Protein AF-A0A809Y2U5-F1 (afdb_monomer_lite)

Organism: NCBI:txid1355477

Sequence (780 aa):
MARRRRGAIAARSKQAAVSEAPTPKDQPVLGSVIGEKQQRITEYKRRKPRVLQKRVSPGDVEARVAEGWTVRRTLSAEKTLIEKQKAHDEILENRFWSVLYQFGFEELSSGRGFQIQVTFEGHPVRKQIDVFGRIGDVVFIAECKSCLRKQTRSLQKDIGEFASYQRPISNALRKHYGTDRKLKIVWLFVTSNVIWSTSDRSRAEAQNIQIVEERELRYFEEIAKNVGSAAAYQFLAEFLSNQKIPELADYSVPAIRTKLGGNWAYYFLAPPDRILPIAFVNHRGLRDIQGAPAYQRVLKRSRIKEIGGYLDAGGFFPNCILINFREDVRFEKQSSFEDRQITFGNLFLPDRFKSAWIIDGQHRLFGFTEAEKQTKHVLPVLAFEKLSTVSEAELFATINSKQQKVARGLLDELSGELNLDSEDFNERMSAIASRALDMMATETGNPFEDRIKTADLADSETVCLTISEIKKAIISAKLVGVETRNEVTVPGPFSRRNTKETLNALCEGLTAYFTLIQSANVDRWELGKPGYLCSNVAVQGYIRLFQALVDYMTAKTKQEASNLDADELVEQIKPYLQPVLDYVEATEDADFAKRFKQPFGSGGPPRYFHQLCLIVRTKFSDFVPAGFEEFAVEQASETAERADATTKALVDRVHRHVVTVLKTSYPGEHFDKGIPQKEIKLSCMNKKYEDGDQQMPPENYLELIDLKKIVEHQNNWDSFKETMSIQLPDDRKGQQKYLKWLERLNEVRRIPAHPYGRNYKDADLDFLEFIDEQLSARNV

Foldseek 3Di:
DDDDDDDDDDDDDDDDDDDDDDDPVPDAQKDDKDQDPVSLVVQLVVLVDQKDKDKAAPVCVVVVVVVVWAFPAAPDNGITIIIHGDDPQSNLLSLVQNLLSQLPFRIKDDPQQIWGFFQAPNDTDTDGFRIWTHDDLEIETEDEEEDPAQDEDDCVVVLVVQLSCPVRRVVSVCVNVDVVRPRHYAAEYEYESYDYDPVNVVSCVVSNYYYHYPLNSVVSSQCSVFQGNLCNLQVCLVRFPFHFAVVQVQPKFKWKWFDDPNFIKIKTKDQLVNASNAEYAQDLRDDDVVDLDRDDDRRGNVLLQVLQVCVLVVHDDPDAWEKEFQAAWDWAFPDDDVVVRITITMTRDDRGRNGIYGLDDVSNSSSLVSHPCRRVDIHIYMYTYNDDSLRSLVSSCVVDVVPDNDDVQVVLQSLLRNCCVPPDPVSNLSSLLLVLLSCLCNDPPFLNPLCDDDPVRDDDQRVAAYSVLLSVLCVVLQQQWDQDPVRDTDGHLLHDPGSVSSSVLVSLLLRLQVCLLCVLPVPLSRRHNLSLCHHSQNSSLSSNVLSLLLVVLCVVVVDDSNPDRSNRSSVSSCVLQVLVSVCSNPDDSVVSCVQQVDDDDPVRNVSNNLSSQVSSCVPVVPSDDPPNVVVVVVVQVVLQVVLLVLLVVLQVLLLVVLQVLLCVVPPPCSLPVLQPDPVLQVQLVVVQVVCPPPRDDSSVSGDLVSSLVSCPDPVNVVSCVLQQQDADPPDDPPDPGRHCLSVLSVVSNVCVVPVVVDGDDPVSSVSSVVVVVSNVVSVD

Secondary structure (DSSP, 8-state):
-------------------PPPPTTSS-SB-SB--SHHHHHHHHHHHS-SEEEEEE-GGGHHHHHHTT-EEEEEEETTEEEEEEEPPHHHHHHHHHHHHHHHTT-SEEB-SS--EEEEEETTEEEEEE-SEEEEETTEEEEEEEEEEEEEEE---HHHHHHHHHHHHHHHHHHHHHH-TTS--EEEEEEEEEEEEPPHHHHHHHHHTTEEEE-HHHHHHHHHHHHHHGGGHHHHHHHHHTTT-B-GGGTT-EEEEEEEEETTEEEEEEEE-HHHHTTTEE---TTS--TT------PPP-HHHHHHHHHHHHTT----SPEEEEESS---EEEEEEEGGGTEEEEEEEPP-BTT-EEEEE-HHHHHHGGGSTTGGG--EEEEEEES--HHHHHHHHHHHHHHHSPPPHHHHHHHHHHHTTT-SSHHHHHHHHHHHHHHHHHHSTT-TTTTTB--SSS---SSS-B-HHHHHHHHHHTTTT-EE-TTS-EE--TT--SSHHHHHHHHHHHHHHHHHHHHHH-HHHHHH-GGGSSSSHHHHHHHHHHHHHHHHHHHHHH---GGGS-HHHHHHHHHHHHHHHHHHHHHS-HHHHHHHH-PPSSTTHHHHHHHHHHHHHHTT-TT---TTHHHHHHHHHHHHHHHHHHHHHHHHHHHHHHHHHHHHHHSTTTTTTTT---HHHHHHHHHHHHHTTT-PPPGGGG--HHHHHHHHHSHHHHHHHHHHH----TTSPTT-S---HHHHHHHHHTHHHHS-TT----HHHHHHHHHHHHHHHTTT-

pLDDT: mean 85.38, std 14.35, range [24.08, 98.38]

Radius of gyration: 37.89 Å; chains: 1; bounding box: 112×92×106 Å

Structure (mmCIF, N/CA/C/O backbone):
data_AF-A0A809Y2U5-F1
#
_entry.id   AF-A0A809Y2U5-F1
#
loop_
_atom_site.group_PDB
_atom_site.id
_atom_site.type_symbol
_atom_site.label_atom_id
_atom_site.label_alt_id
_atom_site.label_comp_id
_atom_site.label_asym_id
_atom_site.label_entity_id
_atom_site.label_seq_id
_atom_site.pdbx_PDB_ins_code
_atom_site.Cartn_x
_atom_site.Cartn_y
_atom_site.Cartn_z
_atom_site.occupancy
_atom_site.B_iso_or_equiv
_atom_site.auth_seq_id
_atom_site.auth_comp_id
_atom_site.auth_asym_id
_atom_site.auth_atom_id
_atom_site.pdbx_PDB_model_num
ATOM 1 N N . MET A 1 1 ? -57.057 -59.776 30.118 1.00 33.44 1 MET A N 1
ATOM 2 C CA . MET A 1 1 ? -55.629 -60.160 29.976 1.00 33.44 1 MET A CA 1
ATOM 3 C C . MET A 1 1 ? -55.083 -59.646 28.643 1.00 33.44 1 MET A C 1
ATOM 5 O O . MET A 1 1 ? -55.869 -59.187 27.826 1.00 33.44 1 MET A O 1
ATOM 9 N N . ALA A 1 2 ? -53.758 -59.665 28.451 1.00 34.12 2 ALA A N 1
ATOM 10 C CA . ALA A 1 2 ? -53.064 -59.243 27.220 1.00 34.12 2 ALA A CA 1
ATOM 11 C C . ALA A 1 2 ? -53.526 -60.052 25.967 1.00 34.12 2 ALA A C 1
ATOM 13 O O . ALA A 1 2 ? -54.169 -61.080 26.132 1.00 34.12 2 ALA A O 1
ATOM 14 N N . ARG A 1 3 ? -53.220 -59.711 24.699 1.00 29.31 3 ARG A N 1
ATOM 15 C CA . ARG A 1 3 ? -51.972 -59.123 24.154 1.00 29.31 3 ARG A CA 1
ATOM 16 C C . ARG A 1 3 ? -52.152 -58.557 22.720 1.00 29.31 3 ARG A C 1
ATOM 18 O O . ARG A 1 3 ? -53.209 -58.670 22.116 1.00 29.31 3 ARG A O 1
ATOM 25 N N . ARG A 1 4 ? -51.099 -57.916 22.189 1.00 31.81 4 ARG A N 1
ATOM 26 C CA . ARG A 1 4 ? -51.062 -57.089 20.958 1.00 31.81 4 ARG A CA 1
ATOM 27 C C . ARG A 1 4 ? -50.943 -57.844 19.611 1.00 31.81 4 ARG A C 1
ATOM 29 O O . ARG A 1 4 ? -50.113 -58.733 19.483 1.00 31.81 4 ARG A O 1
ATOM 36 N N . ARG A 1 5 ? -51.627 -57.287 18.596 1.00 32.72 5 ARG A N 1
ATOM 37 C CA . ARG A 1 5 ? -51.223 -56.980 17.191 1.00 32.72 5 ARG A CA 1
ATOM 38 C C . ARG A 1 5 ? -50.165 -57.835 16.447 1.00 32.72 5 ARG A C 1
ATOM 40 O O . ARG A 1 5 ? -48.970 -57.710 16.706 1.00 32.72 5 ARG A O 1
ATOM 47 N N . ARG A 1 6 ? -50.611 -58.395 15.310 1.00 27.52 6 ARG A N 1
ATOM 48 C CA . ARG A 1 6 ? -50.130 -58.149 13.915 1.00 27.52 6 ARG A CA 1
ATOM 49 C C . ARG A 1 6 ? -51.398 -57.944 13.034 1.00 27.52 6 ARG A C 1
ATOM 51 O O . ARG A 1 6 ? -52.472 -58.269 13.525 1.00 27.52 6 ARG A O 1
ATOM 58 N N . GLY A 1 7 ? -51.415 -57.386 11.815 1.00 24.83 7 GLY A N 1
ATOM 59 C CA . GLY A 1 7 ? -50.385 -56.801 10.934 1.00 24.83 7 GLY A CA 1
ATOM 60 C C . GLY A 1 7 ? -51.039 -56.104 9.706 1.00 24.83 7 GLY A C 1
ATOM 61 O O . GLY A 1 7 ? -52.145 -55.602 9.836 1.00 24.83 7 GLY A O 1
ATOM 62 N N . ALA A 1 8 ? -50.361 -56.105 8.546 1.00 24.08 8 ALA A N 1
ATOM 63 C CA . ALA A 1 8 ? -50.861 -55.882 7.165 1.00 24.08 8 ALA A CA 1
ATOM 64 C C . ALA A 1 8 ? -51.670 -54.602 6.779 1.00 24.08 8 ALA A C 1
ATOM 66 O O . ALA A 1 8 ? -52.885 -54.531 6.904 1.00 24.08 8 ALA A O 1
ATOM 67 N N . ILE A 1 9 ? -50.940 -53.639 6.194 1.00 31.19 9 ILE A N 1
ATOM 68 C CA . ILE A 1 9 ? -51.181 -52.930 4.909 1.00 31.19 9 ILE A CA 1
ATOM 69 C C . ILE A 1 9 ? -52.638 -52.674 4.447 1.00 31.19 9 ILE A C 1
ATOM 71 O O . ILE A 1 9 ? -53.334 -53.584 4.012 1.00 31.19 9 ILE A O 1
ATOM 75 N N . ALA A 1 10 ? -52.984 -51.388 4.300 1.00 24.92 10 ALA A N 1
ATOM 76 C CA . ALA A 1 10 ? -53.904 -50.892 3.270 1.00 24.92 10 ALA A CA 1
ATOM 77 C C . ALA A 1 10 ? -53.477 -49.478 2.826 1.00 24.92 10 ALA A C 1
ATOM 79 O O . ALA A 1 10 ? -53.100 -48.651 3.659 1.00 24.92 10 ALA A O 1
ATOM 80 N N . ALA A 1 11 ? -53.513 -49.196 1.522 1.00 30.70 11 ALA A N 1
ATOM 81 C CA . ALA A 1 11 ? -53.142 -47.890 0.976 1.00 30.70 11 ALA A CA 1
ATOM 82 C C . ALA A 1 11 ? -54.235 -46.836 1.229 1.00 30.70 11 ALA A C 1
ATOM 84 O O . ALA A 1 11 ? -55.424 -47.125 1.098 1.00 30.70 11 ALA A O 1
ATOM 85 N N . ARG A 1 12 ? -53.839 -45.587 1.516 1.00 27.28 12 ARG A N 1
ATOM 86 C CA . ARG A 1 12 ? -54.721 -44.415 1.402 1.00 27.28 12 ARG A CA 1
ATOM 87 C C . ARG A 1 12 ? -53.989 -43.226 0.791 1.00 27.28 12 ARG A C 1
ATOM 89 O O . ARG A 1 12 ? -52.903 -42.848 1.225 1.00 27.28 12 ARG A O 1
ATOM 96 N N . SER A 1 13 ? -54.641 -42.642 -0.205 1.00 28.86 13 SER A N 1
ATOM 97 C CA . SER A 1 13 ? -54.300 -41.389 -0.871 1.00 28.86 13 SER A CA 1
ATOM 98 C C . SER A 1 13 ? -54.125 -40.238 0.121 1.00 28.86 13 SER A C 1
ATOM 100 O O . SER A 1 13 ? -55.029 -39.964 0.912 1.00 28.86 13 SER A O 1
ATOM 102 N N . LYS A 1 14 ? -53.011 -39.505 0.027 1.00 31.25 14 LYS A N 1
ATOM 103 C CA . LYS A 1 14 ? -52.901 -38.167 0.618 1.00 31.25 14 LYS A CA 1
ATOM 104 C C . LYS A 1 14 ? -53.336 -37.133 -0.414 1.00 31.25 14 LYS A C 1
ATOM 106 O O . LYS A 1 14 ? -52.633 -36.922 -1.397 1.00 31.25 14 LYS A O 1
ATOM 111 N N . GLN A 1 15 ? -54.471 -36.482 -0.172 1.00 27.91 15 GLN A N 1
ATOM 112 C CA . GLN A 1 15 ? -54.758 -35.193 -0.799 1.00 27.91 15 GLN A CA 1
ATOM 113 C C . GLN A 1 15 ? -53.678 -34.194 -0.368 1.00 27.91 15 GLN A C 1
ATOM 115 O O . GLN A 1 15 ? -53.295 -34.154 0.804 1.00 27.91 15 GLN A O 1
ATOM 120 N N . ALA A 1 16 ? -53.174 -33.409 -1.317 1.00 29.92 16 ALA A N 1
ATOM 121 C CA . ALA A 1 16 ? -52.275 -32.310 -1.013 1.00 29.92 16 ALA A CA 1
ATOM 122 C C . ALA A 1 16 ? -53.080 -31.192 -0.339 1.00 29.92 16 ALA A C 1
ATOM 124 O O . ALA A 1 16 ? -53.922 -30.561 -0.974 1.00 29.92 16 ALA A O 1
ATOM 125 N N . ALA A 1 17 ? -52.820 -30.949 0.945 1.00 29.30 17 ALA A N 1
ATOM 126 C CA . ALA A 1 17 ? -53.251 -29.717 1.584 1.00 29.30 17 ALA A CA 1
ATOM 127 C C . ALA A 1 17 ? -52.413 -28.574 0.999 1.00 29.30 17 ALA A C 1
ATOM 129 O O . ALA A 1 17 ? -51.210 -28.492 1.251 1.00 29.30 17 ALA A O 1
ATOM 130 N N . VAL A 1 18 ? -53.042 -27.725 0.187 1.00 32.78 18 VAL A N 1
ATOM 131 C CA . VAL A 1 18 ? -52.446 -26.463 -0.254 1.00 32.78 18 VAL A CA 1
ATOM 132 C C . VAL A 1 18 ? -52.331 -25.578 0.982 1.00 32.78 18 VAL A C 1
ATOM 134 O O . VAL A 1 18 ? -53.338 -25.118 1.511 1.00 32.78 18 VAL A O 1
ATOM 137 N N . SER A 1 19 ? -51.111 -25.377 1.479 1.00 33.41 19 SER A N 1
ATOM 138 C CA . SER A 1 19 ? -50.860 -24.390 2.525 1.00 33.41 19 SER A CA 1
ATOM 139 C C . SER A 1 19 ? -50.987 -22.999 1.914 1.00 33.41 19 SER A C 1
ATOM 141 O O . SER A 1 19 ? -50.149 -22.613 1.094 1.00 33.41 19 SER A O 1
ATOM 143 N N . GLU A 1 20 ? -52.019 -22.258 2.306 1.00 35.16 20 GLU A N 1
ATOM 144 C CA . GLU A 1 20 ? -52.152 -20.843 1.966 1.00 35.16 20 GLU A CA 1
ATOM 145 C C . GLU A 1 20 ? -50.898 -20.079 2.419 1.00 35.16 20 GLU A C 1
ATOM 147 O O . GLU A 1 20 ? -50.365 -20.308 3.509 1.00 35.16 20 GLU A O 1
ATOM 152 N N . ALA A 1 21 ? -50.389 -19.192 1.563 1.00 33.50 21 ALA A N 1
ATOM 153 C CA . ALA A 1 21 ? -49.240 -18.366 1.911 1.00 33.50 21 ALA A CA 1
ATOM 154 C C . ALA A 1 21 ? -49.644 -17.372 3.019 1.00 33.50 21 ALA A C 1
ATOM 156 O O . ALA A 1 21 ? -50.670 -16.704 2.874 1.00 33.50 21 ALA A O 1
ATOM 157 N N . PRO A 1 22 ? -48.864 -17.236 4.110 1.00 35.78 22 PRO A N 1
ATOM 158 C CA . PRO A 1 22 ? -49.255 -16.407 5.243 1.00 35.78 22 PRO A CA 1
ATOM 159 C C . PRO A 1 22 ? -49.362 -14.934 4.845 1.00 35.78 22 PRO A C 1
ATOM 161 O O . PRO A 1 22 ? -48.441 -14.362 4.248 1.00 35.78 22 PRO A O 1
ATOM 164 N N . THR A 1 23 ? -50.481 -14.318 5.227 1.00 42.91 23 THR A N 1
ATOM 165 C CA . THR A 1 23 ? -50.785 -12.906 4.990 1.00 42.91 23 THR A CA 1
ATOM 166 C C . THR A 1 23 ? -49.690 -11.973 5.532 1.00 42.91 23 THR A C 1
ATOM 168 O O . THR A 1 23 ? -49.079 -12.279 6.558 1.00 42.91 23 THR A O 1
ATOM 171 N N . PRO A 1 24 ? -49.454 -10.787 4.925 1.00 48.88 24 PRO A N 1
ATOM 172 C CA . PRO A 1 24 ? -48.332 -9.906 5.293 1.00 48.88 24 PRO A CA 1
ATOM 173 C C . PRO A 1 24 ? -48.299 -9.394 6.746 1.00 48.88 24 PRO A C 1
ATOM 175 O O . PRO A 1 24 ? -47.326 -8.749 7.142 1.00 48.88 24 PRO A O 1
ATOM 178 N N . LYS A 1 25 ? -49.354 -9.633 7.537 1.00 46.25 25 LYS A N 1
ATOM 179 C CA . LYS A 1 25 ? -49.454 -9.228 8.947 1.00 46.25 25 LYS A CA 1
ATOM 180 C C . LYS A 1 25 ? -48.809 -10.215 9.929 1.00 46.25 25 LYS A C 1
ATOM 182 O O . LYS A 1 25 ? -48.440 -9.778 11.014 1.00 46.25 25 LYS A O 1
ATOM 187 N N . ASP A 1 26 ? -48.621 -11.479 9.544 1.00 48.62 26 ASP A N 1
ATOM 188 C CA . ASP A 1 26 ? -48.206 -12.561 10.460 1.00 48.62 26 ASP A CA 1
ATOM 189 C C . ASP A 1 26 ? -46.740 -12.995 10.285 1.00 48.62 26 ASP A C 1
ATOM 191 O O . ASP A 1 26 ? -46.277 -13.955 10.900 1.00 48.62 26 ASP A O 1
ATOM 195 N N . GLN A 1 27 ? -45.984 -12.300 9.431 1.00 60.06 27 GLN A N 1
ATOM 196 C CA . GLN A 1 27 ? -44.572 -12.593 9.190 1.00 60.06 27 GLN A CA 1
ATOM 197 C C . GLN A 1 27 ? -43.666 -11.830 10.178 1.00 60.06 27 GLN A C 1
ATOM 199 O O . GLN A 1 27 ? -43.970 -10.688 10.534 1.00 60.06 27 GLN A O 1
ATOM 204 N N . PRO A 1 28 ? -42.536 -12.418 10.622 1.00 79.25 28 PRO A N 1
ATOM 205 C CA . PRO A 1 28 ? -41.633 -11.768 11.567 1.00 79.25 28 PRO A CA 1
ATOM 206 C C . PRO A 1 28 ? -41.015 -10.486 10.989 1.00 79.25 28 PRO A C 1
ATOM 208 O O . PRO A 1 28 ? -40.765 -10.380 9.785 1.00 79.25 28 PRO A O 1
ATOM 211 N N . VAL A 1 29 ? -40.749 -9.524 11.884 1.00 85.12 29 VAL A N 1
ATOM 212 C CA . VAL A 1 29 ? -40.175 -8.201 11.563 1.00 85.12 29 VAL A CA 1
ATOM 213 C C . VAL A 1 29 ? -38.818 -8.325 10.869 1.00 85.12 29 VAL A C 1
ATOM 215 O O . VAL A 1 29 ? -38.534 -7.585 9.930 1.00 85.12 29 VAL A O 1
ATOM 218 N N . LEU A 1 30 ? -37.995 -9.274 11.313 1.00 89.00 30 LEU A N 1
ATOM 219 C CA . LEU A 1 30 ? -36.748 -9.643 10.655 1.00 89.00 3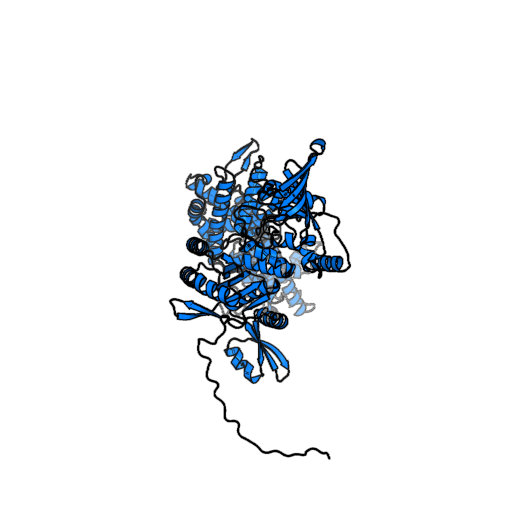0 LEU A CA 1
ATOM 220 C C . LEU A 1 30 ? -36.963 -10.898 9.804 1.00 89.00 30 LEU A C 1
ATOM 222 O O . LEU A 1 30 ? -37.702 -11.807 10.188 1.00 89.00 30 LEU A O 1
ATOM 226 N N . GLY A 1 31 ? -36.283 -10.960 8.660 1.00 84.38 31 GLY A N 1
ATOM 227 C CA . GLY A 1 31 ? -36.100 -12.187 7.890 1.00 84.38 31 GLY A CA 1
ATOM 228 C C . GLY A 1 31 ? -35.268 -13.225 8.654 1.00 84.38 31 GLY A C 1
ATOM 229 O O . GLY A 1 31 ? -35.037 -13.110 9.853 1.00 84.38 31 GLY A O 1
ATOM 230 N N . SER A 1 32 ? -34.787 -14.262 7.965 1.00 89.06 32 SER A N 1
ATOM 231 C CA . SER A 1 32 ? -34.002 -15.316 8.620 1.00 89.06 32 SER A CA 1
ATOM 232 C C . SER A 1 32 ? -32.698 -14.757 9.220 1.00 89.06 32 SER A C 1
ATOM 234 O O . SER A 1 32 ? -31.782 -14.365 8.494 1.00 89.06 32 SER A O 1
ATOM 236 N N . VAL A 1 33 ? -32.635 -14.731 10.554 1.00 90.44 33 VAL A N 1
ATOM 237 C CA . VAL A 1 33 ? -31.466 -14.358 11.364 1.00 90.44 33 VAL A CA 1
ATOM 238 C C . VAL A 1 33 ? -30.816 -15.619 11.931 1.00 90.44 33 VAL A C 1
ATOM 240 O O . VAL A 1 33 ? -31.498 -16.552 12.353 1.00 90.44 33 VAL A O 1
ATOM 243 N N . ILE A 1 34 ? -29.486 -15.637 11.971 1.00 91.69 34 ILE A N 1
ATOM 244 C CA . ILE A 1 34 ? -28.683 -16.763 12.448 1.00 91.69 34 ILE A CA 1
ATOM 245 C C . ILE A 1 34 ? -28.197 -16.512 13.885 1.00 91.69 34 ILE A C 1
ATOM 247 O O . ILE A 1 34 ? -27.099 -15.997 14.102 1.00 91.69 34 ILE A O 1
ATOM 251 N N . GLY A 1 35 ? -29.013 -16.910 14.867 1.00 88.12 35 GLY A N 1
ATOM 252 C CA . GLY A 1 35 ? -28.707 -16.799 16.305 1.00 88.12 35 GLY A CA 1
ATOM 253 C C . GLY A 1 35 ? -27.946 -17.992 16.912 1.00 88.12 35 GLY A C 1
ATOM 254 O O . GLY A 1 35 ? -27.302 -17.860 17.954 1.00 88.12 35 GLY A O 1
ATOM 255 N N . GLU A 1 36 ? -27.944 -19.161 16.264 1.00 92.38 36 GLU A N 1
ATOM 256 C CA . GLU A 1 36 ? -27.259 -20.356 16.781 1.00 92.38 36 GLU A CA 1
ATOM 257 C C . GLU A 1 36 ? -25.802 -20.466 16.308 1.00 92.38 36 GLU A C 1
ATOM 259 O O . GLU A 1 36 ? -25.501 -20.367 15.115 1.00 92.38 36 GLU A O 1
ATOM 264 N N . LYS A 1 37 ? -24.887 -20.801 17.230 1.00 89.19 37 LYS A N 1
ATOM 265 C CA . LYS A 1 37 ? -23.446 -20.971 16.950 1.00 89.19 37 LYS A CA 1
ATOM 266 C C . LYS A 1 37 ? -23.169 -21.944 15.794 1.00 89.19 37 LYS A C 1
ATOM 268 O O . LYS A 1 37 ? -22.343 -21.651 14.933 1.00 89.19 37 LYS A O 1
ATOM 273 N N . GLN A 1 38 ? -23.868 -23.080 15.746 1.00 91.69 38 GLN A N 1
ATOM 274 C CA . GLN A 1 38 ? -23.661 -24.096 14.706 1.00 91.69 38 GLN A CA 1
ATOM 275 C C . GLN A 1 38 ? -24.150 -23.633 13.326 1.00 91.69 38 GLN A C 1
ATOM 277 O O . GLN A 1 38 ? -23.507 -23.916 12.308 1.00 91.69 38 GLN A O 1
ATOM 282 N N . GLN A 1 39 ? -25.248 -22.877 13.285 1.00 92.94 39 GLN A N 1
ATOM 283 C CA . GLN A 1 39 ? -25.741 -22.267 12.056 1.00 92.94 39 GLN A CA 1
ATOM 284 C C . GLN A 1 39 ? -24.768 -21.175 11.572 1.00 92.94 39 GLN A C 1
ATOM 286 O O . GLN A 1 39 ? -24.388 -21.195 10.402 1.00 92.94 39 GLN A O 1
ATOM 291 N N . ARG A 1 40 ? -24.251 -20.312 12.470 1.00 93.50 40 ARG A N 1
ATOM 292 C CA . ARG A 1 40 ? -23.229 -19.297 12.129 1.00 93.50 40 ARG A CA 1
ATOM 293 C C . ARG A 1 40 ? -21.957 -19.930 11.550 1.00 93.50 40 ARG A C 1
ATOM 295 O O . ARG A 1 40 ? -21.467 -19.480 10.518 1.00 93.50 40 ARG A O 1
ATOM 302 N N . ILE A 1 41 ? -21.462 -21.021 12.147 1.00 91.81 41 ILE A N 1
ATOM 303 C CA . ILE A 1 41 ? -20.311 -21.791 11.627 1.00 91.81 41 ILE A CA 1
ATOM 304 C C . ILE A 1 41 ? -20.592 -22.349 10.222 1.00 91.81 41 ILE A C 1
ATOM 306 O O . ILE A 1 41 ? -19.706 -22.348 9.362 1.00 91.81 41 ILE A O 1
ATOM 310 N N . THR A 1 42 ? -21.802 -22.860 9.992 1.00 92.62 42 THR A N 1
ATOM 311 C CA . THR A 1 42 ? -22.205 -23.452 8.707 1.00 92.62 42 THR A CA 1
ATOM 312 C C . THR A 1 42 ? -22.297 -22.387 7.617 1.00 92.62 42 THR A C 1
ATOM 314 O O . THR A 1 42 ? -21.747 -22.570 6.530 1.00 92.62 42 THR A O 1
ATOM 317 N N . GLU A 1 43 ? -22.898 -21.241 7.935 1.00 93.25 43 GLU A N 1
ATOM 318 C CA . GLU A 1 43 ? -22.995 -20.102 7.027 1.00 93.25 43 GLU A CA 1
ATOM 319 C C . GLU A 1 43 ? -21.618 -19.517 6.699 1.00 93.25 43 GLU A C 1
ATOM 321 O O . GLU A 1 43 ? -21.284 -19.344 5.527 1.00 93.25 43 GLU A O 1
ATOM 326 N N . TYR A 1 44 ? -20.755 -19.327 7.701 1.00 91.88 44 TYR A N 1
ATOM 327 C CA . TYR A 1 44 ? -19.380 -18.883 7.477 1.00 91.88 44 TYR A CA 1
ATOM 328 C C . TYR A 1 44 ? -18.614 -19.816 6.525 1.00 91.88 44 TYR A C 1
ATOM 330 O O . TYR A 1 44 ? -17.945 -19.353 5.599 1.00 91.88 44 TYR A O 1
ATOM 338 N N . LYS A 1 45 ? -18.754 -21.140 6.682 1.00 89.06 45 LYS A N 1
ATOM 339 C CA . LYS A 1 45 ? -18.145 -22.127 5.770 1.00 89.06 45 LYS A CA 1
ATOM 340 C C . LYS A 1 45 ? -18.678 -22.031 4.333 1.00 89.06 45 LYS A C 1
ATOM 342 O O . LYS A 1 45 ? -17.922 -22.326 3.410 1.00 89.06 45 LYS A O 1
ATOM 347 N N . ARG A 1 46 ? -19.932 -21.604 4.131 1.00 89.12 46 ARG A N 1
ATOM 348 C CA . ARG A 1 46 ? -20.545 -21.352 2.810 1.00 89.12 46 ARG A CA 1
ATOM 349 C C . ARG A 1 46 ? -20.089 -20.023 2.193 1.00 89.12 46 ARG A C 1
ATOM 351 O O . ARG A 1 46 ? -19.882 -19.935 0.980 1.00 89.12 46 ARG A O 1
ATOM 358 N N . ARG A 1 47 ? -19.925 -18.987 3.016 1.00 90.00 47 ARG A N 1
ATOM 359 C CA . ARG A 1 47 ? -19.546 -17.636 2.576 1.00 90.00 47 ARG A CA 1
ATOM 360 C C . ARG A 1 47 ? -18.049 -17.501 2.281 1.00 90.00 47 ARG A C 1
ATOM 362 O O . ARG A 1 47 ? -17.708 -16.915 1.259 1.00 90.00 47 ARG A O 1
ATOM 369 N N . LYS A 1 48 ? -17.180 -18.111 3.099 1.00 84.31 48 LYS A N 1
ATOM 370 C CA . LYS A 1 48 ? -15.708 -17.998 3.027 1.00 84.31 48 LYS A CA 1
ATOM 371 C C . LYS A 1 48 ? -15.076 -18.285 1.645 1.00 84.31 48 LYS A C 1
ATOM 373 O O . LYS A 1 48 ? -14.148 -17.562 1.285 1.00 84.31 48 LYS A O 1
ATOM 378 N N . PRO A 1 49 ? -15.475 -19.313 0.869 1.00 80.25 49 PRO A N 1
ATOM 379 C CA . PRO A 1 49 ? -14.912 -19.530 -0.464 1.00 80.25 49 PRO A CA 1
ATOM 380 C C . PRO A 1 49 ? -15.381 -18.452 -1.451 1.00 80.25 49 PRO A C 1
ATOM 382 O O . PRO A 1 49 ? -16.571 -18.140 -1.495 1.00 80.25 49 PRO A O 1
ATOM 385 N N . ARG A 1 50 ? -14.473 -17.942 -2.297 1.00 84.25 50 ARG A N 1
ATOM 386 C CA . ARG A 1 50 ? -14.815 -17.046 -3.426 1.00 84.25 50 ARG A CA 1
ATOM 387 C C . ARG A 1 50 ? -15.494 -17.773 -4.599 1.00 84.25 50 ARG A C 1
ATOM 389 O O . ARG A 1 50 ? -16.071 -17.128 -5.462 1.00 84.25 50 ARG A O 1
ATOM 396 N N . VAL A 1 51 ? -15.481 -19.106 -4.593 1.00 80.69 51 VAL A N 1
ATOM 397 C CA . VAL A 1 51 ? -16.142 -19.964 -5.586 1.00 80.69 51 VAL A CA 1
ATOM 398 C C . VAL A 1 51 ? -17.367 -20.668 -5.003 1.00 80.69 51 VAL A C 1
ATOM 400 O O . VAL A 1 51 ? -17.370 -21.103 -3.850 1.00 80.69 51 VAL A O 1
ATOM 403 N N . LEU A 1 52 ? -18.396 -20.834 -5.826 1.00 85.19 52 LEU A N 1
ATOM 404 C CA . LEU A 1 52 ? -19.446 -21.829 -5.637 1.00 85.19 52 LEU A CA 1
ATOM 405 C C . LEU A 1 52 ? -18.919 -23.186 -6.109 1.00 85.19 52 LEU A C 1
ATOM 407 O O . LEU A 1 52 ? -18.240 -23.262 -7.128 1.00 85.19 52 LEU A O 1
ATOM 411 N N . GLN A 1 53 ? -19.252 -24.266 -5.401 1.00 87.56 53 GLN A N 1
ATOM 412 C CA . GLN A 1 53 ? -18.857 -25.629 -5.771 1.00 87.56 53 GLN A CA 1
ATOM 413 C C . GLN A 1 53 ? -20.069 -26.558 -5.757 1.00 87.56 53 GLN A C 1
ATOM 415 O O . GLN A 1 53 ? -20.860 -26.544 -4.813 1.00 87.56 53 GLN A O 1
ATOM 420 N N . LYS A 1 54 ? -20.207 -27.379 -6.801 1.00 87.81 54 LYS A N 1
ATOM 421 C CA . LYS A 1 54 ? -21.270 -28.386 -6.932 1.00 87.81 54 LYS A CA 1
ATOM 422 C C . LYS A 1 54 ? -20.670 -29.729 -7.342 1.00 87.81 54 LYS A C 1
ATOM 424 O O . LYS A 1 54 ? -19.682 -29.790 -8.068 1.00 87.81 54 LYS A O 1
ATOM 429 N N . ARG A 1 55 ? -21.281 -30.817 -6.872 1.00 91.75 55 ARG A N 1
ATOM 430 C CA . ARG A 1 55 ? -21.016 -32.175 -7.365 1.00 91.75 55 ARG A CA 1
ATOM 431 C C . ARG A 1 55 ? -22.121 -32.516 -8.356 1.00 91.75 55 ARG A C 1
ATOM 433 O O . ARG A 1 55 ? -23.289 -32.364 -8.006 1.00 91.75 55 ARG A O 1
ATOM 440 N N . VAL A 1 56 ? -21.752 -32.928 -9.560 1.00 90.56 56 VAL A N 1
ATOM 441 C CA . VAL A 1 56 ? -22.679 -33.232 -10.662 1.00 90.56 56 VAL A CA 1
ATOM 442 C C . VAL A 1 56 ? -22.333 -34.583 -11.283 1.00 90.56 56 VAL A C 1
ATOM 444 O O . VAL A 1 56 ? -21.218 -35.073 -11.073 1.00 90.56 56 VAL A O 1
ATOM 447 N N . SER A 1 57 ? -23.269 -35.193 -12.015 1.00 88.38 57 SER A N 1
ATOM 448 C CA . SER A 1 57 ? -22.943 -36.383 -12.807 1.00 88.38 57 SER A CA 1
ATOM 449 C C . SER A 1 57 ? -22.064 -35.990 -14.007 1.00 88.38 57 SER A C 1
ATOM 451 O O . SER A 1 57 ? -22.108 -34.829 -14.419 1.00 88.38 57 SER A O 1
ATOM 453 N N . PRO A 1 58 ? -21.273 -36.909 -14.595 1.00 83.75 58 PRO A N 1
ATOM 454 C CA . PRO A 1 58 ? -20.487 -36.611 -15.792 1.00 83.75 58 PRO A CA 1
ATOM 455 C C . PRO A 1 58 ? -21.333 -36.092 -16.964 1.00 83.75 58 PRO A C 1
ATOM 457 O O . PRO A 1 58 ? -20.896 -35.177 -17.653 1.00 83.75 58 PRO A O 1
ATOM 460 N N . GLY A 1 59 ? -22.559 -36.603 -17.140 1.00 85.31 59 GLY A N 1
ATOM 461 C CA . GLY A 1 59 ? -23.475 -36.161 -18.200 1.00 85.31 59 GLY A CA 1
ATOM 462 C C . GLY A 1 59 ? -24.004 -34.732 -18.025 1.00 85.31 59 GLY A C 1
ATOM 463 O O . GLY A 1 59 ? -24.354 -34.086 -19.005 1.00 85.31 59 GLY A O 1
ATOM 464 N N . ASP A 1 60 ? -24.008 -34.197 -16.799 1.00 87.69 60 ASP A N 1
ATOM 465 C CA . ASP A 1 60 ? -24.405 -32.807 -16.528 1.00 87.69 60 ASP A CA 1
ATOM 466 C C . ASP A 1 60 ? -23.253 -31.801 -16.726 1.00 87.69 60 ASP A C 1
ATOM 468 O O . ASP A 1 60 ? -23.462 -30.592 -16.586 1.00 87.69 60 ASP A O 1
ATOM 472 N N . VAL A 1 61 ? -22.016 -32.265 -16.959 1.00 87.62 61 VAL A N 1
ATOM 473 C CA . VAL A 1 61 ? -20.829 -31.391 -16.952 1.00 87.62 61 VAL A CA 1
ATOM 474 C C . VAL A 1 61 ? -20.884 -30.374 -18.085 1.00 87.62 61 VAL A C 1
ATOM 476 O O . VAL A 1 61 ? -20.717 -29.189 -17.814 1.00 87.62 61 VAL A O 1
ATOM 479 N N . GLU A 1 62 ? -21.164 -30.796 -19.319 1.00 87.94 62 GLU A N 1
ATOM 480 C CA . GLU A 1 62 ? -21.188 -29.902 -20.488 1.00 87.94 62 GLU A CA 1
ATOM 481 C C . GLU A 1 62 ? -22.242 -28.796 -20.342 1.00 87.94 62 GLU A C 1
ATOM 483 O O . GLU A 1 62 ? -21.931 -27.616 -20.510 1.00 87.94 62 GLU A O 1
ATOM 488 N N . ALA A 1 63 ? -23.456 -29.152 -19.907 1.00 89.44 63 ALA A N 1
ATOM 489 C CA . ALA A 1 63 ? -24.523 -28.191 -19.630 1.00 89.44 63 ALA A CA 1
ATOM 490 C C . ALA A 1 63 ? -24.108 -27.152 -18.572 1.00 89.44 63 ALA A C 1
ATOM 492 O O . ALA A 1 63 ? -24.398 -25.963 -18.703 1.00 89.44 63 ALA A O 1
ATOM 493 N N . ARG A 1 64 ? -23.371 -27.571 -17.535 1.00 88.25 64 ARG A N 1
ATOM 494 C CA . ARG A 1 64 ? -22.873 -26.650 -16.503 1.00 88.25 64 ARG A CA 1
ATOM 495 C C . ARG A 1 64 ? -21.670 -25.836 -16.963 1.00 88.25 64 ARG A C 1
ATOM 497 O O . ARG A 1 64 ? -21.541 -24.690 -16.544 1.00 88.25 64 ARG A O 1
ATOM 504 N N . VAL A 1 65 ? -20.824 -26.360 -17.843 1.00 87.88 65 VAL A N 1
ATOM 505 C CA . VAL A 1 65 ? -19.758 -25.564 -18.467 1.00 87.88 65 VAL A CA 1
ATOM 506 C C . VAL A 1 65 ? -20.358 -24.457 -19.341 1.00 87.88 65 VAL A C 1
ATOM 508 O O . VAL A 1 65 ? -19.916 -23.314 -19.241 1.00 87.88 65 VAL A O 1
ATOM 511 N N . ALA A 1 66 ? -21.445 -24.732 -20.071 1.00 87.88 66 ALA A N 1
ATOM 512 C CA . ALA A 1 66 ? -22.203 -23.709 -20.801 1.00 87.88 66 ALA A CA 1
ATOM 513 C C . ALA A 1 66 ? -22.838 -22.640 -19.879 1.00 87.88 66 ALA A C 1
ATOM 515 O O . ALA A 1 66 ? -22.889 -21.466 -20.236 1.00 87.88 66 ALA A O 1
ATOM 516 N N . GLU A 1 67 ? -23.243 -22.998 -18.653 1.00 86.19 67 GLU A N 1
ATOM 517 C CA . GLU A 1 67 ? -23.648 -22.040 -17.604 1.00 86.19 67 GLU A CA 1
ATOM 518 C C . GLU A 1 67 ? -22.461 -21.247 -16.989 1.00 86.19 67 GLU A C 1
ATOM 520 O O . GLU A 1 67 ? -22.654 -20.482 -16.035 1.00 86.19 67 GLU A O 1
ATOM 525 N N . GLY A 1 68 ? -21.225 -21.426 -17.466 1.00 83.75 68 GLY A N 1
ATOM 526 C CA . GLY A 1 68 ? -20.023 -20.755 -16.956 1.00 83.75 68 GLY A CA 1
ATOM 527 C C . GLY A 1 68 ? -19.435 -21.372 -15.681 1.00 83.75 68 GLY A C 1
ATOM 528 O O . GLY A 1 68 ? -18.884 -20.646 -14.851 1.00 83.75 68 GLY A O 1
ATOM 529 N N . TRP A 1 69 ? -19.589 -22.684 -15.482 1.00 91.00 69 TRP A N 1
ATOM 530 C CA . TRP A 1 69 ? -18.825 -23.450 -14.488 1.00 91.00 69 TRP A CA 1
ATOM 531 C C . TRP A 1 69 ? -17.551 -24.038 -15.117 1.00 91.00 69 TRP A C 1
ATOM 533 O O . TRP A 1 69 ? -17.494 -24.292 -16.315 1.00 91.00 69 TRP A O 1
ATOM 543 N N . THR A 1 70 ? -16.535 -24.320 -14.308 1.00 87.75 70 THR A N 1
ATOM 544 C CA . THR A 1 70 ? -15.308 -25.016 -14.715 1.00 87.75 70 THR A CA 1
ATOM 545 C C . THR A 1 70 ? -15.188 -26.362 -14.003 1.00 87.75 70 THR A C 1
ATOM 547 O O . THR A 1 70 ? -15.659 -26.545 -12.876 1.00 87.75 70 THR A O 1
ATOM 550 N N . VAL A 1 71 ? -14.564 -27.343 -14.658 1.00 88.69 71 VAL A N 1
ATOM 551 C CA . VAL A 1 71 ? -14.272 -28.645 -14.041 1.00 88.69 71 VAL A CA 1
ATOM 552 C C . VAL A 1 71 ? -13.058 -28.499 -13.132 1.00 88.69 71 VAL A C 1
ATOM 554 O O . VAL A 1 71 ? -11.964 -28.201 -13.599 1.00 88.69 71 VAL A O 1
ATOM 557 N N . ARG A 1 72 ? -13.240 -28.746 -11.831 1.00 85.12 72 ARG A N 1
ATOM 558 C CA . ARG A 1 72 ? -12.148 -28.688 -10.852 1.00 85.12 72 ARG A CA 1
ATOM 559 C C . ARG A 1 72 ? -11.403 -30.016 -10.746 1.00 85.12 72 ARG A C 1
ATOM 561 O O . ARG A 1 72 ? -10.180 -30.032 -10.688 1.00 85.12 72 ARG A O 1
ATOM 568 N N . ARG A 1 73 ? -12.148 -31.125 -10.640 1.00 85.94 73 ARG A N 1
ATOM 569 C CA . ARG A 1 73 ? -11.638 -32.510 -10.710 1.00 85.94 73 ARG A CA 1
ATOM 570 C C . ARG A 1 73 ? -12.770 -33.532 -10.761 1.00 85.94 73 ARG A C 1
ATOM 572 O O . ARG A 1 73 ? -13.809 -33.347 -10.123 1.00 85.94 73 ARG A O 1
ATOM 579 N N . THR A 1 74 ? -12.525 -34.665 -11.403 1.00 85.62 74 THR A N 1
ATOM 580 C CA . THR A 1 74 ? -13.353 -35.870 -11.253 1.00 85.62 74 THR A CA 1
ATOM 581 C C . THR A 1 74 ? -13.089 -36.499 -9.879 1.00 85.62 74 THR A C 1
ATOM 583 O O . THR A 1 74 ? -11.938 -36.608 -9.459 1.00 85.62 74 THR A O 1
ATOM 586 N N . LEU A 1 75 ? -14.141 -36.854 -9.134 1.00 83.00 75 LEU A N 1
ATOM 587 C CA . LEU A 1 75 ? -14.039 -37.488 -7.807 1.00 83.00 75 LEU A CA 1
ATOM 588 C C . LEU A 1 75 ? -14.220 -39.009 -7.881 1.00 83.00 75 LEU A C 1
ATOM 590 O O . LEU A 1 75 ? -13.598 -39.739 -7.117 1.00 83.00 75 LEU A O 1
ATOM 594 N N . SER A 1 76 ? -15.099 -39.469 -8.770 1.00 83.56 76 SER A N 1
ATOM 595 C CA . SER A 1 76 ? -15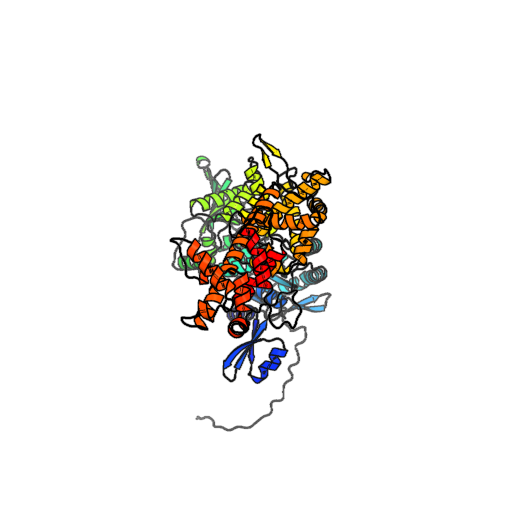.339 -40.876 -9.099 1.00 83.56 76 SER A CA 1
ATOM 596 C C . SER A 1 76 ? -15.999 -40.966 -10.478 1.00 83.56 76 SER A C 1
ATOM 598 O O . SER A 1 76 ? -16.405 -39.941 -11.028 1.00 83.56 76 SER A O 1
ATOM 600 N N . ALA A 1 77 ? -16.175 -42.181 -11.007 1.00 78.06 77 ALA A N 1
ATOM 601 C CA . ALA A 1 77 ? -16.877 -42.426 -12.273 1.00 78.06 77 ALA A CA 1
ATOM 602 C C . ALA A 1 77 ? -18.304 -41.832 -12.335 1.00 78.06 77 ALA A C 1
ATOM 604 O O . ALA A 1 77 ? -18.817 -41.587 -13.418 1.00 78.06 77 ALA A O 1
ATOM 605 N N . GLU A 1 78 ? -18.933 -41.563 -11.187 1.00 83.31 78 GLU A N 1
ATOM 606 C CA . GLU A 1 78 ? -20.290 -41.007 -11.096 1.00 83.31 78 GLU A CA 1
ATOM 607 C C . GLU A 1 78 ? -20.334 -39.511 -10.748 1.00 83.31 78 GLU A C 1
ATOM 609 O O . GLU A 1 78 ? -21.416 -38.920 -10.750 1.00 83.31 78 GLU A O 1
ATOM 614 N N . LYS A 1 79 ? -19.213 -38.897 -10.332 1.00 88.69 79 LYS A N 1
ATOM 615 C CA . LYS A 1 79 ? -19.228 -37.564 -9.698 1.00 88.69 79 LYS A CA 1
ATOM 616 C C . LYS A 1 79 ? -18.046 -36.700 -10.112 1.00 88.69 79 LYS A C 1
ATOM 618 O O . LYS A 1 79 ? -16.906 -36.946 -9.714 1.00 88.69 79 LYS A O 1
ATOM 623 N N . THR A 1 80 ? -18.360 -35.591 -10.770 1.00 88.81 80 THR A N 1
ATOM 624 C CA . THR A 1 80 ? -17.419 -34.514 -11.093 1.00 88.81 80 THR A CA 1
ATOM 625 C C . THR A 1 80 ? -17.648 -33.327 -10.160 1.00 88.81 80 THR A C 1
ATOM 627 O O . THR A 1 80 ? -18.787 -32.947 -9.875 1.00 88.81 80 THR A O 1
ATOM 630 N N . LEU A 1 81 ? -16.564 -32.750 -9.637 1.00 89.69 81 LEU A N 1
ATOM 631 C CA . LEU A 1 81 ? -16.591 -31.505 -8.874 1.00 89.69 81 LEU A CA 1
ATOM 632 C C . LEU A 1 81 ? -16.392 -30.336 -9.840 1.00 89.69 81 LEU A C 1
ATOM 634 O O . LEU A 1 81 ? -15.311 -30.187 -10.413 1.00 89.69 81 LEU A O 1
ATOM 638 N N . ILE A 1 82 ? -17.426 -29.512 -9.982 1.00 90.19 82 ILE A N 1
ATOM 639 C CA . ILE A 1 82 ? -17.398 -28.270 -10.760 1.00 90.19 82 ILE A CA 1
ATOM 640 C C . ILE A 1 82 ? -17.371 -27.057 -9.828 1.00 90.19 82 ILE A C 1
ATOM 642 O O . ILE A 1 82 ? -17.888 -27.113 -8.702 1.00 90.19 82 ILE A O 1
ATOM 646 N N . GLU A 1 83 ? -16.800 -25.952 -10.299 1.00 91.00 83 GLU A N 1
ATOM 647 C CA . GLU A 1 83 ? -16.780 -24.682 -9.578 1.00 91.00 83 GLU A CA 1
ATOM 648 C C . GLU A 1 83 ? -17.094 -23.475 -10.467 1.00 91.00 83 GLU A C 1
ATOM 650 O O . GLU A 1 83 ? -17.006 -23.549 -11.685 1.00 91.00 83 GLU A O 1
ATOM 655 N N . LYS A 1 84 ? -17.543 -22.377 -9.861 1.00 88.62 84 LYS A N 1
ATOM 656 C CA . LYS A 1 84 ? -17.854 -21.115 -10.547 1.00 88.62 84 LYS A CA 1
ATOM 657 C C . LYS A 1 84 ? -17.511 -19.959 -9.617 1.00 88.62 84 LYS A C 1
ATOM 659 O O . LYS A 1 84 ? -17.800 -20.044 -8.424 1.00 88.62 84 LYS A O 1
ATOM 664 N N . GLN A 1 85 ? -16.895 -18.893 -10.125 1.00 84.12 85 GLN A N 1
ATOM 665 C CA . GLN A 1 85 ? -16.635 -17.702 -9.309 1.00 84.12 85 GLN A CA 1
ATOM 666 C C . GLN A 1 85 ? -17.956 -17.080 -8.843 1.00 84.12 85 GLN A C 1
ATOM 668 O O . GLN A 1 85 ? -18.926 -17.016 -9.603 1.00 84.12 85 GLN A O 1
ATOM 673 N N . LYS A 1 86 ? -18.001 -16.639 -7.584 1.00 87.81 86 LYS A N 1
ATOM 674 C CA . LYS A 1 86 ? -19.101 -15.810 -7.079 1.00 87.81 86 LYS A CA 1
ATOM 675 C C . LYS A 1 86 ? -19.066 -14.442 -7.758 1.00 87.81 86 LYS A C 1
ATOM 677 O O . LYS A 1 86 ? -18.009 -13.983 -8.190 1.00 87.81 86 LYS A O 1
ATOM 682 N N . ALA A 1 87 ? -20.221 -13.791 -7.827 1.00 90.31 87 ALA A N 1
ATOM 683 C CA . ALA A 1 87 ? -20.303 -12.422 -8.316 1.00 90.31 87 ALA A CA 1
ATOM 684 C C . ALA A 1 87 ? -19.564 -11.454 -7.363 1.00 90.31 87 ALA A C 1
ATOM 686 O O . ALA A 1 87 ? -19.367 -11.750 -6.181 1.00 90.31 87 ALA A O 1
ATOM 687 N N . HIS A 1 88 ? -19.084 -10.326 -7.887 1.00 88.75 88 HIS A N 1
ATOM 688 C CA . HIS A 1 88 ? -18.173 -9.430 -7.164 1.00 88.75 88 HIS A CA 1
ATOM 689 C C . HIS A 1 88 ? -18.836 -8.752 -5.945 1.00 88.75 88 HIS A C 1
ATOM 691 O O . HIS A 1 88 ? -18.232 -8.638 -4.879 1.00 88.75 88 HIS A O 1
ATOM 697 N N . ASP A 1 89 ? -20.113 -8.400 -6.085 1.00 93.31 89 ASP A N 1
ATOM 698 C CA . ASP A 1 89 ? -21.029 -7.986 -5.019 1.00 93.31 89 ASP A CA 1
ATOM 699 C C . ASP A 1 89 ? -21.187 -9.072 -3.939 1.00 93.31 89 ASP A C 1
ATOM 701 O O . ASP A 1 89 ? -20.954 -8.805 -2.761 1.00 93.31 89 ASP A O 1
ATOM 705 N N . GLU A 1 90 ? -21.461 -10.322 -4.329 1.00 94.19 90 GLU A N 1
ATOM 706 C CA . GLU A 1 90 ? -21.564 -11.448 -3.388 1.00 94.19 90 GLU A CA 1
ATOM 707 C C . GLU A 1 90 ? -20.254 -11.672 -2.613 1.00 94.19 90 GLU A C 1
ATOM 709 O O . GLU A 1 90 ? -20.272 -12.053 -1.439 1.00 94.19 90 GLU A O 1
ATOM 714 N N . ILE A 1 91 ? -19.098 -11.471 -3.251 1.00 91.56 91 ILE A N 1
ATOM 715 C CA . ILE A 1 91 ? -17.801 -11.570 -2.573 1.00 91.56 91 ILE A CA 1
ATOM 716 C C . ILE A 1 91 ? -17.674 -10.461 -1.521 1.00 91.56 91 ILE A C 1
ATOM 718 O O . ILE A 1 91 ? -17.275 -10.764 -0.397 1.00 91.56 91 ILE A O 1
ATOM 722 N N . LEU A 1 92 ? -18.049 -9.219 -1.841 1.00 95.00 92 LEU A N 1
ATOM 723 C CA . LEU A 1 92 ? -17.998 -8.090 -0.908 1.00 95.00 92 LEU A CA 1
ATOM 724 C C . LEU A 1 92 ? -18.898 -8.308 0.322 1.00 95.00 92 LEU A C 1
ATOM 726 O O . LEU A 1 92 ? -18.420 -8.224 1.455 1.00 95.00 92 LEU A O 1
ATOM 730 N N . GLU A 1 93 ? -20.158 -8.689 0.102 1.00 96.56 93 GLU A N 1
ATOM 731 C CA . GLU A 1 93 ? -21.107 -9.054 1.165 1.00 96.56 93 GLU A CA 1
ATOM 732 C C . GLU A 1 93 ? -20.546 -10.154 2.073 1.00 96.56 93 GLU A C 1
ATOM 734 O O . GLU A 1 93 ? -20.569 -10.058 3.300 1.00 96.56 93 GLU A O 1
ATOM 739 N N . ASN A 1 94 ? -20.011 -11.218 1.468 1.00 94.94 94 ASN A N 1
ATOM 740 C CA . ASN A 1 94 ? -19.493 -12.373 2.193 1.00 94.94 94 ASN A CA 1
ATOM 741 C C . ASN A 1 94 ? -18.234 -12.053 3.005 1.00 94.94 94 ASN A C 1
ATOM 743 O O . ASN A 1 94 ? -18.029 -12.679 4.049 1.00 94.94 94 ASN A O 1
ATOM 747 N N . ARG A 1 95 ? -17.405 -11.103 2.555 1.00 94.81 95 ARG A N 1
ATOM 748 C CA . ARG A 1 95 ? -16.243 -10.600 3.301 1.00 94.81 95 ARG A CA 1
ATOM 749 C C . ARG A 1 95 ? -16.684 -9.826 4.535 1.00 94.81 95 ARG A C 1
ATOM 751 O O . ARG A 1 95 ? -16.328 -10.218 5.643 1.00 94.81 95 ARG A O 1
ATOM 758 N N . PHE A 1 96 ? -17.538 -8.814 4.372 1.00 96.56 96 PHE A N 1
ATOM 759 C CA . PHE A 1 96 ? -18.007 -8.019 5.509 1.00 96.56 96 PHE A CA 1
ATOM 760 C C . PHE A 1 96 ? -18.832 -8.851 6.506 1.00 96.56 96 PHE A C 1
ATOM 762 O O . PHE A 1 96 ? -18.599 -8.790 7.711 1.00 96.56 96 PHE A O 1
ATOM 769 N N . TRP A 1 97 ? -19.699 -9.748 6.026 1.00 96.94 97 TRP A N 1
ATOM 770 C CA . TRP A 1 97 ? -20.404 -10.705 6.890 1.00 96.94 97 TRP A CA 1
ATOM 771 C C . TRP A 1 97 ? -19.426 -11.607 7.666 1.00 96.94 97 TRP A C 1
ATOM 773 O O . TRP A 1 97 ? -19.616 -11.872 8.854 1.00 96.94 97 TRP A O 1
ATOM 783 N N . SER A 1 98 ? -18.347 -12.065 7.014 1.00 94.81 98 SER A N 1
ATOM 784 C CA . SER A 1 98 ? -17.309 -12.894 7.647 1.00 94.81 98 SER A CA 1
ATOM 785 C C . SER A 1 98 ? -16.543 -12.155 8.743 1.00 94.81 98 SER A C 1
ATOM 787 O O . SER A 1 98 ? -16.170 -12.789 9.729 1.00 94.81 98 SER A O 1
ATOM 789 N N . VAL A 1 99 ? -16.331 -10.846 8.588 1.00 94.38 99 VAL A N 1
ATOM 790 C CA . VAL A 1 99 ? -15.750 -9.965 9.612 1.00 94.38 99 VAL A CA 1
ATOM 791 C C . VAL A 1 99 ? -16.648 -9.926 10.853 1.00 94.38 99 VAL A C 1
ATOM 793 O O . VAL A 1 99 ? -16.189 -10.295 11.934 1.00 94.38 99 VAL A O 1
ATOM 796 N N . LEU A 1 100 ? -17.943 -9.617 10.700 1.00 95.62 100 LEU A N 1
ATOM 797 C CA . LEU A 1 100 ? -18.895 -9.595 11.824 1.00 95.62 100 LEU A CA 1
ATOM 798 C C . LEU A 1 100 ? -18.977 -10.957 12.541 1.00 95.62 100 LEU A C 1
ATOM 800 O O . LEU A 1 100 ? -18.949 -11.033 13.771 1.00 95.62 100 LEU A O 1
ATOM 804 N N . TYR A 1 101 ? -18.998 -12.058 11.781 1.00 94.44 101 TYR A N 1
ATOM 805 C CA . TYR A 1 101 ? -18.947 -13.411 12.342 1.00 94.44 101 TYR A CA 1
ATOM 806 C C . TYR A 1 101 ? -17.679 -13.671 13.171 1.00 94.44 101 TYR A C 1
ATOM 808 O O . TYR A 1 101 ? -17.759 -14.252 14.255 1.00 94.44 101 TYR A O 1
ATOM 816 N N . GLN A 1 102 ? -16.509 -13.253 12.685 1.00 91.19 102 GLN A N 1
ATOM 817 C CA . GLN A 1 102 ? -15.237 -13.455 13.385 1.00 91.19 102 GLN A CA 1
ATOM 818 C C . GLN A 1 102 ? -15.084 -12.559 14.621 1.00 91.19 102 GLN A C 1
ATOM 820 O O . GLN A 1 102 ? -14.463 -12.994 15.591 1.00 91.19 102 GLN A O 1
ATOM 825 N N . PHE A 1 103 ? -15.710 -11.379 14.627 1.00 91.44 103 PHE A N 1
ATOM 826 C CA . PHE A 1 103 ? -15.870 -10.531 15.814 1.00 91.44 103 PHE A CA 1
ATOM 827 C C . PHE A 1 103 ? -16.876 -11.090 16.835 1.00 91.44 103 PHE A C 1
ATOM 829 O O . PHE A 1 103 ? -17.009 -10.546 17.924 1.00 91.44 103 PHE A O 1
ATOM 836 N N . GLY A 1 104 ? -17.538 -12.214 16.547 1.00 90.50 104 GLY A N 1
ATOM 837 C CA . GLY A 1 104 ? -18.370 -12.914 17.525 1.00 90.50 104 GLY A CA 1
ATOM 838 C C . GLY A 1 104 ? -19.792 -12.372 17.655 1.00 90.50 104 GLY A C 1
ATOM 839 O O . GLY A 1 104 ? -20.435 -12.642 18.666 1.00 90.50 104 GLY A O 1
ATOM 840 N N . PHE A 1 105 ? -20.294 -11.666 16.637 1.00 94.25 105 PHE A N 1
ATOM 841 C CA . PHE A 1 105 ? -21.676 -11.187 16.590 1.00 94.25 105 PHE A CA 1
ATOM 842 C C . PHE A 1 105 ? -22.678 -12.325 16.874 1.00 94.25 105 PHE A C 1
ATOM 844 O O . PHE A 1 105 ? -22.536 -13.460 16.396 1.00 94.25 105 PHE A O 1
ATOM 851 N N . GLU A 1 106 ? -23.683 -12.014 17.691 1.00 94.00 106 GLU A N 1
ATOM 852 C CA . GLU A 1 106 ? -24.667 -12.968 18.214 1.00 94.00 106 GLU A CA 1
ATOM 853 C C . GLU A 1 106 ? -25.671 -13.384 17.138 1.00 94.00 106 GLU A C 1
ATOM 855 O O . GLU A 1 106 ? -26.019 -14.558 17.017 1.00 94.00 106 GLU A O 1
ATOM 860 N N . GLU A 1 107 ? -26.096 -12.418 16.332 1.00 95.62 107 GLU A N 1
ATOM 861 C CA . GLU A 1 107 ? -27.113 -12.552 15.294 1.00 95.62 107 GLU A CA 1
ATOM 862 C C . GLU A 1 107 ? -26.578 -11.973 13.986 1.00 95.62 107 GLU A C 1
ATOM 864 O O . GLU A 1 107 ? -25.957 -10.910 13.990 1.00 95.62 107 GLU A O 1
ATOM 869 N N . LEU A 1 108 ? -26.810 -12.669 12.870 1.00 96.94 108 LEU A N 1
ATOM 870 C CA . LEU A 1 108 ? -26.321 -12.303 11.534 1.00 96.94 108 LEU A CA 1
ATOM 871 C C . LEU A 1 108 ? -27.362 -12.622 10.450 1.00 96.94 108 LEU A C 1
ATOM 873 O O . LEU A 1 108 ? -28.151 -13.553 10.621 1.00 96.94 108 LEU A O 1
ATOM 877 N N . SER A 1 109 ? -27.339 -11.916 9.314 1.00 96.19 109 SER A N 1
ATOM 878 C CA . SER A 1 109 ? -28.219 -12.216 8.169 1.00 96.19 109 SER A CA 1
ATOM 879 C C . SER A 1 109 ? -27.979 -13.613 7.572 1.00 96.19 109 SER A C 1
ATOM 881 O O . SER A 1 109 ? -26.840 -14.024 7.331 1.00 96.19 109 SER A O 1
ATOM 883 N N . SER A 1 110 ? -29.058 -14.342 7.275 1.00 93.19 110 SER A N 1
ATOM 884 C CA . SER A 1 110 ? -29.003 -15.626 6.566 1.00 93.19 110 SER A CA 1
ATOM 885 C C . SER A 1 110 ? -29.098 -15.439 5.051 1.00 93.19 110 SER A C 1
ATOM 887 O O . SER A 1 110 ? -30.100 -14.935 4.543 1.00 93.19 110 SER A O 1
ATOM 889 N N . GLY A 1 111 ? -28.074 -15.875 4.307 1.00 89.69 111 GLY A N 1
ATOM 890 C CA . GLY A 1 111 ? -28.021 -15.703 2.851 1.00 89.69 111 GLY A CA 1
ATOM 891 C C . GLY A 1 111 ? -28.013 -14.239 2.386 1.00 89.69 111 GLY A C 1
ATOM 892 O O . GLY A 1 111 ? -27.703 -13.331 3.152 1.00 89.69 111 GLY A O 1
ATOM 893 N N . ARG A 1 112 ? -28.311 -14.027 1.097 1.00 90.12 112 ARG A N 1
ATOM 894 C CA . ARG A 1 112 ? -28.305 -12.696 0.454 1.00 90.12 112 ARG A CA 1
ATOM 895 C C . ARG A 1 112 ? -29.667 -11.989 0.478 1.00 90.12 112 ARG A C 1
ATOM 897 O O . ARG A 1 112 ? -29.736 -10.775 0.404 1.00 90.12 112 ARG A O 1
ATOM 904 N N . GLY A 1 113 ? -30.761 -12.743 0.602 1.00 90.88 113 GLY A N 1
ATOM 905 C CA . GLY A 1 113 ? -32.134 -12.219 0.593 1.00 90.88 113 GLY A CA 1
ATOM 906 C C . GLY A 1 113 ? -32.660 -11.816 1.972 1.00 90.88 113 GLY A C 1
ATOM 907 O O . GLY A 1 113 ? -33.836 -12.042 2.256 1.00 90.88 113 GLY A O 1
ATOM 908 N N . PHE A 1 114 ? -31.806 -11.309 2.866 1.00 94.44 114 PHE A N 1
ATOM 909 C CA . PHE A 1 114 ? -32.256 -10.869 4.186 1.00 94.44 114 PHE A CA 1
ATOM 910 C C . PHE A 1 114 ? -33.073 -9.578 4.061 1.00 94.44 114 PHE A C 1
ATOM 912 O O . PHE A 1 114 ? -32.704 -8.658 3.338 1.00 94.44 114 PHE A O 1
ATOM 919 N N . GLN A 1 115 ? -34.214 -9.522 4.745 1.00 95.50 115 GLN A N 1
ATOM 920 C CA . GLN A 1 115 ? -35.178 -8.429 4.637 1.00 95.50 115 GLN A CA 1
ATOM 921 C C . GLN A 1 115 ? -35.647 -7.987 6.019 1.00 95.50 115 GLN A C 1
ATOM 923 O O . GLN A 1 115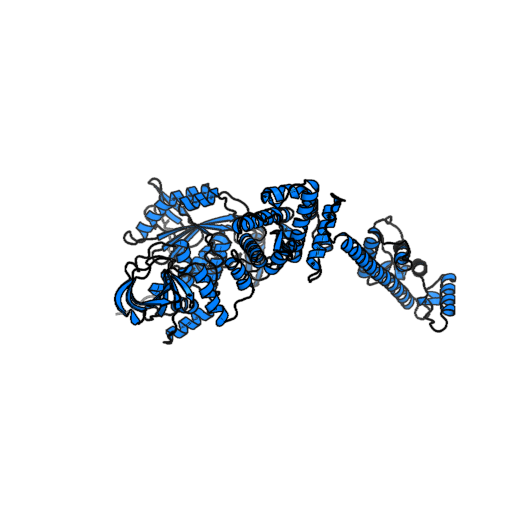 ? -35.810 -8.816 6.916 1.00 95.50 115 GLN A O 1
ATOM 928 N N . ILE A 1 116 ? -35.926 -6.694 6.162 1.00 94.75 116 ILE A N 1
ATOM 929 C CA . ILE A 1 116 ? -36.587 -6.115 7.333 1.00 94.75 116 ILE A CA 1
ATOM 930 C C . ILE A 1 116 ? -37.959 -5.602 6.893 1.00 94.75 116 ILE A C 1
ATOM 932 O O . ILE A 1 116 ? -38.078 -4.862 5.913 1.00 94.75 116 ILE A O 1
ATOM 936 N N . GLN A 1 117 ? -39.001 -6.005 7.616 1.00 94.94 117 GLN A N 1
ATOM 937 C CA . GLN A 1 117 ? -40.354 -5.498 7.437 1.00 94.94 117 GLN A CA 1
ATOM 938 C C . GLN A 1 117 ? -40.511 -4.187 8.213 1.00 94.94 117 GLN A C 1
ATOM 940 O O . GLN A 1 117 ? -40.409 -4.152 9.439 1.00 94.94 117 GLN A O 1
ATOM 945 N N . VAL A 1 118 ? -40.765 -3.107 7.481 1.00 92.88 118 VAL A N 1
ATOM 946 C CA . VAL A 1 118 ? -40.878 -1.739 7.994 1.00 92.88 118 VAL A CA 1
ATOM 947 C C . VAL A 1 118 ? -42.220 -1.128 7.613 1.00 92.88 118 VAL A C 1
ATOM 949 O O . VAL A 1 118 ? -42.866 -1.575 6.669 1.00 92.88 118 VAL A O 1
ATOM 952 N N . THR A 1 119 ? -42.628 -0.072 8.315 1.00 90.50 119 THR A N 1
ATOM 953 C CA . THR A 1 119 ? -43.712 0.801 7.847 1.00 90.50 119 THR A CA 1
ATOM 954 C C . THR A 1 119 ? -43.096 1.977 7.097 1.00 90.50 119 THR A C 1
ATOM 956 O O . THR A 1 119 ? -42.422 2.804 7.713 1.00 90.50 119 THR A O 1
ATOM 959 N N . PHE A 1 120 ? -43.328 2.054 5.789 1.00 86.81 120 PHE A N 1
ATOM 960 C CA . PHE A 1 120 ? -42.906 3.156 4.922 1.00 86.81 120 PHE A CA 1
ATOM 961 C C . PHE A 1 120 ? -44.162 3.827 4.357 1.00 86.81 120 PHE A C 1
ATOM 963 O O . PHE A 1 120 ? -45.053 3.133 3.878 1.00 86.81 120 PHE A O 1
ATOM 970 N N . GLU A 1 121 ? -44.282 5.151 4.500 1.00 86.94 121 GLU A N 1
ATOM 971 C CA . GLU A 1 121 ? -45.455 5.932 4.045 1.00 86.94 121 GLU A CA 1
ATOM 972 C C . GLU A 1 121 ? -46.822 5.349 4.482 1.00 86.94 121 GLU A C 1
ATOM 974 O O . GLU A 1 121 ? -47.819 5.420 3.777 1.00 86.94 121 GLU A O 1
ATOM 979 N N . GLY A 1 122 ? -46.874 4.746 5.678 1.00 84.25 122 GLY A N 1
ATOM 980 C CA . GLY A 1 122 ? -48.080 4.114 6.234 1.00 84.25 122 GLY A CA 1
ATOM 981 C C . GLY A 1 122 ? -48.314 2.656 5.811 1.00 84.25 122 GLY A C 1
ATOM 982 O O . GLY A 1 122 ? -49.137 1.975 6.425 1.00 84.25 122 GLY A O 1
ATOM 983 N N . HIS A 1 123 ? -47.554 2.133 4.848 1.00 87.88 123 HIS A N 1
ATOM 984 C CA . HIS A 1 123 ? -47.700 0.777 4.315 1.00 87.88 123 HIS A CA 1
ATOM 985 C C . HIS A 1 123 ? -46.586 -0.174 4.800 1.00 87.88 123 HIS A C 1
ATOM 987 O O . HIS A 1 123 ? -45.450 0.255 5.012 1.00 87.88 123 HIS A O 1
ATOM 993 N N . PRO A 1 124 ? -46.872 -1.478 4.994 1.00 89.69 124 PRO A N 1
ATOM 994 C CA . PRO A 1 124 ? -45.847 -2.467 5.306 1.00 89.69 124 PRO A CA 1
ATOM 995 C C . PRO A 1 124 ? -45.015 -2.792 4.056 1.00 89.69 124 PRO A C 1
ATOM 997 O O . PRO A 1 124 ? -45.536 -3.317 3.075 1.00 89.69 124 PRO A O 1
ATOM 1000 N N . VAL A 1 125 ? -43.712 -2.519 4.112 1.00 93.00 125 VAL A N 1
ATOM 1001 C CA . VAL A 1 125 ? -42.742 -2.753 3.030 1.00 93.00 125 VAL A CA 1
ATOM 1002 C C . VAL A 1 125 ? -41.622 -3.660 3.542 1.00 93.00 125 VAL A C 1
ATOM 1004 O O . VAL A 1 125 ? -41.224 -3.570 4.704 1.00 93.00 125 VAL A O 1
ATOM 1007 N N . ARG A 1 126 ? -41.097 -4.545 2.689 1.00 92.19 126 ARG A N 1
ATOM 1008 C CA . ARG A 1 126 ? -39.909 -5.362 2.987 1.00 92.19 126 ARG A CA 1
ATOM 1009 C C . ARG A 1 126 ? -38.697 -4.797 2.256 1.00 92.19 126 ARG A C 1
ATOM 1011 O O . ARG A 1 126 ? -38.572 -4.977 1.050 1.00 92.19 126 ARG A O 1
ATOM 1018 N N . LYS A 1 127 ? -37.804 -4.132 2.991 1.00 94.31 127 LYS A N 1
ATOM 1019 C CA . LYS A 1 127 ? -36.520 -3.647 2.465 1.00 94.31 127 LYS A CA 1
ATOM 1020 C C . LYS A 1 127 ? -35.480 -4.755 2.621 1.00 94.31 127 LYS A C 1
ATOM 1022 O O . LYS A 1 127 ? -35.287 -5.267 3.725 1.00 94.31 127 LYS A O 1
ATOM 1027 N N . GLN A 1 128 ? -34.847 -5.150 1.518 1.00 95.25 128 GLN A N 1
ATOM 1028 C CA . GLN A 1 128 ? -33.673 -6.024 1.543 1.00 95.25 128 GLN A CA 1
ATOM 1029 C C . GLN A 1 128 ? -32.476 -5.268 2.129 1.00 95.25 128 GLN A C 1
ATOM 1031 O O . GLN A 1 128 ? -32.334 -4.074 1.878 1.00 95.25 128 GLN A O 1
ATOM 1036 N N . ILE A 1 129 ? -31.660 -5.970 2.914 1.00 96.50 129 ILE A N 1
ATOM 1037 C CA . ILE A 1 129 ? -30.431 -5.480 3.542 1.00 96.50 129 ILE A CA 1
ATOM 1038 C C . ILE A 1 129 ? -29.344 -6.528 3.303 1.00 96.50 129 ILE A C 1
ATOM 1040 O O . ILE A 1 129 ? -29.516 -7.687 3.690 1.00 96.50 129 ILE A O 1
ATOM 1044 N N . ASP A 1 130 ? -28.229 -6.120 2.701 1.00 97.19 130 ASP A N 1
ATOM 1045 C CA . ASP A 1 130 ? -27.190 -7.043 2.233 1.00 97.19 130 ASP A CA 1
ATOM 1046 C C . ASP A 1 130 ? -26.462 -7.733 3.399 1.00 97.19 130 ASP A C 1
ATOM 1048 O O . ASP A 1 130 ? -26.324 -8.963 3.438 1.00 97.19 130 ASP A O 1
ATOM 1052 N N . VAL A 1 131 ? -26.052 -6.956 4.411 1.00 97.62 131 VAL A N 1
ATOM 1053 C CA . VAL A 1 131 ? -25.470 -7.491 5.650 1.00 97.62 131 VAL A CA 1
ATOM 1054 C C . VAL A 1 131 ? -26.117 -6.858 6.879 1.00 97.62 131 VAL A C 1
ATOM 1056 O O . VAL A 1 131 ? -26.162 -5.640 7.040 1.00 97.62 131 VAL A O 1
ATOM 1059 N N . PHE A 1 132 ? -26.578 -7.726 7.779 1.00 97.81 132 PHE A N 1
ATOM 1060 C CA . PHE A 1 132 ? -27.087 -7.383 9.103 1.00 97.81 132 PHE A CA 1
ATOM 1061 C C . PHE A 1 132 ? -26.277 -8.123 10.165 1.00 97.81 132 PHE A C 1
ATOM 1063 O O . PHE A 1 132 ? -25.980 -9.312 9.993 1.00 97.81 132 PHE A O 1
ATOM 1070 N N . GLY A 1 133 ? -25.994 -7.457 11.284 1.00 97.00 133 GLY A N 1
ATOM 1071 C CA . GLY A 1 133 ? -25.474 -8.118 12.476 1.00 97.00 133 GLY A CA 1
ATOM 1072 C C . GLY A 1 133 ? -25.803 -7.390 13.777 1.00 97.00 133 GLY A C 1
ATOM 1073 O O . GLY A 1 133 ? -25.827 -6.162 13.802 1.00 97.00 133 GLY A O 1
ATOM 1074 N N . ARG A 1 134 ? -25.999 -8.137 14.871 1.00 95.56 134 ARG A N 1
ATOM 1075 C CA . ARG A 1 134 ? -26.140 -7.600 16.238 1.00 95.56 134 ARG A CA 1
ATOM 1076 C C . ARG A 1 134 ? -25.063 -8.149 17.180 1.00 95.56 134 ARG A C 1
ATOM 1078 O O . ARG A 1 134 ? -24.756 -9.344 17.151 1.00 95.56 134 ARG A O 1
ATOM 1085 N N . ILE A 1 135 ? -24.544 -7.283 18.047 1.00 92.38 135 ILE A N 1
ATOM 1086 C CA . ILE A 1 135 ? -23.698 -7.618 19.200 1.00 92.38 135 ILE A CA 1
ATOM 1087 C C . ILE A 1 135 ? -24.114 -6.735 20.387 1.00 92.38 135 ILE A C 1
ATOM 1089 O O . ILE A 1 135 ? -24.118 -5.508 20.280 1.00 92.38 135 ILE A O 1
ATOM 1093 N N . GLY A 1 136 ? -24.548 -7.339 21.497 1.00 89.12 136 GLY A N 1
ATOM 1094 C CA . GLY A 1 136 ? -25.207 -6.616 22.590 1.00 89.12 136 GLY A CA 1
ATOM 1095 C C . GLY A 1 136 ? -26.368 -5.745 22.086 1.00 89.12 136 GLY A C 1
ATOM 1096 O O . GLY A 1 136 ? -27.178 -6.184 21.266 1.00 89.12 136 GLY A O 1
ATOM 1097 N N . ASP A 1 137 ? -26.413 -4.489 22.529 1.00 89.94 137 ASP A N 1
ATOM 1098 C CA . ASP A 1 137 ? -27.386 -3.485 22.069 1.00 89.94 137 ASP A CA 1
ATOM 1099 C C . ASP A 1 137 ? -26.907 -2.681 20.833 1.00 89.94 137 ASP A C 1
ATOM 1101 O O . ASP A 1 137 ? -27.453 -1.619 20.524 1.00 89.94 137 ASP A O 1
ATOM 1105 N N . VAL A 1 138 ? -25.898 -3.168 20.098 1.00 93.12 138 VAL A N 1
ATOM 1106 C CA . VAL A 1 138 ? -25.415 -2.554 18.849 1.00 93.12 138 VAL A CA 1
ATOM 1107 C C . VAL A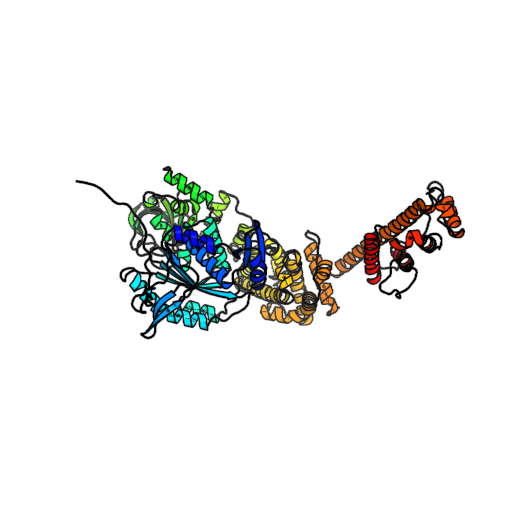 1 138 ? -25.847 -3.384 17.641 1.00 93.12 138 VAL A C 1
ATOM 1109 O O . VAL A 1 138 ? -25.591 -4.586 17.566 1.00 93.12 138 VAL A O 1
ATOM 1112 N N . VAL A 1 139 ? -26.472 -2.724 16.667 1.00 96.00 139 VAL A N 1
ATOM 1113 C CA . VAL A 1 139 ? -26.900 -3.292 15.385 1.00 96.00 139 VAL A CA 1
ATOM 1114 C C . VAL A 1 139 ? -26.133 -2.620 14.249 1.00 96.00 139 VAL A C 1
ATOM 1116 O O . VAL A 1 139 ? -26.061 -1.396 14.179 1.00 96.00 139 VAL A O 1
ATOM 1119 N N . PHE A 1 140 ? -25.603 -3.418 13.332 1.00 97.38 140 PHE A N 1
ATOM 1120 C CA . PHE A 1 140 ? -24.964 -2.977 12.099 1.00 97.38 140 PHE A CA 1
ATOM 1121 C C . PHE A 1 140 ? -25.853 -3.310 10.904 1.00 97.38 140 PHE A C 1
ATOM 1123 O O . PHE A 1 140 ? -26.320 -4.445 10.764 1.00 97.38 140 PHE A O 1
ATOM 1130 N N . ILE A 1 141 ? -26.057 -2.318 10.040 1.00 97.75 141 ILE A N 1
ATOM 1131 C CA . ILE A 1 141 ? -26.789 -2.437 8.780 1.00 97.75 141 ILE A CA 1
ATOM 1132 C C . ILE A 1 141 ? -25.902 -1.894 7.671 1.00 97.75 141 ILE A C 1
ATOM 1134 O O . ILE A 1 141 ? -25.541 -0.718 7.692 1.00 97.75 141 ILE A O 1
ATOM 1138 N N . ALA A 1 142 ? -25.571 -2.750 6.707 1.00 97.75 142 ALA A N 1
ATOM 1139 C CA . ALA A 1 142 ? -24.732 -2.394 5.576 1.00 97.75 142 ALA A CA 1
ATOM 1140 C C . ALA A 1 142 ? -25.418 -2.666 4.234 1.00 97.75 142 ALA A C 1
ATOM 1142 O O . ALA A 1 142 ? -25.975 -3.744 4.015 1.00 97.75 142 ALA A O 1
ATOM 1143 N N . GLU A 1 143 ? -25.299 -1.689 3.339 1.00 97.94 143 GLU A N 1
ATOM 1144 C CA . GLU A 1 143 ? -25.519 -1.822 1.898 1.00 97.94 143 GLU A CA 1
ATOM 1145 C C . GLU A 1 143 ? -24.153 -1.990 1.209 1.00 97.94 143 GLU A C 1
ATOM 1147 O O . GLU A 1 143 ? -23.200 -1.252 1.491 1.00 97.94 143 GLU A O 1
ATOM 1152 N N . CYS A 1 144 ? -24.038 -2.958 0.302 1.00 97.12 144 CYS A N 1
ATOM 1153 C CA . CYS A 1 144 ? -22.794 -3.297 -0.383 1.00 97.12 144 CYS A CA 1
ATOM 1154 C C . CYS A 1 144 ? -22.817 -2.798 -1.835 1.00 97.12 144 CYS A C 1
ATOM 1156 O O . CYS A 1 144 ? -23.670 -3.192 -2.628 1.00 97.12 144 CYS A O 1
ATOM 1158 N N . LYS A 1 145 ? -21.857 -1.950 -2.232 1.00 96.31 145 LYS A N 1
ATOM 1159 C CA . LYS A 1 145 ? -21.758 -1.433 -3.616 1.00 96.31 145 LYS A CA 1
ATOM 1160 C C . LYS A 1 145 ? -20.374 -1.711 -4.188 1.00 96.31 145 LYS A C 1
ATOM 1162 O O . LYS A 1 145 ? -19.364 -1.390 -3.571 1.00 96.31 145 LYS A O 1
ATOM 1167 N N . SER A 1 146 ? -20.309 -2.309 -5.375 1.00 93.75 146 SER A N 1
ATOM 1168 C CA . SER A 1 146 ? -19.027 -2.676 -5.978 1.00 93.75 146 SER A CA 1
ATOM 1169 C C . SER A 1 146 ? -18.960 -2.452 -7.487 1.00 93.75 146 SER A C 1
ATOM 1171 O O . SER A 1 146 ? -19.992 -2.326 -8.154 1.00 93.75 146 SER A O 1
ATOM 1173 N N . CYS A 1 147 ? -17.731 -2.404 -8.002 1.00 90.25 147 CYS A N 1
ATOM 1174 C CA . CYS A 1 147 ? -17.392 -2.326 -9.424 1.00 90.25 147 CYS A CA 1
ATOM 1175 C C . CYS A 1 147 ? -16.376 -3.430 -9.780 1.00 90.25 147 CYS A C 1
ATOM 1177 O O . CYS A 1 147 ? -15.579 -3.834 -8.937 1.00 90.25 147 CYS A O 1
ATOM 1179 N N . LEU A 1 148 ? -16.367 -3.919 -11.027 1.00 81.69 148 LEU A N 1
ATOM 1180 C CA . LEU A 1 148 ? -15.391 -4.939 -11.460 1.00 81.69 148 LEU A CA 1
ATOM 1181 C C . LEU A 1 148 ? -13.966 -4.384 -11.611 1.00 81.69 148 LEU A C 1
ATOM 1183 O O . LEU A 1 148 ? -13.000 -5.096 -11.361 1.00 81.69 148 LEU A O 1
ATOM 1187 N N . ARG A 1 149 ? -13.849 -3.116 -12.013 1.00 79.00 149 ARG A N 1
ATOM 1188 C CA . ARG A 1 149 ? -12.607 -2.334 -12.060 1.00 79.00 149 ARG A CA 1
ATOM 1189 C C . ARG A 1 149 ? -12.785 -1.088 -11.201 1.00 79.00 149 ARG A C 1
ATOM 1191 O O . ARG A 1 149 ? -13.920 -0.648 -11.000 1.00 79.00 149 ARG A O 1
ATOM 1198 N N . LYS A 1 150 ? -11.684 -0.539 -10.685 1.00 78.31 150 LYS A N 1
ATOM 1199 C CA . LYS A 1 150 ? -11.713 0.677 -9.868 1.00 78.31 150 LYS A CA 1
ATOM 1200 C C . LYS A 1 150 ? -12.146 1.866 -10.719 1.00 78.31 150 LYS A C 1
ATOM 1202 O O . LYS A 1 150 ? -11.545 2.127 -11.753 1.00 78.31 150 LYS A O 1
ATOM 1207 N N . GLN A 1 151 ? -13.214 2.542 -10.306 1.00 81.31 151 GLN A N 1
ATOM 1208 C CA . GLN A 1 151 ? -13.777 3.673 -11.042 1.00 81.31 151 GLN A CA 1
ATOM 1209 C C . GLN A 1 151 ? -14.566 4.604 -10.122 1.00 81.31 151 GLN A C 1
ATOM 1211 O O . GLN A 1 151 ? -15.130 4.173 -9.111 1.00 81.31 151 GLN A O 1
ATOM 1216 N N . THR A 1 152 ? -14.672 5.870 -10.516 1.00 85.56 152 THR A N 1
ATOM 1217 C CA . THR A 1 152 ? -15.601 6.820 -9.900 1.00 85.56 152 THR A CA 1
ATOM 1218 C C . THR A 1 152 ? -17.036 6.416 -10.212 1.00 85.56 152 THR A C 1
ATOM 1220 O O . THR A 1 152 ? -17.414 6.253 -11.371 1.00 85.56 152 THR A O 1
ATOM 1223 N N . ARG A 1 153 ? -17.857 6.260 -9.173 1.00 88.06 153 ARG A N 1
ATOM 1224 C CA . ARG A 1 153 ? -19.291 5.964 -9.292 1.00 88.06 153 ARG A CA 1
ATOM 1225 C C . ARG A 1 153 ? -20.042 6.863 -8.324 1.00 88.06 153 ARG A C 1
ATOM 1227 O O . ARG A 1 153 ? -19.791 6.800 -7.125 1.00 88.06 153 ARG A O 1
ATOM 1234 N N . SER A 1 154 ? -20.989 7.659 -8.825 1.00 92.38 154 SER A N 1
ATOM 1235 C CA . SER A 1 154 ? -21.882 8.384 -7.919 1.00 92.38 154 SER A CA 1
ATOM 1236 C C . SER A 1 154 ? -22.827 7.412 -7.219 1.00 92.38 154 SER A C 1
ATOM 1238 O O . SER A 1 154 ? -23.396 6.514 -7.847 1.00 92.38 154 SER A O 1
ATOM 1240 N N . LEU A 1 155 ? -22.990 7.619 -5.916 1.00 95.00 155 LEU A N 1
ATOM 1241 C CA . LEU A 1 155 ? -23.886 6.858 -5.048 1.00 95.00 155 LEU A CA 1
ATOM 1242 C C . LEU A 1 155 ? -25.038 7.723 -4.517 1.00 95.00 155 LEU A C 1
ATOM 1244 O O . LEU A 1 155 ? -25.771 7.286 -3.638 1.00 95.00 155 LEU A O 1
ATOM 1248 N N . GLN A 1 156 ? -25.256 8.923 -5.074 1.00 95.31 156 GLN A N 1
ATOM 1249 C CA . GLN A 1 156 ? -26.304 9.860 -4.645 1.00 95.31 156 GLN A CA 1
ATOM 1250 C C . GLN A 1 156 ? -27.679 9.201 -4.442 1.00 95.31 156 GLN A C 1
ATOM 1252 O O . GLN A 1 156 ? -28.357 9.472 -3.451 1.00 95.31 156 GLN A O 1
ATOM 1257 N N . LYS A 1 157 ? -28.099 8.351 -5.391 1.00 96.50 157 LYS A N 1
ATOM 1258 C CA . LYS A 1 157 ? -29.394 7.656 -5.335 1.00 96.50 157 LYS A CA 1
ATOM 1259 C C . LYS A 1 157 ? -29.406 6.572 -4.258 1.00 96.50 157 LYS A C 1
ATOM 1261 O O . LYS A 1 157 ? -30.346 6.538 -3.472 1.00 96.50 157 LYS A O 1
ATOM 1266 N N . ASP A 1 158 ? -28.354 5.753 -4.190 1.00 96.81 158 ASP A N 1
ATOM 1267 C CA . ASP A 1 158 ? -28.190 4.718 -3.164 1.00 96.81 158 ASP A CA 1
ATOM 1268 C C . ASP A 1 158 ? -28.209 5.331 -1.745 1.00 96.81 158 ASP A C 1
ATOM 1270 O O . ASP A 1 158 ? -28.918 4.841 -0.868 1.00 96.81 158 ASP A O 1
ATOM 1274 N N . ILE A 1 159 ? -27.489 6.442 -1.529 1.00 97.31 159 ILE A N 1
ATOM 1275 C CA . ILE A 1 159 ? -27.440 7.176 -0.251 1.00 97.31 159 ILE A CA 1
ATOM 1276 C C . ILE A 1 159 ? -28.821 7.727 0.116 1.00 97.31 159 ILE A C 1
ATOM 1278 O O . ILE A 1 159 ? -29.268 7.542 1.247 1.00 97.31 159 ILE A O 1
ATOM 1282 N N . GLY A 1 160 ? -29.505 8.383 -0.828 1.00 96.38 160 GLY A N 1
ATOM 1283 C CA . GLY A 1 160 ? -30.836 8.952 -0.600 1.00 96.38 160 GLY A CA 1
ATOM 1284 C C . GLY A 1 160 ? -31.889 7.891 -0.268 1.00 96.38 160 GLY A C 1
ATOM 1285 O O . GLY A 1 160 ? -32.673 8.075 0.665 1.00 96.38 160 GLY A O 1
ATOM 1286 N N . GLU A 1 161 ? -31.877 6.758 -0.977 1.00 95.69 161 GLU A N 1
ATOM 1287 C CA . GLU A 1 161 ? -32.755 5.626 -0.670 1.00 95.69 161 GLU A CA 1
ATOM 1288 C C . GLU A 1 161 ? -32.456 5.075 0.731 1.00 95.69 161 GLU A C 1
ATOM 1290 O O . GLU A 1 161 ? -33.363 4.987 1.561 1.00 95.69 161 GLU A O 1
ATOM 1295 N N . PHE A 1 162 ? -31.193 4.758 1.031 1.00 96.62 162 PHE A N 1
ATOM 1296 C CA . PHE A 1 162 ? -30.818 4.150 2.308 1.00 96.62 162 PHE A CA 1
ATOM 1297 C C . PHE A 1 162 ? -31.138 5.064 3.502 1.00 96.62 162 PHE A C 1
ATOM 1299 O O . PHE A 1 162 ? -31.727 4.602 4.483 1.00 96.62 162 PHE A O 1
ATOM 1306 N N . ALA A 1 163 ? -30.865 6.369 3.379 1.00 96.25 163 ALA A N 1
ATOM 1307 C CA . ALA A 1 163 ? -31.237 7.388 4.360 1.00 96.25 163 ALA A CA 1
ATOM 1308 C C . ALA A 1 163 ? -32.753 7.408 4.639 1.00 96.25 163 ALA A C 1
ATOM 1310 O O . ALA A 1 163 ? -33.173 7.389 5.799 1.00 96.25 163 ALA A O 1
ATOM 1311 N N . SER A 1 164 ? -33.592 7.347 3.595 1.00 95.75 164 SER A N 1
ATOM 1312 C CA . SER A 1 164 ? -35.057 7.336 3.753 1.00 95.75 164 SER A CA 1
ATOM 1313 C C . SER A 1 164 ? -35.568 6.149 4.588 1.00 95.75 164 SER A C 1
ATOM 1315 O O . SER A 1 164 ? -36.540 6.281 5.338 1.00 95.75 164 SER A O 1
ATOM 1317 N N . TYR A 1 165 ? -34.874 5.006 4.536 1.00 95.81 165 TYR A N 1
ATOM 1318 C CA . TYR A 1 165 ? -35.217 3.802 5.293 1.00 95.81 165 TYR A CA 1
ATOM 1319 C C . TYR A 1 165 ? -34.643 3.755 6.720 1.00 95.81 165 TYR A C 1
ATOM 1321 O O . TYR A 1 165 ? -35.135 2.954 7.522 1.00 95.81 165 TYR A O 1
ATOM 1329 N N . GLN A 1 166 ? -33.691 4.621 7.097 1.00 96.19 166 GLN A N 1
ATOM 1330 C CA . GLN A 1 166 ? -33.059 4.594 8.429 1.00 96.19 166 GLN A CA 1
ATOM 1331 C C . GLN A 1 166 ? -34.081 4.665 9.576 1.00 96.19 166 GLN A C 1
ATOM 1333 O O . GLN A 1 166 ? -34.051 3.853 10.507 1.00 96.19 166 GLN A O 1
ATOM 1338 N N . ARG A 1 167 ? -35.023 5.617 9.522 1.00 94.94 167 ARG A N 1
ATOM 1339 C CA . ARG A 1 167 ? -36.056 5.800 10.560 1.00 94.94 167 ARG A CA 1
ATOM 1340 C C . ARG A 1 167 ? -37.100 4.665 10.567 1.00 94.94 167 ARG A C 1
ATOM 1342 O O . ARG A 1 167 ? -37.338 4.125 11.652 1.00 94.94 167 ARG A O 1
ATOM 1349 N N . PRO A 1 168 ? -37.687 4.246 9.426 1.00 95.50 168 PRO A N 1
ATOM 1350 C CA . PRO A 1 168 ? -38.522 3.043 9.338 1.00 95.50 168 PRO A CA 1
ATOM 1351 C C . PRO A 1 168 ? -37.868 1.786 9.933 1.00 95.50 168 PRO A C 1
ATOM 1353 O O . PRO A 1 168 ? -38.478 1.116 10.770 1.00 95.50 168 PRO A O 1
ATOM 1356 N N . ILE A 1 169 ? -36.611 1.502 9.570 1.00 95.75 169 ILE A N 1
ATOM 1357 C CA . ILE A 1 169 ? -35.860 0.345 10.077 1.00 95.75 169 ILE A CA 1
ATOM 1358 C C . ILE A 1 169 ? -35.560 0.495 11.578 1.00 95.75 169 ILE A C 1
ATOM 1360 O O . ILE A 1 169 ? -35.764 -0.453 12.336 1.00 95.75 169 ILE A O 1
ATOM 1364 N N . SER A 1 170 ? -35.157 1.685 12.041 1.00 94.50 170 SER A N 1
ATOM 1365 C CA . SER A 1 170 ? -34.916 1.953 13.471 1.00 94.50 170 SER A CA 1
ATOM 1366 C C . SER A 1 170 ? -36.135 1.644 14.335 1.00 94.50 170 SER A C 1
ATOM 1368 O O . SER A 1 170 ? -36.014 1.034 15.398 1.00 94.50 170 SER A O 1
ATOM 1370 N N . ASN A 1 171 ? -37.320 2.050 13.876 1.00 93.19 171 ASN A N 1
ATOM 1371 C CA . ASN A 1 171 ? -38.574 1.803 14.580 1.00 93.19 171 ASN A CA 1
ATOM 1372 C C . ASN A 1 171 ? -38.921 0.306 14.600 1.00 93.19 171 ASN A C 1
ATOM 1374 O O . ASN A 1 171 ? -39.334 -0.210 15.639 1.00 93.19 171 ASN A O 1
ATOM 1378 N N . ALA A 1 172 ? -38.711 -0.398 13.483 1.00 93.94 172 ALA A N 1
ATOM 1379 C CA . ALA A 1 172 ? -38.921 -1.841 13.389 1.00 93.94 172 ALA A CA 1
ATOM 1380 C C . ALA A 1 172 ? -38.001 -2.621 14.350 1.00 93.94 172 ALA A C 1
ATOM 1382 O O . ALA A 1 172 ? -38.480 -3.468 15.104 1.00 93.94 172 ALA A O 1
ATOM 1383 N N . LEU A 1 173 ? -36.708 -2.281 14.400 1.00 93.75 173 LEU A N 1
ATOM 1384 C CA . LEU A 1 173 ? -35.731 -2.911 15.298 1.00 93.75 173 LEU A CA 1
ATOM 1385 C C . LEU A 1 173 ? -36.031 -2.650 16.777 1.00 93.75 173 LEU A C 1
ATOM 1387 O O . LEU A 1 173 ? -36.043 -3.590 17.569 1.00 93.75 173 LEU A O 1
ATOM 1391 N N . ARG A 1 174 ? -36.330 -1.399 17.154 1.00 91.75 174 ARG A N 1
ATOM 1392 C CA . ARG A 1 174 ? -36.715 -1.050 18.536 1.00 91.75 174 ARG A CA 1
ATOM 1393 C C . ARG A 1 174 ? -37.992 -1.768 18.969 1.00 91.75 174 ARG A C 1
ATOM 1395 O O . ARG A 1 174 ? -38.079 -2.226 20.101 1.00 91.75 174 ARG A O 1
ATOM 1402 N N . LYS A 1 175 ? -38.963 -1.936 18.064 1.00 90.62 175 LYS A N 1
ATOM 1403 C CA . LYS A 1 175 ? -40.160 -2.746 18.332 1.00 90.62 175 LYS A CA 1
ATOM 1404 C C . LYS A 1 175 ? -39.831 -4.238 18.485 1.00 90.62 175 LYS A C 1
ATOM 1406 O O . LYS A 1 175 ? -40.479 -4.908 19.279 1.00 90.62 175 LYS A O 1
ATOM 1411 N N . HIS A 1 176 ? -38.859 -4.757 17.734 1.00 91.75 176 HIS A N 1
ATOM 1412 C CA . HIS A 1 176 ? -38.489 -6.174 17.755 1.00 91.75 176 HIS A CA 1
ATOM 1413 C C . HIS A 1 176 ? -37.703 -6.581 19.012 1.00 91.75 176 HIS A C 1
ATOM 1415 O O . HIS A 1 176 ? -38.051 -7.579 19.636 1.00 91.75 176 HIS A O 1
ATOM 1421 N N . TYR A 1 177 ? -36.682 -5.811 19.406 1.00 90.69 177 TYR A N 1
ATOM 1422 C CA . TYR A 1 177 ? -35.834 -6.125 20.570 1.00 90.69 177 TYR A CA 1
ATOM 1423 C C . TYR A 1 177 ? -36.315 -5.503 21.896 1.00 90.69 177 TYR A C 1
ATOM 1425 O O . TYR A 1 177 ? -35.743 -5.793 22.947 1.00 90.69 177 TYR A O 1
ATOM 1433 N N . GLY A 1 178 ? -37.359 -4.670 21.859 1.00 85.69 178 GLY A N 1
ATOM 1434 C CA . GLY A 1 178 ? -37.935 -3.986 23.019 1.00 85.69 178 GLY A CA 1
ATOM 1435 C C . GLY A 1 178 ? -37.548 -2.507 23.093 1.00 85.69 178 GLY A C 1
ATOM 1436 O O . GLY A 1 178 ? -36.400 -2.130 22.860 1.00 85.69 178 GLY A O 1
ATOM 1437 N N . THR A 1 179 ? -38.520 -1.661 23.441 1.00 80.12 179 THR A N 1
ATOM 1438 C CA . THR A 1 179 ? -38.374 -0.194 23.494 1.00 80.12 179 THR A CA 1
ATOM 1439 C C . THR A 1 179 ? -37.475 0.302 24.620 1.00 80.12 179 THR A C 1
ATOM 1441 O O . THR A 1 179 ? -36.941 1.404 24.528 1.00 80.12 179 THR A O 1
ATOM 1444 N N . ASP A 1 180 ? -37.297 -0.510 25.659 1.00 78.88 180 ASP A N 1
ATOM 1445 C CA . ASP A 1 180 ? -36.538 -0.149 26.860 1.00 78.88 180 ASP A CA 1
ATOM 1446 C C . ASP A 1 180 ? -35.020 -0.263 26.628 1.00 78.88 180 ASP A C 1
ATOM 1448 O O . ASP A 1 180 ? -34.221 0.366 27.325 1.00 78.88 180 ASP A O 1
ATOM 1452 N N . ARG A 1 181 ? -34.611 -1.025 25.600 1.00 78.75 181 ARG A N 1
ATOM 1453 C CA . ARG A 1 181 ? -33.216 -1.135 25.162 1.00 78.75 181 ARG A CA 1
ATOM 1454 C C . ARG A 1 181 ? -32.813 0.074 24.329 1.00 78.75 181 ARG A C 1
ATOM 1456 O O . ARG A 1 181 ? -33.420 0.388 23.302 1.00 78.75 181 ARG A O 1
ATOM 1463 N N . LYS A 1 182 ? -31.704 0.711 24.706 1.00 83.31 182 LYS A N 1
ATOM 1464 C CA . LYS A 1 182 ? -31.118 1.841 23.969 1.00 83.31 182 LYS A CA 1
ATOM 1465 C C . LYS A 1 182 ? -30.271 1.347 22.792 1.00 83.31 182 LYS A C 1
ATOM 1467 O O . LYS A 1 182 ? -29.063 1.567 22.761 1.00 83.31 182 LYS A O 1
ATOM 1472 N N . LEU A 1 183 ? -30.925 0.698 21.822 1.00 89.19 183 LEU A N 1
ATOM 1473 C CA . LEU A 1 183 ? -30.267 0.188 20.617 1.00 89.19 183 LEU A CA 1
ATOM 1474 C C . LEU A 1 183 ? -29.498 1.293 19.883 1.00 89.19 183 LEU A C 1
ATOM 1476 O O . LEU A 1 183 ? -30.079 2.310 19.480 1.00 89.19 183 LEU A O 1
ATOM 1480 N N . LYS A 1 184 ? -28.215 1.035 19.637 1.00 92.00 184 LYS A N 1
ATOM 1481 C CA . LYS A 1 184 ? -27.369 1.810 18.730 1.00 92.00 184 LYS A CA 1
ATOM 1482 C C . LYS A 1 184 ? -27.392 1.153 17.360 1.00 92.00 184 LYS A C 1
ATOM 1484 O O . LYS A 1 184 ? -27.141 -0.043 17.261 1.00 92.00 184 LYS A O 1
ATOM 1489 N N . ILE A 1 185 ? -27.683 1.919 16.314 1.00 95.12 185 ILE A N 1
ATOM 1490 C CA . ILE A 1 185 ? -27.710 1.405 14.942 1.00 95.12 185 ILE A CA 1
ATOM 1491 C C . ILE A 1 185 ? -26.636 2.130 14.138 1.00 95.12 185 ILE A C 1
ATOM 1493 O O . ILE A 1 185 ? -26.648 3.359 14.065 1.00 95.12 185 ILE A O 1
ATOM 1497 N N . VAL A 1 186 ? -25.714 1.361 13.564 1.00 96.44 186 VAL A N 1
ATOM 1498 C CA . VAL A 1 186 ? -24.656 1.837 12.672 1.00 96.44 186 VAL A CA 1
ATOM 1499 C C . VAL A 1 186 ? -25.085 1.573 11.232 1.00 96.44 186 VAL A C 1
ATOM 1501 O O . VAL A 1 186 ? -25.369 0.430 10.865 1.00 96.44 186 VAL A O 1
ATOM 1504 N N . TRP A 1 187 ? -25.118 2.633 10.427 1.00 97.56 187 TRP A N 1
ATOM 1505 C CA . TRP A 1 187 ? -25.467 2.594 9.007 1.00 97.56 187 TRP A CA 1
ATOM 1506 C C . TRP A 1 187 ? -24.196 2.647 8.177 1.00 97.56 187 TRP A C 1
ATOM 1508 O O . TRP A 1 187 ? -23.404 3.575 8.342 1.00 97.56 187 TRP A O 1
ATOM 1518 N N . LEU A 1 188 ? -24.007 1.670 7.294 1.00 97.56 188 LEU A N 1
ATOM 1519 C CA . LEU A 1 188 ? -22.792 1.527 6.503 1.00 97.56 188 LEU A CA 1
ATOM 1520 C C . LEU A 1 188 ? -23.076 1.459 5.005 1.00 97.56 188 LEU A C 1
ATOM 1522 O O . LEU A 1 188 ? -23.951 0.711 4.567 1.00 97.56 188 LEU A O 1
ATOM 1526 N N . PHE A 1 189 ? -22.232 2.126 4.223 1.00 97.62 189 PHE A N 1
ATOM 1527 C CA . PHE A 1 189 ? -21.885 1.626 2.897 1.00 97.62 189 PHE A CA 1
ATOM 1528 C C . PHE A 1 189 ? -20.572 0.863 2.977 1.00 97.62 189 PHE A C 1
ATOM 1530 O O . PHE A 1 189 ? -19.553 1.417 3.383 1.00 97.62 189 PHE A O 1
ATOM 1537 N N . VAL A 1 190 ? -20.586 -0.394 2.544 1.00 97.38 190 VAL A N 1
ATOM 1538 C CA . VAL A 1 190 ? -19.365 -1.176 2.331 1.00 97.38 190 VAL A CA 1
ATOM 1539 C C . VAL A 1 190 ? -19.096 -1.204 0.834 1.00 97.38 190 VAL A C 1
ATOM 1541 O O . VAL A 1 190 ? -19.970 -1.586 0.051 1.00 97.38 190 VAL A O 1
ATOM 1544 N N . THR A 1 191 ? -17.909 -0.774 0.417 1.00 95.69 191 THR A N 1
ATOM 1545 C CA . THR A 1 191 ? -17.599 -0.561 -0.998 1.00 95.69 191 THR A CA 1
ATOM 1546 C C . THR A 1 191 ? -16.283 -1.189 -1.433 1.00 95.69 191 THR A C 1
ATOM 1548 O O . THR A 1 191 ? -15.338 -1.307 -0.660 1.00 95.69 191 THR A O 1
ATOM 1551 N N . SER A 1 192 ? -16.233 -1.628 -2.692 1.00 91.31 192 SER A N 1
ATOM 1552 C CA . SER A 1 192 ? -15.038 -2.214 -3.307 1.00 91.31 192 SER A CA 1
ATOM 1553 C C . SER A 1 192 ? -14.937 -1.757 -4.757 1.00 91.31 192 SER A C 1
ATOM 1555 O O . SER A 1 192 ? -15.926 -1.809 -5.494 1.00 91.31 192 SER A O 1
ATOM 1557 N N . ASN A 1 193 ? -13.757 -1.274 -5.153 1.00 87.38 193 ASN A N 1
ATOM 1558 C CA . ASN A 1 193 ? -13.487 -0.659 -6.460 1.00 87.38 193 ASN A CA 1
ATOM 1559 C C . ASN A 1 193 ? -14.358 0.578 -6.795 1.00 87.38 193 ASN A C 1
ATOM 1561 O O . ASN A 1 193 ? -14.517 0.930 -7.963 1.00 87.38 193 ASN A O 1
ATOM 1565 N N . VAL A 1 194 ? -14.912 1.257 -5.787 1.00 89.81 194 VAL A N 1
ATOM 1566 C CA . VAL A 1 194 ? -15.661 2.514 -5.947 1.00 89.81 194 VAL A CA 1
ATOM 1567 C C . VAL A 1 194 ? -14.802 3.670 -5.452 1.00 89.81 194 VAL A C 1
ATOM 1569 O O . VAL A 1 194 ? -14.434 3.691 -4.282 1.00 89.81 194 VAL A O 1
ATOM 1572 N N . ILE A 1 195 ? -14.517 4.640 -6.321 1.00 85.12 195 ILE A N 1
ATOM 1573 C CA . ILE A 1 195 ? -13.956 5.934 -5.918 1.00 85.12 195 ILE A CA 1
ATOM 1574 C C . ILE A 1 195 ? -15.131 6.865 -5.601 1.00 85.12 195 ILE A C 1
ATOM 1576 O O . ILE A 1 195 ? -15.990 7.123 -6.451 1.00 85.12 195 ILE A O 1
ATOM 1580 N N . TRP A 1 196 ? -15.188 7.338 -4.357 1.00 88.06 196 TRP A N 1
ATOM 1581 C CA . TRP A 1 196 ? -16.231 8.236 -3.866 1.00 88.06 196 TRP A CA 1
ATOM 1582 C C . TRP A 1 196 ? -15.902 9.699 -4.169 1.00 88.06 196 TRP A C 1
ATOM 1584 O O . TRP A 1 196 ? -14.848 10.189 -3.766 1.00 88.06 196 TRP A O 1
ATOM 1594 N N . SER A 1 197 ? -16.841 10.425 -4.785 1.00 87.31 197 SER A N 1
ATOM 1595 C CA . SER A 1 197 ? -16.724 11.884 -4.923 1.00 87.31 197 SER A CA 1
ATOM 1596 C C . SER A 1 197 ? -16.842 12.583 -3.565 1.00 87.31 197 SER A C 1
ATOM 1598 O O . SER A 1 197 ? -17.601 12.136 -2.700 1.00 87.31 197 SER A O 1
ATOM 1600 N N . THR A 1 198 ? -16.177 13.730 -3.397 1.00 86.25 198 THR A N 1
ATOM 1601 C CA . THR A 1 198 ? -16.298 14.582 -2.198 1.00 86.25 198 THR A CA 1
ATOM 1602 C C . THR A 1 198 ? -17.762 14.891 -1.872 1.00 86.25 198 THR A C 1
ATOM 1604 O O . THR A 1 198 ? -18.175 14.791 -0.721 1.00 86.25 198 THR A O 1
ATOM 1607 N N . SER A 1 199 ? -18.585 15.153 -2.897 1.00 90.69 199 SER A N 1
ATOM 1608 C CA . SER A 1 199 ? -20.016 15.432 -2.725 1.00 90.69 199 SER A CA 1
ATOM 1609 C C . SER A 1 199 ? -20.810 14.254 -2.144 1.00 90.69 199 SER A C 1
ATOM 1611 O O . SER A 1 199 ? -21.670 14.460 -1.288 1.00 90.69 199 SER A O 1
ATOM 1613 N N . ASP A 1 200 ? -20.510 13.016 -2.552 1.00 93.56 200 ASP A N 1
ATOM 1614 C CA . ASP A 1 200 ? -21.187 11.824 -2.032 1.00 93.56 200 ASP A CA 1
ATOM 1615 C C . ASP A 1 200 ? -20.645 11.420 -0.648 1.00 93.56 200 ASP A C 1
ATOM 1617 O O . ASP A 1 200 ? -21.423 10.944 0.180 1.00 93.56 200 ASP A O 1
ATOM 1621 N N . ARG A 1 201 ? -19.367 11.705 -0.341 1.00 92.44 201 ARG A N 1
ATOM 1622 C CA . ARG A 1 201 ? -18.818 11.587 1.026 1.00 92.44 201 ARG A CA 1
ATOM 1623 C C . ARG A 1 201 ? -19.558 12.511 2.000 1.00 92.44 201 ARG A C 1
ATOM 1625 O O . ARG A 1 201 ? -20.106 12.024 2.986 1.00 92.44 201 ARG A O 1
ATOM 1632 N N . SER A 1 202 ? -19.670 13.805 1.684 1.00 91.38 202 SER A N 1
ATOM 1633 C CA . SER A 1 202 ? -20.393 14.775 2.526 1.00 91.38 202 SER A CA 1
ATOM 1634 C C . SER A 1 202 ? -21.889 14.457 2.660 1.00 91.38 202 SER A C 1
ATOM 1636 O O . SER A 1 202 ? -22.483 14.706 3.707 1.00 91.38 202 SER A O 1
ATOM 1638 N N . ARG A 1 203 ? -22.520 13.867 1.633 1.00 95.75 203 ARG A N 1
ATOM 1639 C CA . ARG A 1 203 ? -23.915 13.389 1.718 1.00 95.75 203 ARG A CA 1
ATOM 1640 C C . ARG A 1 203 ? -24.073 12.209 2.674 1.00 95.75 203 ARG A C 1
ATOM 1642 O O . ARG A 1 203 ? -25.034 12.197 3.437 1.00 95.75 203 ARG A O 1
ATOM 1649 N N . ALA A 1 204 ? -23.164 11.234 2.634 1.00 94.75 204 ALA A N 1
ATOM 1650 C CA . ALA A 1 204 ? -23.188 10.098 3.553 1.00 94.75 204 ALA A CA 1
ATOM 1651 C C . ALA A 1 204 ? -22.980 10.560 5.008 1.00 94.75 204 ALA A C 1
ATOM 1653 O O . ALA A 1 204 ? -23.774 10.210 5.883 1.00 94.75 204 ALA A O 1
ATOM 1654 N N . GLU A 1 205 ? -21.999 11.438 5.236 1.00 93.56 205 GLU A N 1
ATOM 1655 C CA . GLU A 1 205 ? -21.724 12.069 6.533 1.00 93.56 205 GLU A CA 1
ATOM 1656 C C . GLU A 1 205 ? -22.948 12.822 7.083 1.00 93.56 205 GLU A C 1
ATOM 1658 O O . GLU A 1 205 ? -23.374 12.567 8.211 1.00 93.56 205 GLU A O 1
ATOM 1663 N N . ALA A 1 206 ? -23.600 13.657 6.265 1.00 94.50 206 ALA A N 1
ATOM 1664 C CA . ALA A 1 206 ? -24.808 14.392 6.654 1.00 94.50 206 ALA A CA 1
ATOM 1665 C C . ALA A 1 206 ? -25.998 13.487 7.046 1.00 94.50 206 ALA A C 1
ATOM 1667 O O . ALA A 1 206 ? -26.897 13.929 7.761 1.00 94.50 206 ALA A O 1
ATOM 1668 N N . GLN A 1 207 ? -26.016 12.226 6.599 1.00 95.88 207 GLN A N 1
ATOM 1669 C CA . GLN A 1 207 ? -27.016 11.214 6.974 1.00 95.88 207 GLN A CA 1
ATOM 1670 C C . GLN A 1 207 ? -26.513 10.243 8.061 1.00 95.88 207 GLN A C 1
ATOM 1672 O O . GLN A 1 207 ? -27.183 9.256 8.370 1.00 95.88 207 GLN A O 1
ATOM 1677 N N . ASN A 1 208 ? -25.349 10.507 8.668 1.00 94.12 208 ASN A N 1
ATOM 1678 C CA . ASN A 1 208 ? -24.673 9.622 9.627 1.00 94.12 208 ASN A CA 1
ATOM 1679 C C . ASN A 1 208 ? -24.461 8.190 9.084 1.00 94.12 208 ASN A C 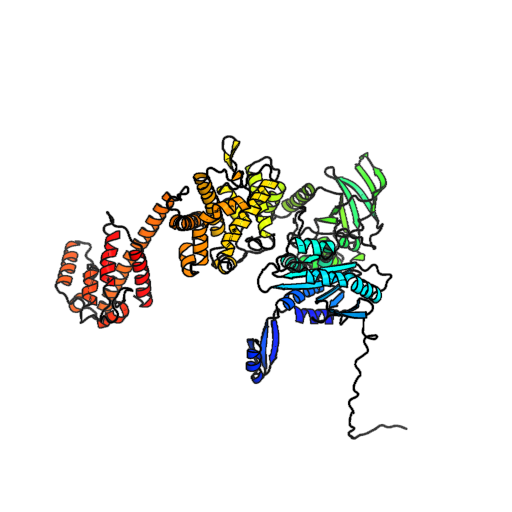1
ATOM 1681 O O . ASN A 1 208 ? -24.541 7.209 9.830 1.00 94.12 208 ASN A O 1
ATOM 1685 N N . ILE A 1 209 ? -24.210 8.067 7.777 1.00 96.12 209 ILE A N 1
ATOM 1686 C CA . ILE A 1 209 ? -23.852 6.813 7.111 1.00 96.12 209 ILE A CA 1
ATOM 1687 C C . ILE A 1 209 ? -22.330 6.775 6.990 1.00 96.12 209 ILE A C 1
ATOM 1689 O O . ILE A 1 209 ? -21.731 7.614 6.321 1.00 96.12 209 ILE A O 1
ATOM 1693 N N . GLN A 1 210 ? -21.702 5.800 7.641 1.00 94.06 210 GLN A N 1
ATOM 1694 C CA . GLN A 1 210 ? -20.251 5.637 7.597 1.00 94.06 210 GLN A CA 1
ATOM 1695 C C . GLN A 1 210 ? -19.849 4.791 6.382 1.00 94.06 210 GLN A C 1
ATOM 1697 O O . GLN A 1 210 ? -20.620 3.963 5.889 1.00 94.06 210 GLN A O 1
ATOM 1702 N N . ILE A 1 211 ? -18.641 5.020 5.876 1.00 93.75 211 ILE A N 1
ATOM 1703 C CA . ILE A 1 211 ? -18.135 4.376 4.664 1.00 93.75 211 ILE A CA 1
ATOM 1704 C C . ILE A 1 211 ? -17.008 3.425 5.064 1.00 93.75 211 ILE A C 1
ATOM 1706 O O . ILE A 1 211 ? -16.072 3.820 5.752 1.00 93.75 211 ILE A O 1
ATOM 1710 N N . VAL A 1 212 ? -17.102 2.179 4.611 1.00 92.19 212 VAL A N 1
ATOM 1711 C CA . VAL A 1 212 ? -16.036 1.177 4.679 1.00 92.19 212 VAL A CA 1
ATOM 1712 C C . VAL A 1 212 ? -15.595 0.918 3.247 1.00 92.19 212 VAL A C 1
ATOM 1714 O O . VAL A 1 212 ? -16.368 0.375 2.453 1.00 92.19 212 VAL A O 1
ATOM 1717 N N . GLU A 1 213 ? -14.389 1.335 2.882 1.00 88.12 213 GLU A N 1
ATOM 1718 C CA . GLU A 1 213 ? -13.824 1.067 1.561 1.00 88.12 213 GLU A CA 1
ATOM 1719 C C . GLU A 1 213 ? -12.982 -0.220 1.632 1.00 88.12 213 GLU A C 1
ATOM 1721 O O . GLU A 1 213 ? -12.928 -0.928 2.646 1.00 88.12 213 GLU A O 1
ATOM 1726 N N . GLU A 1 214 ? -12.353 -0.582 0.517 1.00 80.06 214 GLU A N 1
ATOM 1727 C CA . GLU A 1 214 ? -11.602 -1.834 0.392 1.00 80.06 214 GLU A CA 1
ATOM 1728 C C . GLU A 1 214 ? -10.451 -1.931 1.417 1.00 80.06 214 GLU A C 1
ATOM 1730 O O . GLU A 1 214 ? -10.151 -3.023 1.904 1.00 80.06 214 GLU A O 1
ATOM 1735 N N . ARG A 1 215 ? -9.846 -0.794 1.787 1.00 73.62 215 ARG A N 1
ATOM 1736 C CA . ARG A 1 215 ? -8.726 -0.702 2.733 1.00 73.62 215 ARG A CA 1
ATOM 1737 C C . ARG A 1 215 ? -9.167 -0.953 4.176 1.00 73.62 215 ARG A C 1
ATOM 1739 O O . ARG A 1 215 ? -8.597 -1.822 4.838 1.00 73.62 215 ARG A O 1
ATOM 1746 N N . GLU A 1 216 ? -10.211 -0.268 4.642 1.00 80.94 216 GLU A N 1
ATOM 1747 C CA . GLU A 1 216 ? -10.769 -0.473 5.982 1.00 80.94 216 GLU A CA 1
ATOM 1748 C C . GLU A 1 216 ? -11.316 -1.903 6.121 1.00 80.94 216 GLU A C 1
ATOM 1750 O O . GLU A 1 216 ? -11.081 -2.559 7.137 1.00 80.94 216 GLU A O 1
ATOM 1755 N N . LEU A 1 217 ? -11.959 -2.443 5.075 1.00 87.12 217 LEU A N 1
ATOM 1756 C CA . LEU A 1 217 ? -12.436 -3.829 5.065 1.00 87.12 217 LEU A CA 1
ATOM 1757 C C . LEU A 1 217 ? -11.294 -4.845 5.211 1.00 87.12 217 LEU A C 1
ATOM 1759 O O . LEU A 1 217 ? -11.407 -5.753 6.035 1.00 87.12 217 LEU A O 1
ATOM 1763 N N . ARG A 1 218 ? -10.194 -4.701 4.456 1.00 81.12 218 ARG A N 1
ATOM 1764 C CA . ARG A 1 218 ? -9.017 -5.585 4.582 1.00 81.12 218 ARG A CA 1
ATOM 1765 C C . ARG A 1 218 ? -8.394 -5.511 5.970 1.00 81.12 218 ARG A C 1
ATOM 1767 O O . ARG A 1 218 ? -8.049 -6.549 6.532 1.00 81.12 218 ARG A O 1
ATOM 1774 N N . TYR A 1 219 ? -8.292 -4.311 6.539 1.00 79.12 219 TYR A N 1
ATOM 1775 C CA . TYR A 1 219 ? -7.839 -4.128 7.914 1.00 79.12 219 TYR A CA 1
ATOM 1776 C C . TYR A 1 219 ? -8.755 -4.872 8.908 1.00 79.12 219 TYR A C 1
ATOM 1778 O O . TYR A 1 219 ? -8.262 -5.625 9.754 1.00 79.12 219 TYR A O 1
ATOM 1786 N N . PHE A 1 220 ? -10.082 -4.754 8.765 1.00 85.12 220 PHE A N 1
ATOM 1787 C CA . PHE A 1 220 ? -11.024 -5.497 9.605 1.00 85.12 220 PHE A CA 1
ATOM 1788 C C . PHE A 1 220 ? -10.907 -7.021 9.420 1.00 85.12 220 PHE A C 1
ATOM 1790 O O . PHE A 1 220 ? -10.937 -7.752 10.410 1.00 85.12 220 PHE A O 1
ATOM 1797 N N . GLU A 1 221 ? -10.712 -7.514 8.191 1.00 84.12 221 GLU A N 1
ATOM 1798 C CA . GLU A 1 221 ? -10.424 -8.930 7.904 1.00 84.12 221 GLU A CA 1
ATOM 1799 C C . GLU A 1 221 ? -9.122 -9.407 8.572 1.00 84.12 221 GLU A C 1
ATOM 1801 O O . GLU A 1 221 ? -9.055 -10.541 9.065 1.00 84.12 221 GLU A O 1
ATOM 1806 N N . GLU A 1 222 ? -8.092 -8.560 8.628 1.00 78.38 222 GLU A N 1
ATOM 1807 C CA . GLU A 1 222 ? -6.819 -8.901 9.256 1.00 78.38 222 GLU A CA 1
ATOM 1808 C C . GLU A 1 222 ? -6.929 -8.971 10.784 1.00 78.38 222 GLU A C 1
ATOM 1810 O O . GLU A 1 222 ? -6.551 -9.991 11.373 1.00 78.38 222 GLU A O 1
ATOM 1815 N N . ILE A 1 223 ? -7.501 -7.958 11.447 1.00 77.62 223 ILE A N 1
ATOM 1816 C CA . ILE A 1 223 ? -7.697 -8.023 12.905 1.00 77.62 223 ILE A CA 1
ATOM 1817 C C . ILE A 1 223 ? -8.662 -9.155 13.282 1.00 77.62 223 ILE A C 1
ATOM 1819 O O . ILE A 1 223 ? -8.434 -9.847 14.272 1.00 77.62 223 ILE A O 1
ATOM 1823 N N . ALA A 1 224 ? -9.677 -9.448 12.466 1.00 82.94 224 ALA A N 1
ATOM 1824 C CA . ALA A 1 224 ? -10.583 -10.575 12.683 1.00 82.94 224 ALA A CA 1
ATOM 1825 C C . ALA A 1 224 ? -9.842 -11.928 12.657 1.00 82.94 224 ALA A C 1
ATOM 1827 O O . ALA A 1 224 ? -10.035 -12.781 13.532 1.00 82.94 224 ALA A O 1
ATOM 1828 N N . LYS A 1 225 ? -8.905 -12.095 11.716 1.00 79.69 225 LYS A N 1
ATOM 1829 C CA . LYS A 1 225 ? -8.011 -13.259 11.625 1.00 79.69 225 LYS A CA 1
ATOM 1830 C C . LYS A 1 225 ? -7.035 -13.337 12.808 1.00 79.69 225 LYS A C 1
ATOM 1832 O O . LYS A 1 225 ? -6.839 -14.427 13.360 1.00 79.69 225 LYS A O 1
ATOM 1837 N N . ASN A 1 226 ? -6.443 -12.204 13.188 1.00 74.00 226 ASN A N 1
ATOM 1838 C CA . ASN A 1 226 ? -5.347 -12.092 14.157 1.00 74.00 226 ASN A CA 1
ATOM 1839 C C . ASN A 1 226 ? -5.799 -12.006 15.627 1.00 74.00 226 ASN A C 1
ATOM 1841 O O . ASN A 1 226 ? -5.006 -12.299 16.521 1.00 74.00 226 ASN A O 1
ATOM 1845 N N . VAL A 1 227 ? -7.050 -11.631 15.888 1.00 75.38 227 VAL A N 1
ATOM 1846 C CA . VAL A 1 227 ? -7.570 -11.319 17.233 1.00 75.38 227 VAL A CA 1
ATOM 1847 C C . VAL A 1 227 ? -8.870 -12.072 17.534 1.00 75.38 227 VAL A C 1
ATOM 1849 O O . VAL A 1 227 ? -9.106 -12.447 18.678 1.00 75.38 227 VAL A O 1
ATOM 1852 N N . GLY A 1 228 ? -9.695 -12.369 16.524 1.00 79.69 228 GLY A N 1
ATOM 1853 C CA . GLY A 1 228 ? -11.000 -13.005 16.724 1.00 79.69 228 GLY A CA 1
ATOM 1854 C C . GLY A 1 228 ? -11.999 -12.067 17.405 1.00 79.69 228 GLY A C 1
ATOM 1855 O O . GLY A 1 228 ? -12.070 -10.886 17.070 1.00 79.69 228 GLY A O 1
ATOM 1856 N N . SER A 1 229 ? -12.757 -12.577 18.378 1.00 81.88 229 SER A N 1
ATOM 1857 C CA . SER A 1 229 ? -13.832 -11.828 19.042 1.00 81.88 229 SER A CA 1
ATOM 1858 C C . SER A 1 229 ? -13.352 -10.589 19.804 1.00 81.88 229 SER A C 1
ATOM 1860 O O . SER A 1 229 ? -14.096 -9.619 19.880 1.00 81.88 229 SER A O 1
ATOM 1862 N N . ALA A 1 230 ? -12.104 -10.544 20.290 1.00 80.19 230 ALA A N 1
ATOM 1863 C CA . ALA A 1 230 ? -11.573 -9.340 20.946 1.00 80.19 230 ALA A CA 1
ATOM 1864 C C . ALA A 1 230 ? -11.514 -8.114 20.015 1.00 80.19 230 ALA A C 1
ATOM 1866 O O . ALA A 1 230 ? -11.587 -6.981 20.488 1.00 80.19 230 ALA A O 1
ATOM 1867 N N . ALA A 1 231 ? -11.418 -8.314 18.694 1.00 84.56 231 ALA A N 1
ATOM 1868 C CA . ALA A 1 231 ? -11.437 -7.203 17.746 1.00 84.56 231 ALA A CA 1
ATOM 1869 C C . ALA A 1 231 ? -12.819 -6.538 17.620 1.00 84.56 231 ALA A C 1
ATOM 1871 O O . ALA A 1 231 ? -12.887 -5.429 17.095 1.00 84.56 231 ALA A O 1
ATOM 1872 N N . ALA A 1 232 ? -13.887 -7.121 18.185 1.00 87.69 232 ALA A N 1
ATOM 1873 C CA . ALA A 1 232 ? -15.168 -6.434 18.336 1.00 87.69 232 ALA A CA 1
ATOM 1874 C C . ALA A 1 232 ? -15.020 -5.097 19.075 1.00 87.69 232 ALA A C 1
ATOM 1876 O O . ALA A 1 232 ? -15.629 -4.118 18.665 1.00 87.69 232 ALA A O 1
ATOM 1877 N N . TYR A 1 233 ? -14.170 -5.016 20.106 1.00 87.69 233 TYR A N 1
ATOM 1878 C CA . TYR A 1 233 ? -13.931 -3.760 20.823 1.00 87.69 233 TYR A CA 1
ATOM 1879 C C . TYR A 1 233 ? -13.288 -2.695 19.926 1.00 87.69 233 TYR A C 1
ATOM 1881 O O . TYR A 1 233 ? -13.685 -1.538 19.981 1.00 87.69 233 TYR A O 1
ATOM 1889 N N . GLN A 1 234 ? -12.355 -3.082 19.049 1.00 85.19 234 GLN A N 1
ATOM 1890 C CA . GLN A 1 234 ? -11.716 -2.150 18.108 1.00 85.19 234 GLN A CA 1
ATOM 1891 C C . GLN A 1 234 ? -12.666 -1.728 16.985 1.00 85.19 234 GLN A C 1
ATOM 1893 O O . GLN A 1 234 ? -12.714 -0.558 16.621 1.00 85.19 234 GLN A O 1
ATOM 1898 N N . PHE A 1 235 ? -13.476 -2.663 16.490 1.00 88.62 235 PHE A N 1
ATOM 1899 C CA . PHE A 1 235 ? -14.535 -2.383 15.528 1.00 88.62 235 PHE A CA 1
ATOM 1900 C C . PHE A 1 235 ? -15.572 -1.408 16.110 1.00 88.62 235 PHE A C 1
ATOM 1902 O O . PHE A 1 235 ? -15.855 -0.374 15.517 1.00 88.62 235 PHE A O 1
ATOM 1909 N N . LEU A 1 236 ? -16.089 -1.682 17.311 1.00 90.38 236 LEU A N 1
ATOM 1910 C CA . LEU A 1 236 ? -17.052 -0.812 17.991 1.00 90.38 236 LEU A CA 1
ATOM 1911 C C . LEU A 1 236 ? -16.459 0.558 18.338 1.00 90.38 236 LEU A C 1
ATOM 1913 O O . LEU A 1 236 ? -17.153 1.557 18.167 1.00 90.38 236 LEU A O 1
ATOM 1917 N N . ALA A 1 237 ? -15.199 0.624 18.780 1.00 87.50 237 ALA A N 1
ATOM 1918 C CA . ALA A 1 237 ? -14.521 1.890 19.057 1.00 87.50 237 ALA A CA 1
ATOM 1919 C C . ALA A 1 237 ? -14.455 2.794 17.817 1.00 87.50 237 ALA A C 1
ATOM 1921 O O . ALA A 1 237 ? -14.632 4.003 17.948 1.00 87.50 237 ALA A O 1
ATOM 1922 N N . GLU A 1 238 ? -14.263 2.221 16.626 1.00 86.25 238 GLU A N 1
ATOM 1923 C CA . GLU A 1 238 ? -14.244 2.983 15.378 1.00 86.25 238 GLU A CA 1
ATOM 1924 C C . GLU A 1 238 ? -15.626 3.556 15.036 1.00 86.25 238 GLU A C 1
ATOM 1926 O O . GLU A 1 238 ? -15.799 4.774 14.995 1.00 86.25 238 GLU A O 1
ATOM 1931 N N . PHE A 1 239 ? -16.642 2.699 14.887 1.00 89.00 239 PHE A N 1
ATOM 1932 C CA . PHE A 1 239 ? -17.971 3.133 14.431 1.00 89.00 239 PHE A CA 1
ATOM 1933 C C . PHE A 1 239 ? -18.785 3.899 15.485 1.00 89.00 239 PHE A C 1
ATOM 1935 O O . PHE A 1 239 ? -19.717 4.627 15.132 1.00 89.00 239 PHE A O 1
ATOM 1942 N N . LEU A 1 240 ? -18.475 3.735 16.776 1.00 89.25 240 LEU A N 1
ATOM 1943 C CA . LEU A 1 240 ? -19.196 4.361 17.892 1.00 89.25 240 LEU A CA 1
ATOM 1944 C C . LEU A 1 240 ? -18.353 5.380 18.670 1.00 89.25 240 LEU A C 1
ATOM 1946 O O . LEU A 1 240 ? -18.763 5.755 19.771 1.00 89.25 240 LEU A O 1
ATOM 1950 N N . SER A 1 241 ? -17.216 5.824 18.124 1.00 87.19 241 SER A N 1
ATOM 1951 C CA . SER A 1 241 ? -16.316 6.816 18.730 1.00 87.19 241 SER A CA 1
ATOM 1952 C C . SER A 1 241 ? -17.071 7.967 19.412 1.00 87.19 241 SER A C 1
ATOM 1954 O O . SER A 1 241 ? -18.045 8.501 18.873 1.00 87.19 241 SER A O 1
ATOM 1956 N N . ASN A 1 242 ? -16.651 8.328 20.628 1.00 87.00 242 ASN A N 1
ATOM 1957 C CA . ASN A 1 242 ? -17.262 9.345 21.494 1.00 87.00 242 ASN A CA 1
ATOM 1958 C C . ASN A 1 242 ? -18.724 9.093 21.924 1.00 87.00 242 ASN A C 1
ATOM 1960 O O . ASN A 1 242 ? -19.282 9.897 22.678 1.00 87.00 242 ASN A O 1
ATOM 1964 N N . GLN A 1 243 ? -19.383 8.000 21.528 1.00 90.38 243 GLN A N 1
ATOM 1965 C CA . GLN A 1 243 ? -20.735 7.705 22.006 1.00 90.38 243 GLN A CA 1
ATOM 1966 C C . GLN A 1 243 ? -20.729 7.061 23.399 1.00 90.38 243 GLN A C 1
ATOM 1968 O O . GLN A 1 243 ? -19.946 6.153 23.674 1.00 90.38 243 GLN A O 1
ATOM 1973 N N . LYS A 1 244 ? -21.696 7.449 24.240 1.00 90.06 244 LYS A N 1
ATOM 1974 C CA . LYS A 1 244 ? -21.853 6.939 25.614 1.00 90.06 244 LYS A CA 1
ATOM 1975 C C . LYS A 1 244 ? -22.110 5.428 25.696 1.00 90.06 244 LYS A C 1
ATOM 1977 O O . LYS A 1 244 ? -22.840 4.879 24.866 1.00 90.06 244 LYS A O 1
ATOM 1982 N N . ILE A 1 245 ? -21.574 4.792 26.730 1.00 89.38 245 ILE A N 1
ATOM 1983 C CA . ILE A 1 245 ? -21.692 3.386 27.119 1.00 89.38 245 ILE A CA 1
ATOM 1984 C C . ILE A 1 245 ? -22.479 3.368 28.439 1.00 89.38 245 ILE A C 1
ATOM 1986 O O . ILE A 1 245 ? -21.904 3.657 29.487 1.00 89.38 245 ILE A O 1
ATOM 1990 N N . PRO A 1 246 ? -23.795 3.070 28.427 1.00 86.44 246 PRO A N 1
ATOM 1991 C CA . PRO A 1 246 ? -24.640 3.216 29.617 1.00 86.44 246 PRO A CA 1
ATOM 1992 C C . PRO A 1 246 ? -24.171 2.415 30.841 1.00 86.44 246 PRO A C 1
ATOM 1994 O O . PRO A 1 246 ? -24.400 2.839 31.965 1.00 86.44 246 PRO A O 1
ATOM 1997 N N . GLU A 1 247 ? -23.488 1.289 30.624 1.00 84.25 247 GLU A N 1
ATOM 1998 C CA . GLU A 1 247 ? -22.954 0.402 31.670 1.00 84.25 247 GLU A CA 1
ATOM 1999 C C . GLU A 1 247 ? -21.725 0.960 32.414 1.00 84.25 247 GLU A C 1
ATOM 2001 O O . GLU A 1 247 ? -21.290 0.366 33.403 1.00 84.25 247 GLU A O 1
ATOM 2006 N N . LEU A 1 248 ? -21.153 2.070 31.932 1.00 88.69 248 LEU A N 1
ATOM 2007 C CA . LEU A 1 248 ? -20.009 2.769 32.532 1.00 88.69 248 LEU A CA 1
ATOM 2008 C C . LEU A 1 248 ? -20.372 4.157 33.080 1.00 88.69 248 LEU A C 1
ATOM 2010 O O . LEU A 1 248 ? -19.509 4.837 33.629 1.00 88.69 248 LEU A O 1
ATOM 2014 N N . ALA A 1 249 ? -21.636 4.578 32.962 1.00 89.62 249 ALA A N 1
ATOM 2015 C CA . ALA A 1 249 ? -22.093 5.849 33.512 1.00 89.62 249 ALA A CA 1
ATOM 2016 C C . ALA A 1 249 ? -21.849 5.899 35.034 1.00 89.62 249 ALA A C 1
ATOM 2018 O O . ALA A 1 249 ? -22.273 5.006 35.765 1.00 89.62 249 ALA A O 1
ATOM 2019 N N . ASP A 1 250 ? -21.132 6.934 35.482 1.00 91.19 250 ASP A N 1
ATOM 2020 C CA . ASP A 1 250 ? -20.701 7.149 36.872 1.00 91.19 250 ASP A CA 1
ATOM 2021 C C . ASP A 1 250 ? -19.915 5.975 37.514 1.00 91.19 250 ASP A C 1
ATOM 2023 O O . ASP A 1 250 ? -19.801 5.888 38.740 1.00 91.19 250 ASP A O 1
ATOM 2027 N N . TYR A 1 251 ? -19.312 5.085 36.712 1.00 94.12 251 TYR A N 1
ATOM 2028 C CA . TYR A 1 251 ? -18.492 3.986 37.229 1.00 94.12 251 TYR A CA 1
ATOM 2029 C C . TYR A 1 251 ? -17.143 4.499 37.757 1.00 94.12 251 TYR A C 1
ATOM 2031 O O . TYR A 1 251 ? -16.342 5.060 37.005 1.00 94.12 251 TYR A O 1
ATOM 2039 N N . SER A 1 252 ? -16.867 4.272 39.045 1.00 95.69 252 SER A N 1
ATOM 2040 C CA . SER A 1 252 ? -15.640 4.727 39.708 1.00 95.69 252 SER A CA 1
ATOM 2041 C C . SER A 1 252 ? -14.818 3.598 40.328 1.00 95.69 252 SER A C 1
ATOM 2043 O O . SER A 1 252 ? -15.344 2.564 40.743 1.00 95.69 252 SER A O 1
ATOM 2045 N N . VAL A 1 253 ? -13.504 3.818 40.395 1.00 96.00 253 VAL A N 1
ATOM 2046 C CA . VAL A 1 253 ? -12.508 2.923 40.997 1.00 96.00 253 VAL A CA 1
ATOM 2047 C C . VAL A 1 253 ? -11.633 3.689 42.000 1.00 96.00 253 VAL A C 1
ATOM 2049 O O . VAL A 1 253 ? -11.281 4.844 41.741 1.00 96.00 253 VAL A O 1
ATOM 2052 N N . PRO A 1 254 ? -11.232 3.080 43.132 1.00 97.06 254 PRO A N 1
ATOM 2053 C CA . PRO A 1 254 ? -10.227 3.665 44.016 1.00 97.06 254 PRO A CA 1
ATOM 2054 C C . PRO A 1 254 ? -8.889 3.819 43.283 1.00 97.06 254 PRO A C 1
ATOM 2056 O O . PRO A 1 254 ? -8.389 2.863 42.683 1.00 97.06 254 PRO A O 1
ATOM 2059 N N . ALA A 1 255 ? -8.306 5.015 43.337 1.00 97.50 255 ALA A N 1
ATOM 2060 C CA . ALA A 1 255 ? -7.118 5.368 42.573 1.00 97.50 255 ALA A CA 1
ATOM 2061 C C . ALA A 1 255 ? -6.155 6.281 43.347 1.00 97.50 255 ALA A C 1
ATOM 2063 O O . ALA A 1 255 ? -6.543 7.067 44.219 1.00 97.50 255 ALA A O 1
ATOM 2064 N N . ILE A 1 256 ? -4.881 6.198 42.968 1.00 97.06 256 ILE A N 1
ATOM 2065 C CA . ILE A 1 256 ? -3.809 7.088 43.414 1.00 97.06 256 ILE A CA 1
ATOM 2066 C C . ILE A 1 256 ? -3.475 8.033 42.260 1.00 97.06 256 ILE A C 1
ATOM 2068 O O . ILE A 1 256 ? -3.004 7.582 41.219 1.00 97.06 256 ILE A O 1
ATOM 2072 N N . ARG A 1 257 ? -3.693 9.337 42.436 1.00 96.44 257 ARG A N 1
ATOM 2073 C CA . ARG A 1 257 ? -3.293 10.379 41.483 1.00 96.44 257 ARG A CA 1
ATOM 2074 C C . ARG A 1 257 ? -1.944 10.978 41.880 1.00 96.44 257 ARG A C 1
ATOM 2076 O O . ARG A 1 257 ? -1.732 11.320 43.044 1.00 96.44 257 ARG A O 1
ATOM 2083 N N . THR A 1 258 ? -1.061 11.161 40.906 1.00 95.25 258 THR A N 1
ATOM 2084 C CA . THR A 1 258 ? 0.251 11.811 41.055 1.00 95.25 258 THR A CA 1
ATOM 2085 C C . THR A 1 258 ? 0.652 12.525 39.755 1.00 95.25 258 THR A C 1
ATOM 2087 O O . THR A 1 258 ? -0.114 12.517 38.789 1.00 95.25 258 THR A O 1
ATOM 2090 N N . LYS A 1 259 ? 1.834 13.152 39.712 1.00 91.75 259 LYS A N 1
ATOM 2091 C CA . LYS A 1 259 ? 2.424 13.697 38.481 1.00 91.75 259 LYS A CA 1
ATOM 2092 C C . LYS A 1 259 ? 3.637 12.882 38.044 1.00 91.75 259 LYS A C 1
ATOM 2094 O O . LYS A 1 259 ? 4.577 12.714 38.814 1.00 91.75 259 LYS A O 1
ATOM 2099 N N . LEU A 1 260 ? 3.649 12.439 36.789 1.00 89.12 260 LEU A N 1
ATOM 2100 C CA . LEU A 1 260 ? 4.776 11.745 36.159 1.00 89.12 260 LEU A CA 1
ATOM 2101 C C . LEU A 1 260 ? 5.199 12.517 34.905 1.00 89.12 260 LEU A C 1
ATOM 2103 O O . LEU A 1 260 ? 4.389 12.750 34.012 1.00 89.12 260 LEU A O 1
ATOM 2107 N N . GLY A 1 261 ? 6.461 12.957 34.850 1.00 84.44 261 GLY A N 1
ATOM 2108 C CA . GLY A 1 261 ? 6.962 13.778 33.736 1.00 84.44 261 GLY A CA 1
ATOM 2109 C C . GLY A 1 261 ? 6.189 15.092 33.544 1.00 84.44 261 GLY A C 1
ATOM 2110 O O . GLY A 1 261 ? 5.995 15.525 32.418 1.00 84.44 261 GLY A O 1
ATOM 2111 N N . GLY A 1 262 ? 5.672 15.682 34.629 1.00 87.06 262 GLY A N 1
ATOM 2112 C CA . GLY A 1 262 ? 4.820 16.882 34.606 1.00 87.06 262 GLY A CA 1
ATOM 2113 C C . GLY A 1 262 ? 3.324 16.620 34.364 1.00 87.06 262 GLY A C 1
ATOM 2114 O O . GLY A 1 262 ? 2.497 17.422 34.808 1.00 87.06 262 GLY A O 1
ATOM 2115 N N . ASN A 1 263 ? 2.976 15.485 33.753 1.00 91.00 263 ASN A N 1
ATOM 2116 C CA . ASN A 1 263 ? 1.609 15.102 33.389 1.00 91.00 263 ASN A CA 1
ATOM 2117 C C . ASN A 1 263 ? 0.869 14.418 34.546 1.00 91.00 263 ASN A C 1
ATOM 2119 O O . ASN A 1 263 ? 1.489 13.738 35.368 1.00 91.00 263 ASN A O 1
ATOM 2123 N N . TRP A 1 264 ? -0.458 14.564 34.607 1.00 94.06 264 TRP A N 1
ATOM 2124 C CA . TRP A 1 264 ? -1.279 13.837 35.577 1.00 94.06 264 TRP A CA 1
ATOM 2125 C C . TRP A 1 264 ? -1.339 12.348 35.230 1.00 94.06 264 TRP A C 1
ATOM 2127 O O . TRP A 1 264 ? -1.547 11.968 34.077 1.00 94.06 264 TRP A O 1
ATOM 2137 N N . ALA A 1 265 ? -1.155 11.511 36.250 1.00 95.56 265 ALA A N 1
ATOM 2138 C CA . ALA A 1 265 ? -1.205 10.064 36.138 1.00 95.56 265 ALA A CA 1
ATOM 2139 C C . ALA A 1 265 ? -1.983 9.442 37.305 1.00 95.56 265 ALA A C 1
ATOM 2141 O O . ALA A 1 265 ? -1.920 9.918 38.442 1.00 95.56 265 ALA A O 1
ATOM 2142 N N . TYR A 1 266 ? -2.685 8.351 37.014 1.00 97.25 266 TYR A N 1
ATOM 2143 C CA . TYR A 1 266 ? -3.584 7.640 37.913 1.00 97.25 266 TYR A CA 1
ATOM 2144 C C . TYR A 1 266 ? -3.206 6.161 37.961 1.00 97.25 266 TYR A C 1
ATOM 2146 O O . TYR A 1 266 ? -3.182 5.490 36.931 1.00 97.25 266 TYR A O 1
ATOM 2154 N N . TYR A 1 267 ? -2.937 5.642 39.156 1.00 96.81 267 TYR A N 1
ATOM 2155 C CA . TYR A 1 267 ? -2.706 4.221 39.404 1.00 96.81 267 TYR A CA 1
ATOM 2156 C C . TYR A 1 267 ? -3.948 3.601 40.046 1.00 96.81 267 TYR A C 1
ATOM 2158 O O . TYR A 1 267 ? -4.392 4.074 41.096 1.00 96.81 267 TYR A O 1
ATOM 2166 N N . PHE A 1 268 ? -4.501 2.547 39.448 1.00 96.38 268 PHE A N 1
ATOM 2167 C CA . PHE A 1 268 ? -5.698 1.867 39.955 1.00 96.38 268 PHE A CA 1
ATOM 2168 C C . PHE A 1 268 ? -5.763 0.393 39.537 1.00 96.38 268 PHE A C 1
ATOM 2170 O O . PHE A 1 268 ? -4.995 -0.074 38.695 1.00 96.38 268 PHE A O 1
ATOM 2177 N N . LEU A 1 269 ? -6.704 -0.346 40.129 1.00 94.69 269 LEU A N 1
ATOM 2178 C CA . LEU A 1 269 ? -7.099 -1.681 39.681 1.00 94.69 269 LEU A CA 1
ATOM 2179 C C . LEU A 1 269 ? -8.490 -1.595 39.047 1.00 94.69 269 LEU A C 1
ATOM 2181 O O . LEU A 1 269 ? -9.395 -1.022 39.650 1.00 94.69 269 LEU A O 1
ATOM 2185 N N . ALA A 1 270 ? -8.679 -2.187 37.867 1.00 92.50 270 ALA A N 1
ATOM 2186 C CA . ALA A 1 270 ? -9.992 -2.263 37.221 1.00 92.50 270 ALA A CA 1
ATOM 2187 C C . ALA A 1 270 ? -10.284 -3.666 36.659 1.00 92.50 270 ALA A C 1
ATOM 2189 O O . ALA A 1 270 ? -9.361 -4.347 36.200 1.00 92.50 270 ALA A O 1
ATOM 2190 N N . PRO A 1 271 ? -11.554 -4.109 36.658 1.00 91.12 271 PRO A N 1
ATOM 2191 C CA . PRO A 1 271 ? -11.981 -5.284 35.904 1.00 91.12 271 PRO A CA 1
ATOM 2192 C C . PRO A 1 271 ? -11.790 -5.089 34.382 1.00 91.12 271 PRO A C 1
ATOM 2194 O O . PRO A 1 271 ? -12.108 -4.011 33.866 1.00 91.12 271 PRO A O 1
ATOM 2197 N N . PRO A 1 272 ? -11.304 -6.096 33.627 1.00 89.94 272 PRO A N 1
ATOM 2198 C CA . PRO A 1 272 ? -11.085 -5.976 32.182 1.00 89.94 272 PRO A CA 1
ATOM 2199 C C . PRO A 1 272 ? -12.338 -5.596 31.379 1.00 89.94 272 PRO A C 1
ATOM 2201 O O . PRO A 1 272 ? -12.225 -4.840 30.414 1.00 89.94 272 PRO A O 1
ATOM 2204 N N . ASP A 1 273 ? -13.529 -6.048 31.793 1.00 87.94 273 ASP A N 1
ATOM 2205 C CA . ASP A 1 273 ? -14.822 -5.720 31.166 1.00 87.94 273 ASP A CA 1
ATOM 2206 C C . ASP A 1 273 ? -15.181 -4.229 31.254 1.00 87.94 273 ASP A C 1
ATOM 2208 O O . ASP A 1 273 ? -16.016 -3.760 30.485 1.00 87.94 273 ASP A O 1
ATOM 2212 N N . ARG A 1 274 ? -14.530 -3.469 32.144 1.00 91.62 274 ARG A N 1
ATOM 2213 C CA . ARG A 1 274 ? -14.714 -2.015 32.288 1.00 91.62 274 ARG A CA 1
ATOM 2214 C C . ARG A 1 274 ? -13.726 -1.198 31.461 1.00 91.62 274 ARG A C 1
ATOM 2216 O O . ARG A 1 274 ? -14.014 -0.054 31.133 1.00 91.62 274 ARG A O 1
ATOM 2223 N N . ILE A 1 275 ? -12.588 -1.789 31.093 1.00 92.56 275 ILE A N 1
ATOM 2224 C CA . ILE A 1 275 ? -11.546 -1.138 30.286 1.00 92.56 275 ILE A CA 1
ATOM 2225 C C . ILE A 1 275 ? -11.708 -1.470 28.798 1.00 92.56 275 ILE A C 1
ATOM 2227 O O . ILE A 1 275 ? -11.633 -0.574 27.965 1.00 92.56 275 ILE A O 1
ATOM 2231 N N . LEU A 1 276 ? -11.992 -2.726 28.443 1.00 91.19 276 LEU A N 1
ATOM 2232 C CA . LEU A 1 276 ? -12.151 -3.164 27.047 1.00 91.19 276 LEU A CA 1
ATOM 2233 C C . LEU A 1 276 ? -13.151 -2.331 26.205 1.00 91.19 276 LEU A C 1
ATOM 2235 O O . LEU A 1 276 ? -12.820 -2.060 25.053 1.00 91.19 276 LEU A O 1
ATOM 2239 N N . PRO A 1 277 ? -14.321 -1.881 26.713 1.00 90.88 277 PRO A N 1
ATOM 2240 C CA . PRO A 1 277 ? -15.275 -1.092 25.921 1.00 90.88 277 PRO A CA 1
ATOM 2241 C C . PRO A 1 277 ? -14.793 0.322 25.567 1.00 90.88 277 PRO A C 1
ATOM 2243 O O . PRO A 1 277 ? -15.211 0.878 24.553 1.00 90.88 277 PRO A O 1
ATOM 2246 N N . ILE A 1 278 ? -13.927 0.907 26.399 1.00 92.62 278 ILE A N 1
ATOM 2247 C CA . ILE A 1 278 ? -13.379 2.259 26.207 1.00 92.62 278 ILE A CA 1
ATOM 2248 C C . ILE A 1 278 ? -12.002 2.247 25.537 1.00 92.62 278 ILE A C 1
ATOM 2250 O O . ILE A 1 278 ? -11.588 3.257 24.959 1.00 92.62 278 ILE A O 1
ATOM 2254 N N . ALA A 1 279 ? -11.307 1.109 25.610 1.00 91.44 279 ALA A N 1
ATOM 2255 C CA . ALA A 1 279 ? -9.924 0.965 25.197 1.00 91.44 279 ALA A CA 1
ATOM 2256 C C . ALA A 1 279 ? -9.754 0.741 23.689 1.00 91.44 279 ALA A C 1
ATOM 2258 O O . ALA A 1 279 ? -10.406 -0.111 23.077 1.00 91.44 279 ALA A O 1
ATOM 2259 N N . PHE A 1 280 ? -8.803 1.455 23.092 1.00 87.81 280 PHE A N 1
ATOM 2260 C CA . PHE A 1 280 ? -8.480 1.328 21.676 1.00 87.81 280 PHE A CA 1
ATOM 2261 C C . PHE A 1 280 ? -6.977 1.368 21.389 1.00 87.81 280 PHE A C 1
ATOM 2263 O O . PHE A 1 280 ? -6.156 1.843 22.178 1.00 87.81 280 PHE A O 1
ATOM 2270 N N . VAL A 1 281 ? -6.643 0.840 20.219 1.00 80.12 281 VAL A N 1
ATOM 2271 C CA . VAL A 1 281 ? -5.322 0.787 19.606 1.00 80.12 281 VAL A CA 1
ATOM 2272 C C . VAL A 1 281 ? -5.361 1.648 18.348 1.00 80.12 281 VAL A C 1
ATOM 2274 O O . VAL A 1 281 ? -6.277 1.512 17.537 1.00 80.12 281 VAL A O 1
ATOM 2277 N N . ASN A 1 282 ? -4.359 2.507 18.147 1.00 70.19 282 ASN A N 1
ATOM 2278 C CA . ASN A 1 282 ? -4.198 3.170 16.850 1.00 70.19 282 ASN A CA 1
ATOM 2279 C C . ASN A 1 282 ? -3.659 2.151 15.842 1.00 70.19 282 ASN A C 1
ATOM 2281 O O . ASN A 1 282 ? -2.597 1.562 16.053 1.00 70.19 282 ASN A O 1
ATOM 2285 N N . HIS A 1 283 ? -4.381 1.968 14.741 1.00 59.50 283 HIS A N 1
ATOM 2286 C CA . HIS A 1 283 ? -4.036 1.031 13.679 1.00 59.50 283 HIS A CA 1
ATOM 2287 C C . HIS A 1 283 ? -3.907 1.758 12.336 1.00 59.50 283 HIS A C 1
ATOM 2289 O O . HIS A 1 283 ? -4.774 2.545 11.969 1.00 59.50 283 HIS A O 1
ATOM 2295 N N . ARG A 1 284 ? -2.850 1.438 11.575 1.00 52.34 284 ARG A N 1
ATOM 2296 C CA . ARG A 1 284 ? -2.415 2.174 10.367 1.00 52.34 284 ARG A CA 1
ATOM 2297 C C . ARG A 1 284 ? -3.451 2.197 9.235 1.00 52.34 284 ARG A C 1
ATOM 2299 O O . ARG A 1 284 ? -3.384 3.051 8.357 1.00 52.34 284 ARG A O 1
ATOM 2306 N N . GLY A 1 285 ? -4.383 1.240 9.238 1.00 46.72 285 GLY A N 1
ATOM 2307 C CA . GLY A 1 285 ? -5.396 1.043 8.197 1.00 46.72 285 GLY A CA 1
ATOM 2308 C C . GLY A 1 285 ? -6.668 1.885 8.332 1.00 46.72 285 GLY A C 1
ATOM 2309 O O . GLY A 1 285 ? -7.408 1.976 7.357 1.00 46.72 285 GLY A O 1
ATOM 2310 N N . LEU A 1 286 ? -6.927 2.490 9.496 1.00 47.50 286 LEU A N 1
ATOM 2311 C CA . LEU A 1 286 ? -8.093 3.347 9.726 1.00 47.50 286 LEU A CA 1
ATOM 2312 C C . LEU A 1 286 ? -7.682 4.817 9.662 1.00 47.50 286 LEU A C 1
ATOM 2314 O O . LEU A 1 286 ? -6.616 5.193 10.147 1.00 47.50 286 LEU A O 1
ATOM 2318 N N . ARG A 1 287 ? -8.518 5.645 9.032 1.00 42.09 287 ARG A N 1
ATOM 2319 C CA . ARG A 1 287 ? -8.225 7.063 8.809 1.00 42.09 287 ARG A CA 1
ATOM 2320 C C . ARG A 1 287 ? -8.193 7.828 10.127 1.00 42.09 287 ARG A C 1
ATOM 2322 O O . ARG A 1 287 ? -9.245 8.107 10.694 1.00 42.09 287 ARG A O 1
ATOM 2329 N N . ASP A 1 288 ? -7.014 8.290 10.525 1.00 40.00 288 ASP A N 1
ATOM 2330 C CA . ASP A 1 288 ? -6.908 9.482 11.362 1.00 40.00 288 ASP A CA 1
ATOM 2331 C C . ASP A 1 288 ? -6.287 10.629 10.555 1.00 40.00 288 ASP A C 1
ATOM 2333 O O . ASP A 1 288 ? -5.075 10.836 10.522 1.00 40.00 288 ASP A O 1
ATOM 2337 N N . ILE A 1 289 ? -7.158 11.382 9.874 1.00 35.53 289 ILE A N 1
ATOM 2338 C CA . ILE A 1 289 ? -6.802 12.606 9.135 1.00 35.53 289 ILE A CA 1
ATOM 2339 C C . ILE A 1 289 ? -6.273 13.689 10.103 1.00 35.53 289 ILE A C 1
ATOM 2341 O O . ILE A 1 289 ? -5.593 14.619 9.677 1.00 35.53 289 ILE A O 1
ATOM 2345 N N . GLN A 1 290 ? -6.545 13.562 11.409 1.00 34.53 290 GLN A N 1
ATOM 2346 C CA . GLN A 1 290 ? -6.059 14.459 12.461 1.00 34.53 290 GLN A CA 1
ATOM 2347 C C . GLN A 1 290 ? -4.783 13.945 13.152 1.00 34.53 290 GLN A C 1
ATOM 2349 O O . GLN A 1 290 ? -4.328 14.545 14.124 1.00 34.53 290 GLN A O 1
ATOM 2354 N N . GLY A 1 291 ? -4.149 12.899 12.611 1.00 38.06 291 GLY A N 1
ATOM 2355 C CA . GLY A 1 291 ? -2.744 12.600 12.881 1.00 38.06 291 GLY A CA 1
ATOM 2356 C C . GLY A 1 291 ? -2.451 11.939 14.225 1.00 38.06 291 GLY A C 1
ATOM 2357 O O . GLY A 1 291 ? -1.328 12.064 14.706 1.00 38.06 291 GLY A O 1
ATOM 2358 N N . ALA A 1 292 ? -3.401 11.219 14.835 1.00 36.34 292 ALA A N 1
ATOM 2359 C CA . ALA A 1 292 ? -3.030 10.299 15.907 1.00 36.34 292 ALA A CA 1
ATOM 2360 C C . ALA A 1 292 ? -2.303 9.074 15.319 1.00 36.34 292 ALA A C 1
ATOM 2362 O O . ALA A 1 292 ? -2.871 8.353 14.492 1.00 36.34 292 ALA A O 1
ATOM 2363 N N . PRO A 1 293 ? -1.061 8.799 15.732 1.00 42.84 293 PRO A N 1
ATOM 2364 C CA . PRO A 1 293 ? -0.199 7.933 14.954 1.00 42.84 293 PRO A CA 1
ATOM 2365 C C . PRO A 1 293 ? -0.389 6.442 15.242 1.00 42.84 293 PRO A C 1
ATOM 2367 O O . PRO A 1 293 ? -0.685 6.004 16.361 1.00 42.84 293 PRO A O 1
ATOM 2370 N N . ALA A 1 294 ? -0.174 5.638 14.205 1.00 49.44 294 ALA A N 1
ATOM 2371 C CA . ALA A 1 294 ? -0.454 4.206 14.157 1.00 49.44 294 ALA A CA 1
ATOM 2372 C C . ALA A 1 294 ? 0.688 3.324 14.694 1.00 49.44 294 ALA A C 1
ATOM 2374 O O . ALA A 1 294 ? 1.171 2.402 14.034 1.00 49.44 294 ALA A O 1
ATOM 2375 N N . TYR A 1 295 ? 1.128 3.604 15.917 1.00 52.75 295 TYR A N 1
ATOM 2376 C CA . TYR A 1 295 ? 2.320 2.993 16.498 1.00 52.75 295 TYR A CA 1
ATOM 2377 C C . TYR A 1 295 ? 2.010 1.812 17.427 1.00 52.75 295 TYR A C 1
ATOM 2379 O O . TYR A 1 295 ? 2.245 1.922 18.622 1.00 52.75 295 TYR A O 1
ATOM 2387 N N . GLN A 1 296 ? 1.489 0.672 16.956 1.00 54.19 296 GLN A N 1
ATOM 2388 C CA . GLN A 1 296 ? 1.331 -0.505 17.838 1.00 54.19 296 GLN A CA 1
ATOM 2389 C C . GLN A 1 296 ? 1.693 -1.838 17.190 1.00 54.19 296 GLN A C 1
ATOM 2391 O O . GLN A 1 296 ? 1.677 -2.011 15.973 1.00 54.19 296 GLN A O 1
ATOM 2396 N N . ARG A 1 297 ? 2.061 -2.813 18.034 1.00 58.56 297 ARG A N 1
ATOM 2397 C CA . ARG A 1 297 ? 2.456 -4.146 17.568 1.00 58.56 297 ARG A CA 1
ATOM 2398 C C . ARG A 1 297 ? 1.218 -4.863 17.039 1.00 58.56 297 ARG A C 1
ATOM 2400 O O . ARG A 1 297 ? 0.180 -4.869 17.700 1.00 58.56 297 ARG A O 1
ATOM 2407 N N . VAL A 1 298 ? 1.336 -5.556 15.909 1.00 63.03 298 VAL A N 1
ATOM 2408 C CA . VAL A 1 298 ? 0.250 -6.417 15.417 1.00 63.03 298 VAL A CA 1
ATOM 2409 C C . VAL A 1 298 ? -0.118 -7.437 16.505 1.00 63.03 298 VAL A C 1
ATOM 2411 O O . VAL A 1 298 ? 0.734 -8.178 17.020 1.00 63.03 298 VAL A O 1
ATOM 2414 N N . LEU A 1 299 ? -1.392 -7.452 16.903 1.00 69.69 299 LEU A N 1
ATOM 2415 C CA . LEU A 1 299 ? -1.910 -8.419 17.867 1.00 69.69 299 LEU A CA 1
ATOM 2416 C C . LEU A 1 299 ? -1.751 -9.836 17.296 1.00 69.69 299 LEU A C 1
ATOM 2418 O O . LEU A 1 299 ? -2.043 -10.079 16.132 1.00 69.69 299 LEU A O 1
ATOM 2422 N N . LYS A 1 300 ? -1.258 -10.782 18.104 1.00 73.62 300 LYS A N 1
ATOM 2423 C CA . LYS A 1 300 ? -0.994 -12.159 17.658 1.00 73.62 300 LYS A CA 1
ATOM 2424 C C . LYS A 1 300 ? -1.934 -13.126 18.355 1.00 73.62 300 LYS A C 1
ATOM 2426 O O . LYS A 1 300 ? -1.877 -13.256 19.577 1.00 73.62 300 LYS A O 1
ATOM 2431 N N . ARG A 1 301 ? -2.733 -13.855 17.572 1.00 79.69 301 ARG A N 1
ATOM 2432 C CA . ARG A 1 301 ? -3.766 -14.758 18.096 1.00 79.69 301 ARG A CA 1
ATOM 2433 C C . ARG A 1 301 ? -3.233 -15.845 19.020 1.00 79.69 301 ARG A C 1
ATOM 2435 O O . ARG A 1 301 ? -3.889 -16.161 20.007 1.00 79.69 301 ARG A O 1
ATOM 2442 N N . SER A 1 302 ? -2.063 -16.408 18.704 1.00 80.94 302 SER A N 1
ATOM 2443 C CA . SER A 1 302 ? -1.421 -17.421 19.549 1.00 80.94 302 SER A CA 1
ATOM 2444 C C . SER A 1 302 ? -1.154 -16.851 20.942 1.00 80.94 302 SER A C 1
ATOM 2446 O O . SER A 1 302 ? -1.660 -17.384 21.919 1.00 80.94 302 SER A O 1
ATOM 2448 N N . ARG A 1 303 ? -0.527 -15.669 21.015 1.00 81.50 303 ARG A N 1
ATOM 2449 C CA . ARG A 1 303 ? -0.202 -14.979 22.268 1.00 81.50 303 ARG A CA 1
ATOM 2450 C C . ARG A 1 303 ? -1.437 -14.610 23.092 1.00 81.50 303 ARG A C 1
ATOM 2452 O O . ARG A 1 303 ? -1.401 -14.729 24.308 1.00 81.50 303 ARG A O 1
ATOM 2459 N N . ILE A 1 304 ? -2.528 -14.178 22.453 1.00 84.94 304 ILE A N 1
ATOM 2460 C CA . ILE A 1 304 ? -3.795 -13.891 23.154 1.00 84.94 304 ILE A CA 1
ATOM 2461 C C . ILE A 1 304 ? -4.356 -15.181 23.781 1.00 84.94 304 ILE A C 1
ATOM 2463 O O . ILE A 1 304 ? -4.739 -15.171 24.946 1.00 84.94 304 ILE A O 1
ATOM 2467 N N . LYS A 1 305 ? -4.327 -16.306 23.053 1.00 85.19 305 LYS A N 1
ATOM 2468 C CA . LYS A 1 305 ? -4.768 -17.623 23.553 1.00 85.19 305 LYS A CA 1
ATOM 2469 C C . LYS A 1 305 ? -3.861 -18.202 24.638 1.00 85.19 305 LYS A C 1
ATOM 2471 O O . LYS A 1 305 ? -4.366 -18.755 25.608 1.00 85.19 305 LYS A O 1
ATOM 2476 N N . GLU A 1 306 ? -2.546 -18.063 24.488 1.00 86.25 306 GLU A N 1
ATOM 2477 C CA . GLU A 1 306 ? -1.550 -18.429 25.504 1.00 86.25 306 GLU A CA 1
ATOM 2478 C C . GLU A 1 306 ? -1.810 -17.664 26.812 1.00 86.25 306 GLU A C 1
ATOM 2480 O O . GLU A 1 306 ? -1.792 -18.257 27.888 1.00 86.25 306 GLU A O 1
ATOM 2485 N N . ILE A 1 307 ? -2.125 -16.366 26.718 1.00 85.88 307 ILE A N 1
ATOM 2486 C CA . ILE A 1 307 ? -2.490 -15.533 27.870 1.00 85.88 307 ILE A CA 1
ATOM 2487 C C . ILE A 1 307 ? -3.831 -15.967 28.479 1.00 85.88 307 ILE A C 1
ATOM 2489 O O . ILE A 1 307 ? -3.902 -16.105 29.697 1.00 85.88 307 ILE A O 1
ATOM 2493 N N . GLY A 1 308 ? -4.864 -16.222 27.670 1.00 85.69 308 GLY A N 1
ATOM 2494 C CA . GLY A 1 308 ? -6.154 -16.730 28.157 1.00 85.69 308 GLY A CA 1
ATOM 2495 C C . GLY A 1 308 ? -5.997 -18.034 28.946 1.00 85.69 308 GLY A C 1
ATOM 2496 O O . GLY A 1 308 ? -6.395 -18.108 30.104 1.00 85.69 308 GLY A O 1
ATOM 2497 N N . GLY A 1 309 ? -5.288 -19.017 28.378 1.00 86.81 309 GLY A N 1
ATOM 2498 C CA . GLY A 1 309 ? -5.003 -20.287 29.054 1.00 86.81 309 GLY A CA 1
ATOM 2499 C C . GLY A 1 309 ? -4.149 -20.145 30.321 1.00 86.81 309 GLY A C 1
ATOM 2500 O O . GLY A 1 309 ? -4.365 -20.874 31.286 1.00 86.81 309 GLY A O 1
ATOM 2501 N N . TYR A 1 310 ? -3.215 -19.188 30.360 1.00 87.06 310 TYR A N 1
ATOM 2502 C CA . TYR A 1 310 ? -2.458 -18.855 31.573 1.00 87.06 310 TYR A CA 1
ATOM 2503 C C . TYR A 1 310 ? -3.357 -18.276 32.680 1.00 87.06 310 TYR A C 1
ATOM 2505 O O . TYR A 1 310 ? -3.213 -18.654 33.843 1.00 87.06 310 TYR A O 1
ATOM 2513 N N . LEU A 1 311 ? -4.303 -17.399 32.329 1.00 86.25 311 LEU A N 1
ATOM 2514 C CA . LEU A 1 311 ? -5.271 -16.820 33.266 1.00 86.25 311 LEU A CA 1
ATOM 2515 C C . LEU A 1 311 ? -6.255 -17.876 33.796 1.00 86.25 311 LEU A C 1
ATOM 2517 O O . LEU A 1 311 ? -6.478 -17.948 35.005 1.00 86.25 311 LEU A O 1
ATOM 2521 N N . ASP A 1 312 ? -6.784 -18.739 32.924 1.00 86.12 312 ASP A N 1
ATOM 2522 C CA . ASP A 1 312 ? -7.696 -19.825 33.312 1.00 86.12 312 ASP A CA 1
ATOM 2523 C C . ASP A 1 312 ? -7.015 -20.882 34.203 1.00 86.12 312 ASP A C 1
ATOM 2525 O O . ASP A 1 312 ? -7.665 -21.473 35.069 1.00 86.12 312 ASP A O 1
ATOM 2529 N N . ALA A 1 313 ? -5.696 -21.064 34.060 1.00 85.50 313 ALA A N 1
ATOM 2530 C CA . ALA A 1 313 ? -4.862 -21.873 34.954 1.00 85.50 313 ALA A CA 1
ATOM 2531 C C . ALA A 1 313 ? -4.577 -21.213 36.326 1.00 85.50 313 ALA A C 1
ATOM 2533 O O . ALA A 1 313 ? -3.855 -21.787 37.141 1.00 85.50 313 ALA A O 1
ATOM 2534 N N . GLY A 1 314 ? -5.130 -20.025 36.600 1.00 81.44 314 GLY A N 1
ATOM 2535 C CA . GLY A 1 314 ? -4.939 -19.280 37.851 1.00 81.44 314 GLY A CA 1
ATOM 2536 C C . GLY A 1 314 ? -3.757 -18.304 37.845 1.00 81.44 314 GLY A C 1
ATOM 2537 O O . GLY A 1 314 ? -3.399 -17.773 38.896 1.00 81.44 314 GLY A O 1
ATOM 2538 N N . GLY A 1 315 ? -3.144 -18.057 36.684 1.00 82.50 315 GLY A N 1
ATOM 2539 C CA . GLY A 1 315 ? -2.098 -17.053 36.513 1.00 82.50 315 GLY A CA 1
ATOM 2540 C C . GLY A 1 315 ? -2.607 -15.614 36.665 1.00 82.50 315 GLY A C 1
ATOM 2541 O O . GLY A 1 315 ? -3.795 -15.326 36.513 1.00 82.50 315 GLY A O 1
ATOM 2542 N N . PHE A 1 316 ? -1.692 -14.683 36.943 1.00 82.44 316 PHE A N 1
ATOM 2543 C CA . PHE A 1 316 ? -1.994 -13.254 37.069 1.00 82.44 316 PHE A CA 1
ATOM 2544 C C . PHE A 1 316 ? -0.849 -12.386 36.530 1.00 82.44 316 PHE A C 1
ATOM 2546 O O . PHE A 1 316 ? 0.292 -12.829 36.424 1.00 82.44 316 PHE A O 1
ATOM 2553 N N . PHE A 1 317 ? -1.143 -11.126 36.203 1.00 82.31 317 PHE A N 1
ATOM 2554 C CA . PHE A 1 317 ? -0.137 -10.158 35.762 1.00 82.31 317 PHE A CA 1
ATOM 2555 C C . PHE A 1 317 ? 0.126 -9.117 36.861 1.00 82.31 317 PHE A C 1
ATOM 2557 O O . PHE A 1 317 ? -0.767 -8.320 37.140 1.00 82.31 317 PHE A O 1
ATOM 2564 N N . PRO A 1 318 ? 1.332 -9.072 37.464 1.00 79.88 318 PRO A N 1
ATOM 2565 C CA . PRO A 1 318 ? 1.678 -8.046 38.453 1.00 79.88 318 PRO A CA 1
ATOM 2566 C C . PRO A 1 318 ? 1.990 -6.682 37.812 1.00 79.88 318 PRO A C 1
ATOM 2568 O O . PRO A 1 318 ? 1.911 -5.648 38.468 1.00 79.88 318 PRO A O 1
ATOM 2571 N N . ASN A 1 319 ? 2.349 -6.668 36.525 1.00 85.44 319 ASN A N 1
ATOM 2572 C CA . ASN A 1 319 ? 2.740 -5.457 35.809 1.00 85.44 319 ASN A CA 1
ATOM 2573 C C . ASN A 1 319 ? 1.511 -4.684 35.321 1.00 85.44 319 ASN A C 1
ATOM 2575 O O . ASN A 1 319 ? 0.576 -5.281 34.782 1.00 85.44 319 ASN A O 1
ATOM 2579 N N . CYS A 1 320 ? 1.564 -3.354 35.387 1.00 90.44 320 CYS A N 1
ATOM 2580 C CA . CYS A 1 320 ? 0.497 -2.495 34.873 1.00 90.44 320 CYS A CA 1
ATOM 2581 C C . CYS A 1 320 ? 0.385 -2.545 33.349 1.00 90.44 320 CYS A C 1
ATOM 2583 O O . CYS A 1 320 ? 1.398 -2.718 32.661 1.00 90.44 320 CYS A O 1
ATOM 2585 N N . ILE A 1 321 ? -0.825 -2.386 32.814 1.00 92.69 321 ILE A N 1
ATOM 2586 C CA . ILE A 1 321 ? -0.998 -1.838 31.459 1.00 92.69 321 ILE A CA 1
ATOM 2587 C C . ILE A 1 321 ? -0.873 -0.318 31.536 1.00 92.69 321 ILE A C 1
ATOM 2589 O O . ILE A 1 321 ? -1.132 0.275 32.587 1.00 92.69 321 ILE A O 1
ATOM 2593 N N . LEU A 1 322 ? -0.466 0.295 30.431 1.00 92.38 322 LEU A N 1
ATOM 2594 C CA . LEU A 1 322 ? -0.289 1.736 30.335 1.00 92.38 322 LEU A CA 1
ATOM 2595 C C . LEU A 1 322 ? -1.320 2.288 29.356 1.00 92.38 322 LEU A C 1
ATOM 2597 O O . LEU A 1 322 ? -1.391 1.797 28.230 1.00 92.38 322 LEU A O 1
ATOM 2601 N N . ILE A 1 323 ? -2.111 3.274 29.775 1.00 93.81 323 ILE A N 1
ATOM 2602 C CA . ILE A 1 323 ? -3.136 3.912 28.934 1.00 93.81 323 ILE A CA 1
ATOM 2603 C C . ILE A 1 323 ? -3.049 5.444 29.002 1.00 93.81 323 ILE A C 1
ATOM 2605 O O . ILE A 1 323 ? -2.489 5.987 29.953 1.00 93.81 323 ILE A O 1
ATOM 2609 N N . ASN A 1 324 ? -3.616 6.143 28.020 1.00 93.38 324 ASN A N 1
ATOM 2610 C CA . ASN A 1 324 ? -3.893 7.581 28.076 1.00 93.38 324 ASN A CA 1
ATOM 2611 C C . ASN A 1 324 ? -5.393 7.822 27.875 1.00 93.38 324 ASN A C 1
ATOM 2613 O O . ASN A 1 324 ? -5.976 7.306 26.921 1.00 93.38 324 ASN A O 1
ATOM 2617 N N . PHE A 1 325 ? -6.022 8.607 28.744 1.00 94.62 325 PHE A N 1
ATOM 2618 C CA . PHE A 1 325 ? -7.377 9.099 28.510 1.00 94.62 325 PHE A CA 1
ATOM 2619 C C . PHE A 1 325 ? -7.337 10.299 27.557 1.00 94.62 325 PHE A C 1
ATOM 2621 O O . PHE A 1 325 ? -6.540 11.214 27.750 1.00 94.62 325 PHE A O 1
ATOM 2628 N N . ARG A 1 326 ? -8.199 10.311 26.534 1.00 88.62 326 ARG A N 1
ATOM 2629 C CA . ARG A 1 326 ? -8.296 11.420 25.561 1.00 88.62 326 ARG A CA 1
ATOM 2630 C C . ARG A 1 326 ? -9.105 12.622 26.052 1.00 88.62 326 ARG A C 1
ATOM 2632 O O . ARG A 1 326 ? -9.043 13.686 25.443 1.00 88.62 326 ARG A O 1
ATOM 2639 N N . GLU A 1 327 ? -9.852 12.456 27.135 1.00 87.38 327 GLU A N 1
ATOM 2640 C CA . GLU A 1 327 ? -10.649 13.497 27.784 1.00 87.38 327 GLU A CA 1
ATOM 2641 C C . GLU A 1 327 ? -10.224 13.664 29.250 1.00 87.38 327 GLU A C 1
ATOM 2643 O O . GLU A 1 327 ? -9.620 12.762 29.834 1.00 87.38 327 GLU A O 1
ATOM 2648 N N . ASP A 1 328 ? -10.501 14.836 29.825 1.00 89.62 328 ASP A N 1
ATOM 2649 C CA . ASP A 1 328 ? -10.241 15.123 31.239 1.00 89.62 328 ASP A CA 1
ATOM 2650 C C . ASP A 1 328 ? -11.142 14.235 32.121 1.00 89.62 328 ASP A C 1
ATOM 2652 O O . ASP A 1 328 ? -12.333 14.067 31.836 1.00 89.62 328 ASP A O 1
ATOM 2656 N N . VAL A 1 329 ? -10.597 13.659 33.195 1.00 93.31 329 VAL A N 1
ATOM 2657 C CA . VAL A 1 329 ? -11.288 12.651 34.016 1.00 93.31 329 VAL A CA 1
ATOM 2658 C C . VAL A 1 329 ? -11.729 13.198 35.373 1.00 93.31 329 VAL A C 1
ATOM 2660 O O . VAL A 1 329 ? -11.010 13.913 36.071 1.00 93.31 329 VAL A O 1
ATOM 2663 N N . ARG A 1 330 ? -12.939 12.822 35.808 1.00 95.19 330 ARG A N 1
ATOM 2664 C CA . ARG A 1 330 ? -13.446 13.183 37.140 1.00 95.19 330 ARG A CA 1
ATOM 2665 C C . ARG A 1 330 ? -12.711 12.364 38.203 1.00 95.19 330 ARG A C 1
ATOM 2667 O O . ARG A 1 330 ? -12.844 11.144 38.262 1.00 95.19 330 ARG A O 1
ATOM 2674 N N . PHE A 1 331 ? -11.995 13.054 39.086 1.00 96.50 331 PHE A N 1
ATOM 2675 C CA . PHE A 1 331 ? -11.322 12.456 40.237 1.00 96.50 331 PHE A CA 1
ATOM 2676 C C . PHE A 1 331 ? -11.767 13.116 41.547 1.00 96.50 331 PHE A C 1
ATOM 2678 O O . PHE A 1 331 ? -11.495 14.291 41.800 1.00 96.50 331 PHE A O 1
ATOM 2685 N N . GLU A 1 332 ? -12.426 12.343 42.407 1.00 96.94 332 GLU A N 1
ATOM 2686 C CA . GLU A 1 332 ? -12.896 12.789 43.718 1.00 96.94 332 GLU A CA 1
ATOM 2687 C C . GLU A 1 332 ? -11.836 12.515 44.787 1.00 96.94 332 GLU A C 1
ATOM 2689 O O . GLU A 1 332 ? -11.711 11.402 45.303 1.00 96.94 332 GLU A O 1
ATOM 2694 N N . LYS A 1 333 ? -11.057 13.554 45.117 1.00 95.69 333 LYS A N 1
ATOM 2695 C CA . LYS A 1 333 ? -10.042 13.544 46.182 1.00 95.69 333 LYS A CA 1
ATOM 2696 C C . LYS A 1 333 ? -10.677 13.207 47.538 1.00 95.69 333 LYS A C 1
ATOM 2698 O O . LYS A 1 333 ? -11.545 13.931 48.012 1.00 95.69 333 LYS A O 1
ATOM 2703 N N . GLN A 1 334 ? -10.158 12.167 48.187 1.00 95.12 334 GLN A N 1
ATOM 2704 C CA . GLN A 1 334 ? -10.474 11.796 49.571 1.00 95.12 334 GLN A CA 1
ATOM 2705 C C . GLN A 1 334 ? -9.374 12.253 50.539 1.00 95.12 334 GLN A C 1
ATOM 2707 O O . GLN A 1 334 ? -9.665 12.835 51.579 1.00 95.12 334 GLN A O 1
ATOM 2712 N N . SER A 1 335 ? -8.100 12.031 50.196 1.00 93.12 335 SER A N 1
ATOM 2713 C CA . SER A 1 335 ? -6.950 12.454 51.010 1.00 93.12 335 SER A CA 1
ATOM 2714 C C . SER A 1 335 ? -5.748 12.823 50.137 1.00 93.12 335 SER A C 1
ATOM 2716 O O . SER A 1 335 ? -5.699 12.504 48.949 1.00 93.12 335 SER A O 1
ATOM 2718 N N . SER A 1 336 ? -4.792 13.574 50.686 1.00 91.12 336 SER A N 1
ATOM 2719 C CA . SER A 1 336 ? -3.688 14.161 49.917 1.00 91.12 336 SER A CA 1
ATOM 2720 C C . SER A 1 336 ? -2.449 14.329 50.780 1.00 91.12 336 SER A C 1
ATOM 2722 O O . SER A 1 336 ? -2.542 14.819 51.900 1.00 91.12 336 SER A O 1
ATOM 2724 N N . PHE A 1 337 ? -1.307 13.956 50.217 1.00 91.25 337 PHE A N 1
ATOM 2725 C CA . PHE A 1 337 ? 0.018 13.986 50.821 1.00 91.25 337 PHE A CA 1
ATOM 2726 C C . PHE A 1 337 ? 0.917 14.794 49.881 1.00 91.25 337 PHE A C 1
ATOM 2728 O O . PHE A 1 337 ? 1.497 14.266 48.928 1.00 91.25 337 PHE A O 1
ATOM 2735 N N . GLU A 1 338 ? 0.912 16.115 50.072 1.00 85.19 338 GLU A N 1
ATOM 2736 C CA . GLU A 1 338 ? 1.573 17.073 49.173 1.00 85.19 338 GLU A CA 1
ATOM 2737 C C . GLU A 1 338 ? 3.101 16.946 49.229 1.00 85.19 338 GLU A C 1
ATOM 2739 O O . GLU A 1 338 ? 3.753 17.024 48.190 1.00 85.19 338 GLU A O 1
ATOM 2744 N N . ASP A 1 339 ? 3.644 16.596 50.402 1.00 87.00 339 ASP A N 1
ATOM 2745 C CA . ASP A 1 339 ? 5.047 16.222 50.639 1.00 87.00 339 ASP A CA 1
ATOM 2746 C C . ASP A 1 339 ? 5.540 15.095 49.714 1.00 87.00 339 ASP A C 1
ATOM 2748 O O . ASP A 1 339 ? 6.723 15.024 49.385 1.00 87.00 339 ASP A O 1
ATOM 2752 N N . ARG A 1 340 ? 4.625 14.223 49.275 1.00 85.69 340 ARG A N 1
ATOM 2753 C CA . ARG A 1 340 ? 4.899 13.053 48.423 1.00 85.69 340 ARG A CA 1
ATOM 2754 C C . ARG A 1 340 ? 4.318 13.180 47.017 1.00 85.69 340 ARG A C 1
ATOM 2756 O O . ARG A 1 340 ? 4.449 12.246 46.234 1.00 85.69 340 ARG A O 1
ATOM 2763 N N . GLN A 1 341 ? 3.654 14.295 46.701 1.00 88.38 341 GLN A N 1
ATOM 2764 C CA . GLN A 1 341 ? 2.907 14.506 45.451 1.00 88.38 341 GLN A CA 1
ATOM 2765 C C . GLN A 1 341 ? 1.875 13.393 45.152 1.00 88.38 341 GLN A C 1
ATOM 2767 O O . GLN A 1 341 ? 1.678 12.995 44.001 1.00 88.38 341 GLN A O 1
ATOM 2772 N N . ILE A 1 342 ? 1.207 12.882 46.192 1.00 92.81 342 ILE A N 1
ATOM 2773 C CA . ILE A 1 342 ? 0.235 11.780 46.104 1.00 92.81 342 ILE A CA 1
ATOM 2774 C C . ILE A 1 342 ? -1.148 12.252 46.569 1.00 92.81 342 ILE A C 1
ATOM 2776 O O . ILE A 1 342 ? -1.294 12.857 47.628 1.00 92.81 342 ILE A O 1
ATOM 2780 N N . THR A 1 343 ? -2.195 11.946 45.801 1.00 95.38 343 THR A N 1
ATOM 2781 C CA . THR A 1 343 ? -3.602 12.127 46.199 1.00 95.38 343 THR A CA 1
ATOM 2782 C C . THR A 1 343 ? -4.346 10.797 46.087 1.00 95.38 343 THR A C 1
ATOM 2784 O O . THR A 1 343 ? -4.299 10.167 45.035 1.00 95.38 343 THR A O 1
ATOM 2787 N N . PHE A 1 344 ? -5.074 10.387 47.124 1.00 96.81 344 PHE A N 1
ATOM 2788 C CA . PHE A 1 344 ? -5.984 9.237 47.069 1.00 96.81 344 PHE A CA 1
ATOM 2789 C C . PHE A 1 344 ? -7.419 9.710 46.831 1.00 96.81 344 PHE A C 1
ATOM 2791 O O . PHE A 1 344 ? -7.828 10.766 47.329 1.00 96.81 344 PHE A O 1
ATOM 2798 N N . GLY A 1 345 ? -8.192 8.934 46.079 1.00 97.19 345 GLY A N 1
ATOM 2799 C CA . GLY A 1 345 ? -9.569 9.279 45.749 1.00 97.19 345 GLY A CA 1
ATOM 2800 C C . GLY A 1 345 ? -10.241 8.264 44.835 1.00 97.19 345 GLY A C 1
ATOM 2801 O O . GLY A 1 345 ? -9.670 7.219 44.525 1.00 97.19 345 GLY A O 1
ATOM 2802 N N . ASN A 1 346 ? -11.448 8.595 44.386 1.00 97.50 346 ASN A N 1
ATOM 2803 C CA . ASN A 1 346 ? -12.182 7.804 43.402 1.00 97.50 346 ASN A CA 1
ATOM 2804 C C . ASN A 1 346 ? -11.972 8.406 42.007 1.00 97.50 346 ASN A C 1
ATOM 2806 O O . ASN A 1 346 ? -12.333 9.559 41.766 1.00 97.50 346 ASN A O 1
ATOM 2810 N N . LEU A 1 347 ? -11.403 7.628 41.087 1.00 97.31 347 LEU A N 1
ATOM 2811 C CA . LEU A 1 347 ? -11.341 7.957 39.664 1.00 97.31 347 LEU A CA 1
ATOM 2812 C C . LEU A 1 347 ? -12.602 7.429 38.982 1.00 97.31 347 LEU A C 1
ATOM 2814 O O . LEU A 1 347 ? -12.877 6.233 39.048 1.00 97.31 347 LEU A O 1
ATOM 2818 N N . PHE A 1 348 ? -13.336 8.295 38.295 1.00 96.81 348 PHE A N 1
ATOM 2819 C CA . PHE A 1 348 ? -14.425 7.889 37.414 1.00 96.81 348 PHE A CA 1
ATOM 2820 C C . PHE A 1 348 ? -13.842 7.558 36.043 1.00 96.81 348 PHE A C 1
ATOM 2822 O O . PHE A 1 348 ? -13.115 8.367 35.464 1.00 96.81 348 PHE A O 1
ATOM 2829 N N . LEU A 1 349 ? -14.133 6.360 35.539 1.00 95.31 349 LEU A N 1
ATOM 2830 C CA . LEU A 1 349 ? -13.693 5.965 34.205 1.00 95.31 349 LEU A CA 1
ATOM 2831 C C . LEU A 1 349 ? -14.526 6.708 33.144 1.00 95.31 349 LEU A C 1
ATOM 2833 O O . LEU A 1 349 ? -15.713 6.954 33.374 1.00 95.31 349 LEU A O 1
ATOM 2837 N N . PRO A 1 350 ? -13.943 7.046 31.979 1.00 94.50 350 PRO A N 1
ATOM 2838 C CA . PRO A 1 350 ? -14.697 7.565 30.842 1.00 94.50 350 PRO A CA 1
ATOM 2839 C C . PRO A 1 350 ? -15.908 6.696 30.481 1.00 94.50 350 PRO A C 1
ATOM 2841 O O . PRO A 1 350 ? -15.821 5.469 30.469 1.00 94.50 350 PRO A O 1
ATOM 2844 N N . ASP A 1 351 ? -17.027 7.328 30.118 1.00 93.12 351 ASP A N 1
ATOM 2845 C CA . ASP A 1 351 ? -18.260 6.626 29.737 1.00 93.12 351 ASP A CA 1
ATOM 2846 C C . ASP A 1 351 ? -18.419 6.461 28.218 1.00 93.12 351 ASP A C 1
ATOM 2848 O O . ASP A 1 351 ? -19.524 6.202 27.753 1.00 93.12 351 ASP A O 1
ATOM 2852 N N . ARG A 1 352 ? -17.356 6.621 27.414 1.00 92.75 352 ARG A N 1
ATOM 2853 C CA . ARG A 1 352 ? -17.432 6.706 25.940 1.00 92.75 352 ARG A CA 1
ATOM 2854 C C . ARG A 1 352 ? -16.495 5.742 25.218 1.00 92.75 352 ARG A C 1
ATOM 2856 O O . ARG A 1 352 ? -15.357 5.540 25.631 1.00 92.75 352 ARG A O 1
ATOM 2863 N N . PHE A 1 353 ? -16.946 5.206 24.084 1.00 91.06 353 PHE A N 1
ATOM 2864 C CA . PHE A 1 353 ? -16.090 4.452 23.158 1.00 91.06 353 PHE A CA 1
ATOM 2865 C C . PHE A 1 353 ? -14.912 5.308 22.652 1.00 91.06 353 PHE A C 1
ATOM 2867 O O . PHE A 1 353 ? -15.086 6.500 22.397 1.00 91.06 353 PHE A O 1
ATOM 2874 N N . LYS A 1 354 ? -13.747 4.675 22.439 1.00 90.44 354 LYS A N 1
ATOM 2875 C CA . LYS A 1 354 ? -12.508 5.294 21.911 1.00 90.44 354 LYS A CA 1
ATOM 2876 C C . LYS A 1 354 ? -11.918 6.412 22.801 1.00 90.44 354 LYS A C 1
ATOM 2878 O O . LYS A 1 354 ? -11.265 7.327 22.307 1.00 90.44 354 LYS A O 1
ATOM 2883 N N . SER A 1 355 ? -12.121 6.329 24.120 1.00 92.19 355 SER A N 1
ATOM 2884 C CA . SER A 1 355 ? -11.659 7.329 25.103 1.00 92.19 355 SER A CA 1
ATOM 2885 C C . SER A 1 355 ? -10.355 6.960 25.827 1.00 92.19 355 SER A C 1
ATOM 2887 O O . SER A 1 355 ? -9.685 7.857 26.336 1.00 92.19 355 SER A O 1
ATOM 2889 N N . ALA A 1 356 ? -9.950 5.683 25.844 1.00 93.00 356 ALA A N 1
ATOM 2890 C CA . ALA A 1 356 ? -8.709 5.218 26.476 1.00 93.00 356 ALA A CA 1
ATOM 2891 C C . ALA A 1 356 ? -7.738 4.603 25.448 1.00 93.00 356 ALA A C 1
ATOM 2893 O O . ALA A 1 356 ? -7.934 3.485 24.975 1.00 93.00 356 ALA A O 1
ATOM 2894 N N . TRP A 1 357 ? -6.666 5.309 25.098 1.00 90.31 357 TRP A N 1
ATOM 2895 C CA . TRP A 1 357 ? -5.627 4.784 24.212 1.00 90.31 357 TRP A CA 1
ATOM 2896 C C . TRP A 1 357 ? -4.705 3.829 24.974 1.00 90.31 357 TRP A C 1
ATOM 2898 O O . TRP A 1 357 ? -4.219 4.174 26.048 1.00 90.31 357 TRP A O 1
ATOM 2908 N N . ILE A 1 358 ? -4.440 2.634 24.443 1.00 88.81 358 ILE A N 1
ATOM 2909 C CA . ILE A 1 358 ? -3.512 1.674 25.062 1.00 88.81 358 ILE A CA 1
ATOM 2910 C C . ILE A 1 358 ? -2.079 2.008 24.632 1.00 88.81 358 ILE A C 1
ATOM 2912 O O . ILE A 1 358 ? -1.747 1.813 23.473 1.00 88.81 358 ILE A O 1
ATOM 2916 N N . ILE A 1 359 ? -1.204 2.436 25.542 1.00 84.69 359 ILE A N 1
ATOM 2917 C CA . ILE A 1 359 ? 0.219 2.702 25.247 1.00 84.69 359 ILE A CA 1
ATOM 2918 C C . ILE A 1 359 ? 1.047 1.406 25.313 1.00 84.69 359 ILE A C 1
ATOM 2920 O O . ILE A 1 359 ? 1.857 1.129 24.430 1.00 84.69 359 ILE A O 1
ATOM 2924 N N . ASP A 1 360 ? 0.842 0.593 26.356 1.00 85.94 360 ASP A N 1
ATOM 2925 C CA . ASP A 1 360 ? 1.455 -0.735 26.490 1.00 85.94 360 ASP A CA 1
ATOM 2926 C C . ASP A 1 360 ? 0.493 -1.753 27.113 1.00 85.94 360 ASP A C 1
ATOM 2928 O O . ASP A 1 360 ? -0.377 -1.437 27.927 1.00 85.94 360 ASP A O 1
ATOM 2932 N N . GLY A 1 361 ? 0.712 -3.021 26.762 1.00 86.94 361 GLY A N 1
ATOM 2933 C CA . GLY A 1 361 ? 0.040 -4.155 27.373 1.00 86.94 361 GLY A CA 1
ATOM 2934 C C . GLY A 1 361 ? -1.195 -4.622 26.613 1.00 86.94 361 GLY A C 1
ATOM 2935 O O . GLY A 1 361 ? -1.945 -5.443 27.133 1.00 86.94 361 GLY A O 1
ATOM 2936 N N . GLN A 1 362 ? -1.352 -4.193 25.358 1.00 85.44 362 GLN A N 1
ATOM 2937 C CA . GLN A 1 362 ? -2.394 -4.634 24.424 1.00 85.44 362 GLN A CA 1
ATOM 2938 C C . GLN A 1 362 ? -2.655 -6.160 24.472 1.00 85.44 362 GLN A C 1
ATOM 2940 O O . GLN A 1 362 ? -3.781 -6.575 24.734 1.00 85.44 362 GLN A O 1
ATOM 2945 N N . HIS A 1 363 ? -1.636 -7.027 24.329 1.00 84.94 363 HIS A N 1
ATOM 2946 C CA . HIS A 1 363 ? -1.834 -8.490 24.381 1.00 84.94 363 HIS A CA 1
ATOM 2947 C C . HIS A 1 363 ? -2.329 -8.978 25.749 1.00 84.94 363 HIS A C 1
ATOM 2949 O O . HIS A 1 363 ? -3.023 -9.987 25.795 1.00 84.94 363 HIS A O 1
ATOM 2955 N N . ARG A 1 364 ? -1.983 -8.283 26.843 1.00 87.38 364 ARG A N 1
ATOM 2956 C CA . ARG A 1 364 ? -2.448 -8.613 28.199 1.00 87.38 364 ARG A CA 1
ATOM 2957 C C . ARG A 1 364 ? -3.930 -8.276 28.337 1.00 87.38 364 ARG A C 1
ATOM 2959 O O . ARG A 1 364 ? -4.696 -9.161 28.693 1.00 87.38 364 ARG A O 1
ATOM 2966 N N . LEU A 1 365 ? -4.339 -7.057 27.970 1.00 89.50 365 LEU A N 1
ATOM 2967 C CA . LEU A 1 365 ? -5.742 -6.626 28.032 1.00 89.50 365 LEU A CA 1
ATOM 2968 C C . LEU A 1 365 ? -6.651 -7.477 27.126 1.00 89.50 365 LEU A C 1
ATOM 2970 O O . LEU A 1 365 ? -7.641 -8.025 27.602 1.00 89.50 365 LEU A O 1
ATOM 2974 N N . PHE A 1 366 ? -6.297 -7.664 25.848 1.00 87.69 366 PHE A N 1
ATOM 2975 C CA . PHE A 1 366 ? -7.095 -8.510 24.947 1.00 87.69 366 PHE A CA 1
ATOM 2976 C C . PHE A 1 366 ? -7.024 -10.001 25.304 1.00 87.69 366 PHE A C 1
ATOM 2978 O O . PHE A 1 366 ? -7.959 -10.737 24.996 1.00 87.69 366 PHE A O 1
ATOM 2985 N N . GLY A 1 367 ? -5.968 -10.453 25.989 1.00 86.12 367 GLY A N 1
ATOM 2986 C CA . GLY A 1 367 ? -5.830 -11.826 26.481 1.00 86.12 367 GLY A CA 1
ATOM 2987 C C . GLY A 1 367 ? -6.966 -12.268 27.408 1.00 86.12 367 GLY A C 1
ATOM 2988 O O . GLY A 1 367 ? -7.397 -13.416 27.333 1.00 86.12 367 GLY A O 1
ATOM 2989 N N . PHE A 1 368 ? -7.534 -11.343 28.193 1.00 86.19 368 PHE A N 1
ATOM 2990 C CA . PHE A 1 368 ? -8.707 -11.624 29.028 1.00 86.19 368 PHE A CA 1
ATOM 2991 C C . PHE A 1 368 ? -9.948 -12.025 28.218 1.00 86.19 368 PHE A C 1
ATOM 2993 O O . PHE A 1 368 ? -10.806 -12.710 28.755 1.00 86.19 368 PHE A O 1
ATOM 3000 N N . THR A 1 369 ? -10.045 -11.675 26.930 1.00 84.00 369 THR A N 1
ATOM 3001 C CA . THR A 1 369 ? -11.224 -12.021 26.110 1.00 84.00 369 THR A CA 1
ATOM 3002 C C . THR A 1 369 ? -11.303 -13.493 25.697 1.00 84.00 369 THR A C 1
ATOM 3004 O O . THR A 1 369 ? -12.385 -13.956 25.340 1.00 84.00 369 THR A O 1
ATOM 3007 N N . GLU A 1 370 ? -10.190 -14.234 25.753 1.00 84.19 370 GLU A N 1
ATOM 3008 C CA . GLU A 1 370 ? -10.171 -15.690 25.543 1.00 84.19 370 GLU A CA 1
ATOM 3009 C C . GLU A 1 370 ? -10.215 -16.472 26.875 1.00 84.19 370 GLU A C 1
ATOM 3011 O O . GLU A 1 370 ? -10.284 -17.695 26.830 1.00 84.19 370 GLU A O 1
ATOM 3016 N N . ALA A 1 371 ? -10.205 -15.797 28.035 1.00 81.62 371 ALA A N 1
ATOM 3017 C CA . ALA A 1 371 ? -10.354 -16.430 29.350 1.00 81.62 371 ALA A CA 1
ATOM 3018 C C . ALA A 1 371 ? -11.838 -16.650 29.709 1.00 81.62 371 ALA A C 1
ATOM 3020 O O . ALA A 1 371 ? -12.691 -15.796 29.432 1.00 81.62 371 ALA A O 1
ATOM 3021 N N . GLU A 1 372 ? -12.163 -17.760 30.376 1.00 72.12 372 GLU A N 1
ATOM 3022 C CA . GLU A 1 372 ? -13.551 -18.126 30.707 1.00 72.12 372 GLU A CA 1
ATOM 3023 C C . GLU A 1 372 ? -14.154 -17.277 31.843 1.00 72.12 372 GLU A C 1
ATOM 3025 O O . GLU A 1 372 ? -15.375 -17.142 31.943 1.00 72.12 372 GLU A O 1
ATOM 3030 N N . LYS A 1 373 ? -13.319 -16.711 32.727 1.00 66.19 373 LYS A N 1
ATOM 3031 C CA . LYS A 1 373 ? -13.744 -16.070 33.994 1.00 66.19 373 LYS A CA 1
ATOM 3032 C C . LYS A 1 373 ? -13.366 -14.588 34.086 1.00 66.19 373 LYS A C 1
ATOM 3034 O O . LYS A 1 373 ? -12.968 -14.111 35.147 1.00 66.19 373 LYS A O 1
ATOM 3039 N N . GLN A 1 374 ? -13.528 -13.856 32.985 1.00 61.53 374 GLN A N 1
ATOM 3040 C CA . GLN A 1 374 ? -13.097 -12.457 32.797 1.00 61.53 374 GLN A CA 1
ATOM 3041 C C . GLN A 1 374 ? -13.401 -11.535 33.994 1.00 61.53 374 GLN A C 1
ATOM 3043 O O . GLN A 1 374 ? -12.520 -10.816 34.459 1.00 61.53 374 GLN A O 1
ATOM 3048 N N . THR A 1 375 ? -14.611 -11.627 34.555 1.00 59.28 375 THR A N 1
ATOM 3049 C CA . THR A 1 375 ? -15.105 -10.793 35.668 1.00 59.28 375 THR A CA 1
ATOM 3050 C C . THR A 1 375 ? -14.478 -11.086 37.036 1.00 59.28 375 THR A C 1
ATOM 3052 O O . THR A 1 375 ? -14.755 -10.368 37.995 1.00 59.28 375 THR A O 1
ATOM 3055 N N . LYS A 1 376 ? -13.651 -12.133 37.170 1.00 68.62 376 LYS A N 1
ATOM 3056 C CA . LYS A 1 376 ? -12.945 -12.465 38.424 1.00 68.62 376 LYS A CA 1
ATOM 3057 C C . LYS A 1 376 ? -11.534 -11.890 38.507 1.00 68.62 376 LYS A C 1
ATOM 3059 O O . LYS A 1 376 ? -10.918 -11.974 39.567 1.00 68.62 376 LYS A O 1
ATOM 3064 N N . HIS A 1 377 ? -11.017 -11.336 37.415 1.00 81.00 377 HIS A N 1
ATOM 3065 C CA . HIS A 1 377 ? -9.686 -10.747 37.386 1.00 81.00 377 HIS A CA 1
ATOM 3066 C C . HIS A 1 377 ? -9.764 -9.233 37.578 1.00 81.00 377 HIS A C 1
ATOM 3068 O O . HIS A 1 377 ? -10.669 -8.571 37.074 1.00 81.00 377 HIS A O 1
ATOM 3074 N N . VAL A 1 378 ? -8.769 -8.683 38.268 1.00 86.88 378 VAL A N 1
ATOM 3075 C CA . VAL A 1 378 ? -8.491 -7.246 38.298 1.00 86.88 378 VAL A CA 1
ATOM 3076 C C . VAL A 1 378 ? -7.141 -6.998 37.650 1.00 86.88 378 VAL A C 1
ATOM 3078 O O . VAL A 1 378 ? -6.227 -7.819 37.750 1.00 86.88 378 VAL A O 1
ATOM 3081 N N . LEU A 1 379 ? -7.033 -5.876 36.957 1.00 90.00 379 LEU A N 1
ATOM 3082 C CA . LEU A 1 379 ? -5.898 -5.548 36.116 1.00 90.00 379 LEU A CA 1
ATOM 3083 C C . LEU A 1 379 ? -5.270 -4.246 36.642 1.00 90.00 379 LEU A C 1
ATOM 3085 O O . LEU A 1 379 ? -5.992 -3.253 36.758 1.00 90.00 379 LEU A O 1
ATOM 3089 N N . PRO A 1 380 ? -3.968 -4.224 36.990 1.00 94.25 380 PRO A N 1
ATOM 3090 C CA . PRO A 1 380 ? -3.287 -2.990 37.359 1.00 94.25 380 PRO A CA 1
ATOM 3091 C C . PRO A 1 380 ? -3.154 -2.048 36.159 1.00 94.25 380 PRO A C 1
ATOM 3093 O O . PRO A 1 380 ? -2.683 -2.444 35.089 1.00 94.25 380 PRO A O 1
ATOM 3096 N N . VAL A 1 381 ? -3.559 -0.794 36.332 1.00 96.00 381 VAL A N 1
ATOM 3097 C CA . VAL A 1 381 ? -3.546 0.234 35.290 1.00 96.00 381 VAL A CA 1
ATOM 3098 C C . VAL A 1 381 ? -2.767 1.442 35.787 1.00 96.00 381 VAL A C 1
ATOM 3100 O O . VAL A 1 381 ? -3.028 1.951 36.877 1.00 96.00 381 VAL A O 1
ATOM 3103 N N . LEU A 1 382 ? -1.844 1.920 34.954 1.00 96.31 382 LEU A N 1
ATOM 3104 C CA . LEU A 1 382 ? -1.329 3.281 35.025 1.00 96.31 382 LEU A CA 1
ATOM 3105 C C . LEU A 1 382 ? -1.941 4.054 33.853 1.00 96.31 382 LEU A C 1
ATOM 3107 O O . LEU A 1 382 ? -1.717 3.703 32.694 1.00 96.31 382 LEU A O 1
ATOM 3111 N N . ALA A 1 383 ? -2.744 5.068 34.150 1.00 96.38 383 ALA A N 1
ATOM 3112 C CA . ALA A 1 383 ? -3.393 5.905 33.152 1.00 96.38 383 ALA A CA 1
ATOM 3113 C C . ALA A 1 383 ? -2.846 7.326 33.212 1.00 96.38 383 ALA A C 1
ATOM 3115 O O . ALA A 1 383 ? -2.860 7.939 34.277 1.00 96.38 383 ALA A O 1
ATOM 3116 N N . PHE A 1 384 ? -2.403 7.862 32.082 1.00 95.62 384 PHE A N 1
ATOM 3117 C CA . PHE A 1 384 ? -2.224 9.298 31.926 1.00 95.62 384 PHE A CA 1
ATOM 3118 C C . PHE A 1 384 ? -3.548 9.970 31.562 1.00 95.62 384 PHE A C 1
ATOM 3120 O O . PHE A 1 384 ? -4.461 9.340 31.026 1.00 95.62 384 PHE A O 1
ATOM 3127 N N . GLU A 1 385 ? -3.638 11.258 31.859 1.00 94.19 385 GLU A N 1
ATOM 3128 C CA . GLU A 1 385 ? -4.743 12.121 31.459 1.00 94.19 385 GLU A CA 1
ATOM 3129 C C . GLU A 1 385 ? -4.256 13.092 30.385 1.00 94.19 385 GLU A C 1
ATOM 3131 O O . GLU A 1 385 ? -3.385 13.926 30.640 1.00 94.19 385 GLU A O 1
ATOM 3136 N N . LYS A 1 386 ? -4.840 12.970 29.187 1.00 90.69 386 LYS A N 1
ATOM 3137 C CA . LYS A 1 386 ? -4.778 13.951 28.103 1.00 90.69 386 LYS A CA 1
ATOM 3138 C C . LYS A 1 386 ? -3.355 14.332 27.676 1.00 90.69 386 LYS A C 1
ATOM 3140 O O . LYS A 1 386 ? -3.061 15.504 27.440 1.00 90.69 386 LYS A O 1
ATOM 3145 N N . LEU A 1 387 ? -2.473 13.334 27.541 1.00 87.94 387 LEU A N 1
ATOM 3146 C CA . LEU A 1 387 ? -1.179 13.530 26.874 1.00 87.94 387 LEU A CA 1
ATOM 3147 C C . LEU A 1 387 ? -1.374 14.117 25.470 1.00 87.94 387 LEU A C 1
ATOM 3149 O O . LEU A 1 387 ? -2.321 13.763 24.767 1.00 87.94 387 LEU A O 1
ATOM 3153 N N . SER A 1 388 ? -0.442 14.976 25.054 1.00 80.69 388 SER A N 1
ATOM 3154 C CA . SER A 1 388 ? -0.370 15.431 23.664 1.00 80.69 388 SER A CA 1
ATOM 3155 C C . SER A 1 388 ? -0.009 14.269 22.733 1.00 80.69 388 SER A C 1
ATOM 3157 O O . SER A 1 388 ? 0.716 13.360 23.137 1.00 80.69 388 SER A O 1
ATOM 3159 N N . THR A 1 389 ? -0.437 14.329 21.472 1.00 71.00 389 THR A N 1
ATOM 3160 C CA . THR A 1 389 ? -0.122 13.319 20.445 1.00 71.00 389 THR A CA 1
ATOM 3161 C C . THR A 1 389 ? 1.389 13.088 20.269 1.00 71.00 389 THR A C 1
ATOM 3163 O O . THR A 1 389 ? 1.824 11.972 19.992 1.00 71.00 389 THR A O 1
ATOM 3166 N N . VAL A 1 390 ? 2.207 14.127 20.483 1.00 70.81 390 VAL A N 1
ATOM 3167 C CA . VAL A 1 390 ? 3.677 14.034 20.453 1.00 70.81 390 VAL A CA 1
ATOM 3168 C C . VAL A 1 390 ? 4.194 13.286 21.685 1.00 70.81 390 VAL A C 1
ATOM 3170 O O . VAL A 1 390 ? 4.949 12.329 21.557 1.00 70.81 390 VAL A O 1
ATOM 3173 N N . SER A 1 391 ? 3.718 13.632 22.883 1.00 76.44 391 SER A N 1
ATOM 3174 C CA . SER A 1 391 ? 4.093 12.926 24.118 1.00 76.44 391 SER A CA 1
ATOM 3175 C C . SER A 1 391 ? 3.616 11.464 24.129 1.00 76.44 391 SER A C 1
ATOM 3177 O O . SER A 1 391 ? 4.303 10.592 24.657 1.00 76.44 391 SER A O 1
ATOM 3179 N N . GLU A 1 392 ? 2.458 11.178 23.521 1.00 76.12 392 GLU A N 1
ATOM 3180 C CA . GLU A 1 392 ? 1.964 9.824 23.238 1.00 76.12 392 GLU A CA 1
ATOM 3181 C C . GLU A 1 392 ? 2.971 9.032 22.379 1.00 76.12 392 GLU A C 1
ATOM 3183 O O . GLU A 1 392 ? 3.347 7.907 22.734 1.00 76.12 392 GLU A O 1
ATOM 3188 N N . ALA A 1 393 ? 3.449 9.636 21.284 1.00 68.19 393 ALA A N 1
ATOM 3189 C CA . ALA A 1 393 ? 4.439 9.064 20.372 1.00 68.19 393 ALA A CA 1
ATOM 3190 C C . ALA A 1 393 ? 5.785 8.771 21.055 1.00 68.19 393 ALA A C 1
ATOM 3192 O O . ALA A 1 393 ? 6.290 7.644 20.993 1.00 68.19 393 ALA A O 1
ATOM 3193 N N . GLU A 1 394 ? 6.350 9.768 21.738 1.00 74.62 394 GLU A N 1
ATOM 3194 C CA . GLU A 1 394 ? 7.632 9.678 22.447 1.00 74.62 394 GLU A CA 1
ATOM 3195 C C . GLU A 1 394 ? 7.613 8.599 23.532 1.00 74.62 394 GLU A C 1
ATOM 3197 O O . GLU A 1 394 ? 8.561 7.814 23.664 1.00 74.62 394 GLU A O 1
ATOM 3202 N N . LEU A 1 395 ? 6.522 8.528 24.301 1.00 76.69 395 LEU A N 1
ATOM 3203 C CA . LEU A 1 395 ? 6.344 7.548 25.365 1.00 76.69 395 LEU A CA 1
ATOM 3204 C C . LEU A 1 395 ? 6.265 6.127 24.795 1.00 76.69 395 LEU A C 1
ATOM 3206 O O . LEU A 1 395 ? 6.969 5.232 25.276 1.00 76.69 395 LEU A O 1
ATOM 3210 N N . PHE A 1 396 ? 5.486 5.922 23.726 1.00 71.44 396 PHE A N 1
ATOM 3211 C CA . PHE A 1 396 ? 5.432 4.638 23.027 1.00 71.44 396 PHE A CA 1
ATOM 3212 C C . PHE A 1 396 ? 6.810 4.221 22.484 1.00 71.44 396 PHE A C 1
ATOM 3214 O O . PHE A 1 396 ? 7.253 3.084 22.711 1.00 71.44 396 PHE A O 1
ATOM 3221 N N . ALA A 1 397 ? 7.500 5.135 21.792 1.00 66.88 397 ALA A N 1
ATOM 3222 C CA . ALA A 1 397 ? 8.808 4.892 21.192 1.00 66.88 397 ALA A CA 1
ATOM 3223 C C . ALA A 1 397 ? 9.866 4.575 22.260 1.00 66.88 397 ALA A C 1
ATOM 3225 O O . ALA A 1 397 ? 10.630 3.617 22.111 1.00 66.88 397 ALA A O 1
ATOM 3226 N N . THR A 1 398 ? 9.871 5.305 23.377 1.00 71.38 398 THR A N 1
ATOM 3227 C CA . THR A 1 398 ? 10.794 5.099 24.506 1.00 71.38 398 THR A CA 1
ATOM 3228 C C . THR A 1 398 ? 10.593 3.741 25.177 1.00 71.38 398 THR A C 1
ATOM 3230 O O . THR A 1 398 ? 11.573 3.058 25.487 1.00 71.38 398 THR A O 1
ATOM 3233 N N . ILE A 1 399 ? 9.340 3.321 25.382 1.00 68.50 399 ILE A N 1
ATOM 3234 C CA . ILE A 1 399 ? 9.016 2.022 25.991 1.00 68.50 399 ILE A CA 1
ATOM 3235 C C . ILE A 1 399 ? 9.420 0.872 25.061 1.00 68.50 399 ILE A C 1
ATOM 3237 O O . ILE A 1 399 ? 10.060 -0.090 25.495 1.00 68.50 399 ILE A O 1
ATOM 3241 N N . ASN A 1 400 ? 9.093 0.968 23.769 1.00 62.44 400 ASN A N 1
ATOM 3242 C CA . ASN A 1 400 ? 9.313 -0.137 22.838 1.00 62.44 400 ASN A CA 1
ATOM 3243 C C . ASN A 1 400 ? 10.774 -0.268 22.394 1.00 62.44 400 ASN A C 1
ATOM 3245 O O . ASN A 1 400 ? 11.291 -1.387 22.391 1.00 62.44 400 ASN A O 1
ATOM 3249 N N . SER A 1 401 ? 11.461 0.840 22.096 1.00 57.28 401 SER A N 1
ATOM 3250 C CA . SER A 1 401 ? 12.871 0.833 21.664 1.00 57.28 401 SER A CA 1
ATOM 3251 C C . SER A 1 401 ? 13.809 0.154 22.667 1.00 57.28 401 SER A C 1
ATOM 3253 O O . SER A 1 401 ? 14.712 -0.578 22.258 1.00 57.28 401 SER A O 1
ATOM 3255 N N . LYS A 1 402 ? 13.568 0.339 23.973 1.00 52.44 402 LYS A N 1
ATOM 3256 C CA . LYS A 1 402 ? 14.393 -0.222 25.056 1.00 52.44 402 LYS A CA 1
ATOM 3257 C C . LYS A 1 402 ? 14.108 -1.695 25.365 1.00 52.44 402 LYS A C 1
ATOM 3259 O O . LYS A 1 402 ? 14.981 -2.360 25.912 1.00 52.44 402 LYS A O 1
ATOM 3264 N N . GLN A 1 403 ? 12.922 -2.215 25.033 1.00 43.94 403 GLN A N 1
ATOM 3265 C CA . GLN A 1 403 ? 12.525 -3.588 25.386 1.00 43.94 403 GLN A CA 1
ATOM 3266 C C . GLN A 1 403 ? 12.576 -4.585 24.218 1.00 43.94 403 GLN A C 1
ATOM 3268 O O . GLN A 1 403 ? 12.766 -5.778 24.455 1.00 43.94 403 GLN A O 1
ATOM 3273 N N . GLN A 1 404 ? 12.417 -4.150 22.961 1.00 44.19 404 GLN A N 1
ATOM 3274 C CA . GLN A 1 404 ? 12.622 -5.015 21.790 1.00 44.19 404 GLN A CA 1
ATOM 3275 C C . GLN A 1 404 ? 12.773 -4.177 20.511 1.00 44.19 404 GLN A C 1
ATOM 3277 O O . GLN A 1 404 ? 11.928 -3.326 20.252 1.00 44.19 404 GLN A O 1
ATOM 3282 N N . LYS A 1 405 ? 13.801 -4.434 19.682 1.00 44.56 405 LYS A N 1
ATOM 3283 C CA . LYS A 1 405 ? 14.048 -3.653 18.450 1.00 44.56 405 LYS A CA 1
ATOM 3284 C C . LYS A 1 405 ? 12.795 -3.559 17.568 1.00 44.56 405 LYS A C 1
ATOM 3286 O O . LYS A 1 405 ? 12.320 -4.562 17.036 1.00 44.56 405 LYS A O 1
ATOM 3291 N N . VAL A 1 406 ? 12.316 -2.330 17.393 1.00 52.62 406 VAL A N 1
ATOM 3292 C CA . VAL A 1 406 ? 11.275 -1.950 16.433 1.00 52.62 406 VAL A CA 1
ATOM 3293 C C . VAL A 1 406 ? 11.807 -2.136 15.003 1.00 52.62 406 VAL A C 1
ATOM 3295 O O . VAL A 1 406 ? 13.004 -1.981 14.753 1.00 52.62 406 VAL A O 1
ATOM 3298 N N . ALA A 1 407 ? 10.937 -2.505 14.059 1.00 55.44 407 ALA A N 1
ATOM 3299 C CA . ALA A 1 407 ? 11.318 -2.663 12.656 1.00 55.44 407 ALA A CA 1
ATOM 3300 C C . ALA A 1 407 ? 11.714 -1.310 12.040 1.00 55.44 407 ALA A C 1
ATOM 3302 O O . ALA A 1 407 ? 11.020 -0.317 12.244 1.00 55.44 407 ALA A O 1
ATOM 3303 N N . ARG A 1 408 ? 12.799 -1.280 11.250 1.00 55.56 408 ARG A N 1
ATOM 3304 C CA . ARG A 1 408 ? 13.393 -0.036 10.721 1.00 55.56 408 ARG A CA 1
ATOM 3305 C C . ARG A 1 408 ? 12.397 0.847 9.956 1.00 55.56 408 ARG A C 1
ATOM 3307 O O . ARG A 1 408 ? 12.395 2.044 10.185 1.00 55.56 408 ARG A O 1
ATOM 3314 N N . GLY A 1 409 ? 11.496 0.257 9.166 1.00 58.66 409 GLY A N 1
ATOM 3315 C CA . GLY A 1 409 ? 10.457 1.011 8.452 1.00 58.66 409 GLY A CA 1
ATOM 3316 C C . GLY A 1 409 ? 9.515 1.799 9.372 1.00 58.66 409 GLY A C 1
ATOM 3317 O O . GLY A 1 409 ? 9.210 2.943 9.074 1.00 58.66 409 GLY A O 1
ATOM 3318 N N . LEU A 1 410 ? 9.147 1.260 10.544 1.00 56.97 410 LEU A N 1
ATOM 3319 C CA . LEU A 1 410 ? 8.321 2.009 11.502 1.00 56.97 410 LEU A CA 1
ATOM 3320 C C . LEU A 1 410 ? 9.093 3.195 12.106 1.00 56.97 410 LEU A C 1
ATOM 3322 O O . LEU A 1 410 ? 8.480 4.197 12.440 1.00 56.97 410 LEU A O 1
ATOM 3326 N N . LEU A 1 411 ? 10.426 3.104 12.225 1.00 59.88 411 LEU A N 1
ATOM 3327 C CA . LEU A 1 411 ? 11.276 4.222 12.663 1.00 59.88 411 LEU A CA 1
ATOM 3328 C C . LEU A 1 411 ? 11.429 5.294 11.565 1.00 59.88 411 LEU A C 1
ATOM 3330 O O . LEU A 1 411 ? 11.436 6.486 11.868 1.00 59.88 411 LEU A O 1
ATOM 3334 N N . ASP A 1 412 ? 11.522 4.881 10.298 1.00 58.53 412 ASP A N 1
ATOM 3335 C CA . ASP A 1 412 ? 11.587 5.795 9.148 1.00 58.53 412 ASP A CA 1
ATOM 3336 C C . ASP A 1 412 ? 10.256 6.561 8.941 1.00 58.53 412 ASP A C 1
ATOM 3338 O O . ASP A 1 412 ? 10.276 7.696 8.463 1.00 58.53 412 ASP A O 1
ATOM 3342 N N . GLU A 1 413 ? 9.122 5.971 9.340 1.00 58.06 413 GLU A N 1
ATOM 3343 C CA . GLU A 1 413 ? 7.794 6.613 9.400 1.00 58.06 413 GLU A CA 1
ATOM 3344 C C . GLU A 1 413 ? 7.626 7.495 10.655 1.00 58.06 413 GLU A C 1
ATOM 3346 O O . GLU A 1 413 ? 7.248 8.655 10.531 1.00 58.06 413 GLU A O 1
ATOM 3351 N N . LEU A 1 414 ? 7.997 7.001 11.851 1.00 59.50 414 LEU A N 1
ATOM 3352 C CA . LEU A 1 414 ? 8.038 7.778 13.108 1.00 59.50 414 LEU A CA 1
ATOM 3353 C C . LEU A 1 414 ? 8.822 9.090 12.942 1.00 59.50 414 LEU A C 1
ATOM 3355 O O . LEU A 1 414 ? 8.347 10.152 13.331 1.00 59.50 414 LEU A O 1
ATOM 3359 N N . SER A 1 415 ? 10.013 9.030 12.334 1.00 60.28 415 SER A N 1
ATOM 3360 C CA . SER A 1 415 ? 10.810 10.233 12.041 1.00 60.28 415 SER A CA 1
ATOM 3361 C C . SER A 1 415 ? 10.148 11.149 11.005 1.00 60.28 415 SER A C 1
ATOM 3363 O O . SER A 1 415 ? 10.364 12.356 11.032 1.00 60.28 415 SER A O 1
ATOM 3365 N N . GLY A 1 416 ? 9.300 10.602 10.131 1.00 59.09 416 GLY A N 1
ATOM 3366 C CA . GLY A 1 416 ? 8.499 11.360 9.173 1.00 59.09 416 GLY A CA 1
ATOM 3367 C C . GLY A 1 416 ? 7.379 12.193 9.793 1.00 59.09 416 GLY A C 1
ATOM 3368 O O . GLY A 1 416 ? 6.971 13.177 9.185 1.00 59.09 416 GLY A O 1
ATOM 3369 N N . GLU A 1 417 ? 6.902 11.837 10.989 1.00 62.47 417 GLU A N 1
ATOM 3370 C CA . GLU A 1 417 ? 5.905 12.619 11.736 1.00 62.47 417 GLU A CA 1
ATOM 3371 C C . GLU A 1 417 ? 6.555 13.487 12.826 1.00 62.47 417 GLU A C 1
ATOM 3373 O O . GLU A 1 417 ? 6.173 14.644 12.986 1.00 62.47 417 GLU A O 1
ATOM 3378 N N . LEU A 1 418 ? 7.565 12.969 13.538 1.00 65.56 418 LEU A N 1
ATOM 3379 C CA . LEU A 1 418 ? 8.257 13.687 14.618 1.00 65.56 418 LEU A CA 1
ATOM 3380 C C . LEU A 1 418 ? 9.128 14.853 14.116 1.00 65.56 418 LEU A C 1
ATOM 3382 O O . LEU A 1 418 ? 9.221 15.870 14.796 1.00 65.56 418 LEU A O 1
ATOM 3386 N N . ASN A 1 419 ? 9.750 14.733 12.936 1.00 74.75 419 ASN A N 1
ATOM 3387 C CA . ASN A 1 419 ? 10.745 15.705 12.461 1.00 74.75 419 ASN A CA 1
ATOM 3388 C C . ASN A 1 419 ? 10.171 16.724 11.449 1.00 74.75 419 ASN A C 1
ATOM 3390 O O . ASN A 1 419 ? 10.938 17.454 10.821 1.00 74.75 419 ASN A O 1
ATOM 3394 N N . LEU A 1 420 ? 8.842 16.815 11.290 1.00 76.44 420 LEU A N 1
ATOM 3395 C CA . LEU A 1 420 ? 8.185 17.819 10.427 1.00 76.44 420 LEU A CA 1
ATOM 3396 C C . LEU A 1 420 ? 8.497 19.267 10.847 1.00 76.44 420 LEU A C 1
ATOM 3398 O O . LEU A 1 420 ? 8.598 20.151 9.995 1.00 76.44 420 LEU A O 1
ATOM 3402 N N . ASP A 1 421 ? 8.704 19.473 12.146 1.00 73.44 421 ASP A N 1
ATOM 3403 C CA . ASP A 1 421 ? 9.080 20.752 12.750 1.00 73.44 421 ASP A CA 1
ATOM 3404 C C . ASP A 1 421 ? 10.543 20.747 13.254 1.00 73.44 421 ASP A C 1
ATOM 3406 O O . ASP A 1 421 ? 10.918 21.589 14.067 1.00 73.44 421 ASP A O 1
ATOM 3410 N N . SER A 1 422 ? 11.389 19.808 12.787 1.00 80.81 422 SER A N 1
ATOM 3411 C CA . SER A 1 422 ? 12.826 19.799 13.122 1.00 80.81 422 SER A CA 1
ATOM 3412 C C . SER A 1 422 ? 13.499 21.074 12.611 1.00 80.81 422 SER A C 1
ATOM 3414 O O . SER A 1 422 ? 13.196 21.534 11.507 1.00 80.81 422 SER A O 1
ATOM 3416 N N . GLU A 1 423 ? 14.423 21.640 13.390 1.00 83.25 423 GLU A N 1
ATOM 3417 C CA . GLU A 1 423 ? 15.209 22.812 12.982 1.00 83.25 423 GLU A CA 1
ATOM 3418 C C . GLU A 1 423 ? 16.167 22.463 11.825 1.00 83.25 423 GLU A C 1
ATOM 3420 O O . GLU A 1 423 ? 16.322 23.266 10.900 1.00 83.25 423 GLU A O 1
ATOM 3425 N N . ASP A 1 424 ? 16.706 21.235 11.800 1.00 85.69 424 ASP A N 1
ATOM 3426 C CA . ASP A 1 424 ? 17.575 20.739 10.725 1.00 85.69 424 ASP A CA 1
ATOM 3427 C C . ASP A 1 424 ? 16.814 20.630 9.391 1.00 85.69 424 ASP A C 1
ATOM 3429 O O . ASP A 1 424 ? 15.782 19.958 9.273 1.00 85.69 424 ASP A O 1
ATOM 3433 N N . PHE A 1 425 ? 17.338 21.296 8.358 1.00 86.94 425 PHE A N 1
ATOM 3434 C CA . PHE A 1 425 ? 16.719 21.335 7.035 1.00 86.94 425 PHE A CA 1
ATOM 3435 C C . PHE A 1 425 ? 16.600 19.943 6.397 1.00 86.94 425 PHE A C 1
ATOM 3437 O O . PHE A 1 425 ? 15.574 19.618 5.796 1.00 86.94 425 PHE A O 1
ATOM 3444 N N . ASN A 1 426 ? 17.629 19.107 6.522 1.00 86.25 426 ASN A N 1
ATOM 3445 C CA . ASN A 1 426 ? 17.714 17.811 5.853 1.00 86.25 426 ASN A CA 1
ATOM 3446 C C . ASN A 1 426 ? 16.805 16.775 6.522 1.00 86.25 426 ASN A C 1
ATOM 3448 O O . ASN A 1 426 ? 16.138 16.005 5.823 1.00 86.25 426 ASN A O 1
ATOM 3452 N N . GLU A 1 427 ? 16.720 16.783 7.853 1.00 85.06 427 GLU A N 1
ATOM 3453 C CA . GLU A 1 427 ? 15.734 16.001 8.599 1.00 85.06 427 GLU A CA 1
ATOM 3454 C C . GLU A 1 427 ? 14.309 16.413 8.232 1.00 85.06 427 GLU A C 1
ATOM 3456 O O . GLU A 1 427 ? 13.498 15.547 7.895 1.00 85.06 427 GLU A O 1
ATOM 3461 N N . ARG A 1 428 ? 14.022 17.722 8.216 1.00 88.12 428 ARG A N 1
ATOM 3462 C CA . ARG A 1 428 ? 12.701 18.267 7.876 1.00 88.12 428 ARG A CA 1
ATOM 3463 C C . ARG A 1 428 ? 12.281 17.915 6.447 1.00 88.12 428 ARG A C 1
ATOM 3465 O O . ARG A 1 428 ? 11.168 17.434 6.235 1.00 88.12 428 ARG A O 1
ATOM 3472 N N . MET A 1 429 ? 13.172 18.059 5.463 1.00 90.44 429 MET A N 1
ATOM 3473 C CA . MET A 1 429 ? 12.895 17.649 4.077 1.00 90.44 429 MET A CA 1
ATOM 3474 C C . MET A 1 429 ? 12.734 16.128 3.941 1.00 90.44 429 MET A C 1
ATOM 3476 O O . MET A 1 429 ? 11.849 15.659 3.221 1.00 90.44 429 MET A O 1
ATOM 3480 N N . SER A 1 430 ? 13.540 15.341 4.661 1.00 87.94 430 SER A N 1
ATOM 3481 C CA . SER A 1 430 ? 13.382 13.883 4.749 1.00 87.94 430 SER A CA 1
ATOM 3482 C C . SER A 1 430 ? 12.022 13.494 5.343 1.00 87.94 430 SER A C 1
ATOM 3484 O O . SER A 1 430 ? 11.401 12.545 4.856 1.00 87.94 430 SER A O 1
ATOM 3486 N N . ALA A 1 431 ? 11.542 14.225 6.351 1.00 83.75 431 ALA A N 1
ATOM 3487 C CA . ALA A 1 431 ? 10.253 13.981 6.984 1.00 83.75 431 ALA A CA 1
ATOM 3488 C C . ALA A 1 431 ? 9.082 14.298 6.044 1.00 83.75 431 ALA A C 1
ATOM 3490 O O . ALA A 1 431 ? 8.224 13.439 5.834 1.00 83.75 431 ALA A O 1
ATOM 3491 N N . ILE A 1 432 ? 9.110 15.461 5.381 1.00 88.44 432 ILE A N 1
ATOM 3492 C CA . ILE A 1 432 ? 8.137 15.841 4.341 1.00 88.44 432 ILE A CA 1
ATOM 3493 C C . ILE A 1 432 ? 8.061 14.769 3.243 1.00 88.44 432 ILE A C 1
ATOM 3495 O O . ILE A 1 432 ? 6.970 14.327 2.883 1.00 88.44 432 ILE A O 1
ATOM 3499 N N . ALA A 1 433 ? 9.209 14.310 2.736 1.00 92.12 433 ALA A N 1
ATOM 3500 C CA . ALA A 1 433 ? 9.259 13.300 1.681 1.00 92.12 433 ALA A CA 1
ATOM 3501 C C . ALA A 1 433 ? 8.743 11.922 2.141 1.00 92.12 433 ALA A C 1
ATOM 3503 O O . ALA A 1 433 ? 8.040 11.265 1.375 1.00 92.12 433 ALA A O 1
ATOM 3504 N N . SER A 1 434 ? 9.043 11.485 3.375 1.00 87.69 434 SER A N 1
ATOM 3505 C CA . SER A 1 434 ? 8.410 10.290 3.963 1.00 87.69 434 SER A CA 1
ATOM 3506 C C . SER A 1 434 ? 6.885 10.464 4.022 1.00 87.69 434 SER A C 1
ATOM 3508 O O . SER A 1 434 ? 6.147 9.616 3.524 1.00 87.69 434 SER A O 1
ATOM 3510 N N . ARG A 1 435 ? 6.410 11.590 4.573 1.00 82.50 435 ARG A N 1
ATOM 3511 C CA . ARG A 1 435 ? 4.987 11.820 4.840 1.00 82.50 435 ARG A CA 1
ATOM 3512 C C . ARG A 1 435 ? 4.143 11.954 3.571 1.00 82.50 435 ARG A C 1
ATOM 3514 O O . ARG A 1 435 ? 3.032 11.431 3.542 1.00 82.50 435 ARG A O 1
ATOM 3521 N N . ALA A 1 436 ? 4.664 12.585 2.518 1.00 89.00 436 ALA A N 1
ATOM 3522 C CA . ALA A 1 436 ? 3.987 12.641 1.222 1.00 89.00 436 ALA A CA 1
ATOM 3523 C C . ALA A 1 436 ? 3.770 11.232 0.647 1.00 89.00 436 ALA A C 1
ATOM 3525 O O . ALA A 1 436 ? 2.682 10.911 0.178 1.00 89.00 436 ALA A O 1
ATOM 3526 N N . LEU A 1 437 ? 4.778 10.358 0.745 1.00 90.50 437 LEU A N 1
ATOM 3527 C CA . LEU A 1 437 ? 4.681 8.979 0.262 1.00 90.50 437 LEU A CA 1
ATOM 3528 C C . LEU A 1 437 ? 3.699 8.135 1.083 1.00 90.50 437 LEU A C 1
ATOM 3530 O O . LEU A 1 437 ? 2.981 7.327 0.499 1.00 90.50 437 LEU A O 1
ATOM 3534 N N . ASP A 1 438 ? 3.615 8.349 2.398 1.00 81.25 438 ASP A N 1
ATOM 3535 C CA . ASP A 1 438 ? 2.585 7.723 3.235 1.00 81.25 438 ASP A CA 1
ATOM 3536 C C . ASP A 1 438 ? 1.175 8.196 2.853 1.00 81.25 438 ASP A C 1
ATOM 3538 O O . ASP A 1 438 ? 0.258 7.380 2.747 1.00 81.25 438 ASP A O 1
ATOM 3542 N N . MET A 1 439 ? 0.983 9.493 2.591 1.00 80.06 439 MET A N 1
ATOM 3543 C CA . MET A 1 439 ? -0.300 10.027 2.114 1.00 80.06 439 MET A CA 1
ATOM 3544 C C . MET A 1 439 ? -0.687 9.399 0.766 1.00 80.06 439 MET A C 1
ATOM 3546 O O . MET A 1 439 ? -1.766 8.817 0.654 1.00 80.06 439 MET A O 1
ATOM 3550 N N . MET A 1 440 ? 0.229 9.378 -0.206 1.00 85.44 440 MET A N 1
ATOM 3551 C CA . MET A 1 440 ? 0.013 8.731 -1.508 1.00 85.44 440 MET A CA 1
ATOM 3552 C C . MET A 1 440 ? -0.274 7.222 -1.401 1.00 85.44 440 MET A C 1
ATOM 3554 O O . MET A 1 440 ? -1.119 6.696 -2.118 1.00 85.44 440 MET A O 1
ATOM 3558 N N . ALA A 1 441 ? 0.389 6.502 -0.491 1.00 82.56 441 ALA A N 1
ATOM 3559 C CA . ALA A 1 441 ? 0.148 5.071 -0.277 1.00 82.56 441 ALA A CA 1
ATOM 3560 C C . ALA A 1 441 ? -1.221 4.755 0.348 1.00 82.56 441 ALA A C 1
ATOM 3562 O O . ALA A 1 441 ? -1.668 3.604 0.305 1.00 82.56 441 ALA A O 1
ATOM 3563 N N . THR A 1 442 ? -1.853 5.743 0.987 1.00 70.19 442 THR A N 1
ATOM 3564 C CA . THR A 1 442 ? -3.052 5.559 1.816 1.00 70.19 442 THR A CA 1
ATOM 3565 C C . THR A 1 442 ? -4.313 6.209 1.252 1.00 70.19 442 THR A C 1
ATOM 3567 O O . THR A 1 442 ? -5.414 5.866 1.699 1.00 70.19 442 THR A O 1
ATOM 3570 N N . GLU A 1 443 ? -4.168 7.093 0.266 1.00 68.69 443 GLU A N 1
ATOM 3571 C CA . GLU A 1 443 ? -5.253 7.758 -0.447 1.00 68.69 443 GLU A CA 1
ATOM 3572 C C . GLU A 1 443 ? -5.880 6.866 -1.534 1.00 68.69 443 GLU A C 1
ATOM 3574 O O . GLU A 1 443 ? -5.206 6.225 -2.338 1.00 68.69 443 GLU A O 1
ATOM 3579 N N . THR A 1 444 ? -7.214 6.831 -1.574 1.00 65.69 444 THR A N 1
ATOM 3580 C CA . THR A 1 444 ? -7.965 5.966 -2.491 1.00 65.69 444 THR A CA 1
ATOM 3581 C C . THR A 1 444 ? -8.043 6.551 -3.900 1.00 65.69 444 THR A C 1
ATOM 3583 O O . THR A 1 444 ? -8.688 7.573 -4.114 1.00 65.69 444 THR A O 1
ATOM 3586 N N . GLY A 1 445 ? -7.485 5.834 -4.876 1.00 64.50 445 GLY A N 1
ATOM 3587 C CA . GLY A 1 445 ? -7.361 6.262 -6.272 1.00 64.50 445 GLY A CA 1
ATOM 3588 C C . GLY A 1 445 ? -5.978 6.818 -6.621 1.00 64.50 445 GLY A C 1
ATOM 3589 O O . GLY A 1 445 ? -5.754 7.152 -7.779 1.00 64.50 445 GLY A O 1
ATOM 3590 N N . ASN A 1 446 ? -5.060 6.894 -5.654 1.00 87.62 446 ASN A N 1
ATOM 3591 C CA . ASN A 1 446 ? -3.701 7.379 -5.861 1.00 87.62 446 ASN A CA 1
ATOM 3592 C C . ASN A 1 446 ? -2.832 6.316 -6.583 1.00 87.62 446 ASN A C 1
ATOM 3594 O O . ASN A 1 446 ? -2.946 5.130 -6.258 1.00 87.62 446 ASN A O 1
ATOM 3598 N N . PRO A 1 447 ? -1.923 6.684 -7.511 1.00 88.31 447 PRO A N 1
ATOM 3599 C CA . PRO A 1 447 ? -1.062 5.725 -8.217 1.00 88.31 447 PRO A CA 1
ATOM 3600 C C . PRO A 1 447 ? -0.211 4.809 -7.323 1.00 88.31 447 PRO A C 1
ATOM 3602 O O . PRO A 1 447 ? 0.180 3.721 -7.761 1.00 88.31 447 PRO A O 1
ATOM 3605 N N . PHE A 1 448 ? 0.104 5.234 -6.090 1.00 92.00 448 PHE A N 1
ATOM 3606 C CA . PHE A 1 448 ? 0.902 4.463 -5.124 1.00 92.00 448 PHE A CA 1
ATOM 3607 C C . PHE A 1 448 ? 0.071 3.708 -4.071 1.00 92.00 448 PHE A C 1
ATOM 3609 O O . PHE A 1 448 ? 0.652 3.016 -3.228 1.00 92.00 448 PHE A O 1
ATOM 3616 N N . GLU A 1 449 ? -1.261 3.779 -4.131 1.00 84.00 449 GLU A N 1
ATOM 3617 C CA . GLU A 1 449 ? -2.161 3.041 -3.240 1.00 84.00 449 GLU A CA 1
ATOM 3618 C C . GLU A 1 449 ? -1.867 1.534 -3.282 1.00 84.00 449 GLU A C 1
ATOM 3620 O O . GLU A 1 449 ? -1.776 0.930 -4.352 1.00 84.00 449 GLU A O 1
ATOM 3625 N N . ASP A 1 450 ? -1.681 0.922 -2.109 1.00 79.75 450 ASP A N 1
ATOM 3626 C CA . ASP A 1 450 ? -1.257 -0.479 -1.947 1.00 79.75 450 ASP A CA 1
ATOM 3627 C C . ASP A 1 450 ? 0.063 -0.871 -2.675 1.00 79.75 450 ASP A C 1
ATOM 3629 O O . ASP A 1 450 ? 0.412 -2.052 -2.707 1.00 79.75 450 ASP A O 1
ATOM 3633 N N . ARG A 1 451 ? 0.845 0.070 -3.234 1.00 87.31 451 ARG A N 1
ATOM 3634 C CA . ARG A 1 451 ? 2.135 -0.220 -3.911 1.00 87.31 451 ARG A CA 1
ATOM 3635 C C . ARG A 1 451 ? 3.339 -0.151 -2.978 1.00 87.31 451 ARG A C 1
ATOM 3637 O O . ARG A 1 451 ? 4.344 -0.826 -3.220 1.00 87.31 451 ARG A O 1
ATOM 3644 N N . ILE A 1 452 ? 3.267 0.672 -1.933 1.00 88.31 452 ILE A N 1
ATOM 3645 C CA . ILE A 1 452 ? 4.359 0.866 -0.972 1.00 88.31 452 ILE A CA 1
ATOM 3646 C C . ILE A 1 452 ? 4.326 -0.226 0.104 1.00 88.31 452 ILE A C 1
ATOM 3648 O O . ILE A 1 452 ? 3.319 -0.458 0.769 1.00 88.31 452 ILE A O 1
ATOM 3652 N N . LYS A 1 453 ? 5.468 -0.893 0.286 1.00 82.44 453 LYS A N 1
ATOM 3653 C CA . LYS A 1 453 ? 5.713 -1.874 1.344 1.00 82.44 453 LYS A CA 1
ATOM 3654 C C . LYS A 1 453 ? 5.705 -1.186 2.705 1.00 82.44 453 LYS A C 1
ATOM 3656 O O . LYS A 1 453 ? 6.589 -0.381 2.998 1.00 82.44 453 LYS A O 1
ATOM 3661 N N . THR A 1 454 ? 4.751 -1.566 3.546 1.00 68.12 454 THR A N 1
ATOM 3662 C CA . THR A 1 454 ? 4.622 -1.105 4.936 1.00 68.12 454 THR A CA 1
ATOM 3663 C C . THR A 1 454 ? 4.913 -2.262 5.902 1.00 68.12 454 THR A C 1
ATOM 3665 O O . THR A 1 454 ? 5.420 -3.311 5.499 1.00 68.12 454 THR A O 1
ATOM 3668 N N . ALA A 1 455 ? 4.622 -2.104 7.199 1.00 55.22 455 ALA A N 1
ATOM 3669 C CA . ALA A 1 455 ? 4.691 -3.240 8.130 1.00 55.22 455 ALA A CA 1
ATOM 3670 C C . ALA A 1 455 ? 3.516 -4.225 7.952 1.00 55.22 455 ALA A C 1
ATOM 3672 O O . ALA A 1 455 ? 3.641 -5.383 8.350 1.00 55.22 455 ALA A O 1
ATOM 3673 N N . ASP A 1 456 ? 2.413 -3.763 7.354 1.00 51.00 456 ASP A N 1
ATOM 3674 C CA . ASP A 1 456 ? 1.168 -4.520 7.175 1.00 51.00 456 ASP A CA 1
ATOM 3675 C C . ASP A 1 456 ? 1.068 -5.086 5.741 1.00 51.00 456 ASP A C 1
ATOM 3677 O O . ASP A 1 456 ? 0.635 -6.221 5.532 1.00 51.00 456 ASP A O 1
ATOM 3681 N N . LEU A 1 457 ? 1.554 -4.333 4.744 1.00 64.25 457 LEU A N 1
ATOM 3682 C CA . LEU A 1 457 ? 1.661 -4.772 3.351 1.00 64.25 457 LEU A CA 1
ATOM 3683 C C . LEU A 1 457 ? 3.027 -5.414 3.085 1.00 64.25 457 LEU A C 1
ATOM 3685 O O . LEU A 1 457 ? 4.041 -4.737 2.898 1.00 64.25 457 LEU A O 1
ATOM 3689 N N . ALA A 1 458 ? 3.038 -6.746 3.055 1.00 71.50 458 ALA A N 1
ATOM 3690 C CA . ALA A 1 458 ? 4.214 -7.529 2.705 1.00 71.50 458 ALA A CA 1
ATOM 3691 C C . ALA A 1 458 ? 4.624 -7.345 1.231 1.00 71.50 458 ALA A C 1
ATOM 3693 O O . ALA A 1 458 ? 3.795 -7.171 0.341 1.00 71.50 458 ALA A O 1
ATOM 3694 N N . ASP A 1 459 ? 5.929 -7.455 0.996 1.00 78.62 459 ASP A N 1
ATOM 3695 C CA . ASP A 1 459 ? 6.574 -7.384 -0.318 1.00 78.62 459 ASP A CA 1
ATOM 3696 C C . ASP A 1 459 ? 5.995 -8.411 -1.301 1.00 78.62 459 ASP A C 1
ATOM 3698 O O . ASP A 1 459 ? 5.879 -9.595 -0.975 1.00 78.62 459 ASP A O 1
ATOM 3702 N N . SER A 1 460 ? 5.648 -7.967 -2.506 1.00 83.94 460 SER A N 1
ATOM 3703 C CA . SER A 1 460 ? 5.105 -8.821 -3.569 1.00 83.94 460 SER A CA 1
ATOM 3704 C C . SER A 1 460 ? 5.479 -8.273 -4.951 1.00 83.94 460 SER A C 1
ATOM 3706 O O . SER A 1 460 ? 6.373 -7.434 -5.073 1.00 83.94 460 SER A O 1
ATOM 3708 N N . GLU A 1 461 ? 4.864 -8.774 -6.021 1.00 87.06 461 GLU A N 1
ATOM 3709 C CA . GLU A 1 461 ? 5.061 -8.220 -7.367 1.00 87.06 461 GLU A CA 1
ATOM 3710 C C . GLU A 1 461 ? 4.443 -6.822 -7.492 1.00 87.06 461 GLU A C 1
ATOM 3712 O O . GLU A 1 461 ? 5.067 -5.947 -8.086 1.00 87.06 461 GLU A O 1
ATOM 3717 N N . THR A 1 462 ? 3.292 -6.590 -6.851 1.00 82.81 462 THR A N 1
ATOM 3718 C CA . THR A 1 462 ? 2.547 -5.322 -6.887 1.00 82.81 462 THR A CA 1
ATOM 3719 C C . THR A 1 462 ? 2.887 -4.389 -5.722 1.00 82.81 462 THR A C 1
ATOM 3721 O O . THR A 1 462 ? 3.063 -3.192 -5.937 1.00 82.81 462 THR A O 1
ATOM 3724 N N . VAL A 1 463 ? 3.061 -4.925 -4.506 1.00 88.75 463 VAL A N 1
ATOM 3725 C CA . VAL A 1 463 ? 3.610 -4.198 -3.343 1.00 88.75 463 VAL A CA 1
ATOM 3726 C C . VAL A 1 463 ? 5.137 -4.158 -3.485 1.00 88.75 463 VAL A C 1
ATOM 3728 O O . VAL A 1 463 ? 5.863 -4.953 -2.880 1.00 88.75 463 VAL A O 1
ATOM 3731 N N . CYS A 1 464 ? 5.623 -3.294 -4.373 1.00 89.69 464 CYS A N 1
ATOM 3732 C CA . CYS A 1 464 ? 6.997 -3.309 -4.880 1.00 89.69 464 CYS A CA 1
ATOM 3733 C C . CYS A 1 464 ? 7.824 -2.054 -4.581 1.00 89.69 464 CYS A C 1
ATOM 3735 O O . CYS A 1 464 ? 9.007 -2.006 -4.932 1.00 89.69 464 CYS A O 1
ATOM 3737 N N . LEU A 1 465 ? 7.204 -1.036 -3.987 1.00 93.50 465 LEU A N 1
ATOM 3738 C CA . LEU A 1 465 ? 7.813 0.258 -3.701 1.00 93.50 465 LEU A CA 1
ATOM 3739 C C . LEU A 1 465 ? 8.245 0.356 -2.232 1.00 93.50 465 LEU A C 1
ATOM 3741 O O . LEU A 1 465 ? 7.693 -0.317 -1.363 1.00 93.50 465 LEU A O 1
ATOM 3745 N N . THR A 1 466 ? 9.223 1.208 -1.925 1.00 90.69 466 THR A N 1
ATOM 3746 C CA . THR A 1 466 ? 9.678 1.449 -0.542 1.00 90.69 466 THR A CA 1
ATOM 3747 C C . THR A 1 466 ? 9.953 2.925 -0.295 1.00 90.69 466 THR A C 1
ATOM 3749 O O . THR A 1 466 ? 10.709 3.533 -1.057 1.00 90.69 466 THR A O 1
ATOM 3752 N N . ILE A 1 467 ? 9.440 3.456 0.822 1.00 88.12 467 ILE A N 1
ATOM 3753 C CA . ILE A 1 467 ? 9.620 4.855 1.249 1.00 88.12 467 ILE A CA 1
ATOM 3754 C C . ILE A 1 467 ? 11.099 5.258 1.210 1.00 88.12 467 ILE A C 1
ATOM 3756 O O . ILE A 1 467 ? 11.434 6.298 0.658 1.00 88.12 467 ILE A O 1
ATOM 3760 N N . SER A 1 468 ? 12.005 4.410 1.711 1.00 88.19 468 SER A N 1
ATOM 3761 C CA . SER A 1 468 ? 13.445 4.701 1.764 1.00 88.19 468 SER A CA 1
ATOM 3762 C C . SER A 1 468 ? 14.081 4.981 0.399 1.00 88.19 468 SER A C 1
ATOM 3764 O O . SER A 1 468 ? 14.920 5.870 0.297 1.00 88.19 468 SER A O 1
ATOM 3766 N N . GLU A 1 469 ? 13.703 4.244 -0.648 1.00 91.44 469 GLU A N 1
ATOM 3767 C CA . GLU A 1 469 ? 14.272 4.416 -1.992 1.00 91.44 469 GLU A CA 1
ATOM 3768 C C . GLU A 1 469 ? 13.630 5.583 -2.743 1.00 91.44 469 GLU A C 1
ATOM 3770 O O . GLU A 1 469 ? 14.329 6.363 -3.389 1.00 91.44 469 GLU A O 1
ATOM 3775 N N . ILE A 1 470 ? 12.313 5.761 -2.614 1.00 95.19 470 ILE A N 1
ATOM 3776 C CA . ILE A 1 470 ? 11.618 6.868 -3.280 1.00 95.19 470 ILE A CA 1
ATOM 3777 C C . ILE A 1 470 ? 11.987 8.204 -2.617 1.00 95.19 470 ILE A C 1
ATOM 3779 O O . ILE A 1 470 ? 12.310 9.159 -3.321 1.00 95.19 470 ILE A O 1
ATOM 3783 N N . LYS A 1 471 ? 12.078 8.254 -1.279 1.00 94.19 471 LYS A N 1
ATOM 3784 C CA . LYS A 1 471 ? 12.588 9.417 -0.535 1.00 94.19 471 LYS A CA 1
ATOM 3785 C C . LYS A 1 471 ? 13.982 9.829 -1.004 1.00 94.19 471 LYS A C 1
ATOM 3787 O O . LYS A 1 471 ? 14.203 11.008 -1.268 1.00 94.19 471 LYS A O 1
ATOM 3792 N N . LYS A 1 472 ? 14.917 8.879 -1.156 1.00 92.56 472 LYS A N 1
ATOM 3793 C CA . LYS A 1 472 ? 16.257 9.175 -1.697 1.00 92.56 472 LYS A CA 1
ATOM 3794 C C . LYS A 1 472 ? 16.171 9.852 -3.061 1.00 92.56 472 LYS A C 1
ATOM 3796 O O . LYS A 1 472 ? 16.889 10.823 -3.278 1.00 92.56 472 LYS A O 1
ATOM 3801 N N . ALA A 1 473 ? 15.296 9.386 -3.957 1.00 94.81 473 ALA A N 1
ATOM 3802 C CA . ALA A 1 473 ? 15.108 10.041 -5.247 1.00 94.81 473 ALA A CA 1
ATOM 3803 C C . ALA A 1 473 ? 14.546 11.460 -5.108 1.00 94.81 473 ALA A C 1
ATOM 3805 O O . ALA A 1 473 ? 15.164 12.361 -5.664 1.00 94.81 473 ALA A O 1
ATOM 3806 N N . ILE A 1 474 ? 13.477 11.676 -4.327 1.00 96.69 474 ILE A N 1
ATOM 3807 C CA . ILE A 1 474 ? 12.875 13.007 -4.081 1.00 96.69 474 ILE A CA 1
ATOM 3808 C C . ILE A 1 474 ? 13.934 14.011 -3.599 1.00 96.69 474 ILE A C 1
ATOM 3810 O O . ILE A 1 474 ? 14.061 15.096 -4.168 1.00 96.69 474 ILE A O 1
ATOM 3814 N N . ILE A 1 475 ? 14.733 13.627 -2.596 1.00 94.69 475 ILE A N 1
ATOM 3815 C CA . ILE A 1 475 ? 15.798 14.473 -2.037 1.00 94.69 475 ILE A CA 1
ATOM 3816 C C . ILE A 1 475 ? 16.941 14.669 -3.046 1.00 94.69 475 ILE A C 1
ATOM 3818 O O . ILE A 1 475 ? 17.382 15.794 -3.264 1.00 94.69 475 ILE A O 1
ATOM 3822 N N . SER A 1 476 ? 17.400 13.610 -3.726 1.00 92.00 476 SER A N 1
ATOM 3823 C CA . SER A 1 476 ? 18.491 13.718 -4.714 1.00 92.00 476 SER A CA 1
ATOM 3824 C C . SER A 1 476 ? 18.116 14.537 -5.956 1.00 92.00 476 SER A C 1
ATOM 3826 O O . SER A 1 476 ? 18.980 15.180 -6.548 1.00 92.00 476 SER A O 1
ATOM 3828 N N . ALA A 1 477 ? 16.831 14.540 -6.319 1.00 94.06 477 ALA A N 1
ATOM 3829 C CA . ALA A 1 477 ? 16.249 15.363 -7.373 1.00 94.06 477 ALA A CA 1
ATOM 3830 C C . ALA A 1 477 ? 15.881 16.777 -6.886 1.00 94.06 477 ALA A C 1
ATOM 3832 O O . ALA A 1 477 ? 15.402 17.572 -7.681 1.00 94.06 477 ALA A O 1
ATOM 3833 N N . LYS A 1 478 ? 16.122 17.109 -5.606 1.00 95.00 478 LYS A N 1
ATOM 3834 C CA . LYS A 1 478 ? 15.908 18.443 -5.011 1.00 95.00 478 LYS A CA 1
ATOM 3835 C C . LYS A 1 478 ? 14.466 18.959 -5.123 1.00 95.00 478 LYS A C 1
ATOM 3837 O O . LYS A 1 478 ? 14.241 20.163 -5.055 1.00 95.00 478 LYS A O 1
ATOM 3842 N N . LEU A 1 479 ? 13.481 18.061 -5.227 1.00 96.31 479 LEU A N 1
ATOM 3843 C CA . LEU A 1 479 ? 12.069 18.414 -5.436 1.00 96.31 479 LEU A CA 1
ATOM 3844 C C . LEU A 1 479 ? 11.498 19.339 -4.339 1.00 96.31 479 LEU A C 1
ATOM 3846 O O . LEU A 1 479 ? 10.633 20.169 -4.612 1.00 96.31 479 LEU A O 1
ATOM 3850 N N . VAL A 1 480 ? 12.012 19.216 -3.111 1.00 94.88 480 VAL A N 1
ATOM 3851 C CA . VAL A 1 480 ? 11.653 20.036 -1.935 1.00 94.88 480 VAL A CA 1
ATOM 3852 C C . VAL A 1 480 ? 12.711 21.088 -1.568 1.00 94.88 480 VAL A C 1
ATOM 3854 O O . VAL A 1 480 ? 12.597 21.749 -0.538 1.00 94.88 480 VAL A O 1
ATOM 3857 N N . GLY A 1 481 ? 13.720 21.277 -2.420 1.00 92.25 481 GLY A N 1
ATOM 3858 C CA . GLY A 1 481 ? 14.843 22.185 -2.206 1.00 92.25 481 GLY A CA 1
ATOM 3859 C C . GLY A 1 481 ? 16.098 21.503 -1.667 1.00 92.25 481 GLY A C 1
ATOM 3860 O O . GLY A 1 481 ? 16.144 20.288 -1.464 1.00 92.25 481 GLY A O 1
ATOM 3861 N N . VAL A 1 482 ? 17.147 22.302 -1.483 1.00 92.19 482 VAL A N 1
ATOM 3862 C CA . VAL A 1 482 ? 18.451 21.861 -0.974 1.00 92.19 482 VAL A CA 1
ATOM 3863 C C . VAL A 1 482 ? 19.128 22.979 -0.189 1.00 92.19 482 VAL A C 1
ATOM 3865 O O . VAL A 1 482 ? 19.123 24.137 -0.605 1.00 92.19 482 VAL A O 1
ATOM 3868 N N . GLU A 1 483 ? 19.760 22.628 0.923 1.00 89.06 483 GLU A N 1
ATOM 3869 C CA . GLU A 1 483 ? 20.649 23.522 1.655 1.00 89.06 483 GLU A CA 1
ATOM 3870 C C . GLU A 1 483 ? 22.076 23.404 1.105 1.00 89.06 483 GLU A C 1
ATOM 3872 O O . GLU A 1 483 ? 22.614 22.310 0.906 1.00 89.06 483 GLU A O 1
ATOM 3877 N N . THR A 1 484 ? 22.689 24.540 0.786 1.00 83.44 484 THR A N 1
ATOM 3878 C CA . THR A 1 484 ? 24.077 24.587 0.311 1.00 83.44 484 THR A CA 1
ATOM 3879 C C . THR A 1 484 ? 25.061 24.601 1.482 1.00 83.44 484 THR A C 1
ATOM 3881 O O . THR A 1 484 ? 24.703 24.901 2.615 1.00 83.44 484 THR A O 1
ATOM 3884 N N . ARG A 1 485 ? 26.353 24.365 1.206 1.00 76.81 485 ARG A N 1
ATOM 3885 C CA . ARG A 1 485 ? 27.431 24.405 2.221 1.00 76.81 485 ARG A CA 1
ATOM 3886 C C . ARG A 1 485 ? 27.588 25.748 2.955 1.00 76.81 485 ARG A C 1
ATOM 3888 O O . ARG A 1 485 ? 28.338 25.802 3.919 1.00 76.81 485 ARG A O 1
ATOM 3895 N N . ASN A 1 486 ? 26.922 26.802 2.484 1.00 75.88 486 ASN A N 1
ATOM 3896 C CA . ASN A 1 486 ? 26.941 28.140 3.071 1.00 75.88 486 ASN A CA 1
ATOM 3897 C C . ASN A 1 486 ? 25.617 28.463 3.796 1.00 75.88 486 ASN A C 1
ATOM 3899 O O . ASN A 1 486 ? 25.267 29.634 3.891 1.00 75.88 486 ASN A O 1
ATOM 3903 N N . GLU A 1 487 ? 24.837 27.447 4.191 1.00 76.31 487 GLU A N 1
ATOM 3904 C CA . GLU A 1 487 ? 23.518 27.571 4.853 1.00 76.31 487 GLU A CA 1
ATOM 3905 C C . GLU A 1 487 ? 22.452 28.311 4.010 1.00 76.31 487 GLU A C 1
ATOM 3907 O O . GLU A 1 487 ? 21.338 28.586 4.454 1.00 76.31 487 GLU A O 1
ATOM 3912 N N . VAL A 1 488 ? 22.743 28.589 2.732 1.00 82.00 488 VAL A N 1
ATOM 3913 C CA . VAL A 1 488 ? 21.764 29.144 1.792 1.00 82.00 488 VAL A CA 1
ATOM 3914 C C . VAL A 1 488 ? 20.861 28.015 1.308 1.00 82.00 488 VAL A C 1
ATOM 3916 O O . VAL A 1 488 ? 21.322 27.107 0.610 1.00 82.00 488 VAL A O 1
ATOM 3919 N N . THR A 1 489 ? 19.578 28.099 1.655 1.00 85.62 489 THR A N 1
ATOM 3920 C CA . THR A 1 489 ? 18.516 27.239 1.117 1.00 85.62 489 THR A CA 1
ATOM 3921 C C . THR A 1 489 ? 18.149 27.673 -0.302 1.00 85.62 489 THR A C 1
ATOM 3923 O O . THR A 1 489 ? 17.809 28.833 -0.535 1.00 85.62 489 THR A O 1
ATOM 3926 N N . VAL A 1 490 ? 18.163 26.731 -1.244 1.00 89.25 490 VAL A N 1
ATOM 3927 C CA . VAL A 1 490 ? 17.631 26.898 -2.603 1.00 89.25 490 VAL A CA 1
ATOM 3928 C C . VAL A 1 490 ? 16.295 26.150 -2.687 1.00 89.25 490 VAL A C 1
ATOM 3930 O O . VAL A 1 490 ? 16.276 24.947 -2.403 1.00 89.25 490 VAL A O 1
ATOM 3933 N N . PRO A 1 491 ? 15.178 26.811 -3.049 1.00 91.06 491 PRO A N 1
ATOM 3934 C CA . PRO A 1 491 ? 13.878 26.156 -3.150 1.00 91.06 491 PRO A CA 1
ATOM 3935 C C . PRO A 1 491 ? 13.836 25.166 -4.321 1.00 91.06 491 PRO A C 1
ATOM 3937 O O . PRO A 1 491 ? 14.426 25.398 -5.374 1.00 91.06 491 PRO A O 1
ATOM 3940 N N . GLY A 1 492 ? 13.108 24.069 -4.132 1.00 93.50 492 GLY A N 1
ATOM 3941 C CA . GLY A 1 492 ? 12.706 23.150 -5.193 1.00 93.50 492 GLY A CA 1
ATOM 3942 C C . GLY A 1 492 ? 11.316 23.498 -5.736 1.00 93.50 492 GLY A C 1
ATOM 3943 O O . GLY A 1 492 ? 10.639 24.365 -5.173 1.00 93.50 492 GLY A O 1
ATOM 3944 N N . PRO A 1 493 ? 10.843 22.807 -6.790 1.00 95.31 493 PRO A N 1
ATOM 3945 C CA . PRO A 1 493 ? 9.518 23.036 -7.377 1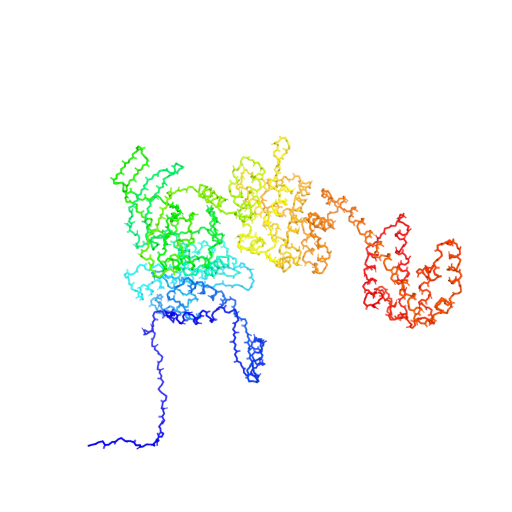.00 95.31 493 PRO A CA 1
ATOM 3946 C C . PRO A 1 493 ? 8.361 22.978 -6.367 1.00 95.31 493 PRO A C 1
ATOM 3948 O O . PRO A 1 493 ? 7.385 23.716 -6.504 1.00 95.31 493 PRO A O 1
ATOM 3951 N N . PHE A 1 494 ? 8.468 22.154 -5.320 1.00 96.44 494 PHE A N 1
ATOM 3952 C CA . PHE A 1 494 ? 7.416 21.994 -4.308 1.00 96.44 494 PHE A CA 1
ATOM 3953 C C . PHE A 1 494 ? 7.679 22.734 -2.996 1.00 96.44 494 PHE A C 1
ATOM 3955 O O . PHE A 1 494 ? 6.855 22.656 -2.090 1.00 96.44 494 PHE A O 1
ATOM 3962 N N . SER A 1 495 ? 8.783 23.479 -2.871 1.00 93.62 495 SER A N 1
ATOM 3963 C CA . SER A 1 495 ? 9.013 24.323 -1.693 1.00 93.62 495 SER A CA 1
ATOM 3964 C C . SER A 1 495 ? 7.936 25.410 -1.599 1.00 93.62 495 SER A C 1
ATOM 3966 O O . SER A 1 495 ? 7.672 26.122 -2.570 1.00 93.62 495 SER A O 1
ATOM 3968 N N . ARG A 1 496 ? 7.308 25.544 -0.428 1.00 91.75 496 ARG A N 1
ATOM 3969 C CA . ARG A 1 496 ? 6.298 26.571 -0.116 1.00 91.75 496 ARG A CA 1
ATOM 3970 C C . ARG A 1 496 ? 6.645 27.277 1.202 1.00 91.75 496 ARG A C 1
ATOM 3972 O O . ARG A 1 496 ? 7.738 27.101 1.735 1.00 91.75 496 ARG A O 1
ATOM 3979 N N . ARG A 1 497 ? 5.737 28.106 1.734 1.00 86.50 497 ARG A N 1
ATOM 3980 C CA . ARG A 1 497 ? 6.020 29.005 2.874 1.00 86.50 497 ARG A CA 1
ATOM 3981 C C . ARG A 1 497 ? 6.263 28.273 4.193 1.00 86.50 497 ARG A C 1
ATOM 3983 O O . ARG A 1 497 ? 6.874 28.835 5.094 1.00 86.50 497 ARG A O 1
ATOM 3990 N N . ASN A 1 498 ? 5.743 27.056 4.330 1.00 85.69 498 ASN A N 1
ATOM 3991 C CA . ASN A 1 498 ? 5.871 26.224 5.524 1.00 85.69 498 ASN A CA 1
ATOM 3992 C C . ASN A 1 498 ? 5.881 24.728 5.164 1.00 85.69 498 ASN A C 1
ATOM 3994 O O . ASN A 1 498 ? 5.584 24.340 4.028 1.00 85.69 498 ASN A O 1
ATOM 3998 N N . THR A 1 499 ? 6.202 23.888 6.152 1.00 85.50 499 THR A N 1
ATOM 3999 C CA . THR A 1 499 ? 6.239 22.421 6.043 1.00 85.50 499 THR A CA 1
ATOM 4000 C C . THR A 1 499 ? 4.941 21.845 5.476 1.00 85.50 499 THR A C 1
ATOM 4002 O O . THR A 1 499 ? 4.991 20.989 4.598 1.00 85.50 499 THR A O 1
ATOM 4005 N N . LYS A 1 500 ? 3.775 22.326 5.931 1.00 82.56 500 LYS A N 1
ATOM 4006 C CA . LYS A 1 500 ? 2.465 21.784 5.539 1.00 82.56 500 LYS A CA 1
ATOM 4007 C C . LYS A 1 500 ? 2.115 22.092 4.081 1.00 82.56 500 LYS A C 1
ATOM 4009 O O . LYS A 1 500 ? 1.682 21.199 3.364 1.00 82.56 500 LYS A O 1
ATOM 4014 N N . GLU A 1 501 ? 2.328 23.325 3.631 1.00 85.88 501 GLU A N 1
ATOM 4015 C CA . GLU A 1 501 ? 2.144 23.693 2.220 1.00 85.88 501 GLU A CA 1
ATOM 4016 C C . GLU A 1 501 ? 3.130 22.941 1.312 1.00 85.88 501 GLU A C 1
ATOM 4018 O O . GLU A 1 501 ? 2.746 22.487 0.241 1.00 85.88 501 GLU A O 1
ATOM 4023 N N . THR A 1 502 ? 4.380 22.756 1.757 1.00 91.94 502 THR A N 1
ATOM 4024 C CA . THR A 1 502 ? 5.411 22.006 1.011 1.00 91.94 502 THR A CA 1
ATOM 4025 C C . THR A 1 502 ? 5.048 20.522 0.895 1.00 91.94 502 THR A C 1
ATOM 4027 O O . THR A 1 502 ? 5.200 19.919 -0.165 1.00 91.94 502 THR A O 1
ATOM 4030 N N . LEU A 1 503 ? 4.526 19.935 1.978 1.00 88.94 503 LEU A N 1
ATOM 4031 C CA . LEU A 1 503 ? 4.014 18.565 2.022 1.00 88.94 503 LEU A CA 1
ATOM 4032 C C . LEU A 1 503 ? 2.841 18.363 1.060 1.00 88.94 503 LEU A C 1
ATOM 4034 O O . LEU A 1 503 ? 2.859 17.410 0.281 1.00 88.94 503 LEU A O 1
ATOM 4038 N N . ASN A 1 504 ? 1.854 19.261 1.096 1.00 84.62 504 ASN A N 1
ATOM 4039 C CA . ASN A 1 504 ? 0.700 19.204 0.203 1.00 84.62 504 ASN A CA 1
ATOM 4040 C C . ASN A 1 504 ? 1.134 19.326 -1.263 1.00 84.62 504 ASN A C 1
ATOM 4042 O O . ASN A 1 504 ? 0.845 18.425 -2.043 1.00 84.62 504 ASN A O 1
ATOM 4046 N N . ALA A 1 505 ? 1.917 20.355 -1.608 1.00 90.94 505 ALA A N 1
ATOM 4047 C CA . ALA A 1 505 ? 2.370 20.587 -2.978 1.00 90.94 505 ALA A CA 1
ATOM 4048 C C . ALA A 1 505 ? 3.188 19.408 -3.538 1.00 90.94 505 ALA A C 1
ATOM 4050 O O . ALA A 1 505 ? 3.004 19.023 -4.693 1.00 90.94 505 ALA A O 1
ATOM 4051 N N . LEU A 1 506 ? 4.058 18.792 -2.724 1.00 96.00 506 LEU A N 1
ATOM 4052 C CA . LEU A 1 506 ? 4.792 17.584 -3.116 1.00 96.00 506 LEU A CA 1
ATOM 4053 C C . LEU A 1 506 ? 3.847 16.394 -3.349 1.00 96.00 506 LEU A C 1
ATOM 4055 O O . LEU A 1 506 ? 4.010 15.670 -4.329 1.00 96.00 506 LEU A O 1
ATOM 4059 N N . CYS A 1 507 ? 2.881 16.178 -2.452 1.00 90.12 507 CYS A N 1
ATOM 4060 C CA . CYS A 1 507 ? 1.919 15.078 -2.542 1.00 90.12 507 CYS A CA 1
ATOM 4061 C C . CYS A 1 507 ? 1.024 15.217 -3.784 1.00 90.12 507 CYS A C 1
ATOM 4063 O O . CYS A 1 507 ? 0.902 14.271 -4.563 1.00 90.12 507 CYS A O 1
ATOM 4065 N N . GLU A 1 508 ? 0.466 16.408 -4.007 1.00 86.81 508 GLU A N 1
ATOM 4066 C CA . GLU A 1 508 ? -0.361 16.767 -5.165 1.00 86.81 508 GLU A CA 1
ATOM 4067 C C . GLU A 1 508 ? 0.429 16.599 -6.472 1.00 86.81 508 GLU A C 1
ATOM 4069 O O . GLU A 1 508 ? 0.035 15.817 -7.337 1.00 86.81 508 GLU A O 1
ATOM 4074 N N . GLY A 1 509 ? 1.609 17.221 -6.579 1.00 94.56 509 GLY A N 1
ATOM 4075 C CA . GLY A 1 509 ? 2.422 17.186 -7.796 1.00 94.56 509 GLY A CA 1
ATOM 4076 C C . GLY A 1 509 ? 2.935 15.791 -8.159 1.00 94.56 509 GLY A C 1
ATOM 4077 O O . GLY A 1 509 ? 2.898 15.404 -9.329 1.00 94.56 509 GLY A O 1
ATOM 4078 N N . LEU A 1 510 ? 3.368 14.991 -7.175 1.00 97.31 510 LEU A N 1
ATOM 4079 C CA . LEU A 1 510 ? 3.724 13.587 -7.413 1.00 97.31 510 LEU A CA 1
ATOM 4080 C C . LEU A 1 510 ? 2.500 12.758 -7.824 1.00 97.31 510 LEU A C 1
ATOM 4082 O O . LEU A 1 510 ? 2.611 11.928 -8.728 1.00 97.31 510 LEU A O 1
ATOM 4086 N N . THR A 1 511 ? 1.340 12.989 -7.205 1.00 90.62 511 THR A N 1
ATOM 4087 C CA . THR A 1 511 ? 0.092 12.283 -7.531 1.00 90.62 511 THR A CA 1
ATOM 4088 C C . THR A 1 511 ? -0.356 12.586 -8.955 1.00 90.62 511 THR A C 1
ATOM 4090 O O . THR A 1 511 ? -0.561 11.650 -9.730 1.00 90.62 511 THR A O 1
ATOM 4093 N N . ALA A 1 512 ? -0.436 13.858 -9.345 1.00 89.88 512 ALA A N 1
ATOM 4094 C CA . ALA A 1 512 ? -0.810 14.266 -10.696 1.00 89.88 512 ALA A CA 1
ATOM 4095 C C . ALA A 1 512 ? 0.173 13.714 -11.749 1.00 89.88 512 ALA A C 1
ATOM 4097 O O . ALA A 1 512 ? -0.246 13.094 -12.731 1.00 89.88 512 ALA A O 1
ATOM 4098 N N . TYR A 1 513 ? 1.484 13.834 -11.511 1.00 98.19 513 TYR A N 1
ATOM 4099 C CA . TYR A 1 513 ? 2.519 13.343 -12.427 1.00 98.19 513 TYR A CA 1
ATOM 4100 C C . TYR A 1 513 ? 2.490 11.816 -12.610 1.00 98.19 513 TYR A C 1
ATOM 4102 O O . TYR A 1 513 ? 2.486 11.327 -13.743 1.00 98.19 513 TYR A O 1
ATOM 4110 N N . PHE A 1 514 ? 2.410 11.039 -11.523 1.00 97.81 514 PHE A N 1
ATOM 4111 C CA . PHE A 1 514 ? 2.313 9.579 -11.632 1.00 97.81 514 PHE A CA 1
ATOM 4112 C C . PHE A 1 514 ? 0.949 9.102 -12.145 1.00 97.81 514 PHE A C 1
ATOM 4114 O O . PHE A 1 514 ? 0.893 8.047 -12.774 1.00 97.81 514 PHE A O 1
ATOM 4121 N N . THR A 1 515 ? -0.121 9.888 -11.985 1.00 92.25 515 THR A N 1
ATOM 4122 C CA . THR A 1 515 ? -1.432 9.586 -12.586 1.00 92.25 515 THR A CA 1
ATOM 4123 C C . THR A 1 515 ? -1.366 9.642 -14.111 1.00 92.25 515 THR A C 1
ATOM 4125 O O . THR A 1 515 ? -1.952 8.780 -14.765 1.00 92.25 515 THR A O 1
ATOM 4128 N N . LEU A 1 516 ? -0.603 10.575 -14.700 1.00 95.12 516 LEU A N 1
ATOM 4129 C CA . LEU A 1 516 ? -0.363 10.597 -16.152 1.00 95.12 516 LEU A CA 1
ATOM 4130 C C . LEU A 1 516 ? 0.337 9.313 -16.628 1.00 95.12 516 LEU A C 1
ATOM 4132 O O . LEU A 1 516 ? -0.092 8.707 -17.609 1.00 95.12 516 LEU A O 1
ATOM 4136 N N . ILE A 1 517 ? 1.376 8.871 -15.910 1.00 97.75 517 ILE A N 1
ATOM 4137 C CA . ILE A 1 517 ? 2.164 7.673 -16.253 1.00 97.75 517 ILE A CA 1
ATOM 4138 C C . ILE A 1 517 ? 1.328 6.392 -16.094 1.00 97.75 517 ILE A C 1
ATOM 4140 O O . ILE A 1 517 ? 1.341 5.540 -16.981 1.00 97.75 517 ILE A O 1
ATOM 4144 N N . GLN A 1 518 ? 0.572 6.263 -14.999 1.00 94.56 518 GLN A N 1
ATOM 4145 C CA . GLN A 1 518 ? -0.345 5.141 -14.776 1.00 94.56 518 GLN A CA 1
ATOM 4146 C C . GLN A 1 518 ? -1.450 5.101 -15.840 1.00 94.56 518 GLN A C 1
ATOM 4148 O O . GLN A 1 518 ? -1.769 4.028 -16.345 1.00 94.56 518 GLN A O 1
ATOM 4153 N N . SER A 1 519 ? -2.019 6.255 -16.201 1.00 90.81 519 SER A N 1
ATOM 4154 C CA . SER A 1 519 ? -3.116 6.336 -17.176 1.00 90.81 519 SER A CA 1
ATOM 4155 C C . SER A 1 519 ? -2.686 5.956 -18.594 1.00 90.81 519 SER A C 1
ATOM 4157 O O . SER A 1 519 ? -3.509 5.426 -19.334 1.00 90.81 519 SER A O 1
ATOM 4159 N N . ALA A 1 520 ? -1.418 6.180 -18.962 1.00 95.31 520 ALA A N 1
ATOM 4160 C CA . ALA A 1 520 ? -0.884 5.794 -20.269 1.00 95.31 520 ALA A CA 1
ATOM 4161 C C . ALA A 1 520 ? -0.861 4.267 -20.479 1.00 95.31 520 ALA A C 1
ATOM 4163 O O . ALA A 1 520 ? -1.058 3.801 -21.595 1.00 95.31 520 ALA A O 1
ATOM 4164 N N . ASN A 1 521 ? -0.651 3.471 -19.421 1.00 94.62 521 ASN A N 1
ATOM 4165 C CA . ASN A 1 521 ? -0.812 2.016 -19.490 1.00 94.62 521 ASN A CA 1
ATOM 4166 C C . ASN A 1 521 ? -1.123 1.416 -18.108 1.00 94.62 521 ASN A C 1
ATOM 4168 O O . ASN A 1 521 ? -0.228 0.992 -17.367 1.00 94.62 521 ASN A O 1
ATOM 4172 N N . VAL A 1 522 ? -2.416 1.373 -17.771 1.00 89.25 522 VAL A N 1
ATOM 4173 C CA . VAL A 1 522 ? -2.892 0.874 -16.472 1.00 89.25 522 VAL A CA 1
ATOM 4174 C C . VAL A 1 522 ? -2.541 -0.600 -16.287 1.00 89.25 522 VAL A C 1
ATOM 4176 O O . VAL A 1 522 ? -2.044 -0.969 -15.230 1.00 89.25 522 VAL A O 1
ATOM 4179 N N . ASP A 1 523 ? -2.740 -1.444 -17.303 1.00 90.31 523 ASP A N 1
ATOM 4180 C CA . ASP A 1 523 ? -2.508 -2.886 -17.172 1.00 90.31 523 ASP A CA 1
ATOM 4181 C C . ASP A 1 523 ? -1.019 -3.192 -16.883 1.00 90.31 523 ASP A C 1
ATOM 4183 O O . ASP A 1 523 ? -0.719 -3.981 -15.983 1.00 90.31 523 ASP A O 1
ATOM 4187 N N . ARG A 1 524 ? -0.071 -2.491 -17.531 1.00 94.06 524 ARG A N 1
ATOM 4188 C CA . ARG A 1 524 ? 1.373 -2.608 -17.238 1.00 94.06 524 ARG A CA 1
ATOM 4189 C C . ARG A 1 524 ? 1.764 -2.013 -15.882 1.00 94.06 524 ARG A C 1
ATOM 4191 O O . ARG A 1 524 ? 2.659 -2.548 -15.223 1.00 94.06 524 ARG A O 1
ATOM 4198 N N . TRP A 1 525 ? 1.112 -0.934 -15.442 1.00 93.81 525 TRP A N 1
ATOM 4199 C CA . TRP A 1 525 ? 1.298 -0.393 -14.088 1.00 93.81 525 TRP A CA 1
ATOM 4200 C C . TRP A 1 525 ? 0.858 -1.408 -13.029 1.00 93.81 525 TRP A C 1
ATOM 4202 O O . TRP A 1 525 ? 1.567 -1.648 -12.047 1.00 93.81 525 TRP A O 1
ATOM 4212 N N . GLU A 1 526 ? -0.289 -2.049 -13.260 1.00 88.88 526 GLU A N 1
ATOM 4213 C CA . GLU A 1 526 ? -0.894 -2.995 -12.331 1.00 88.88 526 GLU A CA 1
ATOM 4214 C C . GLU A 1 526 ? -0.022 -4.233 -12.090 1.00 88.88 526 GLU A C 1
ATOM 4216 O O . GLU A 1 526 ? 0.042 -4.684 -10.942 1.00 88.88 526 GLU A O 1
ATOM 4221 N N . LEU A 1 527 ? 0.727 -4.707 -13.099 1.00 91.38 527 LEU A N 1
ATOM 4222 C CA . LEU A 1 527 ? 1.703 -5.803 -12.962 1.00 91.38 527 LEU A CA 1
ATOM 4223 C C . LEU A 1 527 ? 2.759 -5.549 -11.869 1.00 91.38 527 LEU A C 1
ATOM 4225 O O . LEU A 1 527 ? 3.197 -6.495 -11.215 1.00 91.38 527 LEU A O 1
ATOM 4229 N N . GLY A 1 528 ? 3.186 -4.301 -11.651 1.00 92.44 528 GLY A N 1
ATOM 4230 C CA . GLY A 1 528 ? 4.289 -3.989 -10.736 1.00 92.44 528 GLY A CA 1
ATOM 4231 C C . GLY A 1 528 ? 5.654 -4.431 -11.283 1.00 92.44 528 GLY A C 1
ATOM 4232 O O . GLY A 1 528 ? 5.993 -4.130 -12.431 1.00 92.44 528 GLY A O 1
ATOM 4233 N N . LYS A 1 529 ? 6.450 -5.161 -10.482 1.00 90.88 529 LYS A N 1
ATOM 4234 C CA . LYS A 1 529 ? 7.839 -5.558 -10.824 1.00 90.88 529 LYS A CA 1
ATOM 4235 C C . LYS A 1 529 ? 7.992 -6.188 -12.223 1.00 90.88 529 LYS A C 1
ATOM 4237 O O . LYS A 1 529 ? 8.925 -5.776 -12.911 1.00 90.88 529 LYS A O 1
ATOM 4242 N N . PRO A 1 530 ? 7.143 -7.140 -12.671 1.00 92.31 530 PRO A N 1
ATOM 4243 C CA . PRO A 1 530 ? 7.269 -7.753 -13.995 1.00 92.31 530 PRO A CA 1
ATOM 4244 C C . PRO A 1 530 ? 6.938 -6.805 -15.155 1.00 92.31 530 PRO A C 1
ATOM 4246 O O . PRO A 1 530 ? 7.453 -6.999 -16.249 1.00 92.31 530 PRO A O 1
ATOM 4249 N N . GLY A 1 531 ? 6.108 -5.779 -14.927 1.00 91.62 531 GLY A N 1
ATOM 4250 C CA . GLY A 1 531 ? 5.743 -4.791 -15.949 1.00 91.62 531 GLY A CA 1
ATOM 4251 C C . GLY A 1 531 ? 6.798 -3.702 -16.164 1.00 91.62 531 GLY A C 1
ATOM 4252 O O . GLY A 1 531 ? 6.662 -2.898 -17.081 1.00 91.62 531 GLY A O 1
ATOM 4253 N N . TYR A 1 532 ? 7.828 -3.643 -15.312 1.00 94.75 532 TYR A N 1
ATOM 4254 C CA . TYR A 1 532 ? 8.906 -2.642 -15.268 1.00 94.75 532 TYR A CA 1
ATOM 4255 C C . TYR A 1 532 ? 8.477 -1.174 -15.071 1.00 94.75 532 TYR A C 1
ATOM 4257 O O . TYR A 1 532 ? 9.276 -0.409 -14.541 1.00 94.75 532 TYR A O 1
ATOM 4265 N N . LEU A 1 533 ? 7.235 -0.795 -15.389 1.00 95.81 533 LEU A N 1
ATOM 4266 C CA . LEU A 1 533 ? 6.681 0.560 -15.290 1.00 95.81 533 LEU A CA 1
ATOM 4267 C C . LEU A 1 533 ? 6.482 1.026 -13.835 1.00 95.81 533 LEU A C 1
ATOM 4269 O O . LEU A 1 533 ? 6.819 2.159 -13.496 1.00 95.81 533 LEU A O 1
ATOM 4273 N N . CYS A 1 534 ? 5.990 0.142 -12.960 1.00 95.75 534 CYS A N 1
ATOM 4274 C CA . CYS A 1 534 ? 5.828 0.405 -11.529 1.00 95.75 534 CYS A CA 1
ATOM 4275 C C . CYS A 1 534 ? 6.839 -0.430 -10.724 1.00 95.75 534 CYS A C 1
ATOM 4277 O O . CYS A 1 534 ? 6.643 -1.613 -10.455 1.00 95.75 534 CYS A O 1
ATOM 4279 N N . SER A 1 535 ? 7.973 0.177 -10.370 1.00 94.62 535 SER A N 1
ATOM 4280 C CA . SER A 1 535 ? 9.013 -0.446 -9.541 1.00 94.62 535 SER A CA 1
ATOM 4281 C C . SER A 1 535 ? 9.872 0.613 -8.849 1.00 94.62 535 SER A C 1
ATOM 4283 O O . SER A 1 535 ? 9.932 1.756 -9.301 1.00 94.62 535 SER A O 1
ATOM 4285 N N . ASN A 1 536 ? 10.605 0.239 -7.793 1.00 94.38 536 ASN A N 1
ATOM 4286 C CA . ASN A 1 536 ? 11.565 1.140 -7.139 1.00 94.38 536 ASN A CA 1
ATOM 4287 C C . ASN A 1 536 ? 12.606 1.730 -8.111 1.00 94.38 536 ASN A C 1
ATOM 4289 O O . ASN A 1 536 ? 13.084 2.832 -7.873 1.00 94.38 536 ASN A O 1
ATOM 4293 N N . VAL A 1 537 ? 12.986 1.020 -9.179 1.00 94.31 537 VAL A N 1
ATOM 4294 C CA . VAL A 1 537 ? 13.933 1.539 -10.183 1.00 94.31 537 VAL A CA 1
ATOM 4295 C C . VAL A 1 537 ? 13.245 2.556 -11.092 1.00 94.31 537 VAL A C 1
ATOM 4297 O O . VAL A 1 537 ? 13.755 3.661 -11.273 1.00 94.31 537 VAL A O 1
ATOM 4300 N N . ALA A 1 538 ? 12.064 2.205 -11.599 1.00 95.94 538 ALA A N 1
ATOM 4301 C CA . ALA A 1 538 ? 11.288 3.044 -12.502 1.00 95.94 538 ALA A CA 1
ATOM 4302 C C . ALA A 1 538 ? 10.821 4.341 -11.842 1.00 95.94 538 ALA A C 1
ATOM 4304 O O . ALA A 1 538 ? 11.076 5.416 -12.370 1.00 95.94 538 ALA A O 1
ATOM 4305 N N . VAL A 1 539 ? 10.214 4.266 -10.653 1.00 97.38 539 VAL A N 1
ATOM 4306 C CA . VAL A 1 539 ? 9.712 5.436 -9.911 1.00 97.38 539 VAL A CA 1
ATOM 4307 C C . VAL A 1 539 ? 10.838 6.427 -9.604 1.00 97.38 539 VAL A C 1
ATOM 4309 O O . VAL A 1 539 ? 10.673 7.627 -9.810 1.00 97.38 539 VAL A O 1
ATOM 4312 N N . GLN A 1 540 ? 12.017 5.944 -9.199 1.00 96.88 540 GLN A N 1
ATOM 4313 C CA . GLN A 1 540 ? 13.191 6.805 -9.022 1.00 96.88 540 GLN A CA 1
ATOM 4314 C C . GLN A 1 540 ? 13.673 7.422 -10.350 1.00 96.88 540 GLN A C 1
ATOM 4316 O O . GLN A 1 540 ? 14.091 8.581 -10.365 1.00 96.88 540 GLN A O 1
ATOM 4321 N N . GLY A 1 541 ? 13.604 6.683 -11.463 1.00 96.19 541 GLY A N 1
ATOM 4322 C CA . GLY A 1 541 ? 13.894 7.198 -12.805 1.00 96.19 541 GLY A CA 1
ATOM 4323 C C . GLY A 1 541 ? 12.905 8.281 -13.257 1.00 96.19 541 GLY A C 1
ATOM 4324 O O . GLY A 1 541 ? 13.320 9.324 -13.759 1.00 96.19 541 GLY A O 1
ATOM 4325 N N . TYR A 1 542 ? 11.610 8.087 -13.001 1.00 98.19 542 TYR A N 1
ATOM 4326 C CA . TYR A 1 542 ? 10.553 9.059 -13.286 1.00 98.19 542 TYR A CA 1
ATOM 4327 C C . TYR A 1 542 ? 10.642 10.317 -12.415 1.00 98.19 542 TYR A C 1
ATOM 4329 O O . TYR A 1 542 ? 10.353 11.398 -12.918 1.00 98.19 542 TYR A O 1
ATOM 4337 N N . ILE A 1 543 ? 11.090 10.217 -11.158 1.00 98.38 543 ILE A N 1
ATOM 4338 C CA . ILE A 1 543 ? 11.358 11.382 -10.289 1.00 98.38 543 ILE A CA 1
ATOM 4339 C C . ILE A 1 543 ? 12.543 12.209 -10.806 1.00 98.38 543 ILE A C 1
ATOM 4341 O O . ILE A 1 543 ? 12.476 13.437 -10.822 1.00 98.38 543 ILE A O 1
ATOM 4345 N N . ARG A 1 544 ? 13.607 11.554 -11.291 1.00 96.88 544 ARG A N 1
ATOM 4346 C CA . ARG A 1 544 ? 14.723 12.239 -11.971 1.00 96.88 544 ARG A CA 1
ATOM 4347 C C . ARG A 1 544 ? 14.256 12.919 -13.257 1.00 96.88 544 ARG A C 1
ATOM 4349 O O . ARG A 1 544 ? 14.643 14.056 -13.513 1.00 96.88 544 ARG A O 1
ATOM 4356 N N . LEU A 1 545 ? 13.388 12.252 -14.026 1.00 98.00 545 LEU A N 1
ATOM 4357 C CA . LEU A 1 545 ? 12.760 12.849 -15.203 1.00 98.00 545 LEU A CA 1
ATOM 4358 C C . LEU A 1 545 ? 11.920 14.073 -14.828 1.00 98.00 545 LEU A C 1
ATOM 4360 O O . LEU A 1 545 ? 12.041 15.084 -15.505 1.00 98.00 545 LEU A O 1
ATOM 4364 N N . PHE A 1 546 ? 11.138 14.014 -13.747 1.00 98.12 546 PHE A N 1
ATOM 4365 C CA . PHE A 1 546 ? 10.306 15.131 -13.294 1.00 98.12 546 PHE A CA 1
ATOM 4366 C C . PHE A 1 546 ? 11.161 16.392 -13.105 1.00 98.12 546 PHE A C 1
ATOM 4368 O O . PHE A 1 546 ? 10.917 17.387 -13.785 1.00 98.12 546 PHE A O 1
ATOM 4375 N N . GLN A 1 547 ? 12.223 16.333 -12.290 1.00 96.88 547 GLN A N 1
ATOM 4376 C CA . GLN A 1 547 ? 13.102 17.495 -12.109 1.00 96.88 547 GLN A CA 1
ATOM 4377 C C . GLN A 1 547 ? 13.737 17.950 -13.433 1.00 96.88 547 GLN A C 1
ATOM 4379 O O . GLN A 1 547 ? 13.735 19.139 -13.722 1.00 96.88 547 GLN A O 1
ATOM 4384 N N . ALA A 1 548 ? 14.212 17.029 -14.277 1.00 97.19 548 ALA A N 1
ATOM 4385 C CA . ALA A 1 548 ? 14.806 17.393 -15.565 1.00 97.19 548 ALA A CA 1
ATOM 4386 C C . ALA A 1 548 ? 13.815 18.101 -16.515 1.00 97.19 548 ALA A C 1
ATOM 4388 O O . ALA A 1 548 ? 14.200 19.022 -17.237 1.00 97.19 548 ALA A O 1
ATOM 4389 N N . LEU A 1 549 ? 12.538 17.700 -16.515 1.00 97.75 549 LEU A N 1
ATOM 4390 C CA . LEU A 1 549 ? 11.475 18.367 -17.273 1.00 97.75 549 LEU A CA 1
ATOM 4391 C C . LEU A 1 549 ? 11.133 19.742 -16.681 1.00 97.75 549 LEU A C 1
ATOM 4393 O O . LEU A 1 549 ? 10.906 20.680 -17.442 1.00 97.75 549 LEU A O 1
ATOM 4397 N N . VAL A 1 550 ? 11.148 19.877 -15.351 1.00 97.06 550 VAL A N 1
ATOM 4398 C CA . VAL A 1 550 ? 10.979 21.159 -14.646 1.00 97.06 550 VAL A CA 1
ATOM 4399 C C . VAL A 1 550 ? 12.125 22.121 -14.971 1.00 97.06 550 VAL A C 1
ATOM 4401 O O . VAL A 1 550 ? 11.862 23.272 -15.317 1.00 97.06 550 VAL A O 1
ATOM 4404 N N . ASP A 1 551 ? 13.376 21.658 -14.939 1.00 95.44 551 ASP A N 1
ATOM 4405 C CA . ASP A 1 551 ? 14.559 22.452 -15.296 1.00 95.44 551 ASP A CA 1
ATOM 4406 C C . ASP A 1 551 ? 14.478 22.923 -16.759 1.00 95.44 551 ASP A C 1
ATOM 4408 O O . ASP A 1 551 ? 14.699 24.098 -17.059 1.00 95.44 551 ASP A O 1
ATOM 4412 N N . TYR A 1 552 ? 14.099 22.026 -17.677 1.00 96.44 552 TYR A N 1
ATOM 4413 C CA . TYR A 1 552 ? 13.947 22.343 -19.100 1.00 96.44 552 TYR A CA 1
ATOM 4414 C C . TYR A 1 552 ? 12.798 23.329 -19.364 1.00 96.44 552 TYR A C 1
ATOM 4416 O O . TYR A 1 552 ? 12.984 24.306 -20.093 1.00 96.44 552 TYR A O 1
ATOM 4424 N N . MET A 1 553 ? 11.637 23.130 -18.732 1.00 96.06 553 MET A N 1
ATOM 4425 C CA . MET A 1 553 ? 10.522 24.081 -18.754 1.00 96.06 553 MET A CA 1
ATOM 4426 C C . MET A 1 553 ? 10.978 25.455 -18.248 1.00 96.06 553 MET A C 1
ATOM 4428 O O . MET A 1 553 ? 10.846 26.435 -18.975 1.00 96.06 553 MET A O 1
ATOM 4432 N N . THR A 1 554 ? 11.589 25.520 -17.062 1.00 94.62 554 THR A N 1
ATOM 4433 C CA . THR A 1 554 ? 12.093 26.759 -16.437 1.00 94.62 554 THR A CA 1
ATOM 4434 C C . THR A 1 554 ? 13.094 27.474 -17.351 1.00 94.62 554 THR A C 1
ATOM 4436 O O . THR A 1 554 ? 13.015 28.688 -17.561 1.00 94.62 554 THR A O 1
ATOM 4439 N N . ALA A 1 555 ? 13.999 26.729 -17.995 1.00 93.88 555 ALA A N 1
ATOM 4440 C CA . ALA A 1 555 ? 14.949 27.278 -18.957 1.00 93.88 555 ALA A CA 1
ATOM 4441 C C . ALA A 1 555 ? 14.271 27.883 -20.203 1.00 93.88 555 ALA A C 1
ATOM 4443 O O . ALA A 1 555 ? 14.784 28.876 -20.737 1.00 93.88 555 ALA A O 1
ATOM 4444 N N . LYS A 1 556 ? 13.139 27.322 -20.651 1.00 93.25 556 LYS A N 1
ATOM 4445 C CA . LYS A 1 556 ? 12.355 27.776 -21.815 1.00 93.25 556 LYS A CA 1
ATOM 4446 C C . LYS A 1 556 ? 11.410 28.937 -21.498 1.00 93.25 556 LYS A C 1
ATOM 4448 O O . LYS A 1 556 ? 11.389 29.903 -22.255 1.00 93.25 556 LYS A O 1
ATOM 4453 N N . THR A 1 557 ? 10.644 28.853 -20.411 1.00 92.81 557 THR A N 1
ATOM 4454 C CA . THR A 1 557 ? 9.595 29.826 -20.048 1.00 92.81 557 THR A CA 1
ATOM 4455 C C . THR A 1 557 ? 10.116 30.994 -19.213 1.00 92.81 557 THR A C 1
ATOM 4457 O O . THR A 1 557 ? 9.482 32.044 -19.185 1.00 92.81 557 THR A O 1
ATOM 4460 N N . LYS A 1 558 ? 11.265 30.824 -18.540 1.00 91.81 558 LYS A N 1
ATOM 4461 C CA . LYS A 1 558 ? 11.785 31.721 -17.487 1.00 91.81 558 LYS A CA 1
ATOM 4462 C C . LYS A 1 558 ? 10.855 31.862 -16.272 1.00 91.81 558 LYS A C 1
ATOM 4464 O O . LYS A 1 558 ? 11.008 32.801 -15.496 1.00 91.81 558 LYS A O 1
ATOM 4469 N N . GLN A 1 559 ? 9.915 30.932 -16.097 1.00 91.94 559 GLN A N 1
ATOM 4470 C CA . GLN A 1 559 ? 9.024 30.879 -14.942 1.00 91.94 559 GLN A CA 1
ATOM 4471 C C . GLN A 1 559 ? 9.606 29.962 -13.862 1.00 91.94 559 GLN A C 1
ATOM 4473 O O . GLN A 1 559 ? 9.865 28.790 -14.117 1.00 91.94 559 GLN A O 1
ATOM 4478 N N . GLU A 1 560 ? 9.785 30.498 -12.655 1.00 90.88 560 GLU A N 1
ATOM 4479 C CA . GLU A 1 560 ? 10.228 29.739 -11.481 1.00 90.88 560 GLU A CA 1
ATOM 4480 C C . GLU A 1 560 ? 9.165 28.723 -11.041 1.00 90.88 560 GLU A C 1
ATOM 4482 O O . GLU A 1 560 ? 8.052 29.099 -10.664 1.00 90.88 560 GLU A O 1
ATOM 4487 N N . ALA A 1 561 ? 9.518 27.436 -11.040 1.00 91.50 561 ALA A N 1
ATOM 4488 C CA . ALA A 1 561 ? 8.589 26.346 -10.737 1.00 91.50 561 ALA A CA 1
ATOM 4489 C C . ALA A 1 561 ? 8.039 26.361 -9.298 1.00 91.50 561 ALA A C 1
ATOM 4491 O O . ALA A 1 561 ? 6.946 25.863 -9.049 1.00 91.50 561 ALA A O 1
ATOM 4492 N N . SER A 1 562 ? 8.765 26.962 -8.353 1.00 90.31 562 SER A N 1
ATOM 4493 C CA . SER A 1 562 ? 8.336 27.127 -6.956 1.00 90.31 562 SER A CA 1
ATOM 4494 C C . SER A 1 562 ? 7.176 28.117 -6.772 1.00 90.31 562 SER A C 1
ATOM 4496 O O . SER A 1 562 ? 6.524 28.096 -5.728 1.00 90.31 562 SER A O 1
ATOM 4498 N N . ASN A 1 563 ? 6.895 28.950 -7.783 1.00 90.50 563 ASN A N 1
ATOM 4499 C CA . ASN A 1 563 ? 5.784 29.908 -7.798 1.00 90.50 563 ASN A CA 1
ATOM 4500 C C . ASN A 1 563 ? 4.514 29.369 -8.487 1.00 90.50 563 ASN A C 1
ATOM 4502 O O . ASN A 1 563 ? 3.520 30.089 -8.543 1.00 90.50 563 ASN A O 1
ATOM 4506 N N . LEU A 1 564 ? 4.554 28.150 -9.034 1.00 91.12 564 LEU A N 1
ATOM 4507 C CA . LEU A 1 564 ? 3.419 27.480 -9.677 1.00 91.12 564 LEU A CA 1
ATOM 4508 C C . LEU A 1 564 ? 2.643 26.628 -8.670 1.00 91.12 564 LEU A C 1
ATOM 4510 O O . LEU A 1 564 ? 3.248 26.017 -7.788 1.00 91.12 564 LEU A O 1
ATOM 4514 N N . ASP A 1 565 ? 1.325 26.514 -8.820 1.00 90.38 565 ASP A N 1
ATOM 4515 C CA . ASP A 1 565 ? 0.569 25.481 -8.101 1.00 90.38 565 ASP A CA 1
ATOM 4516 C C . ASP A 1 565 ? 0.927 24.083 -8.635 1.00 90.38 565 ASP A C 1
ATOM 4518 O O . ASP A 1 565 ? 1.394 23.928 -9.766 1.00 90.38 565 ASP A O 1
ATOM 4522 N N . ALA A 1 566 ? 0.778 23.048 -7.802 1.00 90.62 566 ALA A N 1
ATOM 4523 C CA . ALA A 1 566 ? 1.325 21.721 -8.098 1.00 90.62 566 ALA A CA 1
ATOM 4524 C C . ALA A 1 566 ? 0.704 21.079 -9.354 1.00 90.62 566 ALA A C 1
ATOM 4526 O O . ALA A 1 566 ? 1.430 20.507 -10.170 1.00 90.62 566 ALA A O 1
ATOM 4527 N N . ASP A 1 567 ? -0.610 21.233 -9.537 1.00 83.25 567 ASP A N 1
ATOM 4528 C CA . ASP A 1 567 ? -1.315 20.792 -10.743 1.00 83.25 567 ASP A CA 1
ATOM 4529 C C . ASP A 1 567 ? -0.910 21.621 -11.973 1.00 83.25 567 ASP A C 1
ATOM 4531 O O . ASP A 1 567 ? -0.616 21.046 -13.020 1.00 83.25 567 ASP A O 1
ATOM 4535 N N . GLU A 1 568 ? -0.800 22.953 -11.848 1.00 90.88 568 GLU A N 1
ATOM 4536 C CA . GLU A 1 568 ? -0.381 23.835 -12.951 1.00 90.88 568 GLU A CA 1
ATOM 4537 C C . GLU A 1 568 ? 1.034 23.481 -13.436 1.00 90.88 568 GLU A C 1
ATOM 4539 O O . GLU A 1 568 ? 1.279 23.377 -14.638 1.00 90.88 568 GLU A O 1
ATOM 4544 N N . LEU A 1 569 ? 1.960 23.212 -12.509 1.00 95.88 569 LEU A N 1
ATOM 4545 C CA . LEU A 1 569 ? 3.305 22.737 -12.829 1.00 95.88 569 LEU A CA 1
ATOM 4546 C C . LEU A 1 569 ? 3.264 21.435 -13.643 1.00 95.88 569 LEU A C 1
ATOM 4548 O O . LEU A 1 569 ? 3.984 21.308 -14.636 1.00 95.88 569 LEU A O 1
ATOM 4552 N N . VAL A 1 570 ? 2.424 20.474 -13.244 1.00 96.25 570 VAL A N 1
ATOM 4553 C CA . VAL A 1 570 ? 2.274 19.193 -13.952 1.00 96.25 570 VAL A CA 1
ATOM 4554 C C . VAL A 1 570 ? 1.632 19.384 -15.330 1.00 96.25 570 VAL A C 1
ATOM 4556 O O . VAL A 1 570 ? 2.088 18.769 -16.299 1.00 96.25 570 VAL A O 1
ATOM 4559 N N . GLU A 1 571 ? 0.644 20.270 -15.463 1.00 93.81 571 GLU A N 1
ATOM 4560 C CA . GLU A 1 571 ? 0.062 20.645 -16.757 1.00 93.81 571 GLU A CA 1
ATOM 4561 C C . GLU A 1 571 ? 1.093 21.304 -17.686 1.00 93.81 571 GLU A C 1
ATOM 4563 O O . GLU A 1 571 ? 1.176 20.928 -18.859 1.00 93.81 571 GLU A O 1
ATOM 4568 N N . GLN A 1 572 ? 1.931 22.214 -17.175 1.00 96.81 572 GLN A N 1
ATOM 4569 C CA . GLN A 1 572 ? 2.967 22.885 -17.968 1.00 96.81 572 GLN A CA 1
ATOM 4570 C C . GLN A 1 572 ? 4.096 21.942 -18.424 1.00 96.81 572 GLN A C 1
ATOM 4572 O O . GLN A 1 572 ? 4.616 22.119 -19.530 1.00 96.81 572 GLN A O 1
ATOM 4577 N N . ILE A 1 573 ? 4.467 20.914 -17.642 1.00 97.25 573 ILE A N 1
ATOM 4578 C CA . ILE A 1 573 ? 5.475 19.927 -18.084 1.00 97.25 573 ILE A CA 1
ATOM 4579 C C . ILE A 1 573 ? 4.908 18.805 -18.963 1.00 97.25 573 ILE A C 1
ATOM 4581 O O . ILE A 1 573 ? 5.669 18.156 -19.688 1.00 97.25 573 ILE A O 1
ATOM 4585 N N . LYS A 1 574 ? 3.591 18.561 -18.933 1.00 97.12 574 LYS A N 1
ATOM 4586 C CA . LYS A 1 574 ? 2.940 17.467 -19.675 1.00 97.12 574 LYS A CA 1
ATOM 4587 C C . LYS A 1 574 ? 3.291 17.431 -21.176 1.00 97.12 574 LYS A C 1
ATOM 4589 O O . LYS A 1 574 ? 3.575 16.334 -21.658 1.00 97.12 574 LYS A O 1
ATOM 4594 N N . PRO A 1 575 ? 3.378 18.552 -21.925 1.00 97.69 575 PRO A N 1
ATOM 4595 C CA . PRO A 1 575 ? 3.814 18.542 -23.326 1.00 97.69 575 PRO A CA 1
ATOM 4596 C C . PRO A 1 575 ? 5.222 17.968 -23.554 1.00 97.69 575 PRO A C 1
ATOM 4598 O O . PRO A 1 575 ? 5.475 17.390 -24.616 1.00 97.69 575 PRO A O 1
ATOM 4601 N N . TYR A 1 576 ? 6.121 18.106 -22.571 1.00 97.81 576 TYR A N 1
ATOM 4602 C CA . TYR A 1 576 ? 7.480 17.556 -22.602 1.00 97.81 576 TYR A CA 1
ATOM 4603 C C . TYR A 1 576 ? 7.532 16.093 -22.137 1.00 97.81 576 TYR A C 1
ATOM 4605 O O . TYR A 1 576 ? 8.351 15.324 -22.636 1.00 97.81 576 TYR A O 1
ATOM 4613 N N . LEU A 1 577 ? 6.628 15.691 -21.235 1.00 98.38 577 LEU A N 1
ATOM 4614 C CA . LEU A 1 577 ? 6.428 14.292 -20.837 1.00 98.38 577 LEU A CA 1
ATOM 4615 C C . LEU A 1 577 ? 5.739 13.462 -21.938 1.00 98.38 577 LEU A C 1
ATOM 4617 O O . LEU A 1 577 ? 5.960 12.256 -22.009 1.00 98.38 577 LEU A O 1
ATOM 4621 N N . GLN A 1 578 ? 4.937 14.087 -22.807 1.00 98.19 578 GLN A N 1
ATOM 4622 C CA . GLN A 1 578 ? 4.080 13.403 -23.784 1.00 98.19 578 GLN A CA 1
ATOM 4623 C C . GLN A 1 578 ? 4.777 12.294 -24.606 1.00 98.19 578 GLN A C 1
ATOM 4625 O O . GLN A 1 578 ? 4.213 11.207 -24.644 1.00 98.19 578 GLN A O 1
ATOM 4630 N N . PRO A 1 579 ? 6.005 12.457 -25.154 1.00 98.25 579 PRO A N 1
ATOM 4631 C CA . PRO A 1 579 ? 6.688 11.373 -25.878 1.00 98.25 579 PRO A CA 1
ATOM 4632 C C . PRO A 1 579 ? 6.882 10.094 -25.049 1.00 98.25 579 PRO A C 1
ATOM 4634 O O . PRO A 1 579 ? 6.892 8.992 -25.589 1.00 98.25 579 PRO A O 1
ATOM 4637 N N . VAL A 1 580 ? 7.041 10.233 -23.728 1.00 98.38 580 VAL A N 1
ATOM 4638 C CA . VAL A 1 580 ? 7.158 9.106 -22.794 1.00 98.38 580 VAL A CA 1
ATOM 4639 C C . VAL A 1 580 ? 5.800 8.450 -22.557 1.00 98.38 580 VAL A C 1
ATOM 4641 O O . VAL A 1 580 ? 5.743 7.227 -22.483 1.00 98.38 580 VAL A O 1
ATOM 4644 N N . LEU A 1 581 ? 4.718 9.232 -22.470 1.00 98.25 581 LEU A N 1
ATOM 4645 C CA . LEU A 1 581 ? 3.356 8.698 -22.352 1.00 98.25 581 LEU A CA 1
ATOM 4646 C C . LEU A 1 581 ? 2.970 7.927 -23.621 1.00 98.25 581 LEU A C 1
ATOM 4648 O O . LEU A 1 581 ? 2.579 6.769 -23.518 1.00 98.25 581 LEU A O 1
ATOM 4652 N N . ASP A 1 582 ? 3.200 8.524 -24.795 1.00 97.94 582 ASP A N 1
ATOM 4653 C CA . ASP A 1 582 ? 2.952 7.914 -26.107 1.00 97.94 582 ASP A CA 1
ATOM 4654 C C . ASP A 1 582 ? 3.715 6.578 -26.247 1.00 97.94 582 ASP A C 1
ATOM 4656 O O . ASP A 1 582 ? 3.166 5.574 -26.700 1.00 97.94 582 ASP A O 1
ATOM 4660 N N . TYR A 1 583 ? 4.978 6.529 -25.797 1.00 97.81 583 TYR A N 1
ATOM 4661 C CA . TYR A 1 583 ? 5.780 5.300 -25.788 1.00 97.81 583 TYR A CA 1
ATOM 4662 C C . TYR A 1 583 ? 5.245 4.246 -24.803 1.00 97.81 583 TYR A C 1
ATOM 4664 O O . TYR A 1 583 ? 5.222 3.059 -25.128 1.00 97.81 583 TYR A O 1
ATOM 4672 N N . VAL A 1 584 ? 4.821 4.648 -23.599 1.00 97.00 584 VAL A N 1
ATOM 4673 C CA . VAL A 1 584 ? 4.245 3.739 -22.589 1.00 97.00 584 VAL A CA 1
ATOM 4674 C C . VAL A 1 584 ? 2.920 3.135 -23.073 1.00 97.00 584 VAL A C 1
ATOM 4676 O O . VAL A 1 584 ? 2.689 1.943 -22.850 1.00 97.00 584 VAL A O 1
ATOM 4679 N N . GLU A 1 585 ? 2.089 3.920 -23.758 1.00 96.62 585 GLU A N 1
ATOM 4680 C CA . GLU A 1 585 ? 0.815 3.481 -24.336 1.00 96.62 585 GLU A CA 1
ATOM 4681 C C . GLU A 1 585 ? 1.020 2.524 -25.523 1.00 96.62 585 GLU A C 1
ATOM 4683 O O . GLU A 1 585 ? 0.437 1.440 -25.541 1.00 96.62 585 GLU A O 1
ATOM 4688 N N . ALA A 1 586 ? 1.878 2.882 -26.486 1.00 95.38 586 ALA A N 1
ATOM 4689 C CA . ALA A 1 586 ? 1.973 2.178 -27.770 1.00 95.38 586 ALA A CA 1
ATOM 4690 C C . ALA A 1 586 ? 2.941 0.977 -27.814 1.00 95.38 586 ALA A C 1
ATOM 4692 O O . ALA A 1 586 ? 2.806 0.128 -28.695 1.00 95.38 586 ALA A O 1
ATOM 4693 N N . THR A 1 587 ? 3.938 0.899 -26.926 1.00 94.88 587 THR A N 1
ATOM 4694 C CA . THR A 1 587 ? 4.982 -0.148 -26.992 1.00 94.88 587 THR A CA 1
ATOM 4695 C C . THR A 1 587 ? 4.485 -1.481 -26.429 1.00 94.88 587 THR A C 1
ATOM 4697 O O . THR A 1 587 ? 3.870 -1.501 -25.362 1.00 94.88 587 THR A O 1
ATOM 4700 N N . GLU A 1 588 ? 4.808 -2.605 -27.078 1.00 93.06 588 GLU A N 1
ATOM 4701 C CA . GLU A 1 588 ? 4.526 -3.953 -26.559 1.00 93.06 588 GLU A CA 1
ATOM 4702 C C . GLU A 1 588 ? 5.392 -4.312 -25.333 1.00 93.06 588 GLU A C 1
ATOM 4704 O O . GLU A 1 588 ? 6.498 -3.802 -25.143 1.00 93.06 588 GLU A O 1
ATOM 4709 N N . ASP A 1 589 ? 4.913 -5.226 -24.481 1.00 89.94 589 ASP A N 1
ATOM 4710 C CA . ASP A 1 589 ? 5.585 -5.561 -23.212 1.00 89.94 589 ASP A CA 1
ATOM 4711 C C . ASP A 1 589 ? 7.007 -6.121 -23.393 1.00 89.94 589 ASP A C 1
ATOM 4713 O O . ASP A 1 589 ? 7.873 -5.881 -22.548 1.00 89.94 589 ASP A O 1
ATOM 4717 N N . ALA A 1 590 ? 7.272 -6.833 -24.494 1.00 87.69 590 ALA A N 1
ATOM 4718 C CA . ALA A 1 590 ? 8.590 -7.390 -24.796 1.00 87.69 590 ALA A CA 1
ATOM 4719 C C . ALA A 1 590 ? 9.634 -6.291 -25.069 1.00 87.69 590 ALA A C 1
ATOM 4721 O O . ALA A 1 590 ? 10.715 -6.305 -24.474 1.00 87.69 590 ALA A O 1
ATOM 4722 N N . ASP A 1 591 ? 9.293 -5.304 -25.899 1.00 86.81 591 ASP A N 1
ATOM 4723 C CA . ASP A 1 591 ? 10.173 -4.178 -26.232 1.00 86.81 591 ASP A CA 1
ATOM 4724 C C . ASP A 1 591 ? 10.326 -3.210 -25.057 1.00 86.81 591 ASP A C 1
ATOM 4726 O O . ASP A 1 591 ? 11.433 -2.742 -24.763 1.00 86.81 591 ASP A O 1
ATOM 4730 N N . PHE A 1 592 ? 9.239 -2.974 -24.313 1.00 92.88 592 PHE A N 1
ATOM 4731 C CA . PHE A 1 592 ? 9.289 -2.193 -23.080 1.00 92.88 592 PHE A CA 1
ATOM 4732 C C . PHE A 1 592 ? 10.252 -2.836 -22.069 1.00 92.88 592 PHE A C 1
ATOM 4734 O O . PHE A 1 592 ? 11.109 -2.154 -21.499 1.00 92.88 592 PHE A O 1
ATOM 4741 N N . ALA A 1 593 ? 10.184 -4.162 -21.900 1.00 90.19 593 ALA A N 1
ATOM 4742 C CA . ALA A 1 593 ? 11.130 -4.908 -21.079 1.00 90.19 593 ALA A CA 1
ATOM 4743 C C . ALA A 1 593 ? 12.564 -4.845 -21.637 1.00 90.19 593 ALA A C 1
ATOM 4745 O O . ALA A 1 593 ? 13.487 -4.606 -20.858 1.00 90.19 593 ALA A O 1
ATOM 4746 N N . LYS A 1 594 ? 12.778 -4.990 -22.955 1.00 86.31 594 LYS A N 1
ATOM 4747 C CA . LYS A 1 594 ? 14.113 -4.887 -23.587 1.00 86.31 594 LYS A CA 1
ATOM 4748 C C . LYS A 1 594 ? 14.787 -3.542 -23.282 1.00 86.31 594 LYS A C 1
ATOM 4750 O O . LYS A 1 594 ? 15.989 -3.518 -23.024 1.00 86.31 594 LYS A O 1
ATOM 4755 N N . ARG A 1 595 ? 14.018 -2.446 -23.232 1.00 88.56 595 ARG A N 1
ATOM 4756 C CA . ARG A 1 595 ? 14.514 -1.094 -22.912 1.00 88.56 595 ARG A CA 1
ATOM 4757 C C . ARG A 1 595 ? 14.697 -0.828 -21.412 1.00 88.56 595 ARG A C 1
ATOM 4759 O O . ARG A 1 595 ? 15.690 -0.220 -21.010 1.00 88.56 595 ARG A O 1
ATOM 4766 N N . PHE A 1 596 ? 13.744 -1.244 -20.576 1.00 90.88 596 PHE A N 1
ATOM 4767 C CA . PHE A 1 596 ? 13.658 -0.806 -19.173 1.00 90.88 596 PHE A CA 1
ATOM 4768 C C . PHE A 1 596 ? 14.076 -1.844 -18.121 1.00 90.88 596 PHE A C 1
ATOM 4770 O O . PHE A 1 596 ? 14.202 -1.502 -16.940 1.00 90.88 596 PHE A O 1
ATOM 4777 N N . LYS A 1 597 ? 14.374 -3.087 -18.513 1.00 87.69 597 LYS A N 1
ATOM 4778 C CA . LYS A 1 597 ? 14.916 -4.123 -17.620 1.00 87.69 597 LYS A CA 1
ATOM 4779 C C . LYS A 1 597 ? 16.365 -3.815 -17.226 1.00 87.69 597 LYS A C 1
ATOM 4781 O O . LYS A 1 597 ? 17.312 -4.211 -17.898 1.00 87.69 597 LYS A O 1
ATOM 4786 N N . GLN A 1 598 ? 16.531 -3.132 -16.098 1.00 78.88 598 GLN A N 1
ATOM 4787 C CA . GLN A 1 598 ? 17.840 -2.807 -15.526 1.00 78.88 598 GLN A CA 1
ATOM 4788 C C . GLN A 1 598 ? 18.339 -3.896 -14.554 1.00 78.88 598 GLN A C 1
ATOM 4790 O O . GLN A 1 598 ? 17.523 -4.540 -13.885 1.00 78.88 598 GLN A O 1
ATOM 4795 N N . PRO A 1 599 ? 19.665 -4.110 -14.434 1.00 62.38 599 PRO A N 1
ATOM 4796 C CA . PRO A 1 599 ? 20.237 -5.009 -13.434 1.00 62.38 599 PRO A CA 1
ATOM 4797 C C . PRO A 1 599 ? 20.019 -4.483 -12.005 1.00 62.38 599 PRO A C 1
ATOM 4799 O O . PRO A 1 599 ? 19.889 -3.280 -11.769 1.00 62.38 599 PRO A O 1
ATOM 4802 N N . PHE A 1 600 ? 20.004 -5.391 -11.024 1.00 57.03 600 PHE A N 1
ATOM 4803 C CA . PHE A 1 600 ? 19.863 -5.029 -9.612 1.00 57.03 600 PHE A CA 1
ATOM 4804 C C . PHE A 1 600 ? 21.091 -4.253 -9.110 1.00 57.03 600 PHE A C 1
ATOM 4806 O O . PHE A 1 600 ? 22.205 -4.769 -9.135 1.00 57.03 600 PHE A O 1
ATOM 4813 N N . GLY A 1 601 ? 20.884 -3.038 -8.597 1.00 63.53 601 GLY A N 1
ATOM 4814 C CA . GLY A 1 601 ? 21.943 -2.224 -7.996 1.00 63.53 601 GLY A CA 1
ATOM 4815 C C . GLY A 1 601 ? 21.630 -0.728 -7.998 1.00 63.53 601 GLY A C 1
ATOM 4816 O O . GLY A 1 601 ? 20.606 -0.288 -8.522 1.00 63.53 601 GLY A O 1
ATOM 4817 N N . SER A 1 602 ? 22.537 0.071 -7.433 1.00 67.50 602 SER A N 1
ATOM 4818 C CA . SER A 1 602 ? 22.432 1.539 -7.374 1.00 67.50 602 SER A CA 1
ATOM 4819 C C . SER A 1 602 ? 22.496 2.226 -8.746 1.00 67.50 602 SER A C 1
ATOM 4821 O O . SER A 1 602 ? 21.998 3.341 -8.884 1.00 67.50 602 SER A O 1
ATOM 4823 N N . GLY A 1 603 ? 23.061 1.566 -9.764 1.00 77.56 603 GLY A N 1
ATOM 4824 C CA . GLY A 1 603 ? 23.118 2.065 -11.145 1.00 77.56 603 GLY A CA 1
ATOM 4825 C C . GLY A 1 603 ? 21.808 1.938 -11.936 1.00 77.56 603 GLY A C 1
ATOM 4826 O O . GLY A 1 603 ? 21.671 2.569 -12.981 1.00 77.56 603 GLY A O 1
ATOM 4827 N N . GLY A 1 604 ? 20.822 1.176 -11.446 1.00 85.75 604 GLY A N 1
ATOM 4828 C CA . GLY A 1 604 ? 19.552 0.960 -12.150 1.00 85.75 604 GLY A CA 1
ATOM 4829 C C . GLY A 1 604 ? 18.743 2.246 -12.399 1.00 85.75 604 GLY A C 1
ATOM 4830 O O . GLY A 1 604 ? 18.395 2.513 -13.549 1.00 85.75 604 GLY A O 1
ATOM 4831 N N . PRO A 1 605 ? 18.441 3.069 -11.372 1.00 91.06 605 PRO A N 1
ATOM 4832 C CA . PRO A 1 605 ? 17.618 4.268 -11.551 1.00 91.06 605 PRO A CA 1
ATOM 4833 C C . PRO A 1 605 ? 18.206 5.337 -12.490 1.00 91.06 605 PRO A C 1
ATOM 4835 O O . PRO A 1 605 ? 17.437 5.872 -13.289 1.00 91.06 605 PRO A O 1
ATOM 4838 N N . PRO A 1 606 ? 19.523 5.649 -12.467 1.00 89.56 606 PRO A N 1
ATOM 4839 C CA . PRO A 1 606 ? 20.137 6.518 -13.475 1.00 89.56 606 PRO A CA 1
ATOM 4840 C C . PRO A 1 606 ? 19.995 5.978 -14.904 1.00 89.56 606 PRO A C 1
ATOM 4842 O O . PRO A 1 606 ? 19.571 6.719 -15.787 1.00 89.56 606 PRO A O 1
ATOM 4845 N N . ARG A 1 607 ? 20.254 4.680 -15.130 1.00 88.06 607 ARG A N 1
ATOM 4846 C CA . ARG A 1 607 ? 20.091 4.063 -16.460 1.00 88.06 607 ARG A CA 1
ATOM 4847 C C . ARG A 1 607 ? 18.636 4.120 -16.941 1.00 88.06 607 ARG A C 1
ATOM 4849 O O . ARG A 1 607 ? 18.392 4.492 -18.085 1.00 88.06 607 ARG A O 1
ATOM 4856 N N . TYR A 1 608 ? 17.667 3.846 -16.061 1.00 93.81 608 TYR A N 1
ATOM 4857 C CA . TYR A 1 608 ? 16.236 3.990 -16.371 1.00 93.81 608 TYR A CA 1
ATOM 4858 C C . TYR A 1 608 ? 15.884 5.439 -16.751 1.00 93.81 608 TYR A C 1
ATOM 4860 O O . TYR A 1 608 ? 15.227 5.668 -17.764 1.00 93.81 608 TYR A O 1
ATOM 4868 N N . PHE A 1 609 ? 16.356 6.423 -15.977 1.00 94.94 609 PHE A N 1
ATOM 4869 C CA . PHE A 1 609 ? 16.170 7.849 -16.263 1.00 94.94 609 PHE A CA 1
ATOM 4870 C C . PHE A 1 609 ? 16.698 8.236 -17.652 1.00 94.94 609 PHE A C 1
ATOM 4872 O O . PHE A 1 609 ? 15.956 8.820 -18.439 1.00 94.94 609 PHE A O 1
ATOM 4879 N N . HIS A 1 610 ? 17.923 7.848 -18.011 1.00 91.38 610 HIS A N 1
ATOM 4880 C CA . HIS A 1 610 ? 18.478 8.194 -19.321 1.00 91.38 610 HIS A CA 1
ATOM 4881 C C . HIS A 1 610 ? 17.739 7.524 -20.494 1.00 91.38 610 HIS A C 1
ATOM 4883 O O . HIS A 1 610 ? 17.585 8.143 -21.551 1.00 91.38 610 HIS A O 1
ATOM 4889 N N . GLN A 1 611 ? 17.193 6.314 -20.305 1.00 92.00 611 GLN A N 1
ATOM 4890 C CA . GLN A 1 611 ? 16.312 5.690 -21.301 1.00 92.00 611 GLN A CA 1
ATOM 4891 C C . GLN A 1 611 ? 15.030 6.497 -21.549 1.00 92.00 611 GLN A C 1
ATOM 4893 O O . GLN A 1 611 ? 14.564 6.529 -22.693 1.00 92.00 611 GLN A O 1
ATOM 4898 N N . LEU A 1 612 ? 14.501 7.186 -20.526 1.00 96.19 612 LEU A N 1
ATOM 4899 C CA . LEU A 1 612 ? 13.403 8.151 -20.670 1.00 96.19 612 LEU A CA 1
ATOM 4900 C C . LEU A 1 612 ? 13.865 9.430 -21.386 1.00 96.19 612 LEU A C 1
ATOM 4902 O O . LEU A 1 612 ? 13.166 9.910 -22.276 1.00 96.19 612 LEU A O 1
ATOM 4906 N N . CYS A 1 613 ? 15.050 9.962 -21.061 1.00 94.88 613 CYS A N 1
ATOM 4907 C CA . CYS A 1 613 ? 15.606 11.144 -21.735 1.00 94.88 613 CYS A CA 1
ATOM 4908 C C . CYS A 1 613 ? 15.762 10.929 -23.247 1.00 94.88 613 CYS A C 1
ATOM 4910 O O . CYS A 1 613 ? 15.420 11.814 -24.028 1.00 94.88 613 CYS A O 1
ATOM 4912 N N . LEU A 1 614 ? 16.209 9.740 -23.668 1.00 91.50 614 LEU A N 1
ATOM 4913 C CA . LEU A 1 614 ? 16.264 9.353 -25.082 1.00 91.50 614 LEU A CA 1
ATOM 4914 C C . LEU A 1 614 ? 14.884 9.413 -25.762 1.00 91.50 614 LEU A C 1
ATOM 4916 O O . LEU A 1 614 ? 14.803 9.834 -26.912 1.00 91.50 614 LEU A O 1
ATOM 4920 N N . ILE A 1 615 ? 13.804 9.041 -25.062 1.00 95.56 615 ILE A N 1
ATOM 4921 C CA . ILE A 1 615 ? 12.433 9.131 -25.593 1.00 95.56 615 ILE A CA 1
ATOM 4922 C C . ILE A 1 615 ? 12.003 10.600 -25.721 1.00 95.56 615 ILE A C 1
ATOM 4924 O O . ILE A 1 615 ? 11.527 10.996 -26.781 1.00 95.56 615 ILE A O 1
ATOM 4928 N N . VAL A 1 616 ? 12.236 11.441 -24.705 1.00 96.75 616 VAL A N 1
ATOM 4929 C CA . VAL A 1 616 ? 11.937 12.890 -24.774 1.00 96.75 616 VAL A CA 1
ATOM 4930 C C . VAL A 1 616 ? 12.676 13.556 -25.945 1.00 96.75 616 VAL A C 1
ATOM 4932 O O . VAL A 1 616 ? 12.086 14.342 -26.693 1.00 96.75 616 VAL A O 1
ATOM 4935 N N . ARG A 1 617 ? 13.943 13.181 -26.175 1.00 94.12 617 ARG A N 1
ATOM 4936 C CA . ARG A 1 617 ? 14.782 13.710 -27.266 1.00 94.12 617 ARG A CA 1
ATOM 4937 C C . ARG A 1 617 ? 14.291 13.386 -28.677 1.00 94.12 617 ARG A C 1
ATOM 4939 O O . ARG A 1 617 ? 14.692 14.090 -29.599 1.00 94.12 617 ARG A O 1
ATOM 4946 N N . THR A 1 618 ? 13.404 12.402 -28.860 1.00 93.44 618 THR A N 1
ATOM 4947 C CA . THR A 1 618 ? 12.763 12.145 -30.170 1.00 93.44 618 THR A CA 1
ATOM 4948 C C . THR A 1 618 ? 11.937 13.339 -30.662 1.00 93.44 618 THR A C 1
ATOM 4950 O O . THR A 1 618 ? 11.803 13.535 -31.867 1.00 93.44 618 THR A O 1
ATOM 4953 N N . LYS A 1 619 ? 11.422 14.159 -29.733 1.00 95.81 619 LYS A N 1
ATOM 4954 C CA . LYS A 1 619 ? 10.626 15.365 -30.007 1.00 95.81 619 LYS A CA 1
ATOM 4955 C C . LYS A 1 619 ? 11.345 16.660 -29.613 1.00 95.81 619 LYS A C 1
ATOM 4957 O O . LYS A 1 619 ? 11.132 17.688 -30.248 1.00 95.81 619 LYS A O 1
ATOM 4962 N N . PHE A 1 620 ? 12.202 16.613 -28.591 1.00 95.56 620 PHE A N 1
ATOM 4963 C CA . PHE A 1 620 ? 12.928 17.766 -28.047 1.00 95.56 620 PHE A CA 1
ATOM 4964 C C . PHE A 1 620 ? 14.443 17.522 -28.107 1.00 95.56 620 PHE A C 1
ATOM 4966 O O . PHE A 1 620 ? 15.074 17.147 -27.120 1.00 95.56 620 PHE A O 1
ATOM 4973 N N . SER A 1 621 ? 15.041 17.689 -29.288 1.00 92.62 621 SER A N 1
ATOM 4974 C CA . SER A 1 621 ? 16.451 17.348 -29.557 1.00 92.62 621 SER A CA 1
ATOM 4975 C C . SER A 1 621 ? 17.480 18.150 -28.744 1.00 92.62 621 SER A C 1
ATOM 4977 O O . SER A 1 621 ? 18.647 17.762 -28.664 1.00 92.62 621 SER A O 1
ATOM 4979 N N . ASP A 1 622 ? 17.071 19.261 -28.137 1.00 93.12 622 ASP A N 1
ATOM 4980 C CA . ASP A 1 622 ? 17.859 20.109 -27.239 1.00 93.12 622 ASP A CA 1
ATOM 4981 C C . ASP A 1 622 ? 17.641 19.796 -25.744 1.00 93.12 622 ASP A C 1
ATOM 4983 O O . ASP A 1 622 ? 18.252 20.429 -24.885 1.00 93.12 622 ASP A O 1
ATOM 4987 N N . PHE A 1 623 ? 16.835 18.782 -25.409 1.00 95.00 623 PHE A N 1
ATOM 4988 C CA . PHE A 1 623 ? 16.720 18.262 -24.046 1.00 95.00 623 PHE A CA 1
ATOM 4989 C C . PHE A 1 623 ? 18.001 17.505 -23.650 1.00 95.00 623 PHE A C 1
ATOM 4991 O O . PHE A 1 623 ? 18.172 16.330 -23.988 1.00 95.00 623 PHE A O 1
ATOM 4998 N N . VAL A 1 624 ? 18.923 18.191 -22.968 1.00 90.31 624 VAL A N 1
ATOM 4999 C CA . VAL A 1 624 ? 20.197 17.644 -22.461 1.00 90.31 624 VAL A CA 1
ATOM 5000 C C . VAL A 1 624 ? 20.271 17.862 -20.942 1.00 90.31 624 VAL A C 1
ATOM 5002 O O . VAL A 1 624 ? 20.768 18.896 -20.495 1.00 90.31 624 VAL A O 1
ATOM 5005 N N . PRO A 1 625 ? 19.744 16.938 -20.118 1.00 91.12 625 PRO A N 1
ATOM 5006 C CA . PRO A 1 625 ? 19.904 17.025 -18.670 1.00 91.12 625 PRO A CA 1
ATOM 5007 C C . PRO A 1 625 ? 21.334 16.668 -18.237 1.00 91.12 625 PRO A C 1
ATOM 5009 O O . PRO A 1 625 ? 22.069 15.978 -18.946 1.00 91.12 625 PRO A O 1
ATOM 5012 N N . ALA A 1 626 ? 21.732 17.121 -17.046 1.00 82.50 626 ALA A N 1
ATOM 5013 C CA . ALA A 1 626 ? 23.070 16.876 -16.507 1.00 82.50 626 ALA A CA 1
ATOM 5014 C C . ALA A 1 626 ? 23.398 15.369 -16.419 1.00 82.50 626 ALA A C 1
ATOM 5016 O O . ALA A 1 626 ? 22.580 14.578 -15.949 1.00 82.50 626 ALA A O 1
ATOM 5017 N N . GLY A 1 627 ? 24.599 14.984 -16.867 1.00 79.44 627 GLY A N 1
ATOM 5018 C CA . GLY A 1 627 ? 25.069 13.590 -16.923 1.00 79.44 627 GLY A CA 1
ATOM 5019 C C . GLY A 1 627 ? 24.600 12.782 -18.145 1.00 79.44 627 GLY A C 1
ATOM 5020 O O . GLY A 1 627 ? 25.065 11.662 -18.345 1.00 79.44 627 GLY A O 1
ATOM 5021 N N . PHE A 1 628 ? 23.723 13.331 -18.996 1.00 83.56 628 PHE A N 1
ATOM 5022 C CA . PHE A 1 628 ? 23.201 12.605 -20.159 1.00 83.56 628 PHE A CA 1
ATOM 5023 C C . PHE A 1 628 ? 24.267 12.303 -21.226 1.00 83.56 628 PHE A C 1
ATOM 5025 O O . PHE A 1 628 ? 24.265 11.214 -21.794 1.00 83.56 628 PHE A O 1
ATOM 5032 N N . GLU A 1 629 ? 25.177 13.242 -21.502 1.00 81.12 629 GLU A N 1
ATOM 5033 C CA . GLU A 1 629 ? 26.217 13.067 -22.531 1.00 81.12 629 GLU A CA 1
ATOM 5034 C C . GLU A 1 629 ? 27.244 11.998 -22.137 1.00 81.12 629 GLU A C 1
ATOM 5036 O O . GLU A 1 629 ? 27.578 11.137 -22.949 1.00 81.12 629 GLU A O 1
ATOM 5041 N N . GLU A 1 630 ? 27.678 11.997 -20.873 1.00 80.88 630 GLU A N 1
ATOM 5042 C CA . GLU A 1 630 ? 28.574 10.979 -20.306 1.00 80.88 630 GLU A CA 1
ATOM 5043 C C . GLU A 1 630 ? 27.959 9.579 -20.433 1.00 80.88 630 GLU A C 1
ATOM 5045 O O . GLU A 1 630 ? 28.604 8.654 -20.927 1.00 80.88 630 GLU A O 1
ATOM 5050 N N . PHE A 1 631 ? 26.675 9.441 -20.082 1.00 77.38 631 PHE A N 1
ATOM 5051 C CA . PHE A 1 631 ? 25.949 8.186 -20.247 1.00 77.38 631 PHE A CA 1
ATOM 5052 C C . PHE A 1 631 ? 25.763 7.782 -21.715 1.00 77.38 631 PHE A C 1
ATOM 5054 O O . PHE A 1 631 ? 25.847 6.598 -22.028 1.00 77.38 631 PHE A O 1
ATOM 5061 N N . ALA A 1 632 ? 25.510 8.725 -22.626 1.00 74.06 632 ALA A N 1
ATOM 5062 C CA . ALA A 1 632 ? 25.374 8.409 -24.047 1.00 74.06 632 ALA A CA 1
ATOM 5063 C C . ALA A 1 632 ? 26.682 7.830 -24.623 1.00 74.06 632 ALA A C 1
ATOM 5065 O O . ALA A 1 632 ? 26.638 6.908 -25.438 1.00 74.06 632 ALA A O 1
ATOM 5066 N N . VAL A 1 633 ? 27.837 8.319 -24.154 1.00 77.88 633 VAL A N 1
ATOM 5067 C CA . VAL A 1 633 ? 29.159 7.761 -24.481 1.00 77.88 633 VAL A CA 1
ATOM 5068 C C . VAL A 1 633 ? 29.370 6.389 -23.823 1.00 77.88 633 VAL A C 1
ATOM 5070 O O . VAL A 1 633 ? 29.772 5.453 -24.514 1.00 77.88 633 VAL A O 1
ATOM 5073 N N . GLU A 1 634 ? 29.052 6.231 -22.531 1.00 78.25 634 GLU A N 1
ATOM 5074 C CA . GLU A 1 634 ? 29.138 4.944 -21.812 1.00 78.25 634 GLU A CA 1
ATOM 5075 C C . GLU A 1 634 ? 28.280 3.863 -22.493 1.00 78.25 634 GLU A C 1
ATOM 5077 O O . GLU A 1 634 ? 28.778 2.786 -22.817 1.00 78.25 634 GLU A O 1
ATOM 5082 N N . GLN A 1 635 ? 27.012 4.167 -22.794 1.00 73.62 635 GLN A N 1
ATOM 5083 C CA . GLN A 1 635 ? 26.079 3.244 -23.444 1.00 73.62 635 GLN A CA 1
ATOM 5084 C C . GLN A 1 635 ? 26.546 2.864 -24.858 1.00 73.62 635 GLN A C 1
ATOM 5086 O O . GLN A 1 635 ? 26.409 1.704 -25.255 1.00 73.62 635 GLN A O 1
ATOM 5091 N N . ALA A 1 636 ? 27.107 3.809 -25.621 1.00 73.62 636 ALA A N 1
ATOM 5092 C CA . ALA A 1 636 ? 27.680 3.517 -26.933 1.00 73.62 636 ALA A CA 1
ATOM 5093 C C . ALA A 1 636 ? 28.888 2.566 -26.825 1.00 73.62 636 ALA A C 1
ATOM 5095 O O . ALA A 1 636 ? 28.990 1.634 -27.625 1.00 73.62 636 ALA A O 1
ATOM 5096 N N . SER A 1 637 ? 29.743 2.742 -25.808 1.00 78.75 637 SER A N 1
ATOM 5097 C CA . SER A 1 637 ? 30.868 1.838 -25.522 1.00 78.75 637 SER A CA 1
ATOM 5098 C C . SER A 1 637 ? 30.390 0.441 -25.112 1.00 78.75 637 SER A C 1
ATOM 5100 O O . SER A 1 637 ? 30.784 -0.535 -25.746 1.00 78.75 637 SER A O 1
ATOM 5102 N N . GLU A 1 638 ? 29.473 0.325 -24.139 1.00 78.38 638 GLU A N 1
ATOM 5103 C CA . GLU A 1 638 ? 28.901 -0.970 -23.717 1.00 78.38 638 GLU A CA 1
ATOM 5104 C C . GLU A 1 638 ? 28.245 -1.718 -24.892 1.00 78.38 638 GLU A C 1
ATOM 5106 O O . GLU A 1 638 ? 28.361 -2.940 -25.017 1.00 78.38 638 GLU A O 1
ATOM 5111 N N . THR A 1 639 ? 27.557 -0.985 -25.775 1.00 78.56 639 THR A N 1
ATOM 5112 C CA . THR A 1 639 ? 26.898 -1.560 -26.956 1.00 78.56 639 THR A CA 1
ATOM 5113 C C . THR A 1 639 ? 27.923 -2.066 -27.972 1.00 78.56 639 THR A C 1
ATOM 5115 O O . THR A 1 639 ? 27.764 -3.173 -28.488 1.00 78.56 639 THR A O 1
ATOM 5118 N N . ALA A 1 640 ? 28.993 -1.303 -28.223 1.00 82.56 640 ALA A N 1
ATOM 5119 C CA . ALA A 1 640 ? 30.083 -1.714 -29.105 1.00 82.56 640 ALA A CA 1
ATOM 5120 C C . ALA A 1 640 ? 30.838 -2.936 -28.554 1.00 82.56 640 ALA A C 1
ATOM 5122 O O . ALA A 1 640 ? 31.014 -3.910 -29.280 1.00 82.56 640 ALA A O 1
ATOM 5123 N N . GLU A 1 641 ? 31.193 -2.948 -27.265 1.00 84.88 641 GLU A N 1
ATOM 5124 C CA . GLU A 1 641 ? 31.865 -4.084 -26.613 1.00 84.88 641 GLU A CA 1
ATOM 5125 C C . GLU A 1 641 ? 31.021 -5.366 -26.660 1.00 84.88 641 GLU A C 1
ATOM 5127 O O . GLU A 1 641 ? 31.534 -6.455 -26.941 1.00 84.88 641 GLU A O 1
ATOM 5132 N N . ARG A 1 642 ? 29.703 -5.255 -26.435 1.00 83.31 642 ARG A N 1
ATOM 5133 C CA . ARG A 1 642 ? 28.785 -6.394 -26.569 1.00 83.31 642 ARG A CA 1
ATOM 5134 C C . ARG A 1 642 ? 28.702 -6.880 -28.016 1.00 83.31 642 ARG A C 1
ATOM 5136 O O . ARG A 1 642 ? 28.741 -8.088 -28.241 1.00 83.31 642 ARG A O 1
ATOM 5143 N N . ALA A 1 643 ? 28.609 -5.970 -28.983 1.00 86.62 643 ALA A N 1
ATOM 5144 C CA . ALA A 1 643 ? 28.571 -6.317 -30.400 1.00 86.62 643 ALA A CA 1
ATOM 5145 C C . ALA A 1 643 ? 29.887 -6.965 -30.872 1.00 86.62 643 ALA A C 1
ATOM 5147 O O . ALA A 1 643 ? 29.846 -7.947 -31.615 1.00 86.62 643 ALA A O 1
ATOM 5148 N N . ASP A 1 644 ? 31.038 -6.510 -30.371 1.00 90.06 644 ASP A N 1
ATOM 5149 C CA . ASP A 1 644 ? 32.354 -7.114 -30.609 1.00 90.06 644 ASP A CA 1
ATOM 5150 C C . ASP A 1 644 ? 32.421 -8.546 -30.062 1.00 90.06 644 ASP A C 1
ATOM 5152 O O . ASP A 1 644 ? 32.832 -9.472 -30.772 1.00 90.06 644 ASP A O 1
ATOM 5156 N N . ALA A 1 645 ? 31.965 -8.751 -28.822 1.00 88.56 645 ALA A N 1
ATOM 5157 C CA . ALA A 1 645 ? 31.907 -10.066 -28.192 1.00 88.56 645 ALA A CA 1
ATOM 5158 C C . ALA A 1 645 ? 30.978 -11.030 -28.953 1.00 88.56 645 ALA A C 1
ATOM 5160 O O . ALA A 1 645 ? 31.382 -12.159 -29.250 1.00 88.56 645 ALA A O 1
ATOM 5161 N N . THR A 1 646 ? 29.774 -10.583 -29.328 1.00 90.00 646 THR A N 1
ATOM 5162 C CA . THR A 1 646 ? 28.820 -11.369 -30.128 1.00 90.00 646 THR A CA 1
ATOM 5163 C C . THR A 1 646 ? 29.384 -11.687 -31.512 1.00 90.00 646 THR A C 1
ATOM 5165 O O . THR A 1 646 ? 29.365 -12.842 -31.930 1.00 90.00 646 THR A O 1
ATOM 5168 N N . THR A 1 647 ? 29.971 -10.708 -32.205 1.00 93.00 647 THR A N 1
ATOM 5169 C CA . THR A 1 647 ? 30.585 -10.907 -33.528 1.00 93.00 647 THR A CA 1
ATOM 5170 C C . THR A 1 647 ? 31.714 -11.935 -33.469 1.00 93.00 647 THR A C 1
ATOM 5172 O O . THR A 1 647 ? 31.776 -12.837 -34.306 1.00 93.00 647 THR A O 1
ATOM 5175 N N . LYS A 1 648 ? 32.584 -11.857 -32.453 1.00 92.50 648 LYS A N 1
ATOM 5176 C CA . LYS A 1 648 ? 33.658 -12.836 -32.232 1.00 92.50 648 LYS A CA 1
ATOM 5177 C C . LYS A 1 648 ? 33.106 -14.237 -31.952 1.00 92.50 648 LYS A C 1
ATOM 5179 O O . LYS A 1 648 ? 33.605 -15.201 -32.533 1.00 92.50 648 LYS A O 1
ATOM 5184 N N . ALA A 1 649 ? 32.081 -14.347 -31.105 1.00 92.25 649 ALA A N 1
ATOM 5185 C CA . ALA A 1 649 ? 31.433 -15.617 -30.787 1.00 92.25 649 ALA A CA 1
ATOM 5186 C C . ALA A 1 649 ? 30.782 -16.256 -32.025 1.00 92.25 649 ALA A C 1
ATOM 5188 O O . ALA A 1 649 ? 30.971 -17.447 -32.258 1.00 92.25 649 ALA A O 1
ATOM 5189 N N . LEU A 1 650 ? 30.089 -15.471 -32.856 1.00 94.38 650 LEU A N 1
ATOM 5190 C CA . LEU A 1 650 ? 29.477 -15.941 -34.101 1.00 94.38 650 LEU A CA 1
ATOM 5191 C C . LEU A 1 650 ? 30.513 -16.442 -35.113 1.00 94.38 650 LEU A C 1
ATOM 5193 O O . LEU A 1 650 ? 30.338 -17.520 -35.677 1.00 94.38 650 LEU A O 1
ATOM 5197 N N . VAL A 1 651 ? 31.607 -15.701 -35.326 1.00 93.81 651 VAL A N 1
ATOM 5198 C CA . VAL A 1 651 ? 32.682 -16.120 -36.246 1.00 93.81 651 VAL A CA 1
ATOM 5199 C C . VAL A 1 651 ? 33.293 -17.454 -35.803 1.00 93.81 651 VAL A C 1
ATOM 5201 O O . VAL A 1 651 ? 33.410 -18.369 -36.618 1.00 93.81 651 VAL A O 1
ATOM 5204 N N . ASP A 1 652 ? 33.625 -17.593 -34.518 1.00 93.50 652 ASP A N 1
ATOM 5205 C CA . ASP A 1 652 ? 34.181 -18.827 -33.952 1.00 93.50 652 ASP A CA 1
ATOM 5206 C C . ASP A 1 652 ? 33.184 -20.004 -33.995 1.00 93.50 652 ASP A C 1
ATOM 5208 O O . ASP A 1 652 ? 33.547 -21.111 -34.392 1.00 93.50 652 ASP A O 1
ATOM 5212 N N . ARG A 1 653 ? 31.908 -19.766 -33.667 1.00 94.19 653 ARG A N 1
ATOM 5213 C CA . ARG A 1 653 ? 30.820 -20.758 -33.738 1.00 94.19 653 ARG A CA 1
ATOM 5214 C C . ARG A 1 653 ? 30.655 -21.317 -35.153 1.00 94.19 653 ARG A C 1
ATOM 5216 O O . ARG A 1 653 ? 30.686 -22.532 -35.346 1.00 94.19 653 ARG A O 1
ATOM 5223 N N . VAL A 1 654 ? 30.576 -20.439 -36.155 1.00 94.75 654 VAL A N 1
ATOM 5224 C CA . VAL A 1 654 ? 30.483 -20.825 -37.573 1.00 94.75 654 VAL A CA 1
ATOM 5225 C C . VAL A 1 654 ? 31.720 -21.608 -38.018 1.00 94.75 654 VAL A C 1
ATOM 5227 O O . VAL A 1 654 ? 31.582 -22.641 -38.676 1.00 94.75 654 VAL A O 1
ATOM 5230 N N . HIS A 1 655 ? 32.921 -21.172 -37.626 1.00 95.25 655 HIS A N 1
ATOM 5231 C CA . HIS A 1 655 ? 34.173 -21.870 -37.938 1.00 95.25 655 HIS A CA 1
ATOM 5232 C C . HIS A 1 655 ? 34.194 -23.282 -37.347 1.00 95.25 655 HIS A C 1
ATOM 5234 O O . HIS A 1 655 ? 34.427 -24.256 -38.071 1.00 95.25 655 HIS A O 1
ATOM 5240 N N . ARG A 1 656 ? 33.894 -23.413 -36.048 1.00 94.44 656 ARG A N 1
ATOM 5241 C CA . ARG A 1 656 ? 33.842 -24.702 -35.345 1.00 94.44 656 ARG A CA 1
ATOM 5242 C C . ARG A 1 656 ? 32.805 -25.640 -35.955 1.00 94.44 656 ARG A C 1
ATOM 5244 O O . ARG A 1 656 ? 33.121 -26.814 -36.154 1.00 94.44 656 ARG A O 1
ATOM 5251 N N . HIS A 1 657 ? 31.620 -25.147 -36.315 1.00 95.50 657 HIS A N 1
ATOM 5252 C CA . HIS A 1 657 ? 30.596 -25.963 -36.973 1.00 95.50 657 HIS A CA 1
ATOM 5253 C C . HIS A 1 657 ? 31.038 -26.462 -38.347 1.00 95.50 657 HIS A C 1
ATOM 5255 O O . HIS A 1 657 ? 30.968 -27.663 -38.605 1.00 95.50 657 HIS A O 1
ATOM 5261 N N . VAL A 1 658 ? 31.560 -25.582 -39.211 1.00 94.62 658 VAL A N 1
ATOM 5262 C CA . VAL A 1 658 ? 32.029 -25.978 -40.552 1.00 94.62 658 VAL A CA 1
ATOM 5263 C C . VAL A 1 658 ? 33.122 -27.041 -40.457 1.00 94.62 658 VAL A C 1
ATOM 5265 O O . VAL A 1 658 ? 33.018 -28.083 -41.103 1.00 94.62 658 VAL A O 1
ATOM 5268 N N . VAL A 1 659 ? 34.118 -26.849 -39.589 1.00 93.88 659 VAL A N 1
ATOM 5269 C CA . VAL A 1 659 ? 35.180 -27.845 -39.368 1.00 93.88 659 VAL A CA 1
ATOM 5270 C C . VAL A 1 659 ? 34.626 -29.162 -38.802 1.00 93.88 659 VAL A C 1
ATOM 5272 O O . VAL A 1 659 ? 35.074 -30.233 -39.211 1.00 93.88 659 VAL A O 1
ATOM 5275 N N . THR A 1 660 ? 33.637 -29.114 -37.906 1.00 94.06 660 THR A N 1
ATOM 5276 C CA . THR A 1 660 ? 33.018 -30.313 -37.306 1.00 94.06 660 THR A CA 1
ATOM 5277 C C . THR A 1 660 ? 32.221 -31.122 -38.332 1.00 94.06 660 THR A C 1
ATOM 5279 O O . THR A 1 660 ? 32.388 -32.341 -38.428 1.00 94.06 660 THR A O 1
ATOM 5282 N N . VAL A 1 661 ? 31.406 -30.459 -39.155 1.00 93.81 661 VAL A N 1
ATOM 5283 C CA . VAL A 1 661 ? 30.637 -31.108 -40.229 1.00 93.81 661 VAL A CA 1
ATOM 5284 C C . VAL A 1 661 ? 31.564 -31.684 -41.301 1.00 93.81 661 VAL A C 1
ATOM 5286 O O . VAL A 1 661 ? 31.320 -32.800 -41.763 1.00 93.81 661 VAL A O 1
ATOM 5289 N N . LEU A 1 662 ? 32.665 -31.003 -41.650 1.00 93.06 662 LEU A N 1
ATOM 5290 C CA . LEU A 1 662 ? 33.677 -31.567 -42.552 1.00 93.06 662 LEU A CA 1
ATOM 5291 C C . LEU A 1 662 ? 34.364 -32.803 -41.952 1.00 93.06 662 LEU A C 1
ATOM 5293 O O . LEU A 1 662 ? 34.510 -33.801 -42.652 1.00 93.06 662 LEU A O 1
ATOM 5297 N N . LYS A 1 663 ? 34.737 -32.779 -40.665 1.00 92.81 663 LYS A N 1
ATOM 5298 C CA . LYS A 1 663 ? 35.326 -33.941 -39.965 1.00 92.81 663 LYS A CA 1
ATOM 5299 C C . LYS A 1 663 ? 34.372 -35.132 -39.875 1.00 92.81 663 LYS A C 1
ATOM 5301 O O . LYS A 1 663 ? 34.823 -36.270 -39.938 1.00 92.81 663 LYS A O 1
ATOM 5306 N N . THR A 1 664 ? 33.071 -34.869 -39.783 1.00 92.38 664 THR A N 1
ATOM 5307 C CA . THR A 1 664 ? 32.024 -35.902 -39.802 1.00 92.38 664 THR A CA 1
ATOM 5308 C C . THR A 1 664 ? 31.787 -36.450 -41.214 1.00 92.38 664 THR A C 1
ATOM 5310 O O . THR A 1 664 ? 31.656 -37.657 -41.386 1.00 92.38 664 THR A O 1
ATOM 5313 N N . SER A 1 665 ? 31.763 -35.578 -42.229 1.00 91.38 665 SER A N 1
ATOM 5314 C CA . SER A 1 665 ? 31.497 -35.954 -43.630 1.00 91.38 665 SER A CA 1
ATOM 5315 C C . SER A 1 665 ? 32.693 -36.638 -44.307 1.00 91.38 665 SER A C 1
ATOM 5317 O O . SER A 1 665 ? 32.507 -37.454 -45.204 1.00 91.38 665 SER A O 1
ATOM 5319 N N . TYR A 1 666 ? 33.918 -36.322 -43.874 1.00 91.81 666 TYR A N 1
ATOM 5320 C CA . TYR A 1 666 ? 35.171 -36.815 -44.455 1.00 91.81 666 TYR A CA 1
ATOM 5321 C C . TYR A 1 666 ? 36.175 -37.242 -43.358 1.00 91.81 666 TYR A C 1
ATOM 5323 O O . TYR A 1 666 ? 37.196 -36.572 -43.159 1.00 91.81 666 TYR A O 1
ATOM 5331 N N . PRO A 1 667 ? 35.920 -38.334 -42.610 1.00 89.88 667 PRO A N 1
ATOM 5332 C CA . PRO A 1 667 ? 36.774 -38.741 -41.494 1.00 89.88 667 PRO A CA 1
ATOM 5333 C C . PRO A 1 667 ? 38.227 -38.996 -41.924 1.00 89.88 667 PRO A C 1
ATOM 5335 O O . PRO A 1 667 ? 38.493 -39.837 -42.777 1.00 89.88 667 PRO A O 1
ATOM 5338 N N . GLY A 1 668 ? 39.174 -38.264 -41.330 1.00 86.94 668 GLY A N 1
ATOM 5339 C CA . GLY A 1 668 ? 40.612 -38.377 -41.620 1.00 86.94 668 GLY A CA 1
ATOM 5340 C C . GLY A 1 668 ? 41.100 -37.659 -42.888 1.00 86.94 668 GLY A C 1
ATOM 5341 O O . GLY A 1 668 ? 42.303 -37.491 -43.045 1.00 86.94 668 GLY A O 1
ATOM 5342 N N . GLU A 1 669 ? 40.200 -37.182 -43.754 1.00 89.88 669 GLU A N 1
ATOM 5343 C CA . GLU A 1 669 ? 40.523 -36.506 -45.028 1.00 89.88 669 GLU A CA 1
ATOM 5344 C C . GLU A 1 669 ? 39.771 -35.163 -45.179 1.00 89.88 669 GLU A C 1
ATOM 5346 O O . GLU A 1 669 ? 39.573 -34.650 -46.286 1.00 89.88 669 GLU A O 1
ATOM 5351 N N . HIS A 1 670 ? 39.324 -34.576 -44.063 1.00 90.88 670 HIS A N 1
ATOM 5352 C CA . HIS A 1 670 ? 38.446 -33.398 -44.020 1.00 90.88 670 HIS A CA 1
ATOM 5353 C C . HIS A 1 670 ? 39.052 -32.143 -44.636 1.00 90.88 670 HIS A C 1
ATOM 5355 O O . HIS A 1 670 ? 38.323 -31.345 -45.221 1.00 90.88 670 HIS A O 1
ATOM 5361 N N . PHE A 1 671 ? 40.370 -31.977 -44.543 1.00 90.00 671 PHE A N 1
ATOM 5362 C CA . PHE A 1 671 ? 41.059 -30.870 -45.195 1.00 90.00 671 PHE A CA 1
ATOM 5363 C C . PHE A 1 671 ? 41.215 -31.125 -46.702 1.00 90.00 671 PHE A C 1
ATOM 5365 O O . PHE A 1 671 ? 40.875 -30.266 -47.510 1.00 90.00 671 PHE A O 1
ATOM 5372 N N . ASP A 1 672 ? 41.654 -32.320 -47.105 1.00 86.50 672 ASP A N 1
ATOM 5373 C CA . ASP A 1 672 ? 42.003 -32.606 -48.502 1.00 86.50 672 ASP A CA 1
ATOM 5374 C C . ASP A 1 672 ? 40.796 -32.825 -49.420 1.00 86.50 672 ASP A C 1
ATOM 5376 O O . ASP A 1 672 ? 40.794 -32.308 -50.544 1.00 86.50 672 ASP A O 1
ATOM 5380 N N . LYS A 1 673 ? 39.770 -33.552 -48.953 1.00 86.88 673 LYS A N 1
ATOM 5381 C CA . LYS A 1 673 ? 38.523 -33.814 -49.697 1.00 86.88 673 LYS A CA 1
ATOM 5382 C C . LYS A 1 673 ? 37.405 -32.835 -49.343 1.00 86.88 673 LYS A C 1
ATOM 5384 O O . LYS A 1 673 ? 36.665 -32.427 -50.235 1.00 86.88 673 LYS A O 1
ATOM 5389 N N . GLY A 1 674 ? 37.309 -32.427 -48.077 1.00 86.44 674 GLY A N 1
ATOM 5390 C CA . GLY A 1 674 ? 36.262 -31.517 -47.604 1.00 86.44 674 GLY A CA 1
ATOM 5391 C C . GLY A 1 674 ? 36.442 -30.056 -48.026 1.00 86.44 674 GLY A C 1
ATOM 5392 O O . GLY A 1 674 ? 35.455 -29.321 -48.091 1.00 86.44 674 GLY A O 1
ATOM 5393 N N . ILE A 1 675 ? 37.662 -29.634 -48.381 1.00 91.88 675 ILE A N 1
ATOM 5394 C CA . ILE A 1 675 ? 37.933 -28.316 -48.976 1.00 91.88 675 ILE A CA 1
ATOM 5395 C C . ILE A 1 675 ? 38.241 -28.510 -50.470 1.00 91.88 675 ILE A C 1
ATOM 5397 O O . ILE A 1 675 ? 39.343 -28.934 -50.824 1.00 91.88 675 ILE A O 1
ATOM 5401 N N . PRO A 1 676 ? 37.290 -28.230 -51.375 1.00 81.19 676 PRO A N 1
ATOM 5402 C CA . PRO A 1 676 ? 37.430 -28.568 -52.789 1.00 81.19 676 PRO A CA 1
ATOM 5403 C C . PRO A 1 676 ? 38.308 -27.571 -53.558 1.00 81.19 676 PRO A C 1
ATOM 5405 O O . PRO A 1 676 ? 39.063 -27.987 -54.437 1.00 81.19 676 PRO A O 1
ATOM 5408 N N . GLN A 1 677 ? 38.271 -26.275 -53.220 1.00 90.81 677 GLN A N 1
ATOM 5409 C CA . GLN A 1 677 ? 39.115 -25.266 -53.868 1.00 90.81 677 GLN A CA 1
ATOM 5410 C C . GLN A 1 677 ? 40.593 -25.433 -53.466 1.00 90.81 677 GLN A C 1
ATOM 5412 O O . GLN A 1 677 ? 40.935 -25.495 -52.281 1.00 90.81 677 GLN A O 1
ATOM 5417 N N . LYS A 1 678 ? 41.494 -25.478 -54.454 1.00 88.62 678 LYS A N 1
ATOM 5418 C CA . LYS A 1 678 ? 42.941 -25.658 -54.230 1.00 88.62 678 LYS A CA 1
ATOM 5419 C C . LYS A 1 678 ? 43.581 -24.399 -53.640 1.00 88.62 678 LYS A C 1
ATOM 5421 O O . LYS A 1 678 ? 44.509 -24.490 -52.843 1.00 88.62 678 LYS A O 1
ATOM 5426 N N . GLU A 1 679 ? 43.053 -23.241 -54.006 1.00 90.50 679 GLU A N 1
ATOM 5427 C CA . GLU A 1 679 ? 43.527 -21.906 -53.640 1.00 90.50 679 GLU A CA 1
ATOM 5428 C C . GLU A 1 679 ? 43.374 -21.670 -52.132 1.00 90.50 679 GLU A C 1
ATOM 5430 O O . GLU A 1 679 ? 44.289 -21.159 -51.492 1.00 90.50 679 GLU A O 1
ATOM 5435 N N . ILE A 1 680 ? 42.253 -22.122 -51.555 1.00 91.81 680 ILE A N 1
ATOM 5436 C CA . ILE A 1 680 ? 41.993 -22.065 -50.109 1.00 91.81 680 ILE A CA 1
ATOM 5437 C C . ILE A 1 680 ? 43.010 -22.941 -49.366 1.00 91.81 680 ILE A C 1
ATOM 5439 O O . ILE A 1 680 ? 43.680 -22.468 -48.452 1.00 91.81 680 ILE A O 1
ATOM 5443 N N . LYS A 1 681 ? 43.197 -24.194 -49.809 1.00 91.06 681 LYS A N 1
ATOM 5444 C CA . LYS A 1 681 ? 44.162 -25.124 -49.196 1.00 91.06 681 LYS A CA 1
ATOM 5445 C C . LYS A 1 681 ? 45.595 -24.586 -49.236 1.00 91.06 681 LYS A C 1
ATOM 5447 O O . LYS A 1 681 ? 46.294 -24.659 -48.230 1.00 91.06 681 LYS A O 1
ATOM 5452 N N . LEU A 1 682 ? 46.012 -24.006 -50.365 1.00 90.31 682 LEU A N 1
ATOM 5453 C CA . LEU A 1 682 ? 47.314 -23.345 -50.500 1.00 90.31 682 LEU A CA 1
ATOM 5454 C C . LEU A 1 682 ? 47.439 -22.126 -49.576 1.00 90.31 682 LEU A C 1
ATOM 5456 O O . LEU A 1 682 ? 48.461 -21.985 -48.915 1.00 90.31 682 LEU A O 1
ATOM 5460 N N . SER A 1 683 ? 46.408 -21.280 -49.475 1.00 90.81 683 SER A N 1
ATOM 5461 C CA . SER A 1 683 ? 46.428 -20.113 -48.581 1.00 90.81 683 SER A CA 1
ATOM 5462 C C . SER A 1 683 ? 46.576 -20.513 -47.110 1.00 90.81 683 SER A C 1
ATOM 5464 O O . SER A 1 683 ? 47.429 -19.964 -46.415 1.00 90.81 683 SER A O 1
ATOM 5466 N N . CYS A 1 684 ? 45.816 -21.509 -46.646 1.00 90.38 684 CYS A N 1
ATOM 5467 C CA . CYS A 1 684 ? 45.923 -22.015 -45.277 1.00 90.38 684 CYS A CA 1
ATOM 5468 C C . CYS A 1 684 ? 47.286 -22.659 -44.991 1.00 90.38 684 CYS A C 1
ATOM 5470 O O . CYS A 1 684 ? 47.841 -22.449 -43.916 1.00 90.38 684 CYS A O 1
ATOM 5472 N N . MET A 1 685 ? 47.848 -23.410 -45.945 1.00 88.56 685 MET A N 1
ATOM 5473 C CA . MET A 1 685 ? 49.186 -23.992 -45.797 1.00 88.56 685 MET A CA 1
ATOM 5474 C C . MET A 1 685 ? 50.280 -22.918 -45.770 1.00 88.56 685 MET A C 1
ATOM 5476 O O . MET A 1 685 ? 51.166 -22.999 -44.927 1.00 88.56 685 MET A O 1
ATOM 5480 N N . ASN A 1 686 ? 50.201 -21.888 -46.618 1.00 89.75 686 ASN A N 1
ATOM 5481 C CA . ASN A 1 686 ? 51.150 -20.770 -46.597 1.00 89.75 686 ASN A CA 1
ATOM 5482 C C . ASN A 1 686 ? 51.114 -20.037 -45.248 1.00 89.75 686 ASN A C 1
ATOM 5484 O O . ASN A 1 686 ? 52.149 -19.937 -44.598 1.00 89.75 686 ASN A O 1
ATOM 5488 N N . LYS A 1 687 ? 49.920 -19.643 -44.776 1.00 88.25 687 LYS A N 1
ATOM 5489 C CA . LYS A 1 687 ? 49.731 -19.021 -43.452 1.00 88.25 687 LYS A CA 1
ATOM 5490 C C . LYS A 1 687 ? 50.296 -19.891 -42.323 1.00 88.25 687 LYS A C 1
ATOM 5492 O O . LYS A 1 687 ? 50.956 -19.381 -41.429 1.00 88.25 687 LYS A O 1
ATOM 5497 N N . LYS A 1 688 ? 50.101 -21.214 -42.391 1.00 88.62 688 LYS A N 1
ATOM 5498 C CA . LYS A 1 688 ? 50.670 -22.164 -41.425 1.00 88.62 688 LYS A CA 1
ATOM 5499 C C . LYS A 1 688 ? 52.204 -22.183 -41.431 1.00 88.62 688 LYS A C 1
ATOM 5501 O O . LYS A 1 688 ? 52.802 -22.285 -40.366 1.00 88.62 688 LYS A O 1
ATOM 5506 N N . TYR A 1 689 ? 52.845 -22.108 -42.599 1.00 86.25 689 TYR A N 1
ATOM 5507 C CA . TYR A 1 689 ? 54.309 -22.026 -42.689 1.00 86.25 689 TYR A CA 1
ATOM 5508 C C . TYR A 1 689 ? 54.851 -20.655 -42.249 1.00 86.25 689 TYR A C 1
ATOM 5510 O O . TYR A 1 689 ? 55.953 -20.588 -41.709 1.00 86.25 689 TYR A O 1
ATOM 5518 N N . GLU A 1 690 ? 54.082 -19.582 -42.444 1.00 87.06 690 GLU A N 1
ATOM 5519 C CA . GLU A 1 690 ? 54.395 -18.228 -41.960 1.00 87.06 690 GLU A CA 1
ATOM 5520 C C . GLU A 1 690 ? 54.312 -18.117 -40.421 1.00 87.06 690 GLU A C 1
ATOM 5522 O O . GLU A 1 690 ? 55.062 -17.344 -39.829 1.00 87.06 690 GLU A O 1
ATOM 5527 N N . ASP A 1 691 ? 53.481 -18.936 -39.765 1.00 84.44 691 ASP A N 1
ATOM 5528 C CA . ASP A 1 691 ? 53.243 -18.943 -38.305 1.00 84.44 691 ASP A CA 1
ATOM 5529 C C . ASP A 1 691 ? 54.393 -19.535 -37.452 1.00 84.44 691 ASP A C 1
ATOM 5531 O O . ASP A 1 691 ? 54.287 -19.651 -36.226 1.00 84.44 691 ASP A O 1
ATOM 5535 N N . GLY A 1 692 ? 55.507 -19.927 -38.083 1.00 80.06 692 GLY A N 1
ATOM 5536 C CA . GLY A 1 692 ? 56.747 -20.319 -37.406 1.00 80.06 692 GLY A CA 1
ATOM 5537 C C . GLY A 1 692 ? 56.581 -21.502 -36.447 1.00 80.06 692 GLY A C 1
ATOM 5538 O O . GLY A 1 692 ? 56.286 -22.613 -36.886 1.00 80.06 692 GLY A O 1
ATOM 5539 N N . ASP A 1 693 ? 56.786 -21.256 -35.149 1.00 79.81 693 ASP A N 1
ATOM 5540 C CA . ASP A 1 693 ? 56.673 -22.248 -34.066 1.00 79.81 693 ASP A CA 1
ATOM 5541 C C . ASP A 1 693 ? 55.236 -22.407 -33.516 1.00 79.81 693 ASP A C 1
ATOM 5543 O O . ASP A 1 693 ? 54.986 -23.297 -32.703 1.00 79.81 693 ASP A O 1
ATOM 5547 N N . GLN A 1 694 ? 54.276 -21.568 -33.932 1.00 81.00 694 GLN A N 1
ATOM 5548 C CA . GLN A 1 694 ? 52.893 -21.569 -33.412 1.00 81.00 694 GLN A CA 1
ATOM 5549 C C . GLN A 1 694 ? 51.891 -22.321 -34.308 1.00 81.00 694 GLN A C 1
ATOM 5551 O O . GLN A 1 694 ? 50.680 -22.181 -34.146 1.00 81.00 694 GLN A O 1
ATOM 5556 N N . GLN A 1 695 ? 52.385 -23.156 -35.230 1.00 84.50 695 GLN A N 1
ATOM 5557 C CA . GLN A 1 695 ? 51.574 -23.785 -36.278 1.00 84.50 695 GLN A CA 1
ATOM 5558 C C . GLN A 1 695 ? 50.359 -24.552 -35.743 1.00 84.50 695 GLN A C 1
ATOM 5560 O O . GLN A 1 695 ? 50.471 -25.592 -35.089 1.00 84.50 695 GLN A O 1
ATOM 5565 N N . MET A 1 696 ? 49.176 -24.097 -36.136 1.00 87.88 696 MET A N 1
ATOM 5566 C CA . MET A 1 696 ? 47.911 -24.771 -35.881 1.00 87.88 696 MET A CA 1
ATOM 5567 C C . MET A 1 696 ? 47.589 -25.811 -36.979 1.00 87.88 696 MET A C 1
ATOM 5569 O O . MET A 1 696 ? 48.263 -25.880 -38.018 1.00 87.88 696 MET A O 1
ATOM 5573 N N . PRO A 1 697 ? 46.553 -26.653 -36.800 1.00 89.38 697 PRO A N 1
ATOM 5574 C CA . PRO A 1 697 ? 45.986 -27.434 -37.897 1.00 89.38 697 PRO A CA 1
ATOM 5575 C C . PRO A 1 697 ? 45.581 -26.527 -39.078 1.00 89.38 697 PRO A C 1
ATOM 5577 O O . PRO A 1 697 ? 45.075 -25.429 -38.836 1.00 89.38 697 PRO A O 1
ATOM 5580 N N . PRO A 1 698 ? 45.776 -26.943 -40.346 1.00 88.44 698 PRO A N 1
ATOM 5581 C CA . PRO A 1 698 ? 45.502 -26.100 -41.515 1.00 88.44 698 PRO A CA 1
ATOM 5582 C C . PRO A 1 698 ? 44.081 -25.511 -41.560 1.00 88.44 698 PRO A C 1
ATOM 5584 O O . PRO A 1 698 ? 43.896 -24.388 -42.026 1.00 88.44 698 PRO A O 1
ATOM 5587 N N . GLU A 1 699 ? 43.079 -26.218 -41.029 1.00 89.38 699 GLU A N 1
ATOM 5588 C CA . GLU A 1 699 ? 41.701 -25.723 -40.927 1.00 89.38 699 GLU A CA 1
ATOM 5589 C C . GLU A 1 699 ? 41.520 -24.486 -40.025 1.00 89.38 699 GLU A C 1
ATOM 5591 O O . GLU A 1 699 ? 40.513 -23.791 -40.155 1.00 89.38 699 GLU A O 1
ATOM 5596 N N . ASN A 1 700 ? 42.467 -24.167 -39.137 1.00 89.25 700 ASN A N 1
ATOM 5597 C CA . ASN A 1 700 ? 42.387 -22.987 -38.269 1.00 89.25 700 ASN A CA 1
ATOM 5598 C C . ASN A 1 700 ? 42.693 -21.679 -39.023 1.00 89.25 700 ASN A C 1
ATOM 5600 O O . ASN A 1 700 ? 42.305 -20.610 -38.563 1.00 89.25 700 ASN A O 1
ATOM 5604 N N . TYR A 1 701 ? 43.332 -21.755 -40.196 1.00 90.44 701 TYR A N 1
ATOM 5605 C CA . TYR A 1 701 ? 43.707 -20.594 -41.018 1.00 90.44 701 TYR A CA 1
ATOM 5606 C C . TYR A 1 701 ? 42.644 -20.192 -42.055 1.00 90.44 701 TYR A C 1
ATOM 5608 O O . TYR A 1 701 ? 42.893 -19.316 -42.891 1.00 90.44 701 TYR A O 1
ATOM 5616 N N . LEU A 1 702 ? 41.480 -20.852 -42.037 1.00 91.56 702 LEU A N 1
ATOM 5617 C CA . LEU A 1 702 ? 40.337 -20.531 -42.891 1.00 91.56 702 LEU A CA 1
ATOM 5618 C C . LEU A 1 702 ? 39.738 -19.174 -42.512 1.00 91.56 702 LEU A C 1
ATOM 5620 O O . LEU A 1 702 ? 39.483 -18.907 -41.341 1.00 91.56 702 LEU A O 1
ATOM 5624 N N . GLU A 1 703 ? 39.456 -18.327 -43.500 1.00 89.94 703 GLU A N 1
ATOM 5625 C CA . GLU A 1 703 ? 38.694 -17.100 -43.265 1.00 89.94 703 GLU A CA 1
ATOM 5626 C C . GLU A 1 703 ? 37.196 -17.314 -43.490 1.00 89.94 703 GLU A C 1
ATOM 5628 O O . GLU A 1 703 ? 36.777 -18.207 -44.222 1.00 89.94 703 GLU A O 1
ATOM 5633 N N . LEU A 1 704 ? 36.358 -16.434 -42.934 1.00 89.25 704 LEU A N 1
ATOM 5634 C CA . LEU A 1 704 ? 34.898 -16.524 -43.070 1.00 89.25 704 LEU A CA 1
ATOM 5635 C C . LEU A 1 704 ? 34.418 -16.544 -44.540 1.00 89.25 704 LEU A C 1
ATOM 5637 O O . LEU A 1 704 ? 33.421 -17.187 -44.866 1.00 89.25 704 LEU A O 1
ATOM 5641 N N . ILE A 1 705 ? 35.160 -15.896 -45.447 1.00 90.25 705 ILE A N 1
ATOM 5642 C CA . ILE A 1 705 ? 34.894 -15.935 -46.893 1.00 90.25 705 ILE A CA 1
ATOM 5643 C C . ILE A 1 705 ? 35.213 -17.304 -47.519 1.00 90.25 705 ILE A C 1
ATOM 5645 O O . ILE A 1 705 ? 34.579 -17.700 -48.496 1.00 90.25 705 ILE A O 1
ATOM 5649 N N . ASP A 1 706 ? 36.160 -18.047 -46.950 1.00 92.62 706 ASP A N 1
ATOM 5650 C CA . ASP A 1 706 ? 36.500 -19.407 -47.364 1.00 92.62 706 ASP A CA 1
ATOM 5651 C C . ASP A 1 706 ? 35.500 -20.408 -46.789 1.00 92.62 706 ASP A C 1
ATOM 5653 O O . ASP A 1 706 ? 35.036 -21.282 -47.519 1.00 92.62 706 ASP A O 1
ATOM 5657 N N . LEU A 1 707 ? 35.061 -20.212 -45.538 1.00 93.19 707 LEU A N 1
ATOM 5658 C CA . LEU A 1 707 ? 33.956 -20.971 -44.944 1.00 93.19 707 LEU A CA 1
ATOM 5659 C C . LEU A 1 707 ? 32.687 -20.875 -45.810 1.00 93.19 707 LEU A C 1
ATOM 5661 O O . LEU A 1 707 ? 32.083 -21.906 -46.105 1.00 93.19 707 LEU A O 1
ATOM 5665 N N . LYS A 1 708 ? 32.335 -19.681 -46.320 1.00 94.00 708 LYS A N 1
ATOM 5666 C CA . LYS A 1 708 ? 31.236 -19.531 -47.295 1.00 94.00 708 LYS A CA 1
ATOM 5667 C C . LYS A 1 708 ? 31.458 -20.380 -48.551 1.00 94.00 708 LYS A C 1
ATOM 5669 O O . LYS A 1 708 ? 30.566 -21.134 -48.924 1.00 94.00 708 LYS A O 1
ATOM 5674 N N . LYS A 1 709 ? 32.632 -20.295 -49.189 1.00 93.00 709 LYS A N 1
ATOM 5675 C CA . LYS A 1 709 ? 32.958 -21.061 -50.415 1.00 93.00 709 LYS A CA 1
ATOM 5676 C C . LYS A 1 709 ? 32.954 -22.580 -50.200 1.00 93.00 709 LYS A C 1
ATOM 5678 O O . LYS A 1 709 ? 32.632 -23.318 -51.132 1.00 93.00 709 LYS A O 1
ATOM 5683 N N . ILE A 1 710 ? 33.329 -23.036 -49.005 1.00 93.25 710 ILE A N 1
ATOM 5684 C CA . ILE A 1 710 ? 33.321 -24.444 -48.588 1.00 93.25 710 ILE A CA 1
ATOM 5685 C C . ILE A 1 710 ? 31.884 -24.937 -48.407 1.00 93.25 710 ILE A C 1
ATOM 5687 O O . ILE A 1 710 ? 31.537 -25.984 -48.951 1.00 93.25 710 ILE A O 1
ATOM 5691 N N . VAL A 1 711 ? 31.053 -24.178 -47.683 1.00 93.12 711 VAL A N 1
ATOM 5692 C CA . VAL A 1 711 ? 29.629 -24.478 -47.451 1.00 93.12 711 VAL A CA 1
ATOM 5693 C C . VAL A 1 711 ? 28.836 -24.452 -48.760 1.00 93.12 711 VAL A C 1
ATOM 5695 O O . VAL A 1 711 ? 28.012 -25.326 -49.010 1.00 93.12 711 VAL A O 1
ATOM 5698 N N . GLU A 1 712 ? 29.101 -23.471 -49.622 1.00 93.31 712 GLU A N 1
ATOM 5699 C CA . GLU A 1 712 ? 28.394 -23.268 -50.889 1.00 93.31 712 GLU A CA 1
ATOM 5700 C C . GLU A 1 712 ? 28.719 -24.338 -51.949 1.00 93.31 712 GLU A C 1
ATOM 5702 O O . GLU A 1 712 ? 27.945 -24.513 -52.895 1.00 93.31 712 GLU A O 1
ATOM 5707 N N . HIS A 1 713 ? 29.825 -25.076 -51.812 1.00 92.69 713 HIS A N 1
ATOM 5708 C CA . HIS A 1 713 ? 30.260 -26.045 -52.817 1.00 92.69 713 HIS A CA 1
ATOM 5709 C C . HIS A 1 713 ? 29.312 -27.250 -52.944 1.00 92.69 713 HIS A C 1
ATOM 5711 O O . HIS A 1 713 ? 28.837 -27.796 -51.951 1.00 92.69 713 HIS A O 1
ATOM 5717 N N . GLN A 1 714 ? 29.085 -27.719 -54.176 1.00 88.44 714 GLN A N 1
ATOM 5718 C CA . GLN A 1 714 ? 28.117 -28.784 -54.476 1.00 88.44 714 GLN A CA 1
ATOM 5719 C C . GLN A 1 714 ? 28.361 -30.089 -53.691 1.00 88.44 714 GLN A C 1
ATOM 5721 O O . GLN A 1 714 ? 27.408 -30.674 -53.201 1.00 88.44 714 GLN A O 1
ATOM 5726 N N . ASN A 1 715 ? 29.623 -30.490 -53.486 1.00 88.81 715 ASN A N 1
ATOM 5727 C CA . ASN A 1 715 ? 29.974 -31.704 -52.727 1.00 88.81 715 ASN A CA 1
ATOM 5728 C C . ASN A 1 715 ? 29.687 -31.601 -51.214 1.00 88.81 715 ASN A C 1
ATOM 5730 O O . ASN A 1 715 ? 29.703 -32.615 -50.529 1.00 88.81 715 ASN A O 1
ATOM 5734 N N . ASN A 1 716 ? 29.494 -30.389 -50.684 1.00 91.62 716 ASN A N 1
ATOM 5735 C CA . ASN A 1 716 ? 29.357 -30.132 -49.247 1.00 91.62 716 ASN A CA 1
ATOM 5736 C C . ASN A 1 716 ? 27.959 -29.626 -48.868 1.00 91.62 716 ASN A C 1
ATOM 5738 O O . ASN A 1 716 ? 27.571 -29.719 -47.705 1.00 91.62 716 ASN A O 1
ATOM 5742 N N . TRP A 1 717 ? 27.216 -29.065 -49.828 1.00 93.50 717 TRP A N 1
ATOM 5743 C CA . TRP A 1 717 ? 25.975 -28.338 -49.569 1.00 93.50 717 TRP A CA 1
ATOM 5744 C C . TRP A 1 717 ? 24.931 -29.165 -48.814 1.00 93.50 717 TRP A C 1
ATOM 5746 O O . TRP A 1 717 ? 24.323 -28.648 -47.881 1.00 93.50 717 TRP A O 1
ATOM 5756 N N . ASP A 1 718 ? 24.764 -30.445 -49.150 1.00 91.06 718 ASP A N 1
ATOM 5757 C CA . ASP A 1 718 ? 23.767 -31.305 -48.500 1.00 91.06 718 ASP A CA 1
ATOM 5758 C C . ASP A 1 718 ? 24.054 -31.513 -47.000 1.00 91.06 718 ASP A C 1
ATOM 5760 O O . ASP A 1 718 ? 23.119 -31.534 -46.201 1.00 91.06 718 ASP A O 1
ATOM 5764 N N . SER A 1 719 ? 25.329 -31.542 -46.588 1.00 90.50 719 SER A N 1
ATOM 5765 C CA . SER A 1 719 ? 25.729 -31.594 -45.170 1.00 90.50 719 SER A CA 1
ATOM 5766 C C . SER A 1 719 ? 25.494 -30.276 -44.416 1.00 90.50 719 SER A C 1
ATOM 5768 O O . SER A 1 719 ? 25.455 -30.269 -43.186 1.00 90.50 719 SER A O 1
ATOM 5770 N N . PHE A 1 720 ? 25.349 -29.150 -45.125 1.00 93.56 720 PHE A N 1
ATOM 5771 C CA . PHE A 1 720 ? 25.228 -27.813 -44.529 1.00 93.56 720 PHE A CA 1
ATOM 5772 C C . PHE A 1 720 ? 23.853 -27.162 -44.678 1.00 93.56 720 PHE A C 1
ATOM 5774 O O . PHE A 1 720 ? 23.534 -26.258 -43.906 1.00 93.56 720 PHE A O 1
ATOM 5781 N N . LYS A 1 721 ? 23.028 -27.603 -45.631 1.00 91.88 721 LYS A N 1
ATOM 5782 C CA . LYS A 1 721 ? 21.750 -26.978 -46.003 1.00 91.88 721 LYS A CA 1
ATOM 5783 C C . LYS A 1 721 ? 20.850 -26.674 -44.802 1.00 91.88 721 LYS A C 1
ATOM 5785 O O . LYS A 1 721 ? 20.396 -25.542 -44.664 1.00 91.88 721 LYS A O 1
ATOM 5790 N N . GLU A 1 722 ? 20.640 -27.645 -43.917 1.00 90.25 722 GLU A N 1
ATOM 5791 C CA . GLU A 1 722 ? 19.748 -27.493 -42.755 1.00 90.25 722 GLU A CA 1
ATOM 5792 C C . GLU A 1 722 ? 20.311 -26.552 -41.669 1.00 90.25 722 GLU A C 1
ATOM 5794 O O . GLU A 1 722 ? 19.549 -25.936 -40.926 1.00 90.25 722 GLU A O 1
ATOM 5799 N N . THR A 1 723 ? 21.638 -26.394 -41.589 1.00 92.44 723 THR A N 1
ATOM 5800 C CA . THR A 1 723 ? 22.310 -25.625 -40.521 1.00 92.44 723 THR A CA 1
ATOM 5801 C C . THR A 1 723 ? 22.718 -24.213 -40.940 1.00 92.44 723 THR A C 1
ATOM 5803 O O . THR A 1 723 ? 22.624 -23.289 -40.137 1.00 92.44 723 THR A O 1
ATOM 5806 N N . MET A 1 724 ? 23.135 -24.023 -42.195 1.00 93.06 724 MET A N 1
ATOM 5807 C CA . MET A 1 724 ? 23.755 -22.782 -42.684 1.00 93.06 724 MET A CA 1
ATOM 5808 C C . MET A 1 724 ? 22.888 -21.989 -43.674 1.00 93.06 724 MET A C 1
ATOM 5810 O O . MET A 1 724 ? 23.200 -20.833 -43.962 1.00 93.06 724 MET A O 1
ATOM 5814 N N . SER A 1 725 ? 21.793 -22.560 -44.194 1.00 93.06 725 SER A N 1
ATOM 5815 C CA . SER A 1 725 ? 20.874 -21.846 -45.091 1.00 93.06 725 SER A CA 1
ATOM 5816 C C . SER A 1 725 ? 19.905 -20.951 -44.305 1.00 93.06 725 SER A C 1
ATOM 5818 O O . SER A 1 725 ? 18.759 -21.327 -44.049 1.00 93.06 725 SER A O 1
ATOM 5820 N N . ILE A 1 726 ? 20.357 -19.754 -43.927 1.00 93.00 726 ILE A N 1
ATOM 5821 C CA . ILE A 1 726 ? 19.583 -18.784 -43.139 1.00 93.00 726 ILE A CA 1
ATOM 5822 C C . ILE A 1 726 ? 19.130 -17.640 -44.050 1.00 93.00 726 ILE A C 1
ATOM 5824 O O . ILE A 1 726 ? 19.943 -16.844 -44.519 1.00 93.00 726 ILE A O 1
ATOM 5828 N N . GLN A 1 727 ? 17.822 -17.569 -44.306 1.00 92.25 727 GLN A N 1
ATOM 5829 C CA . GLN A 1 727 ? 17.206 -16.481 -45.064 1.00 92.25 727 GLN A CA 1
ATOM 5830 C C . GLN A 1 727 ? 17.212 -15.189 -44.237 1.00 92.25 727 GLN A C 1
ATOM 5832 O O . GLN A 1 727 ? 16.672 -15.166 -43.134 1.00 92.25 727 GLN A O 1
ATOM 5837 N N . LEU A 1 728 ? 17.779 -14.113 -44.789 1.00 88.56 728 LEU A N 1
ATOM 5838 C CA . LEU A 1 728 ? 17.664 -12.771 -44.211 1.00 88.56 728 LEU A CA 1
ATOM 5839 C C . LEU A 1 728 ? 16.268 -12.167 -44.477 1.00 88.56 728 LEU A C 1
ATOM 5841 O O . LEU A 1 728 ? 15.640 -12.527 -45.475 1.00 88.56 728 LEU A O 1
ATOM 5845 N N . PRO A 1 729 ? 15.784 -11.217 -43.653 1.00 82.44 729 PRO A N 1
ATOM 5846 C CA . PRO A 1 729 ? 14.496 -10.550 -43.883 1.00 82.44 729 PRO A CA 1
ATOM 5847 C C . PRO A 1 729 ? 14.354 -9.936 -45.288 1.00 82.44 729 PRO A C 1
ATOM 5849 O O . PRO A 1 729 ? 13.315 -10.097 -45.927 1.00 82.44 729 PRO A O 1
ATOM 5852 N N . ASP A 1 730 ? 15.428 -9.329 -45.805 1.00 82.19 730 ASP A N 1
ATOM 5853 C CA . ASP A 1 730 ? 15.469 -8.680 -47.126 1.00 82.19 730 ASP A CA 1
ATOM 5854 C C . ASP A 1 730 ? 15.735 -9.644 -48.301 1.00 82.19 730 ASP A C 1
ATOM 5856 O O . ASP A 1 730 ? 15.821 -9.230 -49.464 1.00 82.19 730 ASP A O 1
ATOM 5860 N N . ASP A 1 731 ? 15.903 -10.946 -48.041 1.00 85.19 731 ASP A N 1
ATOM 5861 C CA . ASP A 1 731 ? 16.221 -11.906 -49.094 1.00 85.19 731 ASP A CA 1
ATOM 5862 C C . ASP A 1 731 ? 15.000 -12.261 -49.953 1.00 85.19 731 ASP A C 1
ATOM 5864 O O . ASP A 1 731 ? 13.948 -12.684 -49.462 1.00 85.19 731 ASP A O 1
ATOM 5868 N N . ARG A 1 732 ? 15.178 -12.197 -51.281 1.00 84.50 732 ARG A N 1
ATOM 5869 C CA . ARG A 1 732 ? 14.172 -12.658 -52.251 1.00 84.50 732 ARG A CA 1
ATOM 5870 C C . ARG A 1 732 ? 13.798 -14.113 -51.959 1.00 84.50 732 ARG A C 1
ATOM 5872 O O . ARG A 1 732 ? 14.666 -14.988 -51.955 1.00 84.50 732 ARG A O 1
ATOM 5879 N N . LYS A 1 733 ? 12.505 -14.371 -51.758 1.00 80.25 733 LYS A N 1
ATOM 5880 C CA . LYS A 1 733 ? 11.964 -15.717 -51.522 1.00 80.25 733 LYS A CA 1
ATOM 5881 C C . LYS A 1 733 ? 12.214 -16.624 -52.735 1.00 80.25 733 LYS A C 1
ATOM 5883 O O . LYS A 1 733 ? 12.085 -16.184 -53.875 1.00 80.25 733 LYS A O 1
ATOM 5888 N N . GLY A 1 734 ? 12.532 -17.892 -52.476 1.00 78.44 734 GLY A N 1
ATOM 5889 C CA . GLY A 1 734 ? 12.736 -18.924 -53.502 1.00 78.44 734 GLY A CA 1
ATOM 5890 C C . GLY A 1 734 ? 14.186 -19.132 -53.961 1.00 78.44 734 GLY A C 1
ATOM 5891 O O . GLY A 1 734 ? 14.404 -19.811 -54.961 1.00 78.44 734 GLY A O 1
ATOM 5892 N N . GLN A 1 735 ? 15.184 -18.580 -53.261 1.00 81.12 735 GLN A N 1
ATOM 5893 C CA . GLN A 1 735 ? 16.598 -18.881 -53.535 1.00 81.12 735 GLN A CA 1
ATOM 5894 C C . GLN A 1 735 ? 16.950 -20.316 -53.093 1.00 81.12 735 GLN A C 1
ATOM 5896 O O . GLN A 1 735 ? 16.459 -20.794 -52.073 1.00 81.12 735 GLN A O 1
ATOM 5901 N N . GLN A 1 736 ? 17.825 -21.001 -53.843 1.00 78.69 736 GLN A N 1
ATOM 5902 C CA . GLN A 1 736 ? 18.277 -22.366 -53.509 1.00 78.69 736 GLN A CA 1
ATOM 5903 C C . GLN A 1 736 ? 19.222 -22.426 -52.297 1.00 78.69 736 GLN A C 1
ATOM 5905 O O . GLN A 1 736 ? 19.303 -23.465 -51.644 1.00 78.69 736 GLN A O 1
ATOM 5910 N N . LYS A 1 737 ? 19.958 -21.341 -52.020 1.00 89.81 737 LYS A N 1
ATOM 5911 C CA . LYS A 1 737 ? 20.933 -21.232 -50.925 1.00 89.81 737 LYS A CA 1
ATOM 5912 C C . LYS A 1 737 ? 20.841 -19.839 -50.310 1.00 89.81 737 LYS A C 1
ATOM 5914 O O . LYS A 1 737 ? 20.991 -18.856 -51.032 1.00 89.81 737 LYS A O 1
ATOM 5919 N N . TYR A 1 738 ? 20.638 -19.745 -48.998 1.00 92.50 738 TYR A N 1
ATOM 5920 C CA . TYR A 1 738 ? 20.645 -18.463 -48.286 1.00 92.50 738 TYR A CA 1
ATOM 5921 C C . TYR A 1 738 ? 21.945 -18.318 -47.480 1.00 92.50 738 TYR A C 1
ATOM 5923 O O . TYR A 1 738 ? 22.025 -18.725 -46.325 1.00 92.50 738 TYR A O 1
ATOM 5931 N N . LEU A 1 739 ? 22.987 -17.783 -48.131 1.00 93.19 739 LEU A N 1
ATOM 5932 C CA . LEU A 1 739 ? 24.346 -17.645 -47.572 1.00 93.19 739 LEU A CA 1
ATOM 5933 C C . LEU A 1 739 ? 24.869 -16.198 -47.534 1.00 93.19 739 LEU A C 1
ATOM 5935 O O . LEU A 1 739 ? 26.016 -15.973 -47.150 1.00 93.19 739 LEU A O 1
ATOM 5939 N N . LYS A 1 740 ? 24.052 -15.201 -47.904 1.00 91.69 740 LYS A N 1
ATOM 5940 C CA . LYS A 1 740 ? 24.447 -13.776 -47.863 1.00 91.69 740 LYS A CA 1
ATOM 5941 C C . LYS A 1 740 ? 24.759 -13.286 -46.452 1.00 91.69 740 LYS A C 1
ATOM 5943 O O . LYS A 1 740 ? 25.569 -12.383 -46.276 1.00 91.69 740 LYS A O 1
ATOM 5948 N N . TRP A 1 741 ? 24.166 -13.907 -45.436 1.00 94.06 741 TRP A N 1
ATOM 5949 C CA . TRP A 1 741 ? 24.455 -13.588 -44.042 1.00 94.06 741 TRP A CA 1
ATOM 5950 C C . TRP A 1 741 ? 25.932 -13.826 -43.672 1.00 94.06 741 TRP A C 1
ATOM 5952 O O . TRP A 1 741 ? 26.473 -13.070 -42.874 1.00 94.06 741 TRP A O 1
ATOM 5962 N N . LEU A 1 742 ? 26.630 -14.784 -44.302 1.00 93.31 742 LEU A N 1
ATOM 5963 C CA . LEU A 1 742 ? 28.080 -14.962 -44.120 1.00 93.31 742 LEU A CA 1
ATOM 5964 C C . LEU A 1 742 ? 28.885 -13.809 -44.735 1.00 93.31 742 LEU A C 1
ATOM 5966 O O . LEU A 1 742 ? 29.920 -13.420 -44.196 1.00 93.31 742 LEU A O 1
ATOM 5970 N N . GLU A 1 743 ? 28.408 -13.241 -45.845 1.00 92.31 743 GLU A N 1
ATOM 5971 C CA . GLU A 1 743 ? 29.008 -12.052 -46.464 1.00 92.31 743 GLU A CA 1
ATOM 5972 C C . GLU A 1 743 ? 28.800 -10.838 -45.554 1.00 92.31 743 GLU A C 1
ATOM 5974 O O . GLU A 1 743 ? 29.763 -10.131 -45.258 1.00 92.31 743 GLU A O 1
ATOM 5979 N N . ARG A 1 744 ? 27.590 -10.670 -45.002 1.00 93.38 744 ARG A N 1
ATOM 5980 C CA . ARG A 1 744 ? 27.287 -9.600 -44.044 1.00 93.38 744 ARG A CA 1
ATOM 5981 C C . ARG A 1 744 ? 28.074 -9.732 -42.738 1.00 93.38 744 ARG A C 1
ATOM 5983 O O . ARG A 1 744 ? 28.665 -8.755 -42.291 1.00 93.38 744 ARG A O 1
ATOM 5990 N N . LEU A 1 745 ? 28.189 -10.930 -42.166 1.00 94.00 745 LEU A N 1
ATOM 5991 C CA . LEU A 1 745 ? 29.031 -11.175 -40.987 1.00 94.00 745 LEU A CA 1
ATOM 5992 C C . LEU A 1 745 ? 30.519 -10.903 -41.290 1.00 94.00 745 LEU A C 1
ATOM 5994 O O . LEU A 1 745 ? 31.248 -10.401 -40.434 1.00 94.00 745 LEU A O 1
ATOM 5998 N N . ASN A 1 746 ? 30.971 -11.154 -42.524 1.00 93.25 746 ASN A N 1
ATOM 5999 C CA . ASN A 1 746 ? 32.319 -10.804 -42.981 1.00 93.25 746 ASN A CA 1
ATOM 6000 C C . ASN A 1 746 ? 32.533 -9.289 -43.172 1.00 93.25 746 ASN A C 1
ATOM 6002 O O . ASN A 1 746 ? 33.679 -8.839 -43.121 1.00 93.25 746 ASN A O 1
ATOM 6006 N N . GLU A 1 747 ? 31.473 -8.499 -43.359 1.00 92.06 747 GLU A N 1
ATOM 6007 C CA . GLU A 1 747 ? 31.522 -7.035 -43.272 1.00 92.06 747 GLU A CA 1
ATOM 6008 C C . GLU A 1 747 ? 31.562 -6.577 -41.810 1.00 92.06 747 GLU A C 1
ATOM 6010 O O . GLU A 1 747 ? 32.482 -5.854 -41.430 1.00 92.06 747 GLU A O 1
ATOM 6015 N N . VAL A 1 748 ? 30.626 -7.050 -40.980 1.00 92.19 748 VAL A N 1
ATOM 6016 C CA . VAL A 1 748 ? 30.477 -6.634 -39.573 1.00 92.19 748 VAL A CA 1
ATOM 6017 C C . VAL A 1 748 ? 31.727 -6.965 -38.747 1.00 92.19 748 VAL A C 1
ATOM 6019 O O . VAL A 1 748 ? 32.219 -6.095 -38.032 1.00 92.19 748 VAL A O 1
ATOM 6022 N N . ARG A 1 749 ? 32.365 -8.137 -38.936 1.00 92.81 749 ARG A N 1
ATOM 6023 C CA . ARG A 1 749 ? 33.631 -8.495 -38.244 1.00 92.81 749 ARG A CA 1
ATOM 6024 C C . ARG A 1 749 ? 34.789 -7.521 -38.478 1.00 92.81 749 ARG A C 1
ATOM 6026 O O . ARG A 1 749 ? 35.782 -7.561 -37.754 1.00 92.81 749 ARG A O 1
ATOM 6033 N N . ARG A 1 750 ? 34.707 -6.671 -39.506 1.00 89.62 750 ARG A N 1
ATOM 6034 C CA . ARG A 1 750 ? 35.735 -5.670 -39.822 1.00 89.62 750 ARG A CA 1
ATOM 6035 C C . ARG A 1 750 ? 35.639 -4.418 -38.951 1.00 89.62 750 ARG A C 1
ATOM 6037 O O . ARG A 1 750 ? 36.560 -3.605 -39.025 1.00 89.62 750 ARG A O 1
ATOM 6044 N N . ILE A 1 751 ? 34.560 -4.256 -38.181 1.00 89.06 751 ILE A N 1
ATOM 6045 C CA . ILE A 1 751 ? 34.401 -3.196 -37.179 1.00 89.06 751 ILE A CA 1
ATOM 6046 C C . ILE A 1 751 ? 35.386 -3.454 -36.015 1.00 89.06 751 ILE A C 1
ATOM 6048 O O . ILE A 1 751 ? 36.351 -2.695 -35.930 1.00 89.06 751 ILE A O 1
ATOM 6052 N N . PRO A 1 752 ? 35.305 -4.565 -35.246 1.00 89.06 752 PRO A N 1
ATOM 6053 C CA . PRO A 1 752 ? 36.263 -4.863 -34.173 1.00 89.06 752 PRO A CA 1
ATOM 6054 C C . PRO A 1 752 ? 37.696 -5.054 -34.674 1.00 89.06 752 PRO A C 1
ATOM 6056 O O . PRO A 1 752 ? 38.650 -4.647 -34.020 1.00 89.06 752 PRO A O 1
ATOM 6059 N N . ALA A 1 753 ? 37.873 -5.682 -35.843 1.00 85.00 753 ALA A N 1
ATOM 6060 C CA . ALA A 1 753 ? 39.207 -5.979 -36.365 1.00 85.00 753 ALA A CA 1
ATOM 6061 C C . ALA A 1 753 ? 39.978 -4.727 -36.828 1.00 85.00 753 ALA A C 1
ATOM 6063 O O . ALA A 1 753 ? 41.209 -4.741 -36.850 1.00 85.00 753 ALA A O 1
ATOM 6064 N N . HIS A 1 754 ? 39.278 -3.651 -37.213 1.00 87.50 754 HIS A N 1
ATOM 6065 C CA . HIS A 1 754 ? 39.893 -2.378 -37.596 1.00 87.50 754 HIS A CA 1
ATOM 6066 C C . HIS A 1 754 ? 38.972 -1.204 -37.191 1.00 87.50 754 HIS A C 1
ATOM 6068 O O . HIS A 1 754 ? 38.262 -0.660 -38.042 1.00 87.50 754 HIS A O 1
ATOM 6074 N N . PRO A 1 755 ? 38.973 -0.795 -35.909 1.00 82.50 755 PRO A N 1
ATOM 6075 C CA . PRO A 1 755 ? 37.964 0.117 -35.355 1.00 82.50 755 PRO A CA 1
ATOM 6076 C C . PRO A 1 755 ? 38.077 1.568 -35.849 1.00 82.50 755 PRO A C 1
ATOM 6078 O O . PRO A 1 755 ? 37.140 2.351 -35.713 1.00 82.50 755 PRO A O 1
ATOM 6081 N N . TYR A 1 756 ? 39.208 1.963 -36.446 1.00 81.81 756 TYR A N 1
ATOM 6082 C CA . TYR A 1 756 ? 39.415 3.338 -36.901 1.00 81.81 756 TYR A CA 1
ATOM 6083 C C . TYR A 1 756 ? 38.383 3.752 -37.967 1.00 81.81 756 TYR A C 1
ATOM 6085 O O . TYR A 1 756 ? 38.391 3.254 -39.094 1.00 81.81 756 TYR A O 1
ATOM 6093 N N . GLY A 1 757 ? 37.498 4.684 -37.599 1.00 79.12 757 GLY A N 1
ATOM 6094 C CA . GLY A 1 757 ? 36.428 5.189 -38.462 1.00 79.12 757 GLY A CA 1
ATOM 6095 C C . GLY A 1 757 ? 35.267 4.211 -38.689 1.00 79.12 757 GLY A C 1
ATOM 6096 O O . GLY A 1 757 ? 34.506 4.402 -39.638 1.00 79.12 757 GLY A O 1
ATOM 6097 N N . ARG A 1 758 ? 35.126 3.161 -37.865 1.00 83.12 758 ARG A N 1
ATOM 6098 C CA . ARG A 1 758 ? 34.059 2.155 -37.984 1.00 83.12 758 ARG A CA 1
ATOM 6099 C C . ARG A 1 758 ? 33.277 2.028 -36.683 1.00 83.12 758 ARG A C 1
ATOM 6101 O O . ARG A 1 758 ? 33.841 1.663 -35.663 1.00 83.12 758 ARG A O 1
ATOM 6108 N N . ASN A 1 759 ? 31.970 2.250 -36.773 1.00 83.81 759 ASN A N 1
ATOM 6109 C CA . ASN A 1 759 ? 31.011 2.062 -35.688 1.00 83.81 759 ASN A CA 1
ATOM 6110 C C . ASN A 1 759 ? 29.905 1.111 -36.162 1.00 83.81 759 ASN A C 1
ATOM 6112 O O . ASN A 1 759 ? 29.575 1.105 -37.353 1.00 83.81 759 ASN A O 1
ATOM 6116 N N . TYR A 1 760 ? 29.311 0.360 -35.235 1.00 85.88 760 TYR A N 1
ATOM 6117 C CA . TYR A 1 760 ? 28.083 -0.391 -35.493 1.00 85.88 760 TYR A CA 1
ATOM 6118 C C . TYR A 1 760 ? 26.916 0.552 -35.800 1.00 85.88 760 TYR A C 1
ATOM 6120 O O . TYR A 1 760 ? 26.818 1.644 -35.237 1.00 85.88 760 TYR A O 1
ATOM 6128 N N . LYS A 1 761 ? 26.024 0.113 -36.687 1.00 87.69 761 LYS A N 1
ATOM 6129 C CA . LYS A 1 761 ? 24.704 0.713 -36.916 1.00 87.69 761 LYS A CA 1
ATOM 6130 C C . LYS A 1 761 ? 23.639 -0.166 -36.266 1.00 87.69 761 LYS A C 1
ATOM 6132 O O . LYS A 1 761 ? 23.878 -1.355 -36.080 1.00 87.69 761 LYS A O 1
ATOM 6137 N N . ASP A 1 762 ? 22.447 0.370 -36.026 1.00 76.44 762 ASP A N 1
ATOM 6138 C CA . ASP A 1 762 ? 21.329 -0.400 -35.452 1.00 76.44 762 ASP A CA 1
ATOM 6139 C C . ASP A 1 762 ? 21.052 -1.687 -36.257 1.00 76.44 762 ASP A C 1
ATOM 6141 O O . ASP A 1 762 ? 21.040 -2.781 -35.705 1.00 76.44 762 ASP A O 1
ATOM 6145 N N . ALA A 1 763 ? 21.030 -1.582 -37.592 1.00 82.94 763 ALA A N 1
ATOM 6146 C CA . ALA A 1 763 ? 20.881 -2.724 -38.498 1.00 82.94 763 ALA A CA 1
ATOM 6147 C C . ALA A 1 763 ? 22.023 -3.767 -38.428 1.00 82.94 763 ALA A C 1
ATOM 6149 O O . ALA A 1 763 ? 21.842 -4.896 -38.880 1.00 82.94 763 ALA A O 1
ATOM 6150 N N . ASP A 1 764 ? 23.202 -3.416 -37.899 1.00 89.75 764 ASP A N 1
ATOM 6151 C CA . ASP A 1 764 ? 24.273 -4.383 -37.624 1.00 89.75 764 ASP A CA 1
ATOM 6152 C C . ASP A 1 764 ? 24.022 -5.120 -36.300 1.00 89.75 764 ASP A C 1
ATOM 6154 O O . ASP A 1 764 ? 24.305 -6.312 -36.208 1.00 89.75 764 ASP A O 1
ATOM 6158 N N . LEU A 1 765 ? 23.455 -4.439 -35.297 1.00 86.00 765 LEU A N 1
ATOM 6159 C CA . LEU A 1 765 ? 23.077 -5.031 -34.009 1.00 86.00 765 LEU A CA 1
ATOM 6160 C C . LEU A 1 765 ? 21.901 -6.003 -34.175 1.00 86.00 765 LEU A C 1
ATOM 6162 O O . LEU A 1 765 ? 22.002 -7.154 -33.747 1.00 86.00 765 LEU A O 1
ATOM 6166 N N . ASP A 1 766 ? 20.846 -5.579 -34.877 1.00 83.94 766 ASP A N 1
ATOM 6167 C CA . ASP A 1 766 ? 19.679 -6.413 -35.202 1.00 83.94 766 ASP A CA 1
ATOM 6168 C C . ASP A 1 766 ? 20.092 -7.659 -36.005 1.00 83.94 766 ASP A C 1
ATOM 6170 O O . ASP A 1 766 ? 19.616 -8.769 -35.759 1.00 83.94 766 ASP A O 1
ATOM 6174 N N . PHE A 1 767 ? 21.033 -7.497 -36.943 1.00 93.31 767 PHE A N 1
ATOM 6175 C CA . PHE A 1 767 ? 21.604 -8.600 -37.715 1.00 93.31 767 PHE A CA 1
ATOM 6176 C C . PHE A 1 767 ? 22.368 -9.603 -36.834 1.00 93.31 767 PHE A C 1
ATOM 6178 O O . PHE A 1 767 ? 22.219 -10.812 -37.023 1.00 93.31 767 PHE A O 1
ATOM 6185 N N . LEU A 1 768 ? 23.177 -9.131 -35.879 1.00 92.19 768 LEU A N 1
ATOM 6186 C CA . LEU A 1 768 ? 23.921 -10.003 -34.963 1.00 92.19 768 LEU A CA 1
ATOM 6187 C C . LEU A 1 768 ? 22.980 -10.792 -34.038 1.00 92.19 768 LEU A C 1
ATOM 6189 O O . LEU A 1 768 ? 23.181 -11.994 -33.865 1.00 92.19 768 LEU A O 1
ATOM 6193 N N . GLU A 1 769 ? 21.949 -10.142 -33.488 1.00 88.56 769 GLU A N 1
ATOM 6194 C CA . GLU A 1 769 ? 20.929 -10.782 -32.641 1.00 88.56 769 GLU A CA 1
ATOM 6195 C C . GLU A 1 769 ? 20.145 -11.840 -33.439 1.00 88.56 769 GLU A C 1
ATOM 6197 O O . GLU A 1 769 ? 20.088 -13.003 -33.032 1.00 88.56 769 GLU A O 1
ATOM 6202 N N . PHE A 1 770 ? 19.668 -11.493 -34.641 1.00 91.69 770 PHE A N 1
ATOM 6203 C CA . PHE A 1 770 ? 18.971 -12.421 -35.538 1.00 91.69 770 PHE A CA 1
ATOM 6204 C C . PHE A 1 770 ? 19.811 -13.660 -35.889 1.00 91.69 770 PHE A C 1
ATOM 6206 O O . PHE A 1 770 ? 19.308 -14.784 -35.841 1.00 91.69 770 PHE A O 1
ATOM 6213 N N . ILE A 1 771 ? 21.089 -13.496 -36.248 1.00 94.81 771 ILE A N 1
ATOM 6214 C CA . ILE A 1 771 ? 21.933 -14.639 -36.630 1.00 94.81 771 ILE A CA 1
ATOM 6215 C C . ILE A 1 771 ? 22.254 -15.540 -35.431 1.00 94.81 771 ILE A C 1
ATOM 6217 O O . ILE A 1 771 ? 22.255 -16.763 -35.597 1.00 94.81 771 ILE A O 1
ATOM 6221 N N . ASP A 1 772 ? 22.457 -14.992 -34.231 1.00 91.75 772 ASP A N 1
ATOM 6222 C CA . ASP A 1 772 ? 22.692 -15.814 -33.037 1.00 91.75 772 ASP A CA 1
ATOM 6223 C C . ASP A 1 772 ? 21.459 -16.647 -32.649 1.00 91.75 772 ASP A C 1
ATOM 6225 O O . ASP A 1 772 ? 21.584 -17.840 -32.343 1.00 91.75 772 ASP A O 1
ATOM 6229 N N . GLU A 1 773 ? 20.254 -16.080 -32.768 1.00 90.75 773 GLU A N 1
ATOM 6230 C CA . GLU A 1 773 ? 19.000 -16.826 -32.617 1.00 90.75 773 GLU A CA 1
ATOM 6231 C C . GLU A 1 773 ? 18.851 -17.924 -33.681 1.00 90.75 773 GLU A C 1
ATOM 6233 O O . GLU A 1 773 ? 18.560 -19.079 -33.352 1.00 90.75 773 GLU A O 1
ATOM 6238 N N . GLN A 1 774 ? 19.084 -17.602 -34.959 1.00 93.50 774 GLN A N 1
ATOM 6239 C CA . GLN A 1 774 ? 18.922 -18.557 -36.060 1.00 93.50 774 GLN A CA 1
ATOM 6240 C C . GLN A 1 774 ? 19.917 -19.728 -35.981 1.00 93.50 774 GLN A C 1
ATOM 6242 O O . GLN A 1 774 ? 19.533 -20.863 -36.284 1.00 93.50 774 GLN A O 1
ATOM 6247 N N . LEU A 1 775 ? 21.163 -19.495 -35.563 1.00 92.12 775 LEU A N 1
ATOM 6248 C CA . LEU A 1 775 ? 22.145 -20.565 -35.347 1.00 92.12 775 LEU A CA 1
ATOM 6249 C C . LEU A 1 775 ? 21.793 -21.407 -34.111 1.00 92.12 775 LEU A C 1
ATOM 6251 O O . LEU A 1 775 ? 21.857 -22.636 -34.166 1.00 92.12 775 LEU A O 1
ATOM 6255 N N . SER A 1 776 ? 21.319 -20.775 -33.034 1.00 89.62 776 SER A N 1
ATOM 6256 C CA . SER A 1 776 ? 20.876 -21.476 -31.818 1.00 89.62 776 SER A CA 1
ATOM 6257 C C . SER A 1 776 ? 19.665 -22.372 -32.058 1.00 89.62 776 SER A C 1
ATOM 6259 O O . SER A 1 776 ? 19.669 -23.525 -31.632 1.00 89.62 776 SER A O 1
ATOM 6261 N N . ALA A 1 777 ? 18.679 -21.911 -32.830 1.00 89.50 777 ALA A N 1
ATOM 6262 C CA . ALA A 1 777 ? 17.532 -22.722 -33.242 1.00 89.50 777 ALA A CA 1
ATOM 6263 C C . ALA A 1 777 ? 17.915 -23.943 -34.110 1.00 89.50 777 ALA A C 1
ATOM 6265 O O . ALA A 1 777 ? 17.120 -24.873 -34.244 1.00 89.50 777 ALA A O 1
ATOM 6266 N N . ARG A 1 778 ? 19.120 -23.952 -34.699 1.00 90.00 778 ARG A N 1
ATOM 6267 C CA . ARG A 1 778 ? 19.645 -25.023 -35.566 1.00 90.00 778 ARG A CA 1
ATOM 6268 C C . ARG A 1 778 ? 20.691 -25.916 -34.886 1.00 90.00 778 ARG A C 1
ATOM 6270 O O . ARG A 1 778 ? 21.235 -26.795 -35.549 1.00 90.00 778 ARG A O 1
ATOM 6277 N N . ASN A 1 779 ? 20.938 -25.735 -33.584 1.00 85.88 779 ASN A N 1
ATOM 6278 C CA . ASN A 1 779 ? 21.977 -26.438 -32.812 1.00 85.88 779 ASN A CA 1
ATOM 6279 C C . ASN A 1 779 ? 23.397 -26.308 -33.409 1.00 85.88 779 ASN A C 1
ATOM 6281 O O . ASN A 1 779 ? 24.181 -27.256 -33.358 1.00 85.88 779 ASN A O 1
ATOM 6285 N N . VAL A 1 780 ? 23.698 -25.140 -33.989 1.00 81.44 780 VAL A N 1
ATOM 6286 C CA . VAL A 1 780 ? 25.034 -24.742 -34.480 1.00 81.44 780 VAL A CA 1
ATOM 6287 C C . VAL A 1 780 ? 25.867 -24.133 -33.350 1.00 81.44 780 VAL A C 1
ATOM 6289 O O . VAL A 1 780 ? 25.248 -23.611 -32.396 1.00 81.44 780 VAL A O 1
#

InterPro domains:
  IPR017601 DGQHR-containing domain [TIGR03187] (255-549)
  IPR017642 DNA sulphur modification protein DndB [PF14072] (254-411)